Protein AF-0000000083361014 (afdb_homodimer)

Radius of gyration: 35.97 Å; Cα contacts (8 Å, |Δi|>4): 1809; chains: 2; bounding box: 143×82×93 Å

Organism: Setaria viridis (NCBI:txid4556)

pLDDT: mean 79.98, std 31.82, range [13.91, 99.0]

Secondary structure (DSSP, 8-state):
---------------------------------------------------------------------------------------B--TTT-EEEEEEE----B-SGGGSBPSS--HHHHTT-BHHHHHHHHHHHHHHH--SEEEEES--B-GGG-SSHHHHHHHHHHHHHHTT--EEEE--TTTTSSSS-HHHHHHHHHHSTTB---S--TTS--SSS--EEEEEE--TTSTTTTSEEEEEEE----SB--STTS-SB----HHHHHHHHHHHHHHHHHHHHSSSP-SSPPPEEEE-SSPPGGGGG--GGGEES-B-S-----SS---HHHHHHHH--EEEEEE-S-TTB--EEEETTEEEEE-----TTS---TTS--EEEEEEEEEEE-TTS-EEEEEEEEEEEEESSTT--EEEEEEEEETT-S------------/---------------------------------------------------------------------------------------B--TTT-EEEEEEE----B-SGGGSBPSS--HHHHTT-BHHHHHHHHHHHHHHH--SEEEEES--B-GGG-SSHHHHHHHHHHHHHHTT--EEEE--TTTTSSSS-HHHHHHHHHHSTTB---S--TTS--SSS--EEEEEE--TTSTTTTSEEEEEEE----SB--STTS-SB----HHHHHHHHHHHHHHHHHHHHSSSP-SSPPPEEEE-SSPPGGGGG--GGGEES-B-S-----SS---HHHHHHHH--EEEEEE-S-TTB--EEEETTEEEEE-----TTS---TTS--EEEEEEEEEEE-TTS-EEEEEEEEEEEEESSTT--EEEEEEEEETT-S------------

Structure (mmCIF, N/CA/C/O backbone):
data_AF-0000000083361014-model_v1
#
loop_
_entity.id
_entity.type
_entity.pdbx_description
1 polymer 'Calcineurin-like phosphoesterase domain-containing protein'
#
loop_
_atom_site.group_PDB
_atom_site.id
_atom_site.type_symbol
_atom_site.label_atom_id
_atom_site.label_alt_id
_atom_site.label_comp_id
_atom_site.label_asym_id
_atom_site.label_entity_id
_atom_site.label_seq_id
_atom_site.pdbx_PDB_ins_code
_atom_site.Cartn_x
_atom_site.Cartn_y
_atom_site.Cartn_z
_atom_site.occupancy
_atom_site.B_iso_or_equiv
_atom_site.auth_seq_id
_atom_site.auth_comp_id
_atom_site.auth_asym_id
_atom_site.auth_atom_id
_atom_site.pdbx_PDB_model_num
ATOM 1 N N . MET A 1 1 ? -19.797 5.812 40.844 1 18.17 1 MET A N 1
ATOM 2 C CA . MET A 1 1 ? -19.062 4.828 41.656 1 18.17 1 MET A CA 1
ATOM 3 C C . MET A 1 1 ? -18.641 3.65 40.781 1 18.17 1 MET A C 1
ATOM 5 O O . MET A 1 1 ? -19.469 3.023 40.125 1 18.17 1 MET A O 1
ATOM 9 N N . ARG A 1 2 ? -17.328 3.814 40.5 1 17.89 2 ARG A N 1
ATOM 10 C CA . ARG A 1 2 ? -16.125 3.303 39.844 1 17.89 2 ARG A CA 1
ATOM 11 C C . ARG A 1 2 ? -15.734 1.942 40.406 1 17.89 2 ARG A C 1
ATOM 13 O O . ARG A 1 2 ? -15.203 1.855 41.531 1 17.89 2 ARG A O 1
ATOM 20 N N . LYS A 1 3 ? -16.844 1.031 40.188 1 16.53 3 LYS A N 1
ATOM 21 C CA . LYS A 1 3 ? -16.703 -0.354 40.625 1 16.53 3 LYS A CA 1
ATOM 22 C C . LYS A 1 3 ? -15.328 -0.915 40.25 1 16.53 3 LYS A C 1
ATOM 24 O O . LYS A 1 3 ? -14.766 -0.57 39.219 1 16.53 3 LYS A O 1
ATOM 29 N N . SER A 1 4 ? -14.578 -1.578 41.219 1 16.78 4 SER A N 1
ATOM 30 C CA . SER A 1 4 ? -13.406 -2.18 41.844 1 16.78 4 SER A CA 1
ATOM 31 C C . SER A 1 4 ? -13.039 -3.502 41.156 1 16.78 4 SER A C 1
ATOM 33 O O . SER A 1 4 ? -12.219 -4.258 41.688 1 16.78 4 SER A O 1
ATOM 35 N N . GLU A 1 5 ? -13.422 -3.537 39.844 1 15.98 5 GLU A N 1
ATOM 36 C CA . GLU A 1 5 ? -13.438 -4.91 39.344 1 15.98 5 GLU A CA 1
ATOM 37 C C . GLU A 1 5 ? -12.148 -5.641 39.688 1 15.98 5 GLU A C 1
ATOM 39 O O . GLU A 1 5 ? -11.125 -5.012 39.969 1 15.98 5 GLU A O 1
ATOM 44 N N . ALA A 1 6 ? -12.094 -6.91 39.438 1 17.19 6 ALA A N 1
ATOM 45 C CA . ALA A 1 6 ? -11.766 -8.25 39.906 1 17.19 6 ALA A CA 1
ATOM 46 C C . ALA A 1 6 ? -10.258 -8.492 39.875 1 17.19 6 ALA A C 1
ATOM 48 O O . ALA A 1 6 ? -9.531 -7.816 39.156 1 17.19 6 ALA A O 1
ATOM 49 N N . SER A 1 7 ? -9.75 -9.453 40.594 1 15.71 7 SER A N 1
ATOM 50 C CA . SER A 1 7 ? -8.883 -10.305 41.406 1 15.71 7 SER A CA 1
ATOM 51 C C . SER A 1 7 ? -7.91 -11.094 40.531 1 15.71 7 SER A C 1
ATOM 53 O O . SER A 1 7 ? -8.312 -12.039 39.844 1 15.71 7 SER A O 1
ATOM 55 N N . LYS A 1 8 ? -7.191 -10.25 39.594 1 17.41 8 LYS A N 1
ATOM 56 C CA . LYS A 1 8 ? -6.297 -10.961 38.688 1 17.41 8 LYS A CA 1
ATOM 57 C C . LYS A 1 8 ? -5.477 -12.008 39.438 1 17.41 8 LYS A C 1
ATOM 59 O O . LYS A 1 8 ? -4.996 -11.766 40.531 1 17.41 8 LYS A O 1
ATOM 64 N N . SER A 1 9 ? -5.652 -13.25 39 1 16.38 9 SER A N 1
ATOM 65 C CA . SER A 1 9 ? -5.352 -14.633 39.344 1 16.38 9 SER A CA 1
ATOM 66 C C . SER A 1 9 ? -3.855 -14.836 39.562 1 16.38 9 SER A C 1
ATOM 68 O O . SER A 1 9 ? -3.041 -14.055 39.062 1 16.38 9 SER A O 1
ATOM 70 N N . PRO A 1 10 ? -3.516 -15.883 40.156 1 17.61 10 PRO A N 1
ATOM 71 C CA . PRO A 1 10 ? -2.484 -16.5 41 1 17.61 10 PRO A CA 1
ATOM 72 C C . PRO A 1 10 ? -1.226 -16.859 40.219 1 17.61 10 PRO A C 1
ATOM 74 O O . PRO A 1 10 ? -1.316 -17.453 39.156 1 17.61 10 PRO A O 1
ATOM 77 N N . PRO A 1 11 ? -0.355 -15.867 39.969 1 17.36 11 PRO A N 1
ATOM 78 C CA . PRO A 1 11 ? 0.743 -16.234 39.094 1 17.36 11 PRO A CA 1
ATOM 79 C C . PRO A 1 11 ? 1.423 -17.531 39.469 1 17.36 11 PRO A C 1
ATOM 81 O O . PRO A 1 11 ? 1.467 -17.875 40.656 1 17.36 11 PRO A O 1
ATOM 84 N N . ILE A 1 12 ? 1.297 -18.516 38.688 1 16.77 12 ILE A N 1
ATOM 85 C CA . ILE A 1 12 ? 1.683 -19.922 38.719 1 16.77 12 ILE A CA 1
ATOM 86 C C . ILE A 1 12 ? 3.197 -20.047 38.875 1 16.77 12 ILE A C 1
ATOM 88 O O . ILE A 1 12 ? 3.955 -19.672 38 1 16.77 12 ILE A O 1
ATOM 92 N N . ASN A 1 13 ? 3.676 -19.688 40.062 1 18.12 13 ASN A N 1
ATOM 93 C CA . ASN A 1 13 ? 5.125 -19.656 40.219 1 18.12 13 ASN A CA 1
ATOM 94 C C . ASN A 1 13 ? 5.734 -21.047 40.094 1 18.12 13 ASN A C 1
ATOM 96 O O . ASN A 1 13 ? 6.844 -21.297 40.562 1 18.12 13 ASN A O 1
ATOM 100 N N . LYS A 1 14 ? 4.961 -21.922 39.281 1 16.08 14 LYS A N 1
ATOM 101 C CA . LYS A 1 14 ? 5.449 -23.203 39.781 1 16.08 14 LYS A CA 1
ATOM 102 C C . LYS A 1 14 ? 6.977 -23.25 39.781 1 16.08 14 LYS A C 1
ATOM 104 O O . LYS A 1 14 ? 7.621 -22.547 39 1 16.08 14 LYS A O 1
ATOM 109 N N . PRO A 1 15 ? 7.457 -24.344 40.469 1 17.28 15 PRO A N 1
ATOM 110 C CA . PRO A 1 15 ? 8.68 -24.703 41.156 1 17.28 15 PRO A CA 1
ATOM 111 C C . PRO A 1 15 ? 9.789 -25.188 40.25 1 17.28 15 PRO A C 1
ATOM 113 O O . PRO A 1 15 ? 10.945 -25.281 40.656 1 17.28 15 PRO A O 1
ATOM 116 N N . THR A 1 16 ? 9.562 -25.141 38.906 1 15.89 16 THR A N 1
ATOM 117 C CA . THR A 1 16 ? 10.055 -26.438 38.438 1 15.89 16 THR A CA 1
ATOM 118 C C . THR A 1 16 ? 11.539 -26.609 38.781 1 15.89 16 THR A C 1
ATOM 120 O O . THR A 1 16 ? 12.305 -25.641 38.719 1 15.89 16 THR A O 1
ATOM 123 N N . THR A 1 17 ? 11.781 -27.844 39.188 1 15.93 17 THR A N 1
ATOM 124 C CA . THR A 1 17 ? 12.781 -28.672 39.844 1 15.93 17 THR A CA 1
ATOM 125 C C . THR A 1 17 ? 14.094 -28.656 39.062 1 15.93 17 THR A C 1
ATOM 127 O O . THR A 1 17 ? 15.156 -28.391 39.625 1 15.93 17 THR A O 1
ATOM 130 N N . THR A 1 18 ? 14.289 -29.703 38.312 1 15.61 18 THR A N 1
ATOM 131 C CA . THR A 1 18 ? 15.234 -30.766 38.625 1 15.61 18 THR A CA 1
ATOM 132 C C . THR A 1 18 ? 16.578 -30.531 37.938 1 15.61 18 THR A C 1
ATOM 134 O O . THR A 1 18 ? 16.656 -29.734 37 1 15.61 18 THR A O 1
ATOM 137 N N . ALA A 1 19 ? 17.109 -31.688 37.5 1 15.53 19 ALA A N 1
ATOM 138 C CA . ALA A 1 19 ? 18.328 -32.406 37.875 1 15.53 19 ALA A CA 1
ATOM 139 C C . ALA A 1 19 ? 19.484 -32.031 36.969 1 15.53 19 ALA A C 1
ATOM 141 O O . ALA A 1 19 ? 20.562 -31.625 37.438 1 15.53 19 ALA A O 1
ATOM 142 N N . PRO A 1 20 ? 19.609 -32.75 35.75 1 15.74 20 PRO A N 1
ATOM 143 C CA . PRO A 1 20 ? 20.672 -33.781 35.844 1 15.74 20 PRO A CA 1
ATOM 144 C C . PRO A 1 20 ? 22.016 -33.25 35.312 1 15.74 20 PRO A C 1
ATOM 146 O O . PRO A 1 20 ? 22.078 -32.219 34.688 1 15.74 20 PRO A O 1
ATOM 149 N N . PRO A 1 21 ? 22.766 -34.219 34.781 1 15.45 21 PRO A N 1
ATOM 150 C CA . PRO A 1 21 ? 24.125 -34.719 34.938 1 15.45 21 PRO A CA 1
ATOM 151 C C . PRO A 1 21 ? 25.031 -34.25 33.781 1 15.45 21 PRO A C 1
ATOM 153 O O . PRO A 1 21 ? 26.266 -34.281 33.938 1 15.45 21 PRO A O 1
ATOM 156 N N . ARG A 1 22 ? 24.5 -33.688 32.656 1 14.53 22 ARG A N 1
ATOM 157 C CA . ARG A 1 22 ? 25.125 -34.5 31.625 1 14.53 22 ARG A CA 1
ATOM 158 C C . ARG A 1 22 ? 26.641 -34.312 31.625 1 14.53 22 ARG A C 1
ATOM 160 O O . ARG A 1 22 ? 27.141 -33.25 31.922 1 14.53 22 ARG A O 1
ATOM 167 N N . PRO A 1 23 ? 27.25 -35.469 31.125 1 15.18 23 PRO A N 1
ATOM 168 C CA . PRO A 1 23 ? 28.547 -36.094 31.25 1 15.18 23 PRO A CA 1
ATOM 169 C C . PRO A 1 23 ? 29.656 -35.375 30.5 1 15.18 23 PRO A C 1
ATOM 171 O O . PRO A 1 23 ? 30.719 -35.094 31.062 1 15.18 23 PRO A O 1
ATOM 174 N N . LEU A 1 24 ? 29.547 -35.531 29.172 1 14.49 24 LEU A N 1
ATOM 175 C CA . LEU A 1 24 ? 30.547 -36.406 28.562 1 14.49 24 LEU A CA 1
ATOM 176 C C . LEU A 1 24 ? 31.812 -35.656 28.203 1 14.49 24 LEU A C 1
ATOM 178 O O . LEU A 1 24 ? 31.797 -34.406 28.141 1 14.49 24 LEU A O 1
ATOM 182 N N . SER A 1 25 ? 32.562 -36.312 27.281 1 14.17 25 SER A N 1
ATOM 183 C CA . SER A 1 25 ? 33.906 -36.844 27.141 1 14.17 25 SER A CA 1
ATOM 184 C C . SER A 1 25 ? 34.812 -35.844 26.422 1 14.17 25 SER A C 1
ATOM 186 O O . SER A 1 25 ? 35.875 -35.5 26.938 1 14.17 25 SER A O 1
ATOM 188 N N . GLN A 1 26 ? 34.75 -35.875 25.031 1 14.2 26 GLN A N 1
ATOM 189 C CA . GLN A 1 26 ? 35.875 -36.531 24.391 1 14.2 26 GLN A CA 1
ATOM 190 C C . GLN A 1 26 ? 37 -35.562 24.062 1 14.2 26 GLN A C 1
ATOM 192 O O . GLN A 1 26 ? 36.781 -34.344 24.062 1 14.2 26 GLN A O 1
ATOM 197 N N . SER A 1 27 ? 37.719 -35.938 22.969 1 13.91 27 SER A N 1
ATOM 198 C CA . SER A 1 27 ? 39.125 -36.312 22.688 1 13.91 27 SER A CA 1
ATOM 199 C C . SER A 1 27 ? 39.844 -35.188 21.969 1 13.91 27 SER A C 1
ATOM 201 O O . SER A 1 27 ? 41.031 -34.906 22.25 1 13.91 27 SER A O 1
ATOM 203 N N . CYS A 1 28 ? 39.188 -34.344 21.094 1 14.67 28 CYS A N 1
ATOM 204 C CA . CYS A 1 28 ? 39.938 -34.656 19.875 1 14.67 28 CYS A CA 1
ATOM 205 C C . CYS A 1 28 ? 41.375 -34.156 19.969 1 14.67 28 CYS A C 1
ATOM 207 O O . CYS A 1 28 ? 41.656 -33.188 20.703 1 14.67 28 CYS A O 1
ATOM 209 N N . PRO A 1 29 ? 42.156 -34.594 18.875 1 14.97 29 PRO A N 1
ATOM 210 C CA . PRO A 1 29 ? 43.531 -35.031 18.594 1 14.97 29 PRO A CA 1
ATOM 211 C C . PRO A 1 29 ? 44.469 -33.906 18.219 1 14.97 29 PRO A C 1
ATOM 213 O O . PRO A 1 29 ? 45.656 -33.938 18.562 1 14.97 29 PRO A O 1
ATOM 216 N N . GLY A 1 30 ? 43.938 -32.844 17.625 1 14.58 30 GLY A N 1
ATOM 217 C CA . GLY A 1 30 ? 44.688 -32.781 16.375 1 14.58 30 GLY A CA 1
ATOM 218 C C . GLY A 1 30 ? 46.156 -32.5 16.562 1 14.58 30 GLY A C 1
ATOM 219 O O . GLY A 1 30 ? 46.531 -31.766 17.484 1 14.58 30 GLY A O 1
ATOM 220 N N . PHE A 1 31 ? 46.906 -33.25 15.734 1 14.85 31 PHE A N 1
ATOM 221 C CA . PHE A 1 31 ? 48.25 -33.75 15.492 1 14.85 31 PHE A CA 1
ATOM 222 C C . PHE A 1 31 ? 49.188 -32.594 15.148 1 14.85 31 PHE A C 1
ATOM 224 O O . PHE A 1 31 ? 48.719 -31.484 14.82 1 14.85 31 PHE A O 1
ATOM 231 N N . PRO A 1 32 ? 50.188 -33.031 14.227 1 15.24 32 PRO A N 1
ATOM 232 C CA . PRO A 1 32 ? 51.656 -33.062 14.32 1 15.24 32 PRO A CA 1
ATOM 233 C C . PRO A 1 32 ? 52.312 -31.844 13.633 1 15.24 32 PRO A C 1
ATOM 235 O O . PRO A 1 32 ? 53.125 -31.172 14.242 1 15.24 32 PRO A O 1
ATOM 238 N N . LEU A 1 33 ? 52.375 -31.891 12.156 1 14.48 33 LEU A N 1
ATOM 239 C CA . LEU A 1 33 ? 53.625 -32.344 11.5 1 14.48 33 LEU A CA 1
ATOM 240 C C . LEU A 1 33 ? 54.531 -31.156 11.211 1 14.48 33 LEU A C 1
ATOM 242 O O . LEU A 1 33 ? 54.094 -30 11.211 1 14.48 33 LEU A O 1
ATOM 246 N N . PRO A 1 34 ? 55.375 -31.328 9.938 1 15.11 34 PRO A N 1
ATOM 247 C CA . PRO A 1 34 ? 56.781 -31.453 9.672 1 15.11 34 PRO A CA 1
ATOM 248 C C . PRO A 1 34 ? 57.438 -30.141 9.234 1 15.11 34 PRO A C 1
ATOM 250 O O . PRO A 1 34 ? 56.75 -29.141 9.039 1 15.11 34 PRO A O 1
ATOM 253 N N . ILE A 1 35 ? 58.094 -30.156 7.84 1 14.65 35 ILE A N 1
ATOM 254 C CA . ILE A 1 35 ? 59.469 -30.375 7.387 1 14.65 35 ILE A CA 1
ATOM 255 C C . ILE A 1 35 ? 60.062 -29.078 6.84 1 14.65 35 ILE A C 1
ATOM 257 O O . ILE A 1 35 ? 61.125 -28.625 7.277 1 14.65 35 ILE A O 1
ATOM 261 N N . ASN A 1 36 ? 60.281 -29 5.367 1 14.34 36 ASN A N 1
ATOM 262 C CA . ASN A 1 36 ? 61.531 -29.172 4.656 1 14.34 36 ASN A CA 1
ATOM 263 C C . ASN A 1 36 ? 62.125 -27.828 4.258 1 14.34 36 ASN A C 1
ATOM 265 O O . ASN A 1 36 ? 61.438 -26.812 4.254 1 14.34 36 ASN A O 1
ATOM 269 N N . LEU A 1 37 ? 63 -27.828 3.012 1 14.76 37 LEU A N 1
ATOM 270 C CA . LEU A 1 37 ? 64.375 -27.734 2.543 1 14.76 37 LEU A CA 1
ATOM 271 C C . LEU A 1 37 ? 64.625 -26.406 1.844 1 14.76 37 LEU A C 1
ATOM 273 O O . LEU A 1 37 ? 65.562 -25.672 2.215 1 14.76 37 LEU A O 1
ATOM 277 N N . THR A 1 38 ? 64.812 -26.391 0.339 1 14.45 38 THR A N 1
ATOM 278 C CA . THR A 1 38 ? 66.062 -26.312 -0.429 1 14.45 38 THR A CA 1
ATOM 279 C C . THR A 1 38 ? 66.25 -24.906 -0.972 1 14.45 38 THR A C 1
ATOM 281 O O . THR A 1 38 ? 65.312 -24.094 -0.983 1 14.45 38 THR A O 1
ATOM 284 N N . PRO A 1 39 ? 66.812 -24.75 -2.434 1 15.84 39 PRO A N 1
ATOM 285 C CA . PRO A 1 39 ? 68.125 -24.406 -2.984 1 15.84 39 PRO A CA 1
ATOM 286 C C . PRO A 1 39 ? 68.188 -22.969 -3.49 1 15.84 39 PRO A C 1
ATOM 288 O O . PRO A 1 39 ? 67.188 -22.281 -3.568 1 15.84 39 PRO A O 1
ATOM 291 N N . SER A 1 40 ? 69.062 -22.766 -4.613 1 14.58 40 SER A N 1
ATOM 292 C CA . SER A 1 40 ? 70.25 -22.141 -5.172 1 14.58 40 SER A CA 1
ATOM 293 C C . SER A 1 40 ? 69.875 -21.109 -6.238 1 14.58 40 SER A C 1
ATOM 295 O O . SER A 1 40 ? 70.562 -20.094 -6.371 1 14.58 40 SER A O 1
ATOM 297 N N . LEU A 1 41 ? 69 -21.312 -7.242 1 14.59 41 LEU A N 1
ATOM 298 C CA . LEU A 1 41 ? 69.625 -21.25 -8.555 1 14.59 41 LEU A CA 1
ATOM 299 C C . LEU A 1 41 ? 69.938 -19.812 -8.93 1 14.59 41 LEU A C 1
ATOM 301 O O . LEU A 1 41 ? 69.25 -18.875 -8.453 1 14.59 41 LEU A O 1
ATOM 305 N N . ARG A 1 42 ? 70.438 -19.672 -10.336 1 14.63 42 ARG A N 1
ATOM 306 C CA . ARG A 1 42 ? 71.5 -19.266 -11.234 1 14.63 42 ARG A CA 1
ATOM 307 C C . ARG A 1 42 ? 71.125 -17.938 -11.906 1 14.63 42 ARG A C 1
ATOM 309 O O . ARG A 1 42 ? 72 -17.016 -11.906 1 14.63 42 ARG A O 1
ATOM 316 N N . ILE A 1 43 ? 70.25 -17.969 -13.039 1 14.89 43 ILE A N 1
ATOM 317 C CA . ILE A 1 43 ? 70.938 -17.766 -14.328 1 14.89 43 ILE A CA 1
ATOM 318 C C . ILE A 1 43 ? 71.062 -16.266 -14.602 1 14.89 43 ILE A C 1
ATOM 320 O O . ILE A 1 43 ? 70.312 -15.461 -14.039 1 14.89 43 ILE A O 1
ATOM 324 N N . MET A 1 44 ? 71.25 -15.953 -16.031 1 15.4 44 MET A N 1
ATOM 325 C CA . MET A 1 44 ? 72.25 -15.383 -16.953 1 15.4 44 MET A CA 1
ATOM 326 C C . MET A 1 44 ? 71.812 -13.992 -17.406 1 15.4 44 MET A C 1
ATOM 328 O O . MET A 1 44 ? 72.062 -13.008 -16.719 1 15.4 44 MET A O 1
ATOM 332 N N . GLY A 1 45 ? 71.438 -13.953 -18.797 1 14.71 45 GLY A N 1
ATOM 333 C CA . GLY A 1 45 ? 72.188 -13.344 -19.875 1 14.71 45 GLY A CA 1
ATOM 334 C C . GLY A 1 45 ? 71.75 -11.938 -20.219 1 14.71 45 GLY A C 1
ATOM 335 O O . GLY A 1 45 ? 70.812 -11.422 -19.609 1 14.71 45 GLY A O 1
ATOM 336 N N . GLY A 1 46 ? 71.312 -11.805 -21.516 1 15.07 46 GLY A N 1
ATOM 337 C CA . GLY A 1 46 ? 71.938 -11.125 -22.625 1 15.07 46 GLY A CA 1
ATOM 338 C C . GLY A 1 46 ? 71.375 -9.727 -22.859 1 15.07 46 GLY A C 1
ATOM 339 O O . GLY A 1 46 ? 70.562 -9.219 -22.062 1 15.07 46 GLY A O 1
ATOM 340 N N . GLY A 1 47 ? 70.75 -9.594 -24.062 1 15.81 47 GLY A N 1
ATOM 341 C CA . GLY A 1 47 ? 71.188 -8.875 -25.234 1 15.81 47 GLY A CA 1
ATOM 342 C C . GLY A 1 47 ? 70.625 -7.469 -25.344 1 15.81 47 GLY A C 1
ATOM 343 O O . GLY A 1 47 ? 69.812 -7.074 -24.547 1 15.81 47 GLY A O 1
ATOM 344 N N . GLY A 1 48 ? 70.25 -7.121 -26.594 1 15.67 48 GLY A N 1
ATOM 345 C CA . GLY A 1 48 ? 70.75 -6.195 -27.594 1 15.67 48 GLY A CA 1
ATOM 346 C C . GLY A 1 48 ? 69.938 -4.926 -27.688 1 15.67 48 GLY A C 1
ATOM 347 O O . GLY A 1 48 ? 70.312 -3.879 -27.172 1 15.67 48 GLY A O 1
ATOM 348 N N . LEU A 1 49 ? 68.938 -4.918 -28.688 1 16.7 49 LEU A N 1
ATOM 349 C CA . LEU A 1 49 ? 69.062 -4.082 -29.875 1 16.7 49 LEU A CA 1
ATOM 350 C C . LEU A 1 49 ? 68.312 -2.764 -29.672 1 16.7 49 LEU A C 1
ATOM 352 O O . LEU A 1 49 ? 67.375 -2.678 -28.844 1 16.7 49 LEU A O 1
ATOM 356 N N . ARG A 1 50 ? 68.625 -1.728 -30.484 1 17 50 ARG A N 1
ATOM 357 C CA . ARG A 1 50 ? 68.875 -0.302 -30.719 1 17 50 ARG A CA 1
ATOM 358 C C . ARG A 1 50 ? 67.562 0.356 -31.234 1 17 50 ARG A C 1
ATOM 360 O O . ARG A 1 50 ? 67.562 1.564 -31.469 1 17 50 ARG A O 1
ATOM 367 N N . ARG A 1 51 ? 66.25 -0.507 -31.328 1 15.42 51 ARG A N 1
ATOM 368 C CA . ARG A 1 51 ? 65.562 -0.088 -32.531 1 15.42 51 ARG A CA 1
ATOM 369 C C . ARG A 1 51 ? 65.125 1.369 -32.438 1 15.42 51 ARG A C 1
ATOM 371 O O . ARG A 1 51 ? 64.75 1.832 -31.359 1 15.42 51 ARG A O 1
ATOM 378 N N . ARG A 1 52 ? 65.312 2.104 -33.594 1 17.75 52 ARG A N 1
ATOM 379 C CA . ARG A 1 52 ? 65.312 3.41 -34.25 1 17.75 52 ARG A CA 1
ATOM 380 C C . ARG A 1 52 ? 63.906 3.949 -34.469 1 17.75 52 ARG A C 1
ATOM 382 O O . ARG A 1 52 ? 63.219 3.523 -35.375 1 17.75 52 ARG A O 1
ATOM 389 N N . GLY A 1 53 ? 62.906 3.836 -33.531 1 16.22 53 GLY A N 1
ATOM 390 C CA . GLY A 1 53 ? 61.531 3.984 -33.875 1 16.22 53 GLY A CA 1
ATOM 391 C C . GLY A 1 53 ? 61.219 5.297 -34.562 1 16.22 53 GLY A C 1
ATOM 392 O O . GLY A 1 53 ? 61.688 6.355 -34.156 1 16.22 53 GLY A O 1
ATOM 393 N N . ALA A 1 54 ? 60.812 5.039 -35.875 1 17.53 54 ALA A N 1
ATOM 394 C CA . ALA A 1 54 ? 60.406 5.742 -37.094 1 17.53 54 ALA A CA 1
ATOM 395 C C . ALA A 1 54 ? 59.219 6.664 -36.812 1 17.53 54 ALA A C 1
ATOM 397 O O . ALA A 1 54 ? 58.25 6.277 -36.125 1 17.53 54 ALA A O 1
ATOM 398 N N . ASP A 1 55 ? 59.344 7.926 -37.188 1 18.25 55 ASP A N 1
ATOM 399 C CA . ASP A 1 55 ? 58.75 9.25 -37.031 1 18.25 55 ASP A CA 1
ATOM 400 C C . ASP A 1 55 ? 57.438 9.352 -37.812 1 18.25 55 ASP A C 1
ATOM 402 O O . ASP A 1 55 ? 56.844 10.43 -37.906 1 18.25 55 ASP A O 1
ATOM 406 N N . ARG A 1 56 ? 56.781 8.047 -38.281 1 18.23 56 ARG A N 1
ATOM 407 C CA . ARG A 1 56 ? 56.094 8.422 -39.5 1 18.23 56 ARG A CA 1
ATOM 408 C C . ARG A 1 56 ? 55 9.445 -39.219 1 18.23 56 ARG A C 1
ATOM 410 O O . ARG A 1 56 ? 54.469 9.523 -38.094 1 18.23 56 ARG A O 1
ATOM 417 N N . PRO A 1 57 ? 54.406 9.898 -40.469 1 19.81 57 PRO A N 1
ATOM 418 C CA . PRO A 1 57 ? 53.781 11.148 -40.875 1 19.81 57 PRO A CA 1
ATOM 419 C C . PRO A 1 57 ? 52.312 11.211 -40.469 1 19.81 57 PRO A C 1
ATOM 421 O O . PRO A 1 57 ? 51.688 10.172 -40.188 1 19.81 57 PRO A O 1
ATOM 424 N N . VAL A 1 58 ? 51.625 12.359 -40.531 1 20.06 58 VAL A N 1
ATOM 425 C CA . VAL A 1 58 ? 50.531 13.211 -40.094 1 20.06 58 VAL A CA 1
ATOM 426 C C . VAL A 1 58 ? 49.219 12.828 -40.812 1 20.06 58 VAL A C 1
ATOM 428 O O . VAL A 1 58 ? 48.156 13.32 -40.469 1 20.06 58 VAL A O 1
ATOM 431 N N . PRO A 1 59 ? 49.062 11.492 -41.594 1 20.27 59 PRO A N 1
ATOM 432 C CA . PRO A 1 59 ? 48.062 11.922 -42.562 1 20.27 59 PRO A CA 1
ATOM 433 C C . PRO A 1 59 ? 46.719 12.219 -41.969 1 20.27 59 PRO A C 1
ATOM 435 O O . PRO A 1 59 ? 46.344 11.633 -40.938 1 20.27 59 PRO A O 1
ATOM 438 N N . LEU A 1 60 ? 45.969 13.305 -42.406 1 21.72 60 LEU A N 1
ATOM 439 C CA . LEU A 1 60 ? 44.844 14.164 -42.062 1 21.72 60 LEU A CA 1
ATOM 440 C C . LEU A 1 60 ? 43.531 13.492 -42.406 1 21.72 60 LEU A C 1
ATOM 442 O O . LEU A 1 60 ? 42.969 13.727 -43.5 1 21.72 60 LEU A O 1
ATOM 446 N N . ALA A 1 61 ? 43.375 12.07 -42.406 1 21.25 61 ALA A N 1
ATOM 447 C CA . ALA A 1 61 ? 42.25 11.617 -43.188 1 21.25 61 ALA A CA 1
ATOM 448 C C . ALA A 1 61 ? 40.938 12.18 -42.656 1 21.25 61 ALA A C 1
ATOM 450 O O . ALA A 1 61 ? 40.75 12.273 -41.438 1 21.25 61 ALA A O 1
ATOM 451 N N . LEU A 1 62 ? 40.031 12.516 -43.688 1 21.78 62 LEU A N 1
ATOM 452 C CA . LEU A 1 62 ? 38.781 13.211 -44.031 1 21.78 62 LEU A CA 1
ATOM 453 C C . LEU A 1 62 ? 37.562 12.477 -43.5 1 21.78 62 LEU A C 1
ATOM 455 O O . LEU A 1 62 ? 37.312 11.336 -43.906 1 21.78 62 LEU A O 1
ATOM 459 N N . LEU A 1 63 ? 37.062 12.789 -42.281 1 21.39 63 LEU A N 1
ATOM 460 C CA . LEU A 1 63 ? 36.062 12.203 -41.406 1 21.39 63 LEU A CA 1
ATOM 461 C C . LEU A 1 63 ? 34.656 12.312 -42 1 21.39 63 LEU A C 1
ATOM 463 O O . LEU A 1 63 ? 33.688 11.875 -41.375 1 21.39 63 LEU A O 1
ATOM 467 N N . LEU A 1 64 ? 34.469 12.703 -43.344 1 21.69 64 LEU A N 1
ATOM 468 C CA . LEU A 1 64 ? 33.156 13.336 -43.375 1 21.69 64 LEU A CA 1
ATOM 469 C C . LEU A 1 64 ? 32.062 12.344 -43 1 21.69 64 LEU A C 1
ATOM 471 O O . LEU A 1 64 ? 32.25 11.133 -43.094 1 21.69 64 LEU A O 1
ATOM 475 N N . ILE A 1 65 ? 30.719 12.922 -42.938 1 23.64 65 ILE A N 1
ATOM 476 C CA . ILE A 1 65 ? 29.422 13.055 -42.281 1 23.64 65 ILE A CA 1
ATOM 477 C C . ILE A 1 65 ? 28.422 12.102 -42.938 1 23.64 65 ILE A C 1
ATOM 479 O O . ILE A 1 65 ? 27.75 12.461 -43.906 1 23.64 65 ILE A O 1
ATOM 483 N N . LEU A 1 66 ? 28.797 10.898 -43.438 1 22.28 66 LEU A N 1
ATOM 484 C CA . LEU A 1 66 ? 27.75 10.289 -44.25 1 22.28 66 LEU A CA 1
ATOM 485 C C . LEU A 1 66 ? 26.5 10.023 -43.406 1 22.28 66 LEU A C 1
ATOM 487 O O . LEU A 1 66 ? 26.578 9.352 -42.375 1 22.28 66 LEU A O 1
ATOM 491 N N . VAL A 1 67 ? 25.469 10.938 -43.594 1 26.16 67 VAL A N 1
ATOM 492 C CA . VAL A 1 67 ? 24.109 11 -43.062 1 26.16 67 VAL A CA 1
ATOM 493 C C . VAL A 1 67 ? 23.344 9.734 -43.469 1 26.16 67 VAL A C 1
ATOM 495 O O . VAL A 1 67 ? 22.969 9.562 -44.625 1 26.16 67 VAL A O 1
ATOM 498 N N . ALA A 1 68 ? 23.906 8.547 -43.312 1 24.06 68 ALA A N 1
ATOM 499 C CA . ALA A 1 68 ? 23.125 7.402 -43.781 1 24.06 68 ALA A CA 1
ATOM 500 C C . ALA A 1 68 ? 21.75 7.375 -43.125 1 24.06 68 ALA A C 1
ATOM 502 O O . ALA A 1 68 ? 21.641 7.434 -41.906 1 24.06 68 ALA A O 1
ATOM 503 N N . ALA A 1 69 ? 20.719 7.848 -43.906 1 26.22 69 ALA A N 1
ATOM 504 C CA . ALA A 1 69 ? 19.266 7.816 -43.812 1 26.22 69 ALA A CA 1
ATOM 505 C C . ALA A 1 69 ? 18.766 6.426 -43.406 1 26.22 69 ALA A C 1
ATOM 507 O O . ALA A 1 69 ? 18.766 5.508 -44.25 1 26.22 69 ALA A O 1
ATOM 508 N N . ALA A 1 70 ? 19.234 5.867 -42.344 1 26.52 70 ALA A N 1
ATOM 509 C CA . ALA A 1 70 ? 18.766 4.543 -41.938 1 26.52 70 ALA A CA 1
ATOM 510 C C . ALA A 1 70 ? 17.25 4.504 -41.844 1 26.52 70 ALA A C 1
ATOM 512 O O . ALA A 1 70 ? 16.641 5.383 -41.25 1 26.52 70 ALA A O 1
ATOM 513 N N . GLY A 1 71 ? 16.688 3.959 -42.906 1 24.17 71 GLY A N 1
ATOM 514 C CA . GLY A 1 71 ? 15.289 3.584 -43.094 1 24.17 71 GLY A CA 1
ATOM 515 C C . GLY A 1 71 ? 14.703 2.902 -41.875 1 24.17 71 GLY A C 1
ATOM 516 O O . GLY A 1 71 ? 15.289 1.968 -41.312 1 24.17 71 GLY A O 1
ATOM 517 N N . LYS A 1 72 ? 13.961 3.736 -41.062 1 25.28 72 LYS A N 1
ATOM 518 C CA . LYS A 1 72 ? 13.125 3.322 -39.938 1 25.28 72 LYS A CA 1
ATOM 519 C C . LYS A 1 72 ? 12.266 2.117 -40.312 1 25.28 72 LYS A C 1
ATOM 521 O O . LYS A 1 72 ? 11.258 2.256 -41.031 1 25.28 72 LYS A O 1
ATOM 526 N N . GLY A 1 73 ? 12.938 1.032 -40.781 1 20.98 73 GLY A N 1
ATOM 527 C CA . GLY A 1 73 ? 12.008 -0.076 -40.938 1 20.98 73 GLY A CA 1
ATOM 528 C C . GLY A 1 73 ? 11.125 -0.296 -39.719 1 20.98 73 GLY A C 1
ATOM 529 O O . GLY A 1 73 ? 11.625 -0.385 -38.594 1 20.98 73 GLY A O 1
ATOM 530 N N . LYS A 1 74 ? 9.93 0.27 -39.812 1 25.02 74 LYS A N 1
ATOM 531 C CA . LYS A 1 74 ? 8.844 -0.128 -38.906 1 25.02 74 LYS A CA 1
ATOM 532 C C . LYS A 1 74 ? 8.828 -1.641 -38.719 1 25.02 74 LYS A C 1
ATOM 534 O O . LYS A 1 74 ? 8.5 -2.393 -39.625 1 25.02 74 LYS A O 1
ATOM 539 N N . GLN A 1 75 ? 9.914 -2.15 -38.094 1 21.94 75 GLN A N 1
ATOM 540 C CA . GLN A 1 75 ? 9.688 -3.545 -37.75 1 21.94 75 GLN A CA 1
ATOM 541 C C . GLN A 1 75 ? 8.328 -3.73 -37.094 1 21.94 75 GLN A C 1
ATOM 543 O O . GLN A 1 75 ? 8.031 -3.102 -36.062 1 21.94 75 GLN A O 1
ATOM 548 N N . GLY A 1 76 ? 7.398 -3.982 -37.938 1 25.83 76 GLY A N 1
ATOM 549 C CA . GLY A 1 76 ? 6.094 -4.453 -37.5 1 25.83 76 GLY A CA 1
ATOM 550 C C . GLY A 1 76 ? 6.164 -5.453 -36.375 1 25.83 76 GLY A C 1
ATOM 551 O O . GLY A 1 76 ? 6.961 -6.391 -36.406 1 25.83 76 GLY A O 1
ATOM 552 N N . ALA A 1 77 ? 6.047 -4.941 -35.156 1 27.75 77 ALA A N 1
ATOM 553 C CA . ALA A 1 77 ? 5.738 -5.844 -34.062 1 27.75 77 ALA A CA 1
ATOM 554 C C . ALA A 1 77 ? 4.789 -6.953 -34.5 1 27.75 77 ALA A C 1
ATOM 556 O O . ALA A 1 77 ? 3.646 -6.688 -34.875 1 27.75 77 ALA A O 1
ATOM 557 N N . HIS A 1 78 ? 5.359 -7.844 -35.25 1 24.66 78 HIS A N 1
ATOM 558 C CA . HIS A 1 78 ? 4.52 -9.031 -35.375 1 24.66 78 HIS A CA 1
ATOM 559 C C . HIS A 1 78 ? 3.918 -9.438 -34.062 1 24.66 78 HIS A C 1
ATOM 561 O O . HIS A 1 78 ? 4.641 -9.875 -33.156 1 24.66 78 HIS A O 1
ATOM 567 N N . ALA A 1 79 ? 3.014 -8.734 -33.562 1 31.3 79 ALA A N 1
ATOM 568 C CA . ALA A 1 79 ? 2.127 -9.438 -32.625 1 31.3 79 ALA A CA 1
ATOM 569 C C . ALA A 1 79 ? 1.79 -10.836 -33.156 1 31.3 79 ALA A C 1
ATOM 571 O O . ALA A 1 79 ? 1.066 -10.977 -34.156 1 31.3 79 ALA A O 1
ATOM 572 N N . GLY A 1 80 ? 2.795 -11.656 -33.312 1 27.42 80 GLY A N 1
ATOM 573 C CA . GLY A 1 80 ? 2.414 -13.039 -33.531 1 27.42 80 GLY A CA 1
ATOM 574 C C . GLY A 1 80 ? 1.125 -13.43 -32.844 1 27.42 80 GLY A C 1
ATOM 575 O O . GLY A 1 80 ? 1.043 -13.406 -31.609 1 27.42 80 GLY A O 1
ATOM 576 N N . SER A 1 81 ? 0.061 -13.211 -33.469 1 32.38 81 SER A N 1
ATOM 577 C CA . SER A 1 81 ? -1.225 -13.844 -33.188 1 32.38 81 SER A CA 1
ATOM 578 C C . SER A 1 81 ? -1.085 -15.359 -33.062 1 32.38 81 SER A C 1
ATOM 580 O O . SER A 1 81 ? -1.084 -16.062 -34.094 1 32.38 81 SER A O 1
ATOM 582 N N . SER A 1 82 ? -0.075 -15.922 -32.5 1 33.47 82 SER A N 1
ATOM 583 C CA . SER A 1 82 ? -0.278 -17.359 -32.312 1 33.47 82 SER A CA 1
ATOM 584 C C . SER A 1 82 ? -1.729 -17.656 -31.953 1 33.47 82 SER A C 1
ATOM 586 O O . SER A 1 82 ? -2.4 -16.844 -31.297 1 33.47 82 SER A O 1
ATOM 588 N N . SER A 1 83 ? -2.416 -18.406 -32.719 1 37.28 83 SER A N 1
ATOM 589 C CA . SER A 1 83 ? -3.73 -19 -32.531 1 37.28 83 SER A CA 1
ATOM 590 C C . SER A 1 83 ? -3.928 -19.422 -31.078 1 37.28 83 SER A C 1
ATOM 592 O O . SER A 1 83 ? -4.105 -20.609 -30.781 1 37.28 83 SER A O 1
ATOM 594 N N . SER A 1 84 ? -3.051 -19.156 -30.234 1 47.38 84 SER A N 1
ATOM 595 C CA . SER A 1 84 ? -3.342 -19.562 -28.859 1 47.38 84 SER A CA 1
ATOM 596 C C . SER A 1 84 ? -4.758 -19.172 -28.453 1 47.38 84 SER A C 1
ATOM 598 O O . SER A 1 84 ? -5.113 -17.984 -28.484 1 47.38 84 SER A O 1
ATOM 600 N N . GLY A 1 85 ? -5.688 -20.141 -28.734 1 63.19 85 GLY A N 1
ATOM 601 C CA . GLY A 1 85 ? -7.117 -20.094 -28.469 1 63.19 85 GLY A CA 1
ATOM 602 C C . GLY A 1 85 ? -7.461 -19.312 -27.203 1 63.19 85 GLY A C 1
ATOM 603 O O . GLY A 1 85 ? -6.621 -19.172 -26.312 1 63.19 85 GLY A O 1
ATOM 604 N N . ARG A 1 86 ? -8.406 -18.484 -27.25 1 86 86 ARG A N 1
ATOM 605 C CA . ARG A 1 86 ? -9.086 -17.766 -26.188 1 86 86 ARG A CA 1
ATOM 606 C C . ARG A 1 86 ? -9.438 -18.703 -25.031 1 86 86 ARG A C 1
ATOM 608 O O . ARG A 1 86 ? -9.945 -19.812 -25.266 1 86 86 ARG A O 1
ATOM 615 N N . LEU A 1 87 ? -8.836 -18.484 -23.781 1 97.88 87 LEU A N 1
ATOM 616 C CA . LEU A 1 87 ? -9.258 -19.25 -22.609 1 97.88 87 LEU A CA 1
ATOM 617 C C . LEU A 1 87 ? -10.773 -19.203 -22.469 1 97.88 87 LEU A C 1
ATOM 619 O O . LEU A 1 87 ? -11.383 -18.125 -22.531 1 97.88 87 LEU A O 1
ATOM 623 N N . ARG A 1 88 ? -11.32 -20.422 -22.391 1 97.88 88 ARG A N 1
ATOM 624 C CA . ARG A 1 88 ? -12.773 -20.5 -22.281 1 97.88 88 ARG A CA 1
ATOM 625 C C . ARG A 1 88 ? -13.188 -21.641 -21.359 1 97.88 88 ARG A C 1
ATOM 627 O O . ARG A 1 88 ? -12.484 -22.656 -21.25 1 97.88 88 ARG A O 1
ATOM 634 N N . PHE A 1 89 ? -14.383 -21.469 -20.812 1 98.44 89 PHE A N 1
ATOM 635 C CA . PHE A 1 89 ? -14.977 -22.547 -20.031 1 98.44 89 PHE A CA 1
ATOM 636 C C . PHE A 1 89 ? -15.398 -23.703 -20.938 1 98.44 89 PHE A C 1
ATOM 638 O O . PHE A 1 89 ? -15.82 -23.484 -22.078 1 98.44 89 PHE A O 1
ATOM 645 N N . ARG A 1 90 ? -15.328 -24.906 -20.375 1 97.75 90 ARG A N 1
ATOM 646 C CA . ARG A 1 90 ? -15.703 -26.125 -21.109 1 97.75 90 ARG A CA 1
ATOM 647 C C . ARG A 1 90 ? -17.203 -26.172 -21.344 1 97.75 90 ARG A C 1
ATOM 649 O O . ARG A 1 90 ? -17.984 -25.922 -20.422 1 97.75 90 ARG A O 1
ATOM 656 N N . ARG A 1 91 ? -17.562 -26.578 -22.5 1 95.88 91 ARG A N 1
ATOM 657 C CA . ARG A 1 91 ? -18.953 -26.594 -22.906 1 95.88 91 ARG A CA 1
ATOM 658 C C . ARG A 1 91 ? -19.75 -27.641 -22.125 1 95.88 91 ARG A C 1
ATOM 660 O O . ARG A 1 91 ? -20.875 -27.375 -21.688 1 95.88 91 ARG A O 1
ATOM 667 N N . ASP A 1 92 ? -19.172 -28.75 -21.938 1 95.69 92 ASP A N 1
ATOM 668 C CA . ASP A 1 92 ? -19.906 -29.891 -21.359 1 95.69 92 ASP A CA 1
ATOM 669 C C . ASP A 1 92 ? -20.062 -29.734 -19.844 1 95.69 92 ASP A C 1
ATOM 671 O O . ASP A 1 92 ? -21.156 -29.875 -19.312 1 95.69 92 ASP A O 1
ATOM 675 N N . SER A 1 93 ? -18.969 -29.328 -19.156 1 96.81 93 SER A N 1
ATOM 676 C CA . SER A 1 93 ? -18.984 -29.344 -17.688 1 96.81 93 SER A CA 1
ATOM 677 C C . SER A 1 93 ? -19.219 -27.938 -17.125 1 96.81 93 SER A C 1
ATOM 679 O O . SER A 1 93 ? -19.531 -27.797 -15.945 1 96.81 93 SER A O 1
ATOM 681 N N . GLY A 1 94 ? -19 -26.906 -17.906 1 97.88 94 GLY A N 1
ATOM 682 C CA . GLY A 1 94 ? -19.062 -25.547 -17.391 1 97.88 94 GLY A CA 1
ATOM 683 C C . GLY A 1 94 ? -17.938 -25.219 -16.438 1 97.88 94 GLY A C 1
ATOM 684 O O . GLY A 1 94 ? -18.109 -24.406 -15.523 1 97.88 94 GLY A O 1
ATOM 685 N N . THR A 1 95 ? -16.828 -25.953 -16.609 1 98.56 95 THR A N 1
ATOM 686 C CA . THR A 1 95 ? -15.727 -25.797 -15.672 1 98.56 95 THR A CA 1
ATOM 687 C C . THR A 1 95 ? -14.508 -25.188 -16.359 1 98.56 95 THR A C 1
ATOM 689 O O . THR A 1 95 ? -14.398 -25.234 -17.594 1 98.56 95 THR A O 1
ATOM 692 N N . PHE A 1 96 ? -13.742 -24.5 -15.656 1 98.81 96 PHE A N 1
ATOM 693 C CA . PHE A 1 96 ? -12.398 -24.078 -16 1 98.81 96 PHE A CA 1
ATOM 694 C C . PHE A 1 96 ? -11.406 -24.469 -14.922 1 98.81 96 PHE A C 1
ATOM 696 O O . PHE A 1 96 ? -11.531 -24.047 -13.766 1 98.81 96 PHE A O 1
ATOM 703 N N . LYS A 1 97 ? -10.461 -25.281 -15.289 1 98.88 97 LYS A N 1
ATOM 704 C CA . LYS A 1 97 ? -9.562 -25.875 -14.297 1 98.88 97 LYS A CA 1
ATOM 705 C C . LYS A 1 97 ? -8.133 -25.359 -14.484 1 98.88 97 LYS A C 1
ATOM 707 O O . LYS A 1 97 ? -7.598 -25.391 -15.594 1 98.88 97 LYS A O 1
ATOM 712 N N . VAL A 1 98 ? -7.559 -24.922 -13.336 1 98.94 98 VAL A N 1
ATOM 713 C CA . VAL A 1 98 ? -6.176 -24.438 -13.297 1 98.94 98 VAL A CA 1
ATOM 714 C C . VAL A 1 98 ? -5.332 -25.391 -12.43 1 98.94 98 VAL A C 1
ATOM 716 O O . VAL A 1 98 ? -5.754 -25.781 -11.344 1 98.94 98 VAL A O 1
ATOM 719 N N . VAL A 1 99 ? -4.188 -25.766 -12.93 1 98.94 99 VAL A N 1
ATOM 720 C CA . VAL A 1 99 ? -3.17 -26.391 -12.086 1 98.94 99 VAL A CA 1
ATOM 721 C C . VAL A 1 99 ? -2.066 -25.375 -11.781 1 98.94 99 VAL A C 1
ATOM 723 O O . VAL A 1 99 ? -1.464 -24.812 -12.695 1 98.94 99 VAL A O 1
ATOM 726 N N . GLN A 1 100 ? -1.9 -25.109 -10.508 1 98.94 100 GLN A N 1
ATOM 727 C CA . GLN A 1 100 ? -0.83 -24.234 -10.062 1 98.94 100 GLN A CA 1
ATOM 728 C C . GLN A 1 100 ? 0.417 -25.031 -9.68 1 98.94 100 GLN A C 1
ATOM 730 O O . GLN A 1 100 ? 0.343 -25.953 -8.875 1 98.94 100 GLN A O 1
ATOM 735 N N . VAL A 1 101 ? 1.524 -24.641 -10.281 1 98.81 101 VAL A N 1
ATOM 736 C CA . VAL A 1 101 ? 2.838 -25.203 -9.984 1 98.81 101 VAL A CA 1
ATOM 737 C C . VAL A 1 101 ? 3.758 -24.109 -9.445 1 98.81 101 VAL A C 1
ATOM 739 O O . VAL A 1 101 ? 3.943 -23.078 -10.094 1 98.81 101 VAL A O 1
ATOM 742 N N . ALA A 1 102 ? 4.277 -24.312 -8.25 1 98.56 102 ALA A N 1
ATOM 743 C CA . ALA A 1 102 ? 5.164 -23.312 -7.676 1 98.56 102 ALA A CA 1
ATOM 744 C C . ALA A 1 102 ? 6.461 -23.938 -7.176 1 98.56 102 ALA A C 1
ATOM 746 O O . ALA A 1 102 ? 6.449 -25.062 -6.645 1 98.56 102 ALA A O 1
ATOM 747 N N . ASP A 1 103 ? 7.574 -23.281 -7.344 1 98.75 103 ASP A N 1
ATOM 748 C CA . ASP A 1 103 ? 8.852 -23.578 -6.699 1 98.75 103 ASP A CA 1
ATOM 749 C C . ASP A 1 103 ? 9.414 -24.922 -7.172 1 98.75 103 ASP A C 1
ATOM 751 O O . ASP A 1 103 ? 9.75 -25.781 -6.355 1 98.75 103 ASP A O 1
ATOM 755 N N . MET A 1 104 ? 9.484 -25 -8.461 1 98.75 104 MET A N 1
ATOM 756 C CA . MET A 1 104 ? 10.117 -26.188 -9.023 1 98.75 104 MET A CA 1
ATOM 757 C C . MET A 1 104 ? 11.625 -26.172 -8.773 1 98.75 104 MET A C 1
ATOM 759 O O . MET A 1 104 ? 12.25 -27.219 -8.648 1 98.75 104 MET A O 1
ATOM 763 N N . HIS A 1 105 ? 12.172 -25 -8.773 1 98.62 105 HIS A N 1
ATOM 764 C CA . HIS A 1 105 ? 13.602 -24.828 -8.562 1 98.62 105 HIS A CA 1
ATOM 765 C C . HIS A 1 105 ? 14.406 -25.656 -9.562 1 98.62 105 HIS A C 1
ATOM 767 O O . HIS A 1 105 ? 15.43 -26.234 -9.211 1 98.62 105 HIS A O 1
ATOM 773 N N . TYR A 1 106 ? 13.898 -25.781 -10.805 1 98.75 106 TYR A N 1
ATOM 774 C CA . TYR A 1 106 ? 14.547 -26.609 -11.812 1 98.75 106 TYR A CA 1
ATOM 775 C C . TYR A 1 106 ? 15.922 -26.062 -12.172 1 98.75 106 TYR A C 1
ATOM 777 O O . TYR A 1 106 ? 16.094 -24.844 -12.312 1 98.75 106 TYR A O 1
ATOM 785 N N . ALA A 1 107 ? 16.875 -26.922 -12.383 1 98.44 107 ALA A N 1
ATOM 786 C CA . ALA A 1 107 ? 18.203 -26.469 -12.797 1 98.44 107 ALA A CA 1
ATOM 787 C C . ALA A 1 107 ? 18.719 -27.266 -13.992 1 98.44 107 ALA A C 1
ATOM 789 O O . ALA A 1 107 ? 18.375 -26.969 -15.141 1 98.44 107 ALA A O 1
ATOM 790 N N . ASP A 1 108 ? 19.438 -28.438 -13.711 1 97.75 108 ASP A N 1
ATOM 791 C CA . ASP A 1 108 ? 20.125 -29.094 -14.82 1 97.75 108 ASP A CA 1
ATOM 792 C C . ASP A 1 108 ? 19.641 -30.531 -14.992 1 97.75 108 ASP A C 1
ATOM 794 O O . ASP A 1 108 ? 20.422 -31.422 -15.281 1 97.75 108 ASP A O 1
ATOM 798 N N . GLY A 1 109 ? 18.406 -30.734 -14.766 1 97.12 109 GLY A N 1
ATOM 799 C CA . GLY A 1 109 ? 17.797 -32.031 -15.047 1 97.12 109 GLY A CA 1
ATOM 800 C C . GLY A 1 109 ? 18.422 -33.156 -14.25 1 97.12 109 GLY A C 1
ATOM 801 O O . GLY A 1 109 ? 18.469 -33.125 -13.023 1 97.12 109 GLY A O 1
ATOM 802 N N . ARG A 1 110 ? 19.047 -34.062 -14.938 1 96.19 110 ARG A N 1
ATOM 803 C CA . ARG A 1 110 ? 19.547 -35.312 -14.359 1 96.19 110 ARG A CA 1
ATOM 804 C C . ARG A 1 110 ? 20.703 -35.031 -13.398 1 96.19 110 ARG A C 1
ATOM 806 O O . ARG A 1 110 ? 20.906 -35.75 -12.43 1 96.19 110 ARG A O 1
ATOM 813 N N . THR A 1 111 ? 21.422 -34 -13.547 1 95.69 111 THR A N 1
ATOM 814 C CA . THR A 1 111 ? 22.656 -33.781 -12.789 1 95.69 111 THR A CA 1
ATOM 815 C C . THR A 1 111 ? 22.359 -33.031 -11.492 1 95.69 111 THR A C 1
ATOM 817 O O . THR A 1 111 ? 23.234 -32.875 -10.641 1 95.69 111 THR A O 1
ATOM 820 N N . THR A 1 112 ? 21.156 -32.562 -11.367 1 96.31 112 THR A N 1
ATOM 821 C CA . THR A 1 112 ? 20.781 -31.828 -10.164 1 96.31 112 THR A CA 1
ATOM 822 C C . THR A 1 112 ? 20.031 -32.719 -9.188 1 96.31 112 THR A C 1
ATOM 824 O O . THR A 1 112 ? 18.953 -33.219 -9.508 1 96.31 112 THR A O 1
ATOM 827 N N . GLY A 1 113 ? 20.562 -32.875 -7.988 1 95.38 113 GLY A N 1
ATOM 828 C CA . GLY A 1 113 ? 20 -33.75 -6.988 1 95.38 113 GLY A CA 1
ATOM 829 C C . GLY A 1 113 ? 18.812 -33.156 -6.262 1 95.38 113 GLY A C 1
ATOM 830 O O . GLY A 1 113 ? 18.594 -31.938 -6.309 1 95.38 113 GLY A O 1
ATOM 831 N N . CYS A 1 114 ? 18.078 -34.062 -5.594 1 97.06 114 CYS A N 1
ATOM 832 C CA . CYS A 1 114 ? 16.906 -33.656 -4.824 1 97.06 114 CYS A CA 1
ATOM 833 C C . CYS A 1 114 ? 17.312 -33.156 -3.434 1 97.06 114 CYS A C 1
ATOM 835 O O . CYS A 1 114 ? 18.391 -33.5 -2.943 1 97.06 114 CYS A O 1
ATOM 837 N N . GLU A 1 115 ? 16.406 -32.312 -2.877 1 96.06 115 GLU A N 1
ATOM 838 C CA . GLU A 1 115 ? 16.578 -31.844 -1.501 1 96.06 115 GLU A CA 1
ATOM 839 C C . GLU A 1 115 ? 15.461 -32.375 -0.602 1 96.06 115 GLU A C 1
ATOM 841 O O . GLU A 1 115 ? 14.297 -32.406 -1.008 1 96.06 115 GLU A O 1
ATOM 846 N N . ASP A 1 116 ? 15.828 -32.781 0.649 1 96.19 116 ASP A N 1
ATOM 847 C CA . ASP A 1 116 ? 14.906 -33.125 1.731 1 96.19 116 ASP A CA 1
ATOM 848 C C . ASP A 1 116 ? 13.961 -34.219 1.317 1 96.19 116 ASP A C 1
ATOM 850 O O . ASP A 1 116 ? 12.742 -34.094 1.453 1 96.19 116 ASP A O 1
ATOM 854 N N . VAL A 1 117 ? 14.492 -35.281 0.707 1 95.69 117 VAL A N 1
ATOM 855 C CA . VAL A 1 117 ? 13.781 -36.531 0.396 1 95.69 117 VAL A CA 1
ATOM 856 C C . VAL A 1 117 ? 14.242 -37.625 1.34 1 95.69 117 VAL A C 1
ATOM 858 O O . VAL A 1 117 ? 15.211 -37.469 2.078 1 95.69 117 VAL A O 1
ATOM 861 N N . LEU A 1 118 ? 13.477 -38.719 1.343 1 93.62 118 LEU A N 1
ATOM 862 C CA . LEU A 1 118 ? 13.852 -39.844 2.201 1 93.62 118 LEU A CA 1
ATOM 863 C C . LEU A 1 118 ? 15.195 -40.406 1.781 1 93.62 118 LEU A C 1
ATOM 865 O O . LEU A 1 118 ? 15.523 -40.438 0.591 1 93.62 118 LEU A O 1
ATOM 869 N N . PRO A 1 119 ? 15.906 -40.875 2.764 1 91.44 119 PRO A N 1
ATOM 870 C CA . PRO A 1 119 ? 17.234 -41.406 2.461 1 91.44 119 PRO A CA 1
ATOM 871 C C . PRO A 1 119 ? 17.203 -42.438 1.321 1 91.44 119 PRO A C 1
ATOM 873 O O . PRO A 1 119 ? 18.094 -42.438 0.47 1 91.44 119 PRO A O 1
ATOM 876 N N . SER A 1 120 ? 16.172 -43.156 1.244 1 90.69 120 SER A N 1
ATOM 877 C CA . SER A 1 120 ? 16.078 -44.219 0.236 1 90.69 120 SER A CA 1
ATOM 878 C C . SER A 1 120 ? 15.852 -43.625 -1.153 1 90.69 120 SER A C 1
ATOM 880 O O . SER A 1 120 ? 16.016 -44.312 -2.16 1 90.69 120 SER A O 1
ATOM 882 N N . GLN A 1 121 ? 15.477 -42.406 -1.261 1 88.44 121 GLN A N 1
ATOM 883 C CA . GLN A 1 121 ? 15.125 -41.781 -2.531 1 88.44 121 GLN A CA 1
ATOM 884 C C . GLN A 1 121 ? 16.281 -40.938 -3.062 1 88.44 121 GLN A C 1
ATOM 886 O O . GLN A 1 121 ? 16.266 -40.5 -4.219 1 88.44 121 GLN A O 1
ATOM 891 N N . VAL A 1 122 ? 17.266 -40.781 -2.238 1 86.81 122 VAL A N 1
ATOM 892 C CA . VAL A 1 122 ? 18.312 -39.812 -2.531 1 86.81 122 VAL A CA 1
ATOM 893 C C . VAL A 1 122 ? 19.062 -40.219 -3.805 1 86.81 122 VAL A C 1
ATOM 895 O O . VAL A 1 122 ? 19.234 -39.406 -4.715 1 86.81 122 VAL A O 1
ATOM 898 N N . ALA A 1 123 ? 19.312 -41.531 -3.723 1 85.56 123 ALA A N 1
ATOM 899 C CA . ALA A 1 123 ? 20.031 -42 -4.902 1 85.56 123 ALA A CA 1
ATOM 900 C C . ALA A 1 123 ? 19.109 -42.062 -6.117 1 85.56 123 ALA A C 1
ATOM 902 O O . ALA A 1 123 ? 18.031 -42.656 -6.062 1 85.56 123 ALA A O 1
ATOM 903 N N . GLY A 1 124 ? 19.359 -41.25 -7.145 1 90.94 124 GLY A N 1
ATOM 904 C CA . GLY A 1 124 ? 18.594 -41.344 -8.383 1 90.94 124 GLY A CA 1
ATOM 905 C C . GLY A 1 124 ? 17.562 -40.25 -8.531 1 90.94 124 GLY A C 1
ATOM 906 O O . GLY A 1 124 ? 16.906 -40.125 -9.57 1 90.94 124 GLY A O 1
ATOM 907 N N . CYS A 1 125 ? 17.344 -39.625 -7.395 1 95.88 125 CYS A N 1
ATOM 908 C CA . CYS A 1 125 ? 16.391 -38.531 -7.465 1 95.88 125 CYS A CA 1
ATOM 909 C C . CYS A 1 125 ? 17.031 -37.25 -8.039 1 95.88 125 CYS A C 1
ATOM 911 O O . CYS A 1 125 ? 18.172 -36.938 -7.684 1 95.88 125 CYS A O 1
ATOM 913 N N . SER A 1 126 ? 16.359 -36.625 -8.969 1 97.75 126 SER A N 1
ATOM 914 C CA . SER A 1 126 ? 16.859 -35.406 -9.648 1 97.75 126 SER A CA 1
ATOM 915 C C . SER A 1 126 ? 15.703 -34.531 -10.117 1 97.75 126 SER A C 1
ATOM 917 O O . SER A 1 126 ? 14.547 -34.781 -9.766 1 97.75 126 SER A O 1
ATOM 919 N N . ASP A 1 127 ? 16.047 -33.5 -10.844 1 98.38 127 ASP A N 1
ATOM 920 C CA . ASP A 1 127 ? 15.023 -32.625 -11.438 1 98.38 127 ASP A CA 1
ATOM 921 C C . ASP A 1 127 ? 14.07 -33.438 -12.328 1 98.38 127 ASP A C 1
ATOM 923 O O . ASP A 1 127 ? 12.945 -33 -12.578 1 98.38 127 ASP A O 1
ATOM 927 N N . LEU A 1 128 ? 14.492 -34.531 -12.758 1 98.38 128 LEU A N 1
ATOM 928 C CA . LEU A 1 128 ? 13.648 -35.344 -13.625 1 98.38 128 LEU A CA 1
ATOM 929 C C . LEU A 1 128 ? 12.445 -35.875 -12.852 1 98.38 128 LEU A C 1
ATOM 931 O O . LEU A 1 128 ? 11.414 -36.188 -13.453 1 98.38 128 LEU A O 1
ATOM 935 N N . ASN A 1 129 ? 12.57 -36.031 -11.523 1 98.25 129 ASN A N 1
ATOM 936 C CA . ASN A 1 129 ? 11.406 -36.375 -10.711 1 98.25 129 ASN A CA 1
ATOM 937 C C . ASN A 1 129 ? 10.359 -35.25 -10.75 1 98.25 129 ASN A C 1
ATOM 939 O O . ASN A 1 129 ? 9.156 -35.531 -10.75 1 98.25 129 ASN A O 1
ATOM 943 N N . THR A 1 130 ? 10.859 -34.031 -10.742 1 98.62 130 THR A N 1
ATOM 944 C CA . THR A 1 130 ? 9.961 -32.906 -10.93 1 98.62 130 THR A CA 1
ATOM 945 C C . THR A 1 130 ? 9.258 -32.969 -12.281 1 98.62 130 THR A C 1
ATOM 947 O O . THR A 1 130 ? 8.039 -32.812 -12.367 1 98.62 130 THR A O 1
ATOM 950 N N . THR A 1 131 ? 9.977 -33.312 -13.305 1 98.81 131 THR A N 1
ATOM 951 C CA . THR A 1 131 ? 9.43 -33.469 -14.648 1 98.81 131 THR A CA 1
ATOM 952 C C . THR A 1 131 ? 8.367 -34.562 -14.68 1 98.81 131 THR A C 1
ATOM 954 O O . THR A 1 131 ? 7.289 -34.344 -15.242 1 98.81 131 THR A O 1
ATOM 957 N N . ALA A 1 132 ? 8.672 -35.594 -14.078 1 98.5 132 ALA A N 1
ATOM 958 C CA . ALA A 1 132 ? 7.738 -36.719 -14.039 1 98.5 132 ALA A CA 1
ATOM 959 C C . ALA A 1 132 ? 6.453 -36.344 -13.312 1 98.5 132 ALA A C 1
ATOM 961 O O . ALA A 1 132 ? 5.355 -36.719 -13.734 1 98.5 132 ALA A O 1
ATOM 962 N N . PHE A 1 133 ? 6.59 -35.688 -12.203 1 98.62 133 PHE A N 1
ATOM 963 C CA . PHE A 1 133 ? 5.43 -35.281 -11.422 1 98.62 133 PHE A CA 1
ATOM 964 C C . PHE A 1 133 ? 4.539 -34.344 -12.234 1 98.62 133 PHE A C 1
ATOM 966 O O . PHE A 1 133 ? 3.314 -34.438 -12.18 1 98.62 133 PHE A O 1
ATOM 973 N N . LEU A 1 134 ? 5.113 -33.438 -13.039 1 98.88 134 LEU A N 1
ATOM 974 C CA . LEU A 1 134 ? 4.34 -32.562 -13.906 1 98.88 134 LEU A CA 1
ATOM 975 C C . LEU A 1 134 ? 3.469 -33.375 -14.859 1 98.88 134 LEU A C 1
ATOM 977 O O . LEU A 1 134 ? 2.264 -33.125 -14.961 1 98.88 134 LEU A O 1
ATOM 981 N N . TYR A 1 135 ? 4.078 -34.312 -15.523 1 98.81 135 TYR A N 1
ATOM 982 C CA . TYR A 1 135 ? 3.328 -35.125 -16.469 1 98.81 135 TYR A CA 1
ATOM 983 C C . TYR A 1 135 ? 2.195 -35.875 -15.758 1 98.81 135 TYR A C 1
ATOM 985 O O . TYR A 1 135 ? 1.079 -35.938 -16.281 1 98.81 135 TYR A O 1
ATOM 993 N N . ARG A 1 136 ? 2.479 -36.406 -14.586 1 98.69 136 ARG A N 1
ATOM 994 C CA . ARG A 1 136 ? 1.468 -37.156 -13.844 1 98.69 136 ARG A CA 1
ATOM 995 C C . ARG A 1 136 ? 0.272 -36.281 -13.5 1 98.69 136 ARG A C 1
ATOM 997 O O . ARG A 1 136 ? -0.877 -36.656 -13.727 1 98.69 136 ARG A O 1
ATOM 1004 N N . VAL A 1 137 ? 0.57 -35.125 -13 1 98.81 137 VAL A N 1
ATOM 1005 C CA . VAL A 1 137 ? -0.502 -34.25 -12.539 1 98.81 137 VAL A CA 1
ATOM 1006 C C . VAL A 1 137 ? -1.277 -33.719 -13.734 1 98.81 137 VAL A C 1
ATOM 1008 O O . VAL A 1 137 ? -2.508 -33.625 -13.703 1 98.81 137 VAL A O 1
ATOM 1011 N N . PHE A 1 138 ? -0.579 -33.312 -14.805 1 98.88 138 PHE A N 1
ATOM 1012 C CA . PHE A 1 138 ? -1.244 -32.75 -15.984 1 98.88 138 PHE A CA 1
ATOM 1013 C C . PHE A 1 138 ? -2.158 -33.812 -16.625 1 98.88 138 PHE A C 1
ATOM 1015 O O . PHE A 1 138 ? -3.273 -33.5 -17.031 1 98.88 138 PHE A O 1
ATOM 1022 N N . ARG A 1 139 ? -1.711 -35.062 -16.688 1 98.69 139 ARG A N 1
ATOM 1023 C CA . ARG A 1 139 ? -2.531 -36.125 -17.25 1 98.69 139 ARG A CA 1
ATOM 1024 C C . ARG A 1 139 ? -3.758 -36.375 -16.375 1 98.69 139 ARG A C 1
ATOM 1026 O O . ARG A 1 139 ? -4.859 -36.594 -16.906 1 98.69 139 ARG A O 1
ATOM 1033 N N . ALA A 1 140 ? -3.514 -36.375 -15.125 1 98.69 140 ALA A N 1
ATOM 1034 C CA . ALA A 1 140 ? -4.594 -36.719 -14.203 1 98.69 140 ALA A CA 1
ATOM 1035 C C . ALA A 1 140 ? -5.648 -35.594 -14.164 1 98.69 140 ALA A C 1
ATOM 1037 O O . ALA A 1 140 ? -6.848 -35.875 -14.078 1 98.69 140 ALA A O 1
ATOM 1038 N N . GLU A 1 141 ? -5.238 -34.375 -14.234 1 98.75 141 GLU A N 1
ATOM 1039 C CA . GLU A 1 141 ? -6.152 -33.25 -13.977 1 98.75 141 GLU A CA 1
ATOM 1040 C C . GLU A 1 141 ? -6.672 -32.656 -15.281 1 98.75 141 GLU A C 1
ATOM 1042 O O . GLU A 1 141 ? -7.684 -31.953 -15.289 1 98.75 141 GLU A O 1
ATOM 1047 N N . ASP A 1 142 ? -5.977 -32.906 -16.359 1 98.5 142 ASP A N 1
ATOM 1048 C CA . ASP A 1 142 ? -6.383 -32.344 -17.641 1 98.5 142 ASP A CA 1
ATOM 1049 C C . ASP A 1 142 ? -6.773 -30.875 -17.516 1 98.5 142 ASP A C 1
ATOM 1051 O O . ASP A 1 142 ? -7.902 -30.5 -17.844 1 98.5 142 ASP A O 1
ATOM 1055 N N . PRO A 1 143 ? -5.867 -30.047 -17.125 1 98.69 143 PRO A N 1
ATOM 1056 C CA . PRO A 1 143 ? -6.211 -28.656 -16.859 1 98.69 143 PRO A CA 1
ATOM 1057 C C . PRO A 1 143 ? -6.465 -27.859 -18.141 1 98.69 143 PRO A C 1
ATOM 1059 O O . PRO A 1 143 ? -5.961 -28.219 -19.203 1 98.69 143 PRO A O 1
ATOM 1062 N N . ASP A 1 144 ? -7.254 -26.734 -18.016 1 98.62 144 ASP A N 1
ATOM 1063 C CA . ASP A 1 144 ? -7.461 -25.781 -19.094 1 98.62 144 ASP A CA 1
ATOM 1064 C C . ASP A 1 144 ? -6.312 -24.781 -19.156 1 98.62 144 ASP A C 1
ATOM 1066 O O . ASP A 1 144 ? -6.086 -24.141 -20.203 1 98.62 144 ASP A O 1
ATOM 1070 N N . LEU A 1 145 ? -5.648 -24.609 -18.062 1 98.88 145 LEU A N 1
ATOM 1071 C CA . LEU A 1 145 ? -4.52 -23.703 -17.938 1 98.88 145 LEU A CA 1
ATOM 1072 C C . LEU A 1 145 ? -3.564 -24.156 -16.828 1 98.88 145 LEU A C 1
ATOM 1074 O O . LEU A 1 145 ? -4.004 -24.562 -15.758 1 98.88 145 LEU A O 1
ATOM 1078 N N . VAL A 1 146 ? -2.295 -24.141 -17.125 1 98.94 146 VAL A N 1
ATOM 1079 C CA . VAL A 1 146 ? -1.272 -24.328 -16.094 1 98.94 146 VAL A CA 1
ATOM 1080 C C . VAL A 1 146 ? -0.668 -22.984 -15.711 1 98.94 146 VAL A C 1
ATOM 1082 O O . VAL A 1 146 ? -0.343 -22.172 -16.578 1 98.94 146 VAL A O 1
ATOM 1085 N N . ILE A 1 147 ? -0.588 -22.703 -14.414 1 98.94 147 ILE A N 1
ATOM 1086 C CA . ILE A 1 147 ? 0.019 -21.453 -13.961 1 98.94 147 ILE A CA 1
ATOM 1087 C C . ILE A 1 147 ? 1.248 -21.75 -13.109 1 98.94 147 ILE A C 1
ATOM 1089 O O . ILE A 1 147 ? 1.141 -22.391 -12.062 1 98.94 147 ILE A O 1
ATOM 1093 N N . PHE A 1 148 ? 2.404 -21.297 -13.562 1 98.94 148 PHE A N 1
ATOM 1094 C CA . PHE A 1 148 ? 3.658 -21.375 -12.82 1 98.94 148 PHE A CA 1
ATOM 1095 C C . PHE A 1 148 ? 3.875 -20.125 -11.992 1 98.94 148 PHE A C 1
ATOM 1097 O O . PHE A 1 148 ? 4.066 -19.031 -12.539 1 98.94 148 PHE A O 1
ATOM 1104 N N . THR A 1 149 ? 3.949 -20.297 -10.617 1 98.81 149 THR A N 1
ATOM 1105 C CA . THR A 1 149 ? 3.859 -19.094 -9.781 1 98.81 149 THR A CA 1
ATOM 1106 C C . THR A 1 149 ? 5.211 -18.766 -9.156 1 98.81 149 THR A C 1
ATOM 1108 O O . THR A 1 149 ? 5.281 -18.344 -8 1 98.81 149 THR A O 1
ATOM 1111 N N . GLY A 1 150 ? 6.262 -18.984 -9.906 1 98.62 150 GLY A N 1
ATOM 1112 C CA . GLY A 1 150 ? 7.551 -18.438 -9.523 1 98.62 150 GLY A CA 1
ATOM 1113 C C . GLY A 1 150 ? 8.508 -19.484 -8.977 1 98.62 150 GLY A C 1
ATOM 1114 O O . GLY A 1 150 ? 8.086 -20.562 -8.555 1 98.62 150 GLY A O 1
ATOM 1115 N N . ASP A 1 151 ? 9.812 -19.062 -8.945 1 98.75 151 ASP A N 1
ATOM 1116 C CA . ASP A 1 151 ? 10.906 -20 -8.664 1 98.75 151 ASP A CA 1
ATOM 1117 C C . ASP A 1 151 ? 10.805 -21.25 -9.539 1 98.75 151 ASP A C 1
ATOM 1119 O O . ASP A 1 151 ? 10.852 -22.375 -9.031 1 98.75 151 ASP A O 1
ATOM 1123 N N . ASN A 1 152 ? 10.555 -20.922 -10.766 1 98.81 152 ASN A N 1
ATOM 1124 C CA . ASN A 1 152 ? 10.461 -21.969 -11.781 1 98.81 152 ASN A CA 1
ATOM 1125 C C . ASN A 1 152 ? 11.797 -22.672 -11.977 1 98.81 152 ASN A C 1
ATOM 1127 O O . ASN A 1 152 ? 11.828 -23.891 -12.211 1 98.81 152 ASN A O 1
ATOM 1131 N N . ILE A 1 153 ? 12.789 -21.875 -11.898 1 98.75 153 ILE A N 1
ATOM 1132 C CA . ILE A 1 153 ? 14.141 -22.422 -11.875 1 98.75 153 ILE A CA 1
ATOM 1133 C C . ILE A 1 153 ? 14.883 -21.922 -10.641 1 98.75 153 ILE A C 1
ATOM 1135 O O . ILE A 1 153 ? 14.43 -20.969 -9.984 1 98.75 153 ILE A O 1
ATOM 1139 N N . TYR A 1 154 ? 15.938 -22.641 -10.297 1 98.31 154 TYR A N 1
ATOM 1140 C CA . TYR A 1 154 ? 16.938 -22.125 -9.375 1 98.31 154 TYR A CA 1
ATOM 1141 C C . TYR A 1 154 ? 18.156 -21.594 -10.125 1 98.31 154 TYR A C 1
ATOM 1143 O O . TYR A 1 154 ? 19.094 -22.328 -10.398 1 98.31 154 TYR A O 1
ATOM 1151 N N . GLY A 1 155 ? 18.125 -20.328 -10.344 1 95.75 155 GLY A N 1
ATOM 1152 C CA . GLY A 1 155 ? 19.109 -19.719 -11.219 1 95.75 155 GLY A CA 1
ATOM 1153 C C . GLY A 1 155 ? 20.547 -19.969 -10.781 1 95.75 155 GLY A C 1
ATOM 1154 O O . GLY A 1 155 ? 21.422 -20.219 -11.609 1 95.75 155 GLY A O 1
ATOM 1155 N N . ALA A 1 156 ? 20.75 -20 -9.531 1 96.19 156 ALA A N 1
ATOM 1156 C CA . ALA A 1 156 ? 22.109 -20.109 -9 1 96.19 156 ALA A CA 1
ATOM 1157 C C . ALA A 1 156 ? 22.719 -21.469 -9.305 1 96.19 156 ALA A C 1
ATOM 1159 O O . ALA A 1 156 ? 23.938 -21.594 -9.453 1 96.19 156 ALA A O 1
ATOM 1160 N N . ASP A 1 157 ? 21.875 -22.469 -9.516 1 97.06 157 ASP A N 1
ATOM 1161 C CA . ASP A 1 157 ? 22.359 -23.828 -9.789 1 97.06 157 ASP A CA 1
ATOM 1162 C C . ASP A 1 157 ? 22.25 -24.156 -11.273 1 97.06 157 ASP A C 1
ATOM 1164 O O . ASP A 1 157 ? 22.688 -25.219 -11.711 1 97.06 157 ASP A O 1
ATOM 1168 N N . SER A 1 158 ? 21.672 -23.297 -12.031 1 97.75 158 SER A N 1
ATOM 1169 C CA . SER A 1 158 ? 21.484 -23.516 -13.461 1 97.75 158 SER A CA 1
ATOM 1170 C C . SER A 1 158 ? 22.75 -23.172 -14.234 1 97.75 158 SER A C 1
ATOM 1172 O O . SER A 1 158 ? 23.312 -22.078 -14.078 1 97.75 158 SER A O 1
ATOM 1174 N N . THR A 1 159 ? 23.203 -24.109 -15.078 1 98.12 159 THR A N 1
ATOM 1175 C CA . THR A 1 159 ? 24.312 -23.797 -15.969 1 98.12 159 THR A CA 1
ATOM 1176 C C . THR A 1 159 ? 23.906 -22.766 -17.016 1 98.12 159 THR A C 1
ATOM 1178 O O . THR A 1 159 ? 24.703 -21.906 -17.391 1 98.12 159 THR A O 1
ATOM 1181 N N . ASP A 1 160 ? 22.766 -22.922 -17.531 1 98.38 160 ASP A N 1
ATOM 1182 C CA . ASP A 1 160 ? 22.125 -22.031 -18.5 1 98.38 160 ASP A CA 1
ATOM 1183 C C . ASP A 1 160 ? 20.656 -21.812 -18.156 1 98.38 160 ASP A C 1
ATOM 1185 O O . ASP A 1 160 ? 19.828 -22.688 -18.359 1 98.38 160 ASP A O 1
ATOM 1189 N N . ALA A 1 161 ? 20.344 -20.609 -17.719 1 98.62 161 ALA A N 1
ATOM 1190 C CA . ALA A 1 161 ? 19.016 -20.297 -17.203 1 98.62 161 ALA A CA 1
ATOM 1191 C C . ALA A 1 161 ? 17.938 -20.531 -18.25 1 98.62 161 ALA A C 1
ATOM 1193 O O . ALA A 1 161 ? 16.859 -21.047 -17.938 1 98.62 161 ALA A O 1
ATOM 1194 N N . ALA A 1 162 ? 18.172 -20.125 -19.453 1 98.69 162 ALA A N 1
ATOM 1195 C CA . ALA A 1 162 ? 17.203 -20.312 -20.531 1 98.69 162 ALA A CA 1
ATOM 1196 C C . ALA A 1 162 ? 16.906 -21.797 -20.75 1 98.69 162 ALA A C 1
ATOM 1198 O O . ALA A 1 162 ? 15.75 -22.203 -20.891 1 98.69 162 ALA A O 1
ATOM 1199 N N . LYS A 1 163 ? 17.938 -22.625 -20.797 1 98.56 163 LYS A N 1
ATOM 1200 C CA . LYS A 1 163 ? 17.781 -24.062 -21.016 1 98.56 163 LYS A CA 1
ATOM 1201 C C . LYS A 1 163 ? 17.047 -24.703 -19.844 1 98.56 163 LYS A C 1
ATOM 1203 O O . LYS A 1 163 ? 16.234 -25.609 -20.031 1 98.56 163 LYS A O 1
ATOM 1208 N N . SER A 1 164 ? 17.438 -24.281 -18.656 1 98.75 164 SER A N 1
ATOM 1209 C CA . SER A 1 164 ? 16.75 -24.797 -17.469 1 98.75 164 SER A CA 1
ATOM 1210 C C . SER A 1 164 ? 15.258 -24.453 -17.516 1 98.75 164 SER A C 1
ATOM 1212 O O . SER A 1 164 ? 14.414 -25.281 -17.172 1 98.75 164 SER A O 1
ATOM 1214 N N . MET A 1 165 ? 14.969 -23.219 -17.906 1 98.81 165 MET A N 1
ATOM 1215 C CA . MET A 1 165 ? 13.578 -22.797 -18.016 1 98.81 165 MET A CA 1
ATOM 1216 C C . MET A 1 165 ? 12.836 -23.594 -19.078 1 98.81 165 MET A C 1
ATOM 1218 O O . MET A 1 165 ? 11.695 -24.016 -18.859 1 98.81 165 MET A O 1
ATOM 1222 N N . ASP A 1 166 ? 13.5 -23.828 -20.203 1 98.81 166 ASP A N 1
ATOM 1223 C CA . ASP A 1 166 ? 12.914 -24.672 -21.25 1 98.81 166 ASP A CA 1
ATOM 1224 C C . ASP A 1 166 ? 12.555 -26.047 -20.703 1 98.81 166 ASP A C 1
ATOM 1226 O O . ASP A 1 166 ? 11.469 -26.562 -20.969 1 98.81 166 ASP A O 1
ATOM 1230 N N . ALA A 1 167 ? 13.461 -26.578 -19.984 1 98.75 167 ALA A N 1
ATOM 1231 C CA . ALA A 1 167 ? 13.258 -27.906 -19.453 1 98.75 167 ALA A CA 1
ATOM 1232 C C . ALA A 1 167 ? 12.125 -27.922 -18.422 1 98.75 167 ALA A C 1
ATOM 1234 O O . ALA A 1 167 ? 11.32 -28.859 -18.391 1 98.75 167 ALA A O 1
ATOM 1235 N N . ALA A 1 168 ? 12.102 -26.938 -17.609 1 98.81 168 ALA A N 1
ATOM 1236 C CA . ALA A 1 168 ? 11.086 -26.844 -16.562 1 98.81 168 ALA A CA 1
ATOM 1237 C C . ALA A 1 168 ? 9.688 -26.781 -17.156 1 98.81 168 ALA A C 1
ATOM 1239 O O . ALA A 1 168 ? 8.758 -27.422 -16.625 1 98.81 168 ALA A O 1
ATOM 1240 N N . ILE A 1 169 ? 9.516 -26.047 -18.25 1 98.81 169 ILE A N 1
ATOM 1241 C CA . ILE A 1 169 ? 8.203 -25.766 -18.812 1 98.81 169 ILE A CA 1
ATOM 1242 C C . ILE A 1 169 ? 7.859 -26.828 -19.859 1 98.81 169 ILE A C 1
ATOM 1244 O O . ILE A 1 169 ? 6.699 -26.953 -20.266 1 98.81 169 ILE A O 1
ATOM 1248 N N . ALA A 1 170 ? 8.742 -27.641 -20.281 1 98.81 170 ALA A N 1
ATOM 1249 C CA . ALA A 1 170 ? 8.641 -28.578 -21.406 1 98.81 170 ALA A CA 1
ATOM 1250 C C . ALA A 1 170 ? 7.406 -29.453 -21.297 1 98.81 170 ALA A C 1
ATOM 1252 O O . ALA A 1 170 ? 6.711 -29.703 -22.281 1 98.81 170 ALA A O 1
ATOM 1253 N N . PRO A 1 171 ? 7.09 -29.969 -20.094 1 98.88 171 PRO A N 1
ATOM 1254 C CA . PRO A 1 171 ? 5.918 -30.844 -20 1 98.88 171 PRO A CA 1
ATOM 1255 C C . PRO A 1 171 ? 4.629 -30.156 -20.438 1 98.88 171 PRO A C 1
ATOM 1257 O O . PRO A 1 171 ? 3.785 -30.766 -21.094 1 98.88 171 PRO A O 1
ATOM 1260 N N . ALA A 1 172 ? 4.449 -28.891 -20.078 1 98.81 172 ALA A N 1
ATOM 1261 C CA . ALA A 1 172 ? 3.256 -28.172 -20.5 1 98.81 172 ALA A CA 1
ATOM 1262 C C . ALA A 1 172 ? 3.219 -28 -22.016 1 98.81 172 ALA A C 1
ATOM 1264 O O . ALA A 1 172 ? 2.166 -28.156 -22.625 1 98.81 172 ALA A O 1
ATOM 1265 N N . ILE A 1 173 ? 4.344 -27.719 -22.578 1 98.69 173 ILE A N 1
ATOM 1266 C CA . ILE A 1 173 ? 4.449 -27.531 -24.016 1 98.69 173 ILE A CA 1
ATOM 1267 C C . ILE A 1 173 ? 4.215 -28.859 -24.734 1 98.69 173 ILE A C 1
ATOM 1269 O O . ILE A 1 173 ? 3.455 -28.922 -25.703 1 98.69 173 ILE A O 1
ATOM 1273 N N . ASP A 1 174 ? 4.824 -29.875 -24.25 1 98.56 174 ASP A N 1
ATOM 1274 C CA . ASP A 1 174 ? 4.703 -31.203 -24.844 1 98.56 174 ASP A CA 1
ATOM 1275 C C . ASP A 1 174 ? 3.246 -31.672 -24.859 1 98.56 174 ASP A C 1
ATOM 1277 O O . ASP A 1 174 ? 2.807 -32.312 -25.828 1 98.56 174 ASP A O 1
ATOM 1281 N N . MET A 1 175 ? 2.58 -31.359 -23.875 1 98.5 175 MET A N 1
ATOM 1282 C CA . MET A 1 175 ? 1.197 -31.812 -23.75 1 98.5 175 MET A CA 1
ATOM 1283 C C . MET A 1 175 ? 0.238 -30.797 -24.375 1 98.5 175 MET A C 1
ATOM 1285 O O . MET A 1 175 ? -0.981 -30.938 -24.25 1 98.5 175 MET A O 1
ATOM 1289 N N . LYS A 1 176 ? 0.765 -29.766 -24.969 1 97.75 176 LYS A N 1
ATOM 1290 C CA . LYS A 1 176 ? 0.02 -28.734 -25.688 1 97.75 176 LYS A CA 1
ATOM 1291 C C . LYS A 1 176 ? -0.98 -28.031 -24.781 1 97.75 176 LYS A C 1
ATOM 1293 O O . LYS A 1 176 ? -2.113 -27.766 -25.172 1 97.75 176 LYS A O 1
ATOM 1298 N N . LEU A 1 177 ? -0.542 -27.812 -23.547 1 98.06 177 LEU A N 1
ATOM 1299 C CA . LEU A 1 177 ? -1.368 -27.109 -22.578 1 98.06 177 LEU A CA 1
ATOM 1300 C C . LEU A 1 177 ? -1.079 -25.609 -22.625 1 98.06 177 LEU A C 1
ATOM 1302 O O . LEU A 1 177 ? 0.082 -25.203 -22.672 1 98.06 177 LEU A O 1
ATOM 1306 N N . PRO A 1 178 ? -2.188 -24.781 -22.656 1 97.81 178 PRO A N 1
ATOM 1307 C CA . PRO A 1 178 ? -1.937 -23.375 -22.359 1 97.81 178 PRO A CA 1
ATOM 1308 C C . PRO A 1 178 ? -1.312 -23.156 -20.984 1 97.81 178 PRO A C 1
ATOM 1310 O O . PRO A 1 178 ? -1.664 -23.844 -20.031 1 97.81 178 PRO A O 1
ATOM 1313 N N . TRP A 1 179 ? -0.385 -22.234 -20.922 1 98.81 179 TRP A N 1
ATOM 1314 C CA . TRP A 1 179 ? 0.25 -22 -19.641 1 98.81 179 TRP A CA 1
ATOM 1315 C C . TRP A 1 179 ? 0.667 -20.531 -19.5 1 98.81 179 TRP A C 1
ATOM 1317 O O . TRP A 1 179 ? 0.769 -19.812 -20.5 1 98.81 179 TRP A O 1
ATOM 1327 N N . ALA A 1 180 ? 0.766 -20.031 -18.281 1 98.94 180 ALA A N 1
ATOM 1328 C CA . ALA A 1 180 ? 1.235 -18.703 -17.891 1 98.94 180 ALA A CA 1
ATOM 1329 C C . ALA A 1 180 ? 2.137 -18.781 -16.672 1 98.94 180 ALA A C 1
ATOM 1331 O O . ALA A 1 180 ? 2.131 -19.781 -15.945 1 98.94 180 ALA A O 1
ATOM 1332 N N . ALA A 1 181 ? 2.947 -17.672 -16.484 1 98.94 181 ALA A N 1
ATOM 1333 C CA . ALA A 1 181 ? 3.895 -17.75 -15.383 1 98.94 181 ALA A CA 1
ATOM 1334 C C . ALA A 1 181 ? 4.168 -16.375 -14.797 1 98.94 181 ALA A C 1
ATOM 1336 O O . ALA A 1 181 ? 4.02 -15.359 -15.484 1 98.94 181 ALA A O 1
ATOM 1337 N N . VAL A 1 182 ? 4.445 -16.375 -13.539 1 98.81 182 VAL A N 1
ATOM 1338 C CA . VAL A 1 182 ? 5.156 -15.273 -12.891 1 98.81 182 VAL A CA 1
ATOM 1339 C C . VAL A 1 182 ? 6.527 -15.75 -12.414 1 98.81 182 VAL A C 1
ATOM 1341 O O . VAL A 1 182 ? 6.832 -16.938 -12.484 1 98.81 182 VAL A O 1
ATOM 1344 N N . ILE A 1 183 ? 7.391 -14.797 -11.984 1 98.75 183 ILE A N 1
ATOM 1345 C CA . ILE A 1 183 ? 8.75 -15.172 -11.609 1 98.75 183 ILE A CA 1
ATOM 1346 C C . ILE A 1 183 ? 8.953 -14.945 -10.109 1 98.75 183 ILE A C 1
ATOM 1348 O O . ILE A 1 183 ? 8.266 -14.117 -9.508 1 98.75 183 ILE A O 1
ATOM 1352 N N . GLY A 1 184 ? 9.812 -15.773 -9.523 1 98.56 184 GLY A N 1
ATOM 1353 C CA . GLY A 1 184 ? 10.18 -15.672 -8.117 1 98.56 184 GLY A CA 1
ATOM 1354 C C . GLY A 1 184 ? 11.594 -15.172 -7.902 1 98.56 184 GLY A C 1
ATOM 1355 O O . GLY A 1 184 ? 12.266 -14.773 -8.852 1 98.56 184 GLY A O 1
ATOM 1356 N N . ASN A 1 185 ? 12.016 -15.148 -6.625 1 98.44 185 ASN A N 1
ATOM 1357 C CA . ASN A 1 185 ? 13.273 -14.523 -6.25 1 98.44 185 ASN A CA 1
ATOM 1358 C C . ASN A 1 185 ? 14.477 -15.336 -6.73 1 98.44 185 ASN A C 1
ATOM 1360 O O . ASN A 1 185 ? 15.578 -14.805 -6.879 1 98.44 185 ASN A O 1
ATOM 1364 N N . HIS A 1 186 ? 14.328 -16.578 -7.086 1 98.56 186 HIS A N 1
ATOM 1365 C CA . HIS A 1 186 ? 15.469 -17.391 -7.473 1 98.56 186 HIS A CA 1
ATOM 1366 C C . HIS A 1 186 ? 15.609 -17.469 -8.992 1 98.56 186 HIS A C 1
ATOM 1368 O O . HIS A 1 186 ? 16.641 -17.891 -9.5 1 98.56 186 HIS A O 1
ATOM 1374 N N . ASP A 1 187 ? 14.664 -17.094 -9.68 1 98.69 187 ASP A N 1
ATOM 1375 C CA . ASP A 1 187 ? 14.633 -17.312 -11.125 1 98.69 187 ASP A CA 1
ATOM 1376 C C . ASP A 1 187 ? 15.789 -16.609 -11.82 1 98.69 187 ASP A C 1
ATOM 1378 O O . ASP A 1 187 ? 16.328 -17.109 -12.805 1 98.69 187 ASP A O 1
ATOM 1382 N N . GLN A 1 188 ? 16.172 -15.406 -11.297 1 98.19 188 GLN A N 1
ATOM 1383 C CA . GLN A 1 188 ? 17.125 -14.555 -12.008 1 98.19 188 GLN A CA 1
ATOM 1384 C C . GLN A 1 188 ? 18.531 -14.742 -11.453 1 98.19 188 GLN A C 1
ATOM 1386 O O . GLN A 1 188 ? 19.438 -13.961 -11.766 1 98.19 188 GLN A O 1
ATOM 1391 N N . GLU A 1 189 ? 18.75 -15.727 -10.711 1 97.94 189 GLU A N 1
ATOM 1392 C CA . GLU A 1 189 ? 20.031 -15.867 -10.023 1 97.94 189 GLU A CA 1
ATOM 1393 C C . GLU A 1 189 ? 21.062 -16.562 -10.914 1 97.94 189 GLU A C 1
ATOM 1395 O O . GLU A 1 189 ? 22.172 -16.891 -10.461 1 97.94 189 GLU A O 1
ATOM 1400 N N . GLY A 1 190 ? 20.781 -16.797 -12.172 1 97.75 190 GLY A N 1
ATOM 1401 C CA . GLY A 1 190 ? 21.672 -17.422 -13.133 1 97.75 190 GLY A CA 1
ATOM 1402 C C . GLY A 1 190 ? 22.094 -16.469 -14.242 1 97.75 190 GLY A C 1
ATOM 1403 O O . GLY A 1 190 ? 22.5 -15.336 -13.977 1 97.75 190 GLY A O 1
ATOM 1404 N N . THR A 1 191 ? 22.062 -16.938 -15.43 1 98.25 191 THR A N 1
ATOM 1405 C CA . THR A 1 191 ? 22.703 -16.25 -16.547 1 98.25 191 THR A CA 1
ATOM 1406 C C . THR A 1 191 ? 21.766 -15.195 -17.141 1 98.25 191 THR A C 1
ATOM 1408 O O . THR A 1 191 ? 22.172 -14.414 -18 1 98.25 191 THR A O 1
ATOM 1411 N N . LEU A 1 192 ? 20.5 -15.156 -16.734 1 98.38 192 LEU A N 1
ATOM 1412 C CA . LEU A 1 192 ? 19.562 -14.164 -17.234 1 98.38 192 LEU A CA 1
ATOM 1413 C C . LEU A 1 192 ? 19.203 -13.156 -16.156 1 98.38 192 LEU A C 1
ATOM 1415 O O . LEU A 1 192 ? 19.047 -13.523 -14.984 1 98.38 192 LEU A O 1
ATOM 1419 N N . SER A 1 193 ? 19.047 -11.883 -16.609 1 98.06 193 SER A N 1
ATOM 1420 C CA . SER A 1 193 ? 18.469 -10.883 -15.727 1 98.06 193 SER A CA 1
ATOM 1421 C C . SER A 1 193 ? 17 -11.203 -15.43 1 98.06 193 SER A C 1
ATOM 1423 O O . SER A 1 193 ? 16.406 -12.062 -16.078 1 98.06 193 SER A O 1
ATOM 1425 N N . ARG A 1 194 ? 16.484 -10.578 -14.414 1 98 194 ARG A N 1
ATOM 1426 C CA . ARG A 1 194 ? 15.078 -10.781 -14.078 1 98 194 ARG A CA 1
ATOM 1427 C C . ARG A 1 194 ? 14.188 -10.5 -15.281 1 98 194 ARG A C 1
ATOM 1429 O O . ARG A 1 194 ? 13.281 -11.281 -15.586 1 98 194 ARG A O 1
ATOM 1436 N N . GLU A 1 195 ? 14.391 -9.312 -15.922 1 98.25 195 GLU A N 1
ATOM 1437 C CA . GLU A 1 195 ? 13.664 -9.008 -17.156 1 98.25 195 GLU A CA 1
ATOM 1438 C C . GLU A 1 195 ? 13.891 -10.078 -18.219 1 98.25 195 GLU A C 1
ATOM 1440 O O . GLU A 1 195 ? 12.969 -10.461 -18.938 1 98.25 195 GLU A O 1
ATOM 1445 N N . GLY A 1 196 ? 15.117 -10.516 -18.312 1 98.62 196 GLY A N 1
ATOM 1446 C CA . GLY A 1 196 ? 15.461 -11.547 -19.281 1 98.62 196 GLY A CA 1
ATOM 1447 C C . GLY A 1 196 ? 14.711 -12.852 -19.062 1 98.62 196 GLY A C 1
ATOM 1448 O O . GLY A 1 196 ? 14.266 -13.492 -20.016 1 98.62 196 GLY A O 1
ATOM 1449 N N . VAL A 1 197 ? 14.57 -13.219 -17.828 1 98.75 197 VAL A N 1
ATOM 1450 C CA . VAL A 1 197 ? 13.828 -14.43 -17.484 1 98.75 197 VAL A CA 1
ATOM 1451 C C . VAL A 1 197 ? 12.383 -14.305 -17.953 1 98.75 197 VAL A C 1
ATOM 1453 O O . VAL A 1 197 ? 11.852 -15.211 -18.609 1 98.75 197 VAL A O 1
ATOM 1456 N N . MET A 1 198 ? 11.789 -13.164 -17.625 1 98.81 198 MET A N 1
ATOM 1457 C CA . MET A 1 198 ? 10.383 -12.984 -18 1 98.81 198 MET A CA 1
ATOM 1458 C C . MET A 1 198 ? 10.219 -12.922 -19.516 1 98.81 198 MET A C 1
ATOM 1460 O O . MET A 1 198 ? 9.273 -13.484 -20.062 1 98.81 198 MET A O 1
ATOM 1464 N N . ARG A 1 199 ? 11.117 -12.266 -20.203 1 98.81 199 ARG A N 1
ATOM 1465 C CA . ARG A 1 199 ? 11.062 -12.211 -21.656 1 98.81 199 ARG A CA 1
ATOM 1466 C C . ARG A 1 199 ? 11.188 -13.609 -22.266 1 98.81 199 ARG A C 1
ATOM 1468 O O . ARG A 1 199 ? 10.523 -13.914 -23.25 1 98.81 199 ARG A O 1
ATOM 1475 N N . HIS A 1 200 ? 12.055 -14.383 -21.688 1 98.81 200 HIS A N 1
ATOM 1476 C CA . HIS A 1 200 ? 12.195 -15.758 -22.172 1 98.81 200 HIS A CA 1
ATOM 1477 C C . HIS A 1 200 ? 10.891 -16.531 -22.016 1 98.81 200 HIS A C 1
ATOM 1479 O O . HIS A 1 200 ? 10.445 -17.203 -22.953 1 98.81 200 HIS A O 1
ATOM 1485 N N . LEU A 1 201 ? 10.281 -16.406 -20.859 1 98.88 201 LEU A N 1
ATOM 1486 C CA . LEU A 1 201 ? 9.008 -17.062 -20.594 1 98.88 201 LEU A CA 1
ATOM 1487 C C . LEU A 1 201 ? 7.949 -16.625 -21.609 1 98.88 201 LEU A C 1
ATOM 1489 O O . LEU A 1 201 ? 7.219 -17.469 -22.141 1 98.88 201 LEU A O 1
ATOM 1493 N N . VAL A 1 202 ? 7.871 -15.359 -21.844 1 98.75 202 VAL A N 1
ATOM 1494 C CA . VAL A 1 202 ? 6.879 -14.781 -22.75 1 98.75 202 VAL A CA 1
ATOM 1495 C C . VAL A 1 202 ? 7.09 -15.312 -24.156 1 98.75 202 VAL A C 1
ATOM 1497 O O . VAL A 1 202 ? 6.125 -15.539 -24.891 1 98.75 202 VAL A O 1
ATOM 1500 N N . GLY A 1 203 ? 8.281 -15.594 -24.531 1 98.5 203 GLY A N 1
ATOM 1501 C CA . GLY A 1 203 ? 8.617 -15.984 -25.891 1 98.5 203 GLY A CA 1
ATOM 1502 C C . GLY A 1 203 ? 8.492 -17.484 -26.141 1 98.5 203 GLY A C 1
ATOM 1503 O O . GLY A 1 203 ? 8.594 -17.938 -27.281 1 98.5 203 GLY A O 1
ATOM 1504 N N . MET A 1 204 ? 8.266 -18.219 -25.141 1 98.44 204 MET A N 1
ATOM 1505 C CA . MET A 1 204 ? 8.203 -19.672 -25.266 1 98.44 204 MET A CA 1
ATOM 1506 C C . MET A 1 204 ? 6.895 -20.109 -25.922 1 98.44 204 MET A C 1
ATOM 1508 O O . MET A 1 204 ? 5.895 -19.391 -25.859 1 98.44 204 MET A O 1
ATOM 1512 N N . LYS A 1 205 ? 6.961 -21.312 -26.453 1 97.56 205 LYS A N 1
ATOM 1513 C CA . LYS A 1 205 ? 5.805 -21.844 -27.172 1 97.56 205 LYS A CA 1
ATOM 1514 C C . LYS A 1 205 ? 4.605 -22 -26.234 1 97.56 205 LYS A C 1
ATOM 1516 O O . LYS A 1 205 ? 4.754 -22.438 -25.094 1 97.56 205 LYS A O 1
ATOM 1521 N N . ASN A 1 206 ? 3.398 -21.594 -26.672 1 96 206 ASN A N 1
ATOM 1522 C CA . ASN A 1 206 ? 2.1 -21.75 -26.031 1 96 206 ASN A CA 1
ATOM 1523 C C . ASN A 1 206 ? 1.996 -20.891 -24.766 1 96 206 ASN A C 1
ATOM 1525 O O . ASN A 1 206 ? 1.081 -21.062 -23.969 1 96 206 ASN A O 1
ATOM 1529 N N . SER A 1 207 ? 2.936 -19.969 -24.578 1 98.56 207 SER A N 1
ATOM 1530 C CA . SER A 1 207 ? 2.889 -19.094 -23.422 1 98.56 207 SER A CA 1
ATOM 1531 C C . SER A 1 207 ? 1.77 -18.062 -23.547 1 98.56 207 SER A C 1
ATOM 1533 O O . SER A 1 207 ? 1.55 -17.5 -24.625 1 98.56 207 SER A O 1
ATOM 1535 N N . LEU A 1 208 ? 1.099 -17.859 -22.438 1 98.69 208 LEU A N 1
ATOM 1536 C CA . LEU A 1 208 ? 0.112 -16.797 -22.359 1 98.69 208 LEU A CA 1
ATOM 1537 C C . LEU A 1 208 ? 0.597 -15.664 -21.453 1 98.69 208 LEU A C 1
ATOM 1539 O O . LEU A 1 208 ? -0.178 -14.773 -21.094 1 98.69 208 LEU A O 1
ATOM 1543 N N . SER A 1 209 ? 1.862 -15.719 -21.109 1 98.69 209 SER A N 1
ATOM 1544 C CA . SER A 1 209 ? 2.447 -14.742 -20.203 1 98.69 209 SER A CA 1
ATOM 1545 C C . SER A 1 209 ? 2.668 -13.406 -20.891 1 98.69 209 SER A C 1
ATOM 1547 O O . SER A 1 209 ? 2.781 -13.344 -22.125 1 98.69 209 SER A O 1
ATOM 1549 N N . GLY A 1 210 ? 2.654 -12.383 -20.109 1 98.38 210 GLY A N 1
ATOM 1550 C CA . GLY A 1 210 ? 2.986 -11.039 -20.562 1 98.38 210 GLY A CA 1
ATOM 1551 C C . GLY A 1 210 ? 4.121 -10.406 -19.781 1 98.38 210 GLY A C 1
ATOM 1552 O O . GLY A 1 210 ? 4.305 -10.695 -18.609 1 98.38 210 GLY A O 1
ATOM 1553 N N . LEU A 1 211 ? 4.84 -9.562 -20.516 1 98.38 211 LEU A N 1
ATOM 1554 C CA . LEU A 1 211 ? 5.918 -8.852 -19.844 1 98.38 211 LEU A CA 1
ATOM 1555 C C . LEU A 1 211 ? 5.367 -7.785 -18.906 1 98.38 211 LEU A C 1
ATOM 1557 O O . LEU A 1 211 ? 5.594 -7.836 -17.688 1 98.38 211 LEU A O 1
ATOM 1561 N N . ASN A 1 212 ? 4.703 -6.816 -19.359 1 98.44 212 ASN A N 1
ATOM 1562 C CA . ASN A 1 212 ? 4.039 -5.699 -18.703 1 98.44 212 ASN A CA 1
ATOM 1563 C C . ASN A 1 212 ? 3.027 -5.023 -19.625 1 98.44 212 ASN A C 1
ATOM 1565 O O . ASN A 1 212 ? 3.09 -5.184 -20.844 1 98.44 212 ASN A O 1
ATOM 1569 N N . PRO A 1 213 ? 2.076 -4.328 -19 1 96.94 213 PRO A N 1
ATOM 1570 C CA . PRO A 1 213 ? 1.183 -3.566 -19.875 1 96.94 213 PRO A CA 1
ATOM 1571 C C . PRO A 1 213 ? 1.917 -2.498 -20.688 1 96.94 213 PRO A C 1
ATOM 1573 O O . PRO A 1 213 ? 2.9 -1.926 -20.203 1 96.94 213 PRO A O 1
ATOM 1576 N N . GLU A 1 214 ? 1.376 -2.24 -21.828 1 92.94 214 GLU A N 1
ATOM 1577 C CA . GLU A 1 214 ? 1.988 -1.234 -22.688 1 92.94 214 GLU A CA 1
ATOM 1578 C C . GLU A 1 214 ? 1.569 0.175 -22.281 1 92.94 214 GLU A C 1
ATOM 1580 O O . GLU A 1 214 ? 0.447 0.384 -21.812 1 92.94 214 GLU A O 1
ATOM 1585 N N . GLY A 1 215 ? 2.447 1.106 -22.438 1 90.88 215 GLY A N 1
ATOM 1586 C CA . GLY A 1 215 ? 2.123 2.518 -22.297 1 90.88 215 GLY A CA 1
ATOM 1587 C C . GLY A 1 215 ? 2.098 2.982 -20.859 1 90.88 215 GLY A C 1
ATOM 1588 O O . GLY A 1 215 ? 1.688 4.109 -20.578 1 90.88 215 GLY A O 1
ATOM 1589 N N . VAL A 1 216 ? 2.414 2.098 -20 1 88.44 216 VAL A N 1
ATOM 1590 C CA . VAL A 1 216 ? 2.395 2.508 -18.594 1 88.44 216 VAL A CA 1
ATOM 1591 C C . VAL A 1 216 ? 3.756 2.232 -17.953 1 88.44 216 VAL A C 1
ATOM 1593 O O . VAL A 1 216 ? 4.379 1.205 -18.234 1 88.44 216 VAL A O 1
ATOM 1596 N N . GLU A 1 217 ? 4.176 3.164 -17.141 1 90.62 217 GLU A N 1
ATOM 1597 C CA . GLU A 1 217 ? 5.352 2.904 -16.328 1 90.62 217 GLU A CA 1
ATOM 1598 C C . GLU A 1 217 ? 4.988 2.068 -15.094 1 90.62 217 GLU A C 1
ATOM 1600 O O . GLU A 1 217 ? 4.18 2.49 -14.266 1 90.62 217 GLU A O 1
ATOM 1605 N N . ILE A 1 218 ? 5.523 0.854 -15.039 1 96.56 218 ILE A N 1
ATOM 1606 C CA . ILE A 1 218 ? 5.152 -0.086 -13.984 1 96.56 218 ILE A CA 1
ATOM 1607 C C . ILE A 1 218 ? 6.395 -0.828 -13.492 1 96.56 218 ILE A C 1
ATOM 1609 O O . ILE A 1 218 ? 7.258 -1.197 -14.289 1 96.56 218 ILE A O 1
ATOM 1613 N N . ASP A 1 219 ? 6.477 -1.034 -12.195 1 97 219 ASP A N 1
ATOM 1614 C CA . ASP A 1 219 ? 7.602 -1.74 -11.594 1 97 219 ASP A CA 1
ATOM 1615 C C . ASP A 1 219 ? 7.539 -3.234 -11.891 1 97 219 ASP A C 1
ATOM 1617 O O . ASP A 1 219 ? 6.453 -3.803 -12.023 1 97 219 ASP A O 1
ATOM 1621 N N . GLY A 1 220 ? 8.734 -3.834 -11.992 1 97.69 220 GLY A N 1
ATOM 1622 C CA . GLY A 1 220 ? 8.828 -5.277 -12.133 1 97.69 220 GLY A CA 1
ATOM 1623 C C . GLY A 1 220 ? 8.531 -5.762 -13.539 1 97.69 220 GLY A C 1
ATOM 1624 O O . GLY A 1 220 ? 8.406 -4.961 -14.469 1 97.69 220 GLY A O 1
ATOM 1625 N N . TYR A 1 221 ? 8.516 -7.059 -13.68 1 98.56 221 TYR A N 1
ATOM 1626 C CA . TYR A 1 221 ? 8.281 -7.738 -14.953 1 98.56 221 TYR A CA 1
ATOM 1627 C C . TYR A 1 221 ? 7.305 -8.898 -14.773 1 98.56 221 TYR A C 1
ATOM 1629 O O . TYR A 1 221 ? 7.457 -9.711 -13.867 1 98.56 221 TYR A O 1
ATOM 1637 N N . GLY A 1 222 ? 6.379 -8.977 -15.648 1 98.56 222 GLY A N 1
ATOM 1638 C CA . GLY A 1 222 ? 5.387 -10.039 -15.547 1 98.56 222 GLY A CA 1
ATOM 1639 C C . GLY A 1 222 ? 4.109 -9.602 -14.859 1 98.56 222 GLY A C 1
ATOM 1640 O O . GLY A 1 222 ? 3.543 -10.344 -14.055 1 98.56 222 GLY A O 1
ATOM 1641 N N . ASN A 1 223 ? 3.752 -8.297 -15.055 1 98.88 223 ASN A N 1
ATOM 1642 C CA . ASN A 1 223 ? 2.443 -7.785 -14.664 1 98.88 223 ASN A CA 1
ATOM 1643 C C . ASN A 1 223 ? 1.458 -7.805 -15.828 1 98.88 223 ASN A C 1
ATOM 1645 O O . ASN A 1 223 ? 1.618 -7.055 -16.797 1 98.88 223 ASN A O 1
ATOM 1649 N N . TYR A 1 224 ? 0.477 -8.688 -15.75 1 98.75 224 TYR A N 1
ATOM 1650 C CA . TYR A 1 224 ? -0.457 -8.836 -16.859 1 98.75 224 TYR A CA 1
ATOM 1651 C C . TYR A 1 224 ? -1.735 -9.531 -16.406 1 98.75 224 TYR A C 1
ATOM 1653 O O . TYR A 1 224 ? -1.879 -9.883 -15.227 1 98.75 224 TYR A O 1
ATOM 1661 N N . ASN A 1 225 ? -2.73 -9.562 -17.281 1 98.75 225 ASN A N 1
ATOM 1662 C CA . ASN A 1 225 ? -3.969 -10.258 -16.953 1 98.75 225 ASN A CA 1
ATOM 1663 C C . ASN A 1 225 ? -4.434 -11.141 -18.109 1 98.75 225 ASN A C 1
ATOM 1665 O O . ASN A 1 225 ? -4.02 -10.945 -19.266 1 98.75 225 ASN A O 1
ATOM 1669 N N . LEU A 1 226 ? -5.148 -12.156 -17.781 1 98.81 226 LEU A N 1
ATOM 1670 C CA . LEU A 1 226 ? -5.832 -13.023 -18.75 1 98.81 226 LEU A CA 1
ATOM 1671 C C . LEU A 1 226 ? -7.336 -13.031 -18.484 1 98.81 226 LEU A C 1
ATOM 1673 O O . LEU A 1 226 ? -7.773 -13.008 -17.344 1 98.81 226 LEU A O 1
ATOM 1677 N N . GLU A 1 227 ? -8.055 -13.055 -19.547 1 98.75 227 GLU A N 1
ATOM 1678 C CA . GLU A 1 227 ? -9.516 -13.141 -19.5 1 98.75 227 GLU A CA 1
ATOM 1679 C C . GLU A 1 227 ? -10 -14.531 -19.906 1 98.75 227 GLU A C 1
ATOM 1681 O O . GLU A 1 227 ? -9.523 -15.086 -20.906 1 98.75 227 GLU A O 1
ATOM 1686 N N . VAL A 1 228 ? -10.875 -15.109 -19.125 1 98.81 228 VAL A N 1
ATOM 1687 C CA . VAL A 1 228 ? -11.492 -16.391 -19.469 1 98.81 228 VAL A CA 1
ATOM 1688 C C . VAL A 1 228 ? -12.93 -16.156 -19.922 1 98.81 228 VAL A C 1
ATOM 1690 O O . VAL A 1 228 ? -13.766 -15.68 -19.156 1 98.81 228 VAL A O 1
ATOM 1693 N N . SER A 1 229 ? -13.211 -16.578 -21.141 1 98.25 229 SER A N 1
ATOM 1694 C CA . SER A 1 229 ? -14.516 -16.328 -21.75 1 98.25 229 SER A CA 1
ATOM 1695 C C . SER A 1 229 ? -15.523 -17.406 -21.344 1 98.25 229 SER A C 1
ATOM 1697 O O . SER A 1 229 ? -15.133 -18.5 -20.922 1 98.25 229 SER A O 1
ATOM 1699 N N . GLY A 1 230 ? -16.766 -17.047 -21.469 1 97.38 230 GLY A N 1
ATOM 1700 C CA . GLY A 1 230 ? -17.828 -18.031 -21.25 1 97.38 230 GLY A CA 1
ATOM 1701 C C . GLY A 1 230 ? -17.828 -19.141 -22.266 1 97.38 230 GLY A C 1
ATOM 1702 O O . GLY A 1 230 ? -16.953 -19.203 -23.125 1 97.38 230 GLY A O 1
ATOM 1703 N N . VAL A 1 231 ? -18.844 -19.984 -22.078 1 97.06 231 VAL A N 1
ATOM 1704 C CA . VAL A 1 231 ? -18.984 -21.141 -22.969 1 97.06 231 VAL A CA 1
ATOM 1705 C C . VAL A 1 231 ? -19.375 -20.688 -24.359 1 97.06 231 VAL A C 1
ATOM 1707 O O . VAL A 1 231 ? -20.266 -19.844 -24.516 1 97.06 231 VAL A O 1
ATOM 1710 N N . GLU A 1 232 ? -18.703 -21.25 -25.344 1 94.81 232 GLU A N 1
ATOM 1711 C CA . GLU A 1 232 ? -19 -20.922 -26.734 1 94.81 232 GLU A CA 1
ATOM 1712 C C . GLU A 1 232 ? -20.469 -21.156 -27.062 1 94.81 232 GLU A C 1
ATOM 1714 O O . GLU A 1 232 ? -21.047 -22.172 -26.656 1 94.81 232 GLU A O 1
ATOM 1719 N N . GLY A 1 233 ? -21.078 -20.203 -27.688 1 92.12 233 GLY A N 1
ATOM 1720 C CA . GLY A 1 233 ? -22.453 -20.344 -28.141 1 92.12 233 GLY A CA 1
ATOM 1721 C C . GLY A 1 233 ? -23.469 -19.859 -27.109 1 92.12 233 GLY A C 1
ATOM 1722 O O . GLY A 1 233 ? -24.672 -19.922 -27.344 1 92.12 233 GLY A O 1
ATOM 1723 N N . THR A 1 234 ? -23 -19.406 -26.016 1 93.25 234 THR A N 1
ATOM 1724 C CA . THR A 1 234 ? -23.906 -18.875 -25.016 1 93.25 234 THR A CA 1
ATOM 1725 C C . THR A 1 234 ? -23.891 -17.344 -25.031 1 93.25 234 THR A C 1
ATOM 1727 O O . THR A 1 234 ? -23.094 -16.734 -25.75 1 93.25 234 THR A O 1
ATOM 1730 N N . SER A 1 235 ? -24.75 -16.75 -24.203 1 92.81 235 SER A N 1
ATOM 1731 C CA . SER A 1 235 ? -24.875 -15.289 -24.141 1 92.81 235 SER A CA 1
ATOM 1732 C C . SER A 1 235 ? -23.625 -14.648 -23.562 1 92.81 235 SER A C 1
ATOM 1734 O O . SER A 1 235 ? -23.328 -13.492 -23.844 1 92.81 235 SER A O 1
ATOM 1736 N N . LEU A 1 236 ? -22.922 -15.414 -22.812 1 95.44 236 LEU A N 1
ATOM 1737 C CA . LEU A 1 236 ? -21.75 -14.844 -22.156 1 95.44 236 LEU A CA 1
ATOM 1738 C C . LEU A 1 236 ? -20.469 -15.281 -22.859 1 95.44 236 LEU A C 1
ATOM 1740 O O . LEU A 1 236 ? -19.375 -15.086 -22.344 1 95.44 236 LEU A O 1
ATOM 1744 N N . ALA A 1 237 ? -20.547 -15.797 -24.047 1 95.06 237 ALA A N 1
ATOM 1745 C CA . ALA A 1 237 ? -19.438 -16.391 -24.781 1 95.06 237 ALA A CA 1
ATOM 1746 C C . ALA A 1 237 ? -18.328 -15.367 -25.016 1 95.06 237 ALA A C 1
ATOM 1748 O O . ALA A 1 237 ? -17.141 -15.719 -25.047 1 95.06 237 ALA A O 1
ATOM 1749 N N . GLU A 1 238 ? -18.672 -14.133 -25.188 1 94.69 238 GLU A N 1
ATOM 1750 C CA . GLU A 1 238 ? -17.688 -13.125 -25.562 1 94.69 238 GLU A CA 1
ATOM 1751 C C . GLU A 1 238 ? -17.312 -12.242 -24.375 1 94.69 238 GLU A C 1
ATOM 1753 O O . GLU A 1 238 ? -16.578 -11.266 -24.531 1 94.69 238 GLU A O 1
ATOM 1758 N N . LYS A 1 239 ? -17.75 -12.617 -23.188 1 96.75 239 LYS A N 1
ATOM 1759 C CA . LYS A 1 239 ? -17.453 -11.836 -21.984 1 96.75 239 LYS A CA 1
ATOM 1760 C C . LYS A 1 239 ? -16.359 -12.492 -21.156 1 96.75 239 LYS A C 1
ATOM 1762 O O . LYS A 1 239 ? -16.188 -13.711 -21.203 1 96.75 239 LYS A O 1
ATOM 1767 N N . SER A 1 240 ? -15.641 -11.68 -20.484 1 98.12 240 SER A N 1
ATOM 1768 C CA . SER A 1 240 ? -14.703 -12.188 -19.484 1 98.12 240 SER A CA 1
ATOM 1769 C C . SER A 1 240 ? -15.43 -12.633 -18.219 1 98.12 240 SER A C 1
ATOM 1771 O O . SER A 1 240 ? -15.719 -11.812 -17.344 1 98.12 240 SER A O 1
ATOM 1773 N N . VAL A 1 241 ? -15.633 -13.914 -18.141 1 98.25 241 VAL A N 1
ATOM 1774 C CA . VAL A 1 241 ? -16.469 -14.43 -17.062 1 98.25 241 VAL A CA 1
ATOM 1775 C C . VAL A 1 241 ? -15.594 -14.766 -15.852 1 98.25 241 VAL A C 1
ATOM 1777 O O . VAL A 1 241 ? -16.094 -14.93 -14.734 1 98.25 241 VAL A O 1
ATOM 1780 N N . LEU A 1 242 ? -14.312 -14.852 -16.031 1 98.81 242 LEU A N 1
ATOM 1781 C CA . LEU A 1 242 ? -13.281 -15.023 -15.016 1 98.81 242 LEU A CA 1
ATOM 1782 C C . LEU A 1 242 ? -12.031 -14.227 -15.383 1 98.81 242 LEU A C 1
ATOM 1784 O O . LEU A 1 242 ? -11.57 -14.273 -16.531 1 98.81 242 LEU A O 1
ATOM 1788 N N . ASN A 1 243 ? -11.539 -13.477 -14.398 1 98.88 243 ASN A N 1
ATOM 1789 C CA . ASN A 1 243 ? -10.352 -12.664 -14.641 1 98.88 243 ASN A CA 1
ATOM 1790 C C . ASN A 1 243 ? -9.164 -13.156 -13.82 1 98.88 243 ASN A C 1
ATOM 1792 O O . ASN A 1 243 ? -9.281 -13.352 -12.609 1 98.88 243 ASN A O 1
ATOM 1796 N N . LEU A 1 244 ? -8.039 -13.398 -14.492 1 98.94 244 LEU A N 1
ATOM 1797 C CA . LEU A 1 244 ? -6.793 -13.805 -13.852 1 98.94 244 LEU A CA 1
ATOM 1798 C C . LEU A 1 244 ? -5.777 -12.664 -13.867 1 98.94 244 LEU A C 1
ATOM 1800 O O . LEU A 1 244 ? -5.492 -12.102 -14.922 1 98.94 244 LEU A O 1
ATOM 1804 N N . TYR A 1 245 ? -5.289 -12.32 -12.672 1 98.94 245 TYR A N 1
ATOM 1805 C CA . TYR A 1 245 ? -4.285 -11.266 -12.555 1 98.94 245 TYR A CA 1
ATOM 1806 C C . TYR A 1 245 ? -2.941 -11.836 -12.117 1 98.94 245 TYR A C 1
ATOM 1808 O O . TYR A 1 245 ? -2.879 -12.656 -11.195 1 98.94 245 TYR A O 1
ATOM 1816 N N . PHE A 1 246 ? -1.89 -11.398 -12.797 1 98.94 246 PHE A N 1
ATOM 1817 C CA . PHE A 1 246 ? -0.521 -11.805 -12.5 1 98.94 246 PHE A CA 1
ATOM 1818 C C . PHE A 1 246 ? 0.333 -10.602 -12.125 1 98.94 246 PHE A C 1
ATOM 1820 O O . PHE A 1 246 ? 0.315 -9.578 -12.82 1 98.94 246 PHE A O 1
ATOM 1827 N N . LEU A 1 247 ? 1.02 -10.742 -11.008 1 98.94 247 LEU A N 1
ATOM 1828 C CA . LEU A 1 247 ? 1.856 -9.625 -10.578 1 98.94 247 LEU A CA 1
ATOM 1829 C C . LEU A 1 247 ? 3.246 -10.109 -10.18 1 98.94 247 LEU A C 1
ATOM 1831 O O . LEU A 1 247 ? 3.393 -11.211 -9.633 1 98.94 247 LEU A O 1
ATOM 1835 N N . ASP A 1 248 ? 4.227 -9.234 -10.391 1 98.81 248 ASP A N 1
ATOM 1836 C CA . ASP A 1 248 ? 5.594 -9.453 -9.93 1 98.81 248 ASP A CA 1
ATOM 1837 C C . ASP A 1 248 ? 5.762 -9.016 -8.477 1 98.81 248 ASP A C 1
ATOM 1839 O O . ASP A 1 248 ? 5.797 -7.82 -8.188 1 98.81 248 ASP A O 1
ATOM 1843 N N . SER A 1 249 ? 5.918 -10.008 -7.633 1 98.62 249 SER A N 1
ATOM 1844 C CA . SER A 1 249 ? 6.055 -9.672 -6.223 1 98.62 249 SER A CA 1
ATOM 1845 C C . SER A 1 249 ? 7.5 -9.344 -5.867 1 98.62 249 SER A C 1
ATOM 1847 O O . SER A 1 249 ? 7.832 -9.164 -4.695 1 98.62 249 SER A O 1
ATOM 1849 N N . GLY A 1 250 ? 8.344 -9.312 -6.816 1 96.31 250 GLY A N 1
ATOM 1850 C CA . GLY A 1 250 ? 9.727 -8.906 -6.605 1 96.31 250 GLY A CA 1
ATOM 1851 C C . GLY A 1 250 ? 10.625 -10.055 -6.18 1 96.31 250 GLY A C 1
ATOM 1852 O O . GLY A 1 250 ? 10.297 -11.219 -6.387 1 96.31 250 GLY A O 1
ATOM 1853 N N . ASP A 1 251 ? 11.844 -9.672 -5.699 1 96.5 251 ASP A N 1
ATOM 1854 C CA . ASP A 1 251 ? 12.836 -10.594 -5.156 1 96.5 251 ASP A CA 1
ATOM 1855 C C . ASP A 1 251 ? 13.297 -10.156 -3.77 1 96.5 251 ASP A C 1
ATOM 1857 O O . ASP A 1 251 ? 12.648 -10.469 -2.766 1 96.5 251 ASP A O 1
ATOM 1861 N N . TYR A 1 252 ? 14.281 -9.344 -3.695 1 96.06 252 TYR A N 1
ATOM 1862 C CA . TYR A 1 252 ? 14.727 -8.797 -2.42 1 96.06 252 TYR A CA 1
ATOM 1863 C C . TYR A 1 252 ? 14.492 -7.289 -2.363 1 96.06 252 TYR A C 1
ATOM 1865 O O . TYR A 1 252 ? 14.414 -6.629 -3.402 1 96.06 252 TYR A O 1
ATOM 1873 N N . SER A 1 253 ? 14.344 -6.809 -1.107 1 96 253 SER A N 1
ATOM 1874 C CA . SER A 1 253 ? 14.18 -5.375 -0.883 1 96 253 SER A CA 1
ATOM 1875 C C . SER A 1 253 ? 15.336 -4.582 -1.479 1 96 253 SER A C 1
ATOM 1877 O O . SER A 1 253 ? 16.5 -4.984 -1.364 1 96 253 SER A O 1
ATOM 1879 N N . THR A 1 254 ? 14.977 -3.441 -2.1 1 91.69 254 THR A N 1
ATOM 1880 C CA . THR A 1 254 ? 15.992 -2.553 -2.643 1 91.69 254 THR A CA 1
ATOM 1881 C C . THR A 1 254 ? 16.172 -1.33 -1.749 1 91.69 254 THR A C 1
ATOM 1883 O O . THR A 1 254 ? 16.938 -0.42 -2.082 1 91.69 254 THR A O 1
ATOM 1886 N N . VAL A 1 255 ? 15.414 -1.273 -0.703 1 91.88 255 VAL A N 1
ATOM 1887 C CA . VAL A 1 255 ? 15.516 -0.196 0.276 1 91.88 255 VAL A CA 1
ATOM 1888 C C . VAL A 1 255 ? 16.531 -0.568 1.35 1 91.88 255 VAL A C 1
ATOM 1890 O O . VAL A 1 255 ? 16.344 -1.541 2.082 1 91.88 255 VAL A O 1
ATOM 1893 N N . PRO A 1 256 ? 17.562 0.177 1.529 1 89.12 256 PRO A N 1
ATOM 1894 C CA . PRO A 1 256 ? 18.656 -0.195 2.434 1 89.12 256 PRO A CA 1
ATOM 1895 C C . PRO A 1 256 ? 18.188 -0.434 3.865 1 89.12 256 PRO A C 1
ATOM 1897 O O . PRO A 1 256 ? 18.688 -1.328 4.547 1 89.12 256 PRO A O 1
ATOM 1900 N N . SER A 1 257 ? 17.188 0.271 4.301 1 88.88 257 SER A N 1
ATOM 1901 C CA . SER A 1 257 ? 16.766 0.184 5.691 1 88.88 257 SER A CA 1
ATOM 1902 C C . SER A 1 257 ? 15.797 -0.981 5.898 1 88.88 257 SER A C 1
ATOM 1904 O O . SER A 1 257 ? 15.414 -1.28 7.031 1 88.88 257 SER A O 1
ATOM 1906 N N . ILE A 1 258 ? 15.445 -1.574 4.855 1 92.94 258 ILE A N 1
ATOM 1907 C CA . ILE A 1 258 ? 14.523 -2.703 4.938 1 92.94 258 ILE A CA 1
ATOM 1908 C C . ILE A 1 258 ? 15.203 -3.959 4.391 1 92.94 258 ILE A C 1
ATOM 1910 O O . ILE A 1 258 ? 15.469 -4.059 3.191 1 92.94 258 ILE A O 1
ATOM 1914 N N . LYS A 1 259 ? 15.398 -4.914 5.266 1 94.06 259 LYS A N 1
ATOM 1915 C CA . LYS A 1 259 ? 16.047 -6.16 4.852 1 94.06 259 LYS A CA 1
ATOM 1916 C C . LYS A 1 259 ? 15 -7.199 4.434 1 94.06 259 LYS A C 1
ATOM 1918 O O . LYS A 1 259 ? 13.812 -7.035 4.699 1 94.06 259 LYS A O 1
ATOM 1923 N N . GLY A 1 260 ? 15.508 -8.219 3.666 1 96.94 260 GLY A N 1
ATOM 1924 C CA . GLY A 1 260 ? 14.648 -9.336 3.307 1 96.94 260 GLY A CA 1
ATOM 1925 C C . GLY A 1 260 ? 14.023 -9.188 1.932 1 96.94 260 GLY A C 1
ATOM 1926 O O . GLY A 1 260 ? 14.664 -8.688 1.003 1 96.94 260 GLY A O 1
ATOM 1927 N N . TYR A 1 261 ? 12.797 -9.633 1.839 1 97.88 261 TYR A N 1
ATOM 1928 C CA . TYR A 1 261 ? 12.172 -9.766 0.528 1 97.88 261 TYR A CA 1
ATOM 1929 C C . TYR A 1 261 ? 11.5 -8.469 0.105 1 97.88 261 TYR A C 1
ATOM 1931 O O . TYR A 1 261 ? 11.18 -7.625 0.947 1 97.88 261 TYR A O 1
ATOM 1939 N N . GLY A 1 262 ? 11.375 -8.359 -1.205 1 97.25 262 GLY A N 1
ATOM 1940 C CA . GLY A 1 262 ? 10.68 -7.219 -1.775 1 97.25 262 GLY A CA 1
ATOM 1941 C C . GLY A 1 262 ? 9.164 -7.367 -1.743 1 97.25 262 GLY A C 1
ATOM 1942 O O . GLY A 1 262 ? 8.641 -8.242 -1.056 1 97.25 262 GLY A O 1
ATOM 1943 N N . TRP A 1 263 ? 8.469 -6.418 -2.412 1 97.88 263 TRP A N 1
ATOM 1944 C CA . TRP A 1 263 ? 7.012 -6.359 -2.344 1 97.88 263 TRP A CA 1
ATOM 1945 C C . TRP A 1 263 ? 6.43 -5.77 -3.625 1 97.88 263 TRP A C 1
ATOM 1947 O O . TRP A 1 263 ? 7.168 -5.277 -4.48 1 97.88 263 TRP A O 1
ATOM 1957 N N . ILE A 1 264 ? 5.117 -5.957 -3.803 1 98.62 264 ILE A N 1
ATOM 1958 C CA . ILE A 1 264 ? 4.387 -5.395 -4.934 1 98.62 264 ILE A CA 1
ATOM 1959 C C . ILE A 1 264 ? 4.266 -3.881 -4.762 1 98.62 264 ILE A C 1
ATOM 1961 O O . ILE A 1 264 ? 3.777 -3.404 -3.734 1 98.62 264 ILE A O 1
ATOM 1965 N N . LYS A 1 265 ? 4.609 -3.119 -5.812 1 97.94 265 LYS A N 1
ATOM 1966 C CA . LYS A 1 265 ? 4.758 -1.67 -5.711 1 97.94 265 LYS A CA 1
ATOM 1967 C C . LYS A 1 265 ? 3.445 -0.958 -6.035 1 97.94 265 LYS A C 1
ATOM 1969 O O . LYS A 1 265 ? 2.523 -1.564 -6.586 1 97.94 265 LYS A O 1
ATOM 1974 N N . ALA A 1 266 ? 3.395 0.322 -5.703 1 97.25 266 ALA A N 1
ATOM 1975 C CA . ALA A 1 266 ? 2.199 1.138 -5.895 1 97.25 266 ALA A CA 1
ATOM 1976 C C . ALA A 1 266 ? 1.812 1.203 -7.371 1 97.25 266 ALA A C 1
ATOM 1978 O O . ALA A 1 266 ? 0.626 1.173 -7.711 1 97.25 266 ALA A O 1
ATOM 1979 N N . SER A 1 267 ? 2.799 1.312 -8.227 1 97.25 267 SER A N 1
ATOM 1980 C CA . SER A 1 267 ? 2.502 1.389 -9.656 1 97.25 267 SER A CA 1
ATOM 1981 C C . SER A 1 267 ? 1.787 0.132 -10.141 1 97.25 267 SER A C 1
ATOM 1983 O O . SER A 1 267 ? 0.89 0.206 -10.977 1 97.25 267 SER A O 1
ATOM 1985 N N . GLN A 1 268 ? 2.172 -1.034 -9.625 1 98.56 268 GLN A N 1
ATOM 1986 C CA . GLN A 1 268 ? 1.512 -2.291 -9.961 1 98.56 268 GLN A CA 1
ATOM 1987 C C . GLN A 1 268 ? 0.077 -2.314 -9.445 1 98.56 268 GLN A C 1
ATOM 1989 O O . GLN A 1 268 ? -0.827 -2.805 -10.125 1 98.56 268 GLN A O 1
ATOM 1994 N N . GLN A 1 269 ? -0.043 -1.732 -8.289 1 98.44 269 GLN A N 1
ATOM 1995 C CA . GLN A 1 269 ? -1.354 -1.725 -7.652 1 98.44 269 GLN A CA 1
ATOM 1996 C C . GLN A 1 269 ? -2.336 -0.846 -8.422 1 98.44 269 GLN A C 1
ATOM 1998 O O . GLN A 1 269 ? -3.504 -1.206 -8.586 1 98.44 269 GLN A O 1
ATOM 2003 N N . VAL A 1 270 ? -1.879 0.313 -8.906 1 97.62 270 VAL A N 1
ATOM 2004 C CA . VAL A 1 270 ? -2.736 1.199 -9.68 1 97.62 270 VAL A CA 1
ATOM 2005 C C . VAL A 1 270 ? -3.141 0.512 -10.984 1 97.62 270 VAL A C 1
ATOM 2007 O O . VAL A 1 270 ? -4.309 0.55 -11.375 1 97.62 270 VAL A O 1
ATOM 2010 N N . TRP A 1 271 ? -2.191 -0.131 -11.641 1 98.12 271 TRP A N 1
ATOM 2011 C CA . TRP A 1 271 ? -2.51 -0.861 -12.859 1 98.12 271 TRP A CA 1
ATOM 2012 C C . TRP A 1 271 ? -3.562 -1.933 -12.594 1 98.12 271 TRP A C 1
ATOM 2014 O O . TRP A 1 271 ? -4.535 -2.055 -13.344 1 98.12 271 TRP A O 1
ATOM 2024 N N . PHE A 1 272 ? -3.314 -2.715 -11.523 1 98.69 272 PHE A N 1
ATOM 2025 C CA . PHE A 1 272 ? -4.242 -3.773 -11.148 1 98.69 272 PHE A CA 1
ATOM 2026 C C . PHE A 1 272 ? -5.648 -3.217 -10.945 1 98.69 272 PHE A C 1
ATOM 2028 O O . PHE A 1 272 ? -6.621 -3.756 -11.469 1 98.69 272 PHE A O 1
ATOM 2035 N N . GLN A 1 273 ? -5.746 -2.168 -10.156 1 97.81 273 GLN A N 1
ATOM 2036 C CA . GLN A 1 273 ? -7.043 -1.586 -9.836 1 97.81 273 GLN A CA 1
ATOM 2037 C C . GLN A 1 273 ? -7.738 -1.063 -11.086 1 97.81 273 GLN A C 1
ATOM 2039 O O . GLN A 1 273 ? -8.945 -1.25 -11.258 1 97.81 273 GLN A O 1
ATOM 2044 N N . GLN A 1 274 ? -6.992 -0.413 -11.93 1 97.12 274 GLN A N 1
ATOM 2045 C CA . GLN A 1 274 ? -7.562 0.122 -13.164 1 97.12 274 GLN A CA 1
ATOM 2046 C C . GLN A 1 274 ? -8.031 -1.001 -14.086 1 97.12 274 GLN A C 1
ATOM 2048 O O . GLN A 1 274 ? -9.102 -0.915 -14.688 1 97.12 274 GLN A O 1
ATOM 2053 N N . THR A 1 275 ? -7.223 -2.066 -14.172 1 98.31 275 THR A N 1
ATOM 2054 C CA . THR A 1 275 ? -7.578 -3.211 -15.008 1 98.31 275 THR A CA 1
ATOM 2055 C C . THR A 1 275 ? -8.828 -3.9 -14.469 1 98.31 275 THR A C 1
ATOM 2057 O O . THR A 1 275 ? -9.766 -4.176 -15.219 1 98.31 275 THR A O 1
ATOM 2060 N N . SER A 1 276 ? -8.82 -4.121 -13.195 1 98.62 276 SER A N 1
ATOM 2061 C CA . SER A 1 276 ? -9.969 -4.738 -12.547 1 98.62 276 SER A CA 1
ATOM 2062 C C . SER A 1 276 ? -11.234 -3.916 -12.766 1 98.62 276 SER A C 1
ATOM 2064 O O . SER A 1 276 ? -12.281 -4.461 -13.125 1 98.62 276 SER A O 1
ATOM 2066 N N . SER A 1 277 ? -11.125 -2.621 -12.555 1 98 277 SER A N 1
ATOM 2067 C CA . SER A 1 277 ? -12.266 -1.728 -12.719 1 98 277 SER A CA 1
ATOM 2068 C C . SER A 1 277 ? -12.805 -1.766 -14.148 1 98 277 SER A C 1
ATOM 2070 O O . SER A 1 277 ? -14.016 -1.802 -14.367 1 98 277 SER A O 1
ATOM 2072 N N . SER A 1 278 ? -11.922 -1.724 -15.086 1 98.19 278 SER A N 1
ATOM 2073 C CA . SER A 1 278 ? -12.305 -1.76 -16.5 1 98.19 278 SER A CA 1
ATOM 2074 C C . SER A 1 278 ? -13.023 -3.059 -16.828 1 98.19 278 SER A C 1
ATOM 2076 O O . SER A 1 278 ? -14.062 -3.043 -17.5 1 98.19 278 SER A O 1
ATOM 2078 N N . LEU A 1 279 ? -12.516 -4.145 -16.375 1 98.56 279 LEU A N 1
ATOM 2079 C CA . LEU A 1 279 ? -13.109 -5.449 -16.656 1 98.56 279 LEU A CA 1
ATOM 2080 C C . LEU A 1 279 ? -14.469 -5.586 -15.969 1 98.56 279 LEU A C 1
ATOM 2082 O O . LEU A 1 279 ? -15.398 -6.16 -16.547 1 98.56 279 LEU A O 1
ATOM 2086 N N . GLN A 1 280 ? -14.594 -5.078 -14.773 1 98.38 280 GLN A N 1
ATOM 2087 C CA . GLN A 1 280 ? -15.867 -5.094 -14.078 1 98.38 280 GLN A CA 1
ATOM 2088 C C . GLN A 1 280 ? -16.922 -4.289 -14.836 1 98.38 280 GLN A C 1
ATOM 2090 O O . GLN A 1 280 ? -18.047 -4.762 -15.031 1 98.38 280 GLN A O 1
ATOM 2095 N N . ARG A 1 281 ? -16.531 -3.086 -15.242 1 98.25 281 ARG A N 1
ATOM 2096 C CA . ARG A 1 281 ? -17.453 -2.23 -15.977 1 98.25 281 ARG A CA 1
ATOM 2097 C C . ARG A 1 281 ? -17.938 -2.91 -17.25 1 98.25 281 ARG A C 1
ATOM 2099 O O . ARG A 1 281 ? -19.125 -2.91 -17.562 1 98.25 281 ARG A O 1
ATOM 2106 N N . LYS A 1 282 ? -16.984 -3.471 -17.969 1 98.12 282 LYS A N 1
ATOM 2107 C CA . LYS A 1 282 ? -17.328 -4.16 -19.219 1 98.12 282 LYS A CA 1
ATOM 2108 C C . LYS A 1 282 ? -18.281 -5.324 -18.938 1 98.12 282 LYS A C 1
ATOM 2110 O O . LYS A 1 282 ? -19.281 -5.477 -19.641 1 98.12 282 LYS A O 1
ATOM 2115 N N . TYR A 1 283 ? -18.016 -6.109 -17.969 1 98.19 283 TYR A N 1
ATOM 2116 C CA . TYR A 1 283 ? -18.797 -7.293 -17.641 1 98.19 283 TYR A CA 1
ATOM 2117 C C . TYR A 1 283 ? -20.203 -6.906 -17.172 1 98.19 283 TYR A C 1
ATOM 2119 O O . TYR A 1 283 ? -21.188 -7.531 -17.562 1 98.19 283 TYR A O 1
ATOM 2127 N N . MET A 1 284 ? -20.266 -5.871 -16.359 1 98.06 284 MET A N 1
ATOM 2128 C CA . MET A 1 284 ? -21.531 -5.508 -15.734 1 98.06 284 MET A CA 1
ATOM 2129 C C . MET A 1 284 ? -22.391 -4.664 -16.672 1 98.06 284 MET A C 1
ATOM 2131 O O . MET A 1 284 ? -23.609 -4.805 -16.703 1 98.06 284 MET A O 1
ATOM 2135 N N . ASN A 1 285 ? -21.75 -3.824 -17.562 1 97.06 285 ASN A N 1
ATOM 2136 C CA . ASN A 1 285 ? -22.516 -2.809 -18.281 1 97.06 285 ASN A CA 1
ATOM 2137 C C . ASN A 1 285 ? -22.766 -3.215 -19.719 1 97.06 285 ASN A C 1
ATOM 2139 O O . ASN A 1 285 ? -23.688 -2.723 -20.359 1 97.06 285 ASN A O 1
ATOM 2143 N N . GLU A 1 286 ? -21.859 -4.008 -20.281 1 95.69 286 GLU A N 1
ATOM 2144 C CA . GLU A 1 286 ? -22.094 -4.465 -21.641 1 95.69 286 GLU A CA 1
ATOM 2145 C C . GLU A 1 286 ? -23.109 -5.598 -21.688 1 95.69 286 GLU A C 1
ATOM 2147 O O . GLU A 1 286 ? -23.203 -6.391 -20.734 1 95.69 286 GLU A O 1
ATOM 2152 N N . ASN A 1 287 ? -23.844 -5.711 -22.781 1 94.12 287 ASN A N 1
ATOM 2153 C CA . ASN A 1 287 ? -24.906 -6.715 -22.906 1 94.12 287 ASN A CA 1
ATOM 2154 C C . ASN A 1 287 ? -24.312 -8.117 -23.062 1 94.12 287 ASN A C 1
ATOM 2156 O O . ASN A 1 287 ? -23.359 -8.32 -23.812 1 94.12 287 ASN A O 1
ATOM 2160 N N . PRO A 1 288 ? -24.938 -9.094 -22.438 1 95.31 288 PRO A N 1
ATOM 2161 C CA . PRO A 1 288 ? -26 -8.945 -21.438 1 95.31 288 PRO A CA 1
ATOM 2162 C C . PRO A 1 288 ? -25.469 -8.406 -20.109 1 95.31 288 PRO A C 1
ATOM 2164 O O . PRO A 1 288 ? -24.438 -8.867 -19.609 1 95.31 288 PRO A O 1
ATOM 2167 N N . LYS A 1 289 ? -26.172 -7.477 -19.516 1 96.44 289 LYS A N 1
ATOM 2168 C CA . LYS A 1 289 ? -25.766 -6.828 -18.266 1 96.44 289 LYS A CA 1
ATOM 2169 C C . LYS A 1 289 ? -25.766 -7.816 -17.109 1 96.44 289 LYS A C 1
ATOM 2171 O O . LYS A 1 289 ? -26.609 -8.711 -17.047 1 96.44 289 LYS A O 1
ATOM 2176 N N . GLN A 1 290 ? -24.828 -7.672 -16.328 1 95.69 290 GLN A N 1
ATOM 2177 C CA . GLN A 1 290 ? -24.719 -8.492 -15.117 1 95.69 290 GLN A CA 1
ATOM 2178 C C . GLN A 1 290 ? -24.828 -7.633 -13.859 1 95.69 290 GLN A C 1
ATOM 2180 O O . GLN A 1 290 ? -24.359 -6.488 -13.844 1 95.69 290 GLN A O 1
ATOM 2185 N N . LYS A 1 291 ? -25.328 -8.148 -12.758 1 93.88 291 LYS A N 1
ATOM 2186 C CA . LYS A 1 291 ? -25.578 -7.41 -11.523 1 93.88 291 LYS A CA 1
ATOM 2187 C C . LYS A 1 291 ? -24.312 -7.312 -10.672 1 93.88 291 LYS A C 1
ATOM 2189 O O . LYS A 1 291 ? -24.156 -6.363 -9.898 1 93.88 291 LYS A O 1
ATOM 2194 N N . GLU A 1 292 ? -23.484 -8.289 -10.773 1 95.81 292 GLU A N 1
ATOM 2195 C CA . GLU A 1 292 ? -22.234 -8.367 -10.016 1 95.81 292 GLU A CA 1
ATOM 2196 C C . GLU A 1 292 ? -21.047 -8.586 -10.938 1 95.81 292 GLU A C 1
ATOM 2198 O O . GLU A 1 292 ? -21.188 -9.109 -12.039 1 95.81 292 GLU A O 1
ATOM 2203 N N . PRO A 1 293 ? -19.891 -8.164 -10.477 1 97.69 293 PRO A N 1
ATOM 2204 C CA . PRO A 1 293 ? -18.719 -8.383 -11.312 1 97.69 293 PRO A CA 1
ATOM 2205 C C . PRO A 1 293 ? -18.328 -9.852 -11.414 1 97.69 293 PRO A C 1
ATOM 2207 O O . PRO A 1 293 ? -18.656 -10.648 -10.531 1 97.69 293 PRO A O 1
ATOM 2210 N N . ALA A 1 294 ? -17.625 -10.227 -12.555 1 98.5 294 ALA A N 1
ATOM 2211 C CA . ALA A 1 294 ? -16.984 -11.531 -12.641 1 98.5 294 ALA A CA 1
ATOM 2212 C C . ALA A 1 294 ? -15.883 -11.672 -11.594 1 98.5 294 ALA A C 1
ATOM 2214 O O . ALA A 1 294 ? -15.195 -10.695 -11.273 1 98.5 294 ALA A O 1
ATOM 2215 N N . PRO A 1 295 ? -15.695 -12.867 -11.031 1 98.69 295 PRO A N 1
ATOM 2216 C CA . PRO A 1 295 ? -14.648 -13.039 -10.023 1 98.69 295 PRO A CA 1
ATOM 2217 C C . PRO A 1 295 ? -13.242 -12.953 -10.617 1 98.69 295 PRO A C 1
ATOM 2219 O O . PRO A 1 295 ? -13.047 -13.227 -11.805 1 98.69 295 PRO A O 1
ATOM 2222 N N . GLY A 1 296 ? -12.32 -12.484 -9.758 1 98.81 296 GLY A N 1
ATOM 2223 C CA . GLY A 1 296 ? -10.906 -12.43 -10.086 1 98.81 296 GLY A CA 1
ATOM 2224 C C . GLY A 1 296 ? -10.062 -13.359 -9.234 1 98.81 296 GLY A C 1
ATOM 2225 O O . GLY A 1 296 ? -10.352 -13.562 -8.055 1 98.81 296 GLY A O 1
ATOM 2226 N N . LEU A 1 297 ? -9.055 -13.938 -9.805 1 98.94 297 LEU A N 1
ATOM 2227 C CA . LEU A 1 297 ? -7.996 -14.68 -9.133 1 98.94 297 LEU A CA 1
ATOM 2228 C C . LEU A 1 297 ? -6.641 -14.023 -9.359 1 98.94 297 LEU A C 1
ATOM 2230 O O . LEU A 1 297 ? -6.348 -13.562 -10.469 1 98.94 297 LEU A O 1
ATOM 2234 N N . VAL A 1 298 ? -5.887 -13.953 -8.289 1 99 298 VAL A N 1
ATOM 2235 C CA . VAL A 1 298 ? -4.605 -13.258 -8.375 1 99 298 VAL A CA 1
ATOM 2236 C C . VAL A 1 298 ? -3.467 -14.242 -8.133 1 99 298 VAL A C 1
ATOM 2238 O O . VAL A 1 298 ? -3.553 -15.094 -7.242 1 99 298 VAL A O 1
ATOM 2241 N N . PHE A 1 299 ? -2.379 -14.133 -8.938 1 98.94 299 PHE A N 1
ATOM 2242 C CA . PHE A 1 299 ? -1.219 -15.008 -8.844 1 98.94 299 PHE A CA 1
ATOM 2243 C C . PHE A 1 299 ? 0.066 -14.195 -8.727 1 98.94 299 PHE A C 1
ATOM 2245 O O . PHE A 1 299 ? 0.329 -13.32 -9.547 1 98.94 299 PHE A O 1
ATOM 2252 N N . PHE A 1 300 ? 0.827 -14.422 -7.73 1 98.94 300 PHE A N 1
ATOM 2253 C CA . PHE A 1 300 ? 2.164 -13.883 -7.516 1 98.94 300 PHE A CA 1
ATOM 2254 C C . PHE A 1 300 ? 2.998 -14.828 -6.664 1 98.94 300 PHE A C 1
ATOM 2256 O O . PHE A 1 300 ? 2.549 -15.93 -6.324 1 98.94 300 PHE A O 1
ATOM 2263 N N . HIS A 1 301 ? 4.301 -14.477 -6.355 1 98.88 301 HIS A N 1
ATOM 2264 C CA . HIS A 1 301 ? 5.188 -15.484 -5.793 1 98.88 301 HIS A CA 1
ATOM 2265 C C . HIS A 1 301 ? 5.371 -15.281 -4.293 1 98.88 301 HIS A C 1
ATOM 2267 O O . HIS A 1 301 ? 5.117 -16.188 -3.502 1 98.88 301 HIS A O 1
ATOM 2273 N N . ILE A 1 302 ? 5.777 -14.125 -3.814 1 98.88 302 ILE A N 1
ATOM 2274 C CA . ILE A 1 302 ? 6.137 -13.844 -2.43 1 98.88 302 ILE A CA 1
ATOM 2275 C C . ILE A 1 302 ? 4.883 -13.5 -1.629 1 98.88 302 ILE A C 1
ATOM 2277 O O . ILE A 1 302 ? 4.074 -12.672 -2.053 1 98.88 302 ILE A O 1
ATOM 2281 N N . PRO A 1 303 ? 4.707 -14.141 -0.505 1 98.75 303 PRO A N 1
ATOM 2282 C CA . PRO A 1 303 ? 3.488 -13.891 0.27 1 98.75 303 PRO A CA 1
ATOM 2283 C C . PRO A 1 303 ? 3.395 -12.453 0.769 1 98.75 303 PRO A C 1
ATOM 2285 O O . PRO A 1 303 ? 4.418 -11.805 0.999 1 98.75 303 PRO A O 1
ATOM 2288 N N . LEU A 1 304 ? 2.164 -12.008 0.903 1 98.5 304 LEU A N 1
ATOM 2289 C CA . LEU A 1 304 ? 1.885 -10.742 1.574 1 98.5 304 LEU A CA 1
ATOM 2290 C C . LEU A 1 304 ? 1.992 -10.891 3.088 1 98.5 304 LEU A C 1
ATOM 2292 O O . LEU A 1 304 ? 1.822 -11.992 3.619 1 98.5 304 LEU A O 1
ATOM 2296 N N . PRO A 1 305 ? 2.238 -9.766 3.785 1 97.81 305 PRO A N 1
ATOM 2297 C CA . PRO A 1 305 ? 2.299 -9.844 5.246 1 97.81 305 PRO A CA 1
ATOM 2298 C C . PRO A 1 305 ? 1.021 -10.406 5.859 1 97.81 305 PRO A C 1
ATOM 2300 O O . PRO A 1 305 ? 1.068 -11.047 6.918 1 97.81 305 PRO A O 1
ATOM 2303 N N . GLU A 1 306 ? -0.103 -10.312 5.203 1 97.62 306 GLU A N 1
ATOM 2304 C CA . GLU A 1 306 ? -1.4 -10.75 5.711 1 97.62 306 GLU A CA 1
ATOM 2305 C C . GLU A 1 306 ? -1.448 -12.266 5.875 1 97.62 306 GLU A C 1
ATOM 2307 O O . GLU A 1 306 ? -2.258 -12.789 6.645 1 97.62 306 GLU A O 1
ATOM 2312 N N . PHE A 1 307 ? -0.577 -13.008 5.211 1 97.75 307 PHE A N 1
ATOM 2313 C CA . PHE A 1 307 ? -0.527 -14.461 5.363 1 97.75 307 PHE A CA 1
ATOM 2314 C C . PHE A 1 307 ? -0.18 -14.844 6.797 1 97.75 307 PHE A C 1
ATOM 2316 O O . PHE A 1 307 ? -0.444 -15.969 7.223 1 97.75 307 PHE A O 1
ATOM 2323 N N . SER A 1 308 ? 0.437 -13.961 7.559 1 95.88 308 SER A N 1
ATOM 2324 C CA . SER A 1 308 ? 0.847 -14.242 8.93 1 95.88 308 SER A CA 1
ATOM 2325 C C . SER A 1 308 ? -0.336 -14.156 9.891 1 95.88 308 SER A C 1
ATOM 2327 O O . SER A 1 308 ? -0.232 -14.57 11.047 1 95.88 308 SER A O 1
ATOM 2329 N N . SER A 1 309 ? -1.464 -13.711 9.422 1 92.06 309 SER A N 1
ATOM 2330 C CA . SER A 1 309 ? -2.594 -13.438 10.305 1 92.06 309 SER A CA 1
ATOM 2331 C C . SER A 1 309 ? -3.357 -14.719 10.633 1 92.06 309 SER A C 1
ATOM 2333 O O . SER A 1 309 ? -4.211 -14.727 11.523 1 92.06 309 SER A O 1
ATOM 2335 N N . PHE A 1 310 ? -3.016 -15.766 9.922 1 92.56 310 PHE A N 1
ATOM 2336 C CA . PHE A 1 310 ? -3.822 -16.969 10.047 1 92.56 310 PHE A CA 1
ATOM 2337 C C . PHE A 1 310 ? -3.285 -17.875 11.156 1 92.56 310 PHE A C 1
ATOM 2339 O O . PHE A 1 310 ? -2.07 -18.031 11.297 1 92.56 310 PHE A O 1
ATOM 2346 N N . THR A 1 311 ? -4.273 -18.281 11.914 1 85.75 311 THR A N 1
ATOM 2347 C CA . THR A 1 311 ? -4.02 -19.297 12.922 1 85.75 311 THR A CA 1
ATOM 2348 C C . THR A 1 311 ? -4.699 -20.625 12.547 1 85.75 311 THR A C 1
ATOM 2350 O O . THR A 1 311 ? -5.535 -20.656 11.641 1 85.75 311 THR A O 1
ATOM 2353 N N . ALA A 1 312 ? -4.301 -21.672 13.219 1 75.75 312 ALA A N 1
ATOM 2354 C CA . ALA A 1 312 ? -4.738 -23.016 12.852 1 75.75 312 ALA A CA 1
ATOM 2355 C C . ALA A 1 312 ? -6.258 -23.094 12.789 1 75.75 312 ALA A C 1
ATOM 2357 O O . ALA A 1 312 ? -6.812 -23.906 12.047 1 75.75 312 ALA A O 1
ATOM 2358 N N . VAL A 1 313 ? -6.875 -22.234 13.344 1 76.31 313 VAL A N 1
ATOM 2359 C CA . VAL A 1 313 ? -8.328 -22.344 13.438 1 76.31 313 VAL A CA 1
ATOM 2360 C C . VAL A 1 313 ? -8.969 -21.641 12.242 1 76.31 313 VAL A C 1
ATOM 2362 O O . VAL A 1 313 ? -10.148 -21.844 11.953 1 76.31 313 VAL A O 1
ATOM 2365 N N . ASN A 1 314 ? -8.172 -20.984 11.438 1 83.81 314 ASN A N 1
ATOM 2366 C CA . ASN A 1 314 ? -8.836 -20.156 10.43 1 83.81 314 ASN A CA 1
ATOM 2367 C C . ASN A 1 314 ? -8.266 -20.406 9.039 1 83.81 314 ASN A C 1
ATOM 2369 O O . ASN A 1 314 ? -8.266 -19.5 8.195 1 83.81 314 ASN A O 1
ATOM 2373 N N . PHE A 1 315 ? -7.637 -21.672 8.867 1 90.75 315 PHE A N 1
ATOM 2374 C CA . PHE A 1 315 ? -7.203 -22 7.516 1 90.75 315 PHE A CA 1
ATOM 2375 C C . PHE A 1 315 ? -7.316 -23.5 7.258 1 90.75 315 PHE A C 1
ATOM 2377 O O . PHE A 1 315 ? -7.492 -24.281 8.188 1 90.75 315 PHE A O 1
ATOM 2384 N N . THR A 1 316 ? -7.391 -23.922 6.02 1 95.12 316 THR A N 1
ATOM 2385 C CA . THR A 1 316 ? -7.352 -25.312 5.574 1 95.12 316 THR A CA 1
ATOM 2386 C C . THR A 1 316 ? -5.996 -25.641 4.953 1 95.12 316 THR A C 1
ATOM 2388 O O . THR A 1 316 ? -5.535 -24.938 4.047 1 95.12 316 THR A O 1
ATOM 2391 N N . GLY A 1 317 ? -5.395 -26.719 5.402 1 96.44 317 GLY A N 1
ATOM 2392 C CA . GLY A 1 317 ? -4.062 -27.109 4.969 1 96.44 317 GLY A CA 1
ATOM 2393 C C . GLY A 1 317 ? -3.039 -27.094 6.09 1 96.44 317 GLY A C 1
ATOM 2394 O O . GLY A 1 317 ? -3.389 -27.266 7.258 1 96.44 317 GLY A O 1
ATOM 2395 N N . VAL A 1 318 ? -1.749 -26.938 5.703 1 95.38 318 VAL A N 1
ATOM 2396 C CA . VAL A 1 318 ? -0.678 -27.094 6.68 1 95.38 318 VAL A CA 1
ATOM 2397 C C . VAL A 1 318 ? 0.228 -25.875 6.66 1 95.38 318 VAL A C 1
ATOM 2399 O O . VAL A 1 318 ? 0.543 -25.344 5.59 1 95.38 318 VAL A O 1
ATOM 2402 N N . LYS A 1 319 ? 0.502 -25.406 7.828 1 95.69 319 LYS A N 1
ATOM 2403 C CA . LYS A 1 319 ? 1.503 -24.375 8.07 1 95.69 319 LYS A CA 1
ATOM 2404 C C . LYS A 1 319 ? 2.674 -24.922 8.883 1 95.69 319 LYS A C 1
ATOM 2406 O O . LYS A 1 319 ? 2.578 -25.062 10.102 1 95.69 319 LYS A O 1
ATOM 2411 N N . GLN A 1 320 ? 3.859 -25.141 8.172 1 95.88 320 GLN A N 1
ATOM 2412 C CA . GLN A 1 320 ? 4.957 -25.828 8.844 1 95.88 320 GLN A CA 1
ATOM 2413 C C . GLN A 1 320 ? 6.172 -24.922 8.984 1 95.88 320 GLN A C 1
ATOM 2415 O O . GLN A 1 320 ? 7.191 -25.312 9.555 1 95.88 320 GLN A O 1
ATOM 2420 N N . GLU A 1 321 ? 6.086 -23.75 8.422 1 96.62 321 GLU A N 1
ATOM 2421 C CA . GLU A 1 321 ? 7.168 -22.781 8.562 1 96.62 321 GLU A CA 1
ATOM 2422 C C . GLU A 1 321 ? 6.629 -21.359 8.641 1 96.62 321 GLU A C 1
ATOM 2424 O O . GLU A 1 321 ? 5.441 -21.125 8.398 1 96.62 321 GLU A O 1
ATOM 2429 N N . GLY A 1 322 ? 7.48 -20.469 9.055 1 96.56 322 GLY A N 1
ATOM 2430 C CA . GLY A 1 322 ? 7.094 -19.062 9.125 1 96.56 322 GLY A CA 1
ATOM 2431 C C . GLY A 1 322 ? 6.773 -18.469 7.766 1 96.56 322 GLY A C 1
ATOM 2432 O O . GLY A 1 322 ? 7.094 -19.047 6.73 1 96.56 322 GLY A O 1
ATOM 2433 N N . ILE A 1 323 ? 6.109 -17.344 7.77 1 97.94 323 ILE A N 1
ATOM 2434 C CA . ILE A 1 323 ? 5.758 -16.625 6.547 1 97.94 323 ILE A CA 1
ATOM 2435 C C . ILE A 1 323 ? 6.918 -15.742 6.109 1 97.94 323 ILE A C 1
ATOM 2437 O O . ILE A 1 323 ? 7.328 -14.844 6.844 1 97.94 323 ILE A O 1
ATOM 2441 N N . SER A 1 324 ? 7.457 -15.977 4.949 1 98 324 SER A N 1
ATOM 2442 C CA . SER A 1 324 ? 8.578 -15.195 4.434 1 98 324 SER A CA 1
ATOM 2443 C C . SER A 1 324 ? 8.102 -14.07 3.523 1 98 324 SER A C 1
ATOM 2445 O O . SER A 1 324 ? 8.5 -14 2.357 1 98 324 SER A O 1
ATOM 2447 N N . SER A 1 325 ? 7.301 -13.195 4.074 1 98.25 325 SER A N 1
ATOM 2448 C CA . SER A 1 325 ? 6.859 -11.984 3.393 1 98.25 325 SER A CA 1
ATOM 2449 C C . SER A 1 325 ? 7.863 -10.852 3.568 1 98.25 325 SER A C 1
ATOM 2451 O O . SER A 1 325 ? 8.844 -10.984 4.309 1 98.25 325 SER A O 1
ATOM 2453 N N . ALA A 1 326 ? 7.664 -9.789 2.805 1 97.5 326 ALA A N 1
ATOM 2454 C CA . ALA A 1 326 ? 8.375 -8.555 3.121 1 97.5 326 ALA A CA 1
ATOM 2455 C C . ALA A 1 326 ? 8.094 -8.117 4.559 1 97.5 326 ALA A C 1
ATOM 2457 O O . ALA A 1 326 ? 7.012 -8.367 5.094 1 97.5 326 ALA A O 1
ATOM 2458 N N . SER A 1 327 ? 9.102 -7.438 5.148 1 95.69 327 SER A N 1
ATOM 2459 C CA . SER A 1 327 ? 8.945 -6.973 6.523 1 95.69 327 SER A CA 1
ATOM 2460 C C . SER A 1 327 ? 8.125 -5.688 6.578 1 95.69 327 SER A C 1
ATOM 2462 O O . SER A 1 327 ? 7.691 -5.27 7.656 1 95.69 327 SER A O 1
ATOM 2464 N N . ILE A 1 328 ? 7.891 -5.074 5.477 1 95.69 328 ILE A N 1
ATOM 2465 C CA . ILE A 1 328 ? 7.051 -3.887 5.363 1 95.69 328 ILE A CA 1
ATOM 2466 C C . ILE A 1 328 ? 5.805 -4.215 4.543 1 95.69 328 ILE A C 1
ATOM 2468 O O . ILE A 1 328 ? 5.848 -5.078 3.66 1 95.69 328 ILE A O 1
ATOM 2472 N N . ASN A 1 329 ? 4.648 -3.576 4.852 1 97.38 329 ASN A N 1
ATOM 2473 C CA . ASN A 1 329 ? 3.398 -3.811 4.141 1 97.38 329 ASN A CA 1
ATOM 2474 C C . ASN A 1 329 ? 3.174 -2.771 3.045 1 97.38 329 ASN A C 1
ATOM 2476 O O . ASN A 1 329 ? 2.992 -1.587 3.336 1 97.38 329 ASN A O 1
ATOM 2480 N N . SER A 1 330 ? 3.076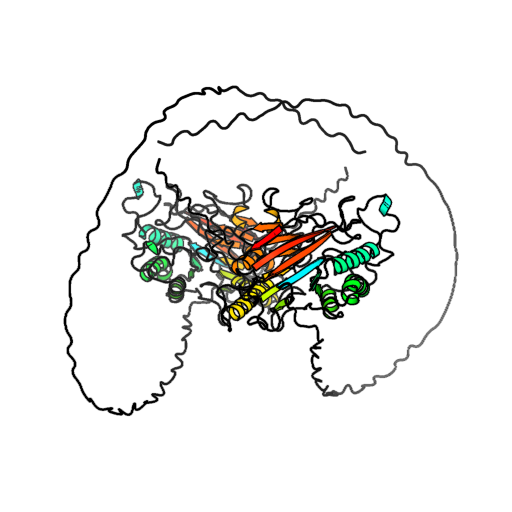 -3.24 1.816 1 97.19 330 SER A N 1
ATOM 2481 C CA . SER A 1 330 ? 2.967 -2.332 0.681 1 97.19 330 SER A CA 1
ATOM 2482 C C . SER A 1 330 ? 1.509 -2.07 0.319 1 97.19 330 SER A C 1
ATOM 2484 O O . SER A 1 330 ? 1.214 -1.209 -0.512 1 97.19 330 SER A O 1
ATOM 2486 N N . GLY A 1 331 ? 0.606 -2.867 0.884 1 98.38 331 GLY A N 1
ATOM 2487 C CA . GLY A 1 331 ? -0.802 -2.521 0.771 1 98.38 331 GLY A CA 1
ATOM 2488 C C . GLY A 1 331 ? -1.502 -3.234 -0.37 1 98.38 331 GLY A C 1
ATOM 2489 O O . GLY A 1 331 ? -2.625 -2.881 -0.734 1 98.38 331 GLY A O 1
ATOM 2490 N N . PHE A 1 332 ? -0.878 -4.262 -1.001 1 98.81 332 PHE A N 1
ATOM 2491 C CA . PHE A 1 332 ? -1.531 -4.898 -2.139 1 98.81 332 PHE A CA 1
ATOM 2492 C C . PHE A 1 332 ? -2.797 -5.625 -1.699 1 98.81 332 PHE A C 1
ATOM 2494 O O . PHE A 1 332 ? -3.775 -5.688 -2.447 1 98.81 332 PHE A O 1
ATOM 2501 N N . PHE A 1 333 ? -2.797 -6.152 -0.478 1 98.62 333 PHE A N 1
ATOM 2502 C CA . PHE A 1 333 ? -4.023 -6.77 0.016 1 98.62 333 PHE A CA 1
ATOM 2503 C C . PHE A 1 333 ? -5.164 -5.758 0.045 1 98.62 333 PHE A C 1
ATOM 2505 O O . PHE A 1 333 ? -6.281 -6.062 -0.376 1 98.62 333 PHE A O 1
ATOM 2512 N N . ALA A 1 334 ? -4.891 -4.582 0.583 1 97.94 334 ALA A N 1
ATOM 2513 C CA . ALA A 1 334 ? -5.898 -3.523 0.59 1 97.94 334 ALA A CA 1
ATOM 2514 C C . ALA A 1 334 ? -6.398 -3.234 -0.821 1 97.94 334 ALA A C 1
ATOM 2516 O O . ALA A 1 334 ? -7.598 -3.033 -1.031 1 97.94 334 ALA A O 1
ATOM 2517 N N . SER A 1 335 ? -5.48 -3.225 -1.782 1 98.19 335 SER A N 1
ATOM 2518 C CA . SER A 1 335 ? -5.852 -2.977 -3.172 1 98.19 335 SER A CA 1
ATOM 2519 C C . SER A 1 335 ? -6.805 -4.047 -3.691 1 98.19 335 SER A C 1
ATOM 2521 O O . SER A 1 335 ? -7.754 -3.74 -4.418 1 98.19 335 SER A O 1
ATOM 2523 N N . MET A 1 336 ? -6.531 -5.277 -3.326 1 98.62 336 MET A N 1
ATOM 2524 C CA . MET A 1 336 ? -7.406 -6.363 -3.758 1 98.62 336 MET A CA 1
ATOM 2525 C C . MET A 1 336 ? -8.789 -6.227 -3.131 1 98.62 336 MET A C 1
ATOM 2527 O O . MET A 1 336 ? -9.805 -6.406 -3.809 1 98.62 336 MET A O 1
ATOM 2531 N N . VAL A 1 337 ? -8.836 -5.965 -1.862 1 97.81 337 VAL A N 1
ATOM 2532 C CA . VAL A 1 337 ? -10.102 -5.824 -1.15 1 97.81 337 VAL A CA 1
ATOM 2533 C C . VAL A 1 337 ? -10.906 -4.672 -1.748 1 97.81 337 VAL A C 1
ATOM 2535 O O . VAL A 1 337 ? -12.117 -4.797 -1.956 1 97.81 337 VAL A O 1
ATOM 2538 N N . GLU A 1 338 ? -10.25 -3.562 -2.043 1 96.94 338 GLU A N 1
ATOM 2539 C CA . GLU A 1 338 ? -10.891 -2.383 -2.617 1 96.94 338 GLU A CA 1
ATOM 2540 C C . GLU A 1 338 ? -11.477 -2.688 -3.994 1 96.94 338 GLU A C 1
ATOM 2542 O O . GLU A 1 338 ? -12.523 -2.154 -4.363 1 96.94 338 GLU A O 1
ATOM 2547 N N . ALA A 1 339 ? -10.75 -3.508 -4.746 1 97.5 339 ALA A N 1
ATOM 2548 C CA . ALA A 1 339 ? -11.234 -3.854 -6.082 1 97.5 339 ALA A CA 1
ATOM 2549 C C . ALA A 1 339 ? -12.578 -4.566 -6.012 1 97.5 339 ALA A C 1
ATOM 2551 O O . ALA A 1 339 ? -13.438 -4.383 -6.883 1 97.5 339 ALA A O 1
ATOM 2552 N N . GLY A 1 340 ? -12.695 -5.449 -5.074 1 96.62 340 GLY A N 1
ATOM 2553 C CA . GLY A 1 340 ? -14 -6 -4.742 1 96.62 340 GLY A CA 1
ATOM 2554 C C . GLY A 1 340 ? -14.32 -7.273 -5.504 1 96.62 340 GLY A C 1
ATOM 2555 O O . GLY A 1 340 ? -15.273 -7.977 -5.172 1 96.62 340 GLY A O 1
ATOM 2556 N N . ASP A 1 341 ? -13.57 -7.562 -6.543 1 97.44 341 ASP A N 1
ATOM 2557 C CA . ASP A 1 341 ? -13.914 -8.719 -7.367 1 97.44 341 ASP A CA 1
ATOM 2558 C C . ASP A 1 341 ? -12.992 -9.898 -7.074 1 97.44 341 ASP A C 1
ATOM 2560 O O . ASP A 1 341 ? -13.266 -11.023 -7.488 1 97.44 341 ASP A O 1
ATOM 2564 N N . VAL A 1 342 ? -11.906 -9.75 -6.348 1 98.69 342 VAL A N 1
ATOM 2565 C CA . VAL A 1 342 ? -10.93 -10.812 -6.113 1 98.69 342 VAL A CA 1
ATOM 2566 C C . VAL A 1 342 ? -11.477 -11.805 -5.086 1 98.69 342 VAL A C 1
ATOM 2568 O O . VAL A 1 342 ? -11.922 -11.406 -4.008 1 98.69 342 VAL A O 1
ATOM 2571 N N . ARG A 1 343 ? -11.414 -13.055 -5.449 1 98.56 343 ARG A N 1
ATOM 2572 C CA . ARG A 1 343 ? -11.938 -14.078 -4.551 1 98.56 343 ARG A CA 1
ATOM 2573 C C . ARG A 1 343 ? -10.812 -14.891 -3.922 1 98.56 343 ARG A C 1
ATOM 2575 O O . ARG A 1 343 ? -10.953 -15.414 -2.816 1 98.56 343 ARG A O 1
ATOM 2582 N N . ALA A 1 344 ? -9.68 -14.914 -4.613 1 98.81 344 ALA A N 1
ATOM 2583 C CA . ALA A 1 344 ? -8.555 -15.664 -4.062 1 98.81 344 ALA A CA 1
ATOM 2584 C C . ALA A 1 344 ? -7.234 -15.188 -4.66 1 98.81 344 ALA A C 1
ATOM 2586 O O . ALA A 1 344 ? -7.199 -14.695 -5.789 1 98.81 344 ALA A O 1
ATOM 2587 N N . ALA A 1 345 ? -6.23 -15.305 -3.865 1 98.94 345 ALA A N 1
ATOM 2588 C CA . ALA A 1 345 ? -4.852 -15.109 -4.301 1 98.94 345 ALA A CA 1
ATOM 2589 C C . ALA A 1 345 ? -4.02 -16.375 -4.074 1 98.94 345 ALA A C 1
ATOM 2591 O O . ALA A 1 345 ? -4.16 -17.031 -3.047 1 98.94 345 ALA A O 1
ATOM 2592 N N . PHE A 1 346 ? -3.158 -16.688 -5.027 1 98.94 346 PHE A N 1
ATOM 2593 C CA . PHE A 1 346 ? -2.363 -17.922 -5.012 1 98.94 346 PHE A CA 1
ATOM 2594 C C . PHE A 1 346 ? -0.878 -17.594 -5.133 1 98.94 346 PHE A C 1
ATOM 2596 O O . PHE A 1 346 ? -0.462 -16.891 -6.059 1 98.94 346 PHE A O 1
ATOM 2603 N N . ILE A 1 347 ? -0.087 -18.156 -4.172 1 98.81 347 ILE A N 1
ATOM 2604 C CA . ILE A 1 347 ? 1.327 -17.797 -4.133 1 98.81 347 ILE A CA 1
ATOM 2605 C C . ILE A 1 347 ? 2.174 -19.047 -3.959 1 98.81 347 ILE A C 1
ATOM 2607 O O . ILE A 1 347 ? 1.639 -20.156 -3.797 1 98.81 347 ILE A O 1
ATOM 2611 N N . GLY A 1 348 ? 3.525 -18.938 -4.125 1 98.56 348 GLY A N 1
ATOM 2612 C CA . GLY A 1 348 ? 4.504 -19.969 -3.799 1 98.56 348 GLY A CA 1
ATOM 2613 C C . GLY A 1 348 ? 5.434 -19.562 -2.668 1 98.56 348 GLY A C 1
ATOM 2614 O O . GLY A 1 348 ? 4.98 -19.188 -1.589 1 98.56 348 GLY A O 1
ATOM 2615 N N . HIS A 1 349 ? 6.629 -19.703 -2.748 1 98.56 349 HIS A N 1
ATOM 2616 C CA . HIS A 1 349 ? 7.73 -19.094 -2.006 1 98.56 349 HIS A CA 1
ATOM 2617 C C . HIS A 1 349 ? 8.094 -19.938 -0.783 1 98.56 349 HIS A C 1
ATOM 2619 O O . HIS A 1 349 ? 9.266 -20.234 -0.557 1 98.56 349 HIS A O 1
ATOM 2625 N N . ASP A 1 350 ? 7.109 -20.266 0.104 1 98.38 350 ASP A N 1
ATOM 2626 C CA . ASP A 1 350 ? 7.32 -21.125 1.271 1 98.38 350 ASP A CA 1
ATOM 2627 C C . ASP A 1 350 ? 6.887 -22.562 0.986 1 98.38 350 ASP A C 1
ATOM 2629 O O . ASP A 1 350 ? 5.691 -22.844 0.893 1 98.38 350 ASP A O 1
ATOM 2633 N N . HIS A 1 351 ? 7.836 -23.453 1.054 1 98.12 351 HIS A N 1
ATOM 2634 C CA . HIS A 1 351 ? 7.648 -24.719 0.356 1 98.12 351 HIS A CA 1
ATOM 2635 C C . HIS A 1 351 ? 6.844 -25.703 1.2 1 98.12 351 HIS A C 1
ATOM 2637 O O . HIS A 1 351 ? 6.324 -26.688 0.681 1 98.12 351 HIS A O 1
ATOM 2643 N N . ILE A 1 352 ? 6.766 -25.484 2.496 1 97.88 352 ILE A N 1
ATOM 2644 C CA . ILE A 1 352 ? 6.086 -26.484 3.314 1 97.88 352 ILE A CA 1
ATOM 2645 C C . ILE A 1 352 ? 4.852 -25.859 3.967 1 97.88 352 ILE A C 1
ATOM 2647 O O . ILE A 1 352 ? 4.398 -26.328 5.016 1 97.88 352 ILE A O 1
ATOM 2651 N N . ASN A 1 353 ? 4.457 -24.688 3.447 1 97.81 353 ASN A N 1
ATOM 2652 C CA . ASN A 1 353 ? 3.127 -24.125 3.666 1 97.81 353 ASN A CA 1
ATOM 2653 C C . ASN A 1 353 ? 2.203 -24.406 2.482 1 97.81 353 ASN A C 1
ATOM 2655 O O . ASN A 1 353 ? 2.578 -24.188 1.331 1 97.81 353 ASN A O 1
ATOM 2659 N N . ASP A 1 354 ? 1.011 -24.953 2.771 1 97.88 354 ASP A N 1
ATOM 2660 C CA . ASP A 1 354 ? 0.092 -25.219 1.67 1 97.88 354 ASP A CA 1
ATOM 2661 C C . ASP A 1 354 ? -1.335 -24.812 2.031 1 97.88 354 ASP A C 1
ATOM 2663 O O . ASP A 1 354 ? -2.295 -25.297 1.426 1 97.88 354 ASP A O 1
ATOM 2667 N N . PHE A 1 355 ? -1.544 -23.953 2.957 1 97.81 355 PHE A N 1
ATOM 2668 C CA . PHE A 1 355 ? -2.863 -23.641 3.494 1 97.81 355 PHE A CA 1
ATOM 2669 C C . PHE A 1 355 ? -3.547 -22.562 2.666 1 97.81 355 PHE A C 1
ATOM 2671 O O . PHE A 1 355 ? -2.896 -21.875 1.879 1 97.81 355 PHE A O 1
ATOM 2678 N N . CYS A 1 356 ? -4.863 -22.5 2.787 1 98 356 CYS A N 1
ATOM 2679 C CA . CYS A 1 356 ? -5.707 -21.375 2.393 1 98 356 CYS A CA 1
ATOM 2680 C C . CYS A 1 356 ? -6.457 -20.812 3.592 1 98 356 CYS A C 1
ATOM 2682 O O . CYS A 1 356 ? -7.02 -21.562 4.391 1 98 356 CYS A O 1
ATOM 2684 N N . GLY A 1 357 ? -6.379 -19.5 3.727 1 97.38 357 GLY A N 1
ATOM 2685 C CA . GLY A 1 357 ? -7.141 -18.812 4.754 1 97.38 357 GLY A CA 1
ATOM 2686 C C . GLY A 1 357 ? -7.879 -17.594 4.23 1 97.38 357 GLY A C 1
ATOM 2687 O O . GLY A 1 357 ? -7.379 -16.891 3.357 1 97.38 357 GLY A O 1
ATOM 2688 N N . LYS A 1 358 ? -9.062 -17.406 4.82 1 95.94 358 LYS A N 1
ATOM 2689 C CA . LYS A 1 358 ? -9.898 -16.297 4.359 1 95.94 358 LYS A CA 1
ATOM 2690 C C . LYS A 1 358 ? -9.672 -15.047 5.195 1 95.94 358 LYS A C 1
ATOM 2692 O O . LYS A 1 358 ? -9.656 -15.102 6.426 1 95.94 358 LYS A O 1
ATOM 2697 N N . LEU A 1 359 ? -9.438 -14.016 4.598 1 95.06 359 LEU A N 1
ATOM 2698 C CA . LEU A 1 359 ? -9.312 -12.695 5.215 1 95.06 359 LEU A CA 1
ATOM 2699 C C . LEU A 1 359 ? -10.062 -11.641 4.41 1 95.06 359 LEU A C 1
ATOM 2701 O O . LEU A 1 359 ? -9.766 -11.43 3.234 1 95.06 359 LEU A O 1
ATOM 2705 N N . SER A 1 360 ? -11.102 -10.977 5 1 93.38 360 SER A N 1
ATOM 2706 C CA . SER A 1 360 ? -11.898 -9.922 4.383 1 93.38 360 SER A CA 1
ATOM 2707 C C . SER A 1 360 ? -12.469 -10.375 3.041 1 93.38 360 SER A C 1
ATOM 2709 O O . SER A 1 360 ? -12.375 -9.664 2.043 1 93.38 360 SER A O 1
ATOM 2711 N N . GLY A 1 361 ? -12.883 -11.609 2.99 1 93.31 361 GLY A N 1
ATOM 2712 C CA . GLY A 1 361 ? -13.594 -12.125 1.832 1 93.31 361 GLY A CA 1
ATOM 2713 C C . GLY A 1 361 ? -12.68 -12.688 0.764 1 93.31 361 GLY A C 1
ATOM 2714 O O . GLY A 1 361 ? -13.141 -13.18 -0.264 1 93.31 361 GLY A O 1
ATOM 2715 N N . ILE A 1 362 ? -11.359 -12.672 0.949 1 97.19 362 ILE A N 1
ATOM 2716 C CA . ILE A 1 362 ? -10.406 -13.164 -0.039 1 97.19 362 ILE A CA 1
ATOM 2717 C C . ILE A 1 362 ? -9.641 -14.359 0.528 1 97.19 362 ILE A C 1
ATOM 2719 O O . ILE A 1 362 ? -9.148 -14.312 1.657 1 97.19 362 ILE A O 1
ATOM 2723 N N . GLN A 1 363 ? -9.625 -15.422 -0.222 1 98.06 363 GLN A N 1
ATOM 2724 C CA . GLN A 1 363 ? -8.82 -16.578 0.152 1 98.06 363 GLN A CA 1
ATOM 2725 C C . GLN A 1 363 ? -7.352 -16.375 -0.223 1 98.06 363 GLN A C 1
ATOM 2727 O O . GLN A 1 363 ? -7.039 -16.062 -1.375 1 98.06 363 GLN A O 1
ATOM 2732 N N . LEU A 1 364 ? -6.512 -16.453 0.772 1 98.62 364 LEU A N 1
ATOM 2733 C CA . LEU A 1 364 ? -5.07 -16.438 0.55 1 98.62 364 LEU A CA 1
ATOM 2734 C C . LEU A 1 364 ? -4.5 -17.844 0.607 1 98.62 364 LEU A C 1
ATOM 2736 O O . LEU A 1 364 ? -4.535 -18.5 1.655 1 98.62 364 LEU A O 1
ATOM 2740 N N . CYS A 1 365 ? -3.877 -18.312 -0.556 1 98.81 365 CYS A N 1
ATOM 2741 C CA . CYS A 1 365 ? -3.6 -19.75 -0.671 1 98.81 365 CYS A CA 1
ATOM 2742 C C . CYS A 1 365 ? -2.166 -19.984 -1.127 1 98.81 365 CYS A C 1
ATOM 2744 O O . CYS A 1 365 ? -1.702 -19.375 -2.086 1 98.81 365 CYS A O 1
ATOM 2746 N N . TYR A 1 366 ? -1.5 -20.906 -0.504 1 98.69 366 TYR A N 1
ATOM 2747 C CA . TYR A 1 366 ? -0.214 -21.422 -0.956 1 98.69 366 TYR A CA 1
ATOM 2748 C C . TYR A 1 366 ? -0.405 -22.562 -1.953 1 98.69 366 TYR A C 1
ATOM 2750 O O . TYR A 1 366 ? -1.345 -23.344 -1.832 1 98.69 366 TYR A O 1
ATOM 2758 N N . ALA A 1 367 ? 0.479 -22.625 -2.885 1 97.31 367 ALA A N 1
ATOM 2759 C CA . ALA A 1 367 ? 0.484 -23.734 -3.836 1 97.31 367 ALA A CA 1
ATOM 2760 C C . ALA A 1 367 ? 0.934 -25.031 -3.166 1 97.31 367 ALA A C 1
ATOM 2762 O O . ALA A 1 367 ? 0.471 -26.109 -3.525 1 97.31 367 ALA A O 1
ATOM 2763 N N . GLY A 1 368 ? 1.837 -24.812 -2.369 1 88.75 368 GLY A N 1
ATOM 2764 C CA . GLY A 1 368 ? 2.521 -25.969 -1.825 1 88.75 368 GLY A CA 1
ATOM 2765 C C . GLY A 1 368 ? 3.828 -26.281 -2.531 1 88.75 368 GLY A C 1
ATOM 2766 O O . GLY A 1 368 ? 4.109 -25.719 -3.598 1 88.75 368 GLY A O 1
ATOM 2767 N N . GLY A 1 369 ? 4.926 -26.688 -2.02 1 91.69 369 GLY A N 1
ATOM 2768 C CA . GLY A 1 369 ? 6.242 -27.031 -2.531 1 91.69 369 GLY A CA 1
ATOM 2769 C C . GLY A 1 369 ? 6.219 -28.156 -3.543 1 91.69 369 GLY A C 1
ATOM 2770 O O . GLY A 1 369 ? 5.883 -29.297 -3.203 1 91.69 369 GLY A O 1
ATOM 2771 N N . PHE A 1 370 ? 6.5 -27.875 -4.891 1 97.31 370 PHE A N 1
ATOM 2772 C CA . PHE A 1 370 ? 6.348 -28.812 -6.004 1 97.31 370 PHE A CA 1
ATOM 2773 C C . PHE A 1 370 ? 7.66 -29.531 -6.297 1 97.31 370 PHE A C 1
ATOM 2775 O O . PHE A 1 370 ? 7.676 -30.75 -6.492 1 97.31 370 PHE A O 1
ATOM 2782 N N . GLY A 1 371 ? 8.711 -28.812 -6.363 1 98.06 371 GLY A N 1
ATOM 2783 C CA . GLY A 1 371 ? 9.945 -29.281 -6.977 1 98.06 371 GLY A CA 1
ATOM 2784 C C . GLY A 1 371 ? 10.805 -30.109 -6.043 1 98.06 371 GLY A C 1
ATOM 2785 O O . GLY A 1 371 ? 10.875 -29.828 -4.844 1 98.06 371 GLY A O 1
ATOM 2786 N N . TYR A 1 372 ? 11.539 -31 -6.586 1 97.88 372 TYR A N 1
ATOM 2787 C CA . TYR A 1 372 ? 12.375 -31.922 -5.809 1 97.88 372 TYR A CA 1
ATOM 2788 C C . TYR A 1 372 ? 13.742 -31.297 -5.543 1 97.88 372 TYR A C 1
ATOM 2790 O O . TYR A 1 372 ? 14.484 -31.766 -4.676 1 97.88 372 TYR A O 1
ATOM 2798 N N . HIS A 1 373 ? 14.078 -30.281 -6.332 1 96.88 373 HIS A N 1
ATOM 2799 C CA . HIS A 1 373 ? 15.32 -29.547 -6.094 1 96.88 373 HIS A CA 1
ATOM 2800 C C . HIS A 1 373 ? 15.109 -28.406 -5.113 1 96.88 373 HIS A C 1
ATOM 2802 O O . HIS A 1 373 ? 16.062 -27.703 -4.766 1 96.88 373 HIS A O 1
ATOM 2808 N N . ALA A 1 374 ? 13.945 -28.141 -4.656 1 97.06 374 ALA A N 1
ATOM 2809 C CA . ALA A 1 374 ? 13.625 -27.172 -3.609 1 97.06 374 ALA A CA 1
ATOM 2810 C C . ALA A 1 374 ? 13.625 -27.828 -2.232 1 97.06 374 ALA A C 1
ATOM 2812 O O . ALA A 1 374 ? 13.32 -29.016 -2.107 1 97.06 374 ALA A O 1
ATOM 2813 N N . TYR A 1 375 ? 13.945 -27.016 -1.173 1 96.5 375 TYR A N 1
ATOM 2814 C CA . TYR A 1 375 ? 13.859 -27.594 0.161 1 96.5 375 TYR A CA 1
ATOM 2815 C C . TYR A 1 375 ? 12.438 -28.047 0.47 1 96.5 375 TYR A C 1
ATOM 2817 O O . TYR A 1 375 ? 11.477 -27.531 -0.115 1 96.5 375 TYR A O 1
ATOM 2825 N N . GLY A 1 376 ? 12.312 -29.047 1.192 1 96.5 376 GLY A N 1
ATOM 2826 C CA . GLY A 1 376 ? 11.062 -29.609 1.679 1 96.5 376 GLY A CA 1
ATOM 2827 C C . GLY A 1 376 ? 11.203 -30.266 3.033 1 96.5 376 GLY A C 1
ATOM 2828 O O . GLY A 1 376 ? 11.906 -29.766 3.912 1 96.5 376 GLY A O 1
ATOM 2829 N N . LYS A 1 377 ? 10.367 -31.141 3.24 1 95.62 377 LYS A N 1
ATOM 2830 C CA . LYS A 1 377 ? 10.422 -32 4.426 1 95.62 377 LYS A CA 1
ATOM 2831 C C . LYS A 1 377 ? 10.312 -33.469 4.043 1 95.62 377 LYS A C 1
ATOM 2833 O O . LYS A 1 377 ? 9.32 -33.875 3.439 1 95.62 377 LYS A O 1
ATOM 2838 N N . ALA A 1 378 ? 11.398 -34.188 4.441 1 95.19 378 ALA A N 1
ATOM 2839 C CA . ALA A 1 378 ? 11.398 -35.625 4.121 1 95.19 378 ALA A CA 1
ATOM 2840 C C . ALA A 1 378 ? 10.141 -36.312 4.652 1 95.19 378 ALA A C 1
ATOM 2842 O O . ALA A 1 378 ? 9.773 -36.125 5.82 1 95.19 378 ALA A O 1
ATOM 2843 N N . GLY A 1 379 ? 9.469 -37 3.762 1 93.44 379 GLY A N 1
ATOM 2844 C CA . GLY A 1 379 ? 8.242 -37.688 4.148 1 93.44 379 GLY A CA 1
ATOM 2845 C C . GLY A 1 379 ? 7 -36.844 3.902 1 93.44 379 GLY A C 1
ATOM 2846 O O . GLY A 1 379 ? 5.879 -37.344 4.031 1 93.44 379 GLY A O 1
ATOM 2847 N N . TRP A 1 380 ? 7.195 -35.625 3.604 1 95.56 380 TRP A N 1
ATOM 2848 C CA . TRP A 1 380 ? 6.098 -34.75 3.213 1 95.56 380 TRP A CA 1
ATOM 2849 C C . TRP A 1 380 ? 6.051 -34.562 1.699 1 95.56 380 TRP A C 1
ATOM 2851 O O . TRP A 1 380 ? 6.855 -33.844 1.13 1 95.56 380 TRP A O 1
ATOM 2861 N N . SER A 1 381 ? 5.148 -35.188 1.062 1 96.75 381 SER A N 1
ATOM 2862 C CA . SER A 1 381 ? 5.109 -35.312 -0.391 1 96.75 381 SER A CA 1
ATOM 2863 C C . SER A 1 381 ? 5.039 -33.938 -1.054 1 96.75 381 SER A C 1
ATOM 2865 O O . SER A 1 381 ? 4.332 -33.031 -0.577 1 96.75 381 SER A O 1
ATOM 2867 N N . ARG A 1 382 ? 5.789 -33.875 -2.139 1 98.12 382 ARG A N 1
ATOM 2868 C CA . ARG A 1 382 ? 5.59 -32.719 -3.016 1 98.12 382 ARG A CA 1
ATOM 2869 C C . ARG A 1 382 ? 4.156 -32.656 -3.525 1 98.12 382 ARG A C 1
ATOM 2871 O O . ARG A 1 382 ? 3.453 -33.656 -3.541 1 98.12 382 ARG A O 1
ATOM 2878 N N . ARG A 1 383 ? 3.719 -31.422 -3.949 1 98.62 383 ARG A N 1
ATOM 2879 C CA . ARG A 1 383 ? 2.307 -31.312 -4.301 1 98.62 383 ARG A CA 1
ATOM 2880 C C . ARG A 1 383 ? 2.072 -30.156 -5.27 1 98.62 383 ARG A C 1
ATOM 2882 O O . ARG A 1 383 ? 2.93 -29.281 -5.422 1 98.62 383 ARG A O 1
ATOM 2889 N N . ALA A 1 384 ? 1.004 -30.203 -5.922 1 98.56 384 ALA A N 1
ATOM 2890 C CA . ALA A 1 384 ? 0.446 -29.156 -6.762 1 98.56 384 ALA A CA 1
ATOM 2891 C C . ALA A 1 384 ? -0.955 -28.766 -6.297 1 98.56 384 ALA A C 1
ATOM 2893 O O . ALA A 1 384 ? -1.681 -29.594 -5.738 1 98.56 384 ALA A O 1
ATOM 2894 N N . ARG A 1 385 ? -1.296 -27.531 -6.5 1 98.88 385 ARG A N 1
ATOM 2895 C CA . ARG A 1 385 ? -2.656 -27.094 -6.199 1 98.88 385 ARG A CA 1
ATOM 2896 C C . ARG A 1 385 ? -3.494 -27 -7.469 1 98.88 385 ARG A C 1
ATOM 2898 O O . ARG A 1 385 ? -3.008 -26.547 -8.508 1 98.88 385 ARG A O 1
ATOM 2905 N N . VAL A 1 386 ? -4.715 -27.422 -7.336 1 98.88 386 VAL A N 1
ATOM 2906 C CA . VAL A 1 386 ? -5.68 -27.359 -8.43 1 98.88 386 VAL A CA 1
ATOM 2907 C C . VAL A 1 386 ? -6.824 -26.422 -8.055 1 98.88 386 VAL A C 1
ATOM 2909 O O . VAL A 1 386 ? -7.297 -26.422 -6.914 1 98.88 386 VAL A O 1
ATOM 2912 N N . VAL A 1 387 ? -7.215 -25.562 -8.93 1 98.94 387 VAL A N 1
ATOM 2913 C CA . VAL A 1 387 ? -8.359 -24.672 -8.773 1 98.94 387 VAL A CA 1
ATOM 2914 C C . VAL A 1 387 ? -9.391 -24.953 -9.867 1 98.94 387 VAL A C 1
ATOM 2916 O O . VAL A 1 387 ? -9.062 -24.969 -11.055 1 98.94 387 VAL A O 1
ATOM 2919 N N . SER A 1 388 ? -10.57 -25.203 -9.469 1 98.88 388 SER A N 1
ATOM 2920 C CA . SER A 1 388 ? -11.664 -25.469 -10.398 1 98.88 388 SER A CA 1
ATOM 2921 C C . SER A 1 388 ? -12.781 -24.453 -10.242 1 98.88 388 SER A C 1
ATOM 2923 O O . SER A 1 388 ? -13.336 -24.297 -9.148 1 98.88 388 SER A O 1
ATOM 2925 N N . VAL A 1 389 ? -13.102 -23.766 -11.297 1 98.88 389 VAL A N 1
ATOM 2926 C CA . VAL A 1 389 ? -14.156 -22.766 -11.312 1 98.88 389 VAL A CA 1
ATOM 2927 C C . VAL A 1 389 ? -15.383 -23.312 -12.047 1 98.88 389 VAL A C 1
ATOM 2929 O O . VAL A 1 389 ? -15.258 -23.844 -13.156 1 98.88 389 VAL A O 1
ATOM 2932 N N . GLN A 1 390 ? -16.547 -23.172 -11.43 1 98.62 390 GLN A N 1
ATOM 2933 C CA . GLN A 1 390 ? -17.781 -23.75 -11.961 1 98.62 390 GLN A CA 1
ATOM 2934 C C . GLN A 1 390 ? -18.797 -22.656 -12.305 1 98.62 390 GLN A C 1
ATOM 2936 O O . GLN A 1 390 ? -19.078 -21.797 -11.477 1 98.62 390 GLN A O 1
ATOM 2941 N N . LEU A 1 391 ? -19.312 -22.75 -13.508 1 98.25 391 LEU A N 1
ATOM 2942 C CA . LEU A 1 391 ? -20.406 -21.859 -13.898 1 98.25 391 LEU A CA 1
ATOM 2943 C C . LEU A 1 391 ? -21.734 -22.328 -13.32 1 98.25 391 LEU A C 1
ATOM 2945 O O . LEU A 1 391 ? -21.859 -23.5 -12.938 1 98.25 391 LEU A O 1
ATOM 2949 N N . GLU A 1 392 ? -22.641 -21.359 -13.273 1 96 392 GLU A N 1
ATOM 2950 C CA . GLU A 1 392 ? -24.016 -21.703 -12.93 1 96 392 GLU A CA 1
ATOM 2951 C C . GLU A 1 392 ? -24.781 -22.203 -14.156 1 96 392 GLU A C 1
ATOM 2953 O O . GLU A 1 392 ? -24.625 -21.672 -15.258 1 96 392 GLU A O 1
ATOM 2958 N N . LYS A 1 393 ? -25.578 -23.203 -13.938 1 93.31 393 LYS A N 1
ATOM 2959 C CA . LYS A 1 393 ? -26.453 -23.703 -14.992 1 93.31 393 LYS A CA 1
ATOM 2960 C C . LYS A 1 393 ? -27.906 -23.375 -14.68 1 93.31 393 LYS A C 1
ATOM 2962 O O . LYS A 1 393 ? -28.406 -23.688 -13.594 1 93.31 393 LYS A O 1
ATOM 2967 N N . THR A 1 394 ? -28.516 -22.781 -15.664 1 89.81 394 THR A N 1
ATOM 2968 C CA . THR A 1 394 ? -29.938 -22.484 -15.477 1 89.81 394 THR A CA 1
ATOM 2969 C C . THR A 1 394 ? -30.766 -23.75 -15.602 1 89.81 394 THR A C 1
ATOM 2971 O O . THR A 1 394 ? -30.266 -24.797 -16 1 89.81 394 THR A O 1
ATOM 2974 N N . TYR A 1 395 ? -32.062 -23.594 -15.328 1 89 395 TYR A N 1
ATOM 2975 C CA . TYR A 1 395 ? -33.031 -24.688 -15.43 1 89 395 TYR A CA 1
ATOM 2976 C C . TYR A 1 395 ? -33.125 -25.172 -16.875 1 89 395 TYR A C 1
ATOM 2978 O O . TYR A 1 395 ? -33.344 -26.359 -17.125 1 89 395 TYR A O 1
ATOM 2986 N N . ASN A 1 396 ? -32.938 -24.25 -17.828 1 87.06 396 ASN A N 1
ATOM 2987 C CA . ASN A 1 396 ? -33.062 -24.594 -19.25 1 87.06 396 ASN A CA 1
ATOM 2988 C C . ASN A 1 396 ? -31.734 -25.125 -19.797 1 87.06 396 ASN A C 1
ATOM 2990 O O . ASN A 1 396 ? -31.609 -25.359 -21 1 87.06 396 ASN A O 1
ATOM 2994 N N . GLY A 1 397 ? -30.734 -25.141 -18.969 1 86.88 397 GLY A N 1
ATOM 2995 C CA . GLY A 1 397 ? -29.484 -25.781 -19.359 1 86.88 397 GLY A CA 1
ATOM 2996 C C . GLY A 1 397 ? -28.453 -24.797 -19.891 1 86.88 397 GLY A C 1
ATOM 2997 O O . GLY A 1 397 ? -27.453 -25.203 -20.469 1 86.88 397 GLY A O 1
ATOM 2998 N N . GLU A 1 398 ? -28.703 -23.562 -19.703 1 91.06 398 GLU A N 1
ATOM 2999 C CA . GLU A 1 398 ? -27.781 -22.547 -20.203 1 91.06 398 GLU A CA 1
ATOM 3000 C C . GLU A 1 398 ? -26.75 -22.172 -19.141 1 91.06 398 GLU A C 1
ATOM 3002 O O . GLU A 1 398 ? -27.078 -22.047 -17.969 1 91.06 398 GLU A O 1
ATOM 3007 N N . TRP A 1 399 ? -25.531 -22.062 -19.641 1 94.75 399 TRP A N 1
ATOM 3008 C CA . TRP A 1 399 ? -24.469 -21.641 -18.734 1 94.75 399 TRP A CA 1
ATOM 3009 C C . TRP A 1 399 ? -24.5 -20.125 -18.531 1 94.75 399 TRP A C 1
ATOM 3011 O O . TRP A 1 399 ? -24.609 -19.359 -19.5 1 94.75 399 TRP A O 1
ATOM 3021 N N . ARG A 1 400 ? -24.312 -19.703 -17.219 1 94.06 400 ARG A N 1
ATOM 3022 C CA . ARG A 1 400 ? -24.266 -18.312 -16.812 1 94.06 400 ARG A CA 1
ATOM 3023 C C . ARG A 1 400 ? -22.922 -17.969 -16.188 1 94.06 400 ARG A C 1
ATOM 3025 O O . ARG A 1 400 ? -21.875 -18.453 -16.641 1 94.06 400 ARG A O 1
ATOM 3032 N N . GLY A 1 401 ? -22.953 -17 -15.25 1 96.31 401 GLY A N 1
ATOM 3033 C CA . GLY A 1 401 ? -21.719 -16.609 -14.602 1 96.31 401 GLY A CA 1
ATOM 3034 C C . GLY A 1 401 ? -21.203 -17.625 -13.609 1 96.31 401 GLY A C 1
ATOM 3035 O O . GLY A 1 401 ? -21.781 -18.703 -13.461 1 96.31 401 GLY A O 1
ATOM 3036 N N . VAL A 1 402 ? -20.062 -17.312 -13.008 1 98.38 402 VAL A N 1
ATOM 3037 C CA . VAL A 1 402 ? -19.406 -18.234 -12.094 1 98.38 402 VAL A CA 1
ATOM 3038 C C . VAL A 1 402 ? -20.281 -18.469 -10.867 1 98.38 402 VAL A C 1
ATOM 3040 O O . VAL A 1 402 ? -20.812 -17.516 -10.289 1 98.38 402 VAL A O 1
ATOM 3043 N N . LYS A 1 403 ? -20.391 -19.734 -10.516 1 97.44 403 LYS A N 1
ATOM 3044 C CA . LYS A 1 403 ? -21.172 -20.141 -9.352 1 97.44 403 LYS A CA 1
ATOM 3045 C C . LYS A 1 403 ? -20.281 -20.422 -8.148 1 97.44 403 LYS A C 1
ATOM 3047 O O . LYS A 1 403 ? -20.609 -20.062 -7.02 1 97.44 403 LYS A O 1
ATOM 3052 N N . SER A 1 404 ? -19.156 -21.078 -8.422 1 98.31 404 SER A N 1
ATOM 3053 C CA . SER A 1 404 ? -18.312 -21.469 -7.297 1 98.31 404 SER A CA 1
ATOM 3054 C C . SER A 1 404 ? -16.859 -21.656 -7.738 1 98.31 404 SER A C 1
ATOM 3056 O O . SER A 1 404 ? -16.578 -21.844 -8.922 1 98.31 404 SER A O 1
ATOM 3058 N N . ILE A 1 405 ? -15.945 -21.562 -6.801 1 98.81 405 ILE A N 1
ATOM 3059 C CA . ILE A 1 405 ? -14.523 -21.828 -6.949 1 98.81 405 ILE A CA 1
ATOM 3060 C C . ILE A 1 405 ? -14.078 -22.844 -5.898 1 98.81 405 ILE A C 1
ATOM 3062 O O . ILE A 1 405 ? -14.273 -22.641 -4.699 1 98.81 405 ILE A O 1
ATOM 3066 N N . LYS A 1 406 ? -13.492 -23.922 -6.363 1 98.75 406 LYS A N 1
ATOM 3067 C CA . LYS A 1 406 ? -13 -24.984 -5.488 1 98.75 406 LYS A CA 1
ATOM 3068 C C . LYS A 1 406 ? -11.508 -25.219 -5.688 1 98.75 406 LYS A C 1
ATOM 3070 O O . LYS A 1 406 ? -10.945 -24.844 -6.723 1 98.75 406 LYS A O 1
ATOM 3075 N N . THR A 1 407 ? -10.883 -25.766 -4.648 1 98.81 407 THR A N 1
ATOM 3076 C CA . THR A 1 407 ? -9.477 -26.125 -4.773 1 98.81 407 THR A CA 1
ATOM 3077 C C . THR A 1 407 ? -9.18 -27.422 -4.043 1 98.81 407 THR A C 1
ATOM 3079 O O . THR A 1 407 ? -9.938 -27.844 -3.162 1 98.81 407 THR A O 1
ATOM 3082 N N . TRP A 1 408 ? -8.195 -28.078 -4.445 1 98.75 408 TRP A N 1
ATOM 3083 C CA . TRP A 1 408 ? -7.578 -29.219 -3.781 1 98.75 408 TRP A CA 1
ATOM 3084 C C . TRP A 1 408 ? -6.102 -29.328 -4.145 1 98.75 408 TRP A C 1
ATOM 3086 O O . TRP A 1 408 ? -5.586 -28.516 -4.914 1 98.75 408 TRP A O 1
ATOM 3096 N N . LYS A 1 409 ? -5.438 -30.312 -3.568 1 98.75 409 LYS A N 1
ATOM 3097 C CA . LYS A 1 409 ? -4.035 -30.547 -3.891 1 98.75 409 LYS A CA 1
ATOM 3098 C C . LYS A 1 409 ? -3.797 -32 -4.309 1 98.75 409 LYS A C 1
ATOM 3100 O O . LYS A 1 409 ? -4.496 -32.906 -3.848 1 98.75 409 LYS A O 1
ATOM 3105 N N . ARG A 1 410 ? -2.881 -32.156 -5.191 1 98.75 410 ARG A N 1
ATOM 3106 C CA . ARG A 1 410 ? -2.41 -33.469 -5.582 1 98.75 410 ARG A CA 1
ATOM 3107 C C . ARG A 1 410 ? -1.021 -33.75 -5.02 1 98.75 410 ARG A C 1
ATOM 3109 O O . ARG A 1 410 ? -0.103 -32.938 -5.195 1 98.75 410 ARG A O 1
ATOM 3116 N N . LEU A 1 411 ? -0.893 -34.875 -4.398 1 98.5 411 LEU A N 1
ATOM 3117 C CA . LEU A 1 411 ? 0.389 -35.281 -3.832 1 98.5 411 LEU A CA 1
ATOM 3118 C C . LEU A 1 411 ? 1.183 -36.125 -4.828 1 98.5 411 LEU A C 1
ATOM 3120 O O . LEU A 1 411 ? 0.612 -36.969 -5.539 1 98.5 411 LEU A O 1
ATOM 3124 N N . ASP A 1 412 ? 2.467 -35.906 -4.84 1 98.06 412 ASP A N 1
ATOM 3125 C CA . ASP A 1 412 ? 3.312 -36.812 -5.621 1 98.06 412 ASP A CA 1
ATOM 3126 C C . ASP A 1 412 ? 3.57 -38.125 -4.867 1 98.06 412 ASP A C 1
ATOM 3128 O O . ASP A 1 412 ? 4.719 -38.438 -4.559 1 98.06 412 ASP A O 1
ATOM 3132 N N . ASP A 1 413 ? 2.633 -38.844 -4.57 1 96.44 413 ASP A N 1
ATOM 3133 C CA . ASP A 1 413 ? 2.691 -40.219 -4.062 1 96.44 413 ASP A CA 1
ATOM 3134 C C . ASP A 1 413 ? 2.205 -41.219 -5.109 1 96.44 413 ASP A C 1
ATOM 3136 O O . ASP A 1 413 ? 1.793 -40.812 -6.203 1 96.44 413 ASP A O 1
ATOM 3140 N N . PRO A 1 414 ? 2.35 -42.438 -4.867 1 95.44 414 PRO A N 1
ATOM 3141 C CA . PRO A 1 414 ? 2.016 -43.438 -5.895 1 95.44 414 PRO A CA 1
ATOM 3142 C C . PRO A 1 414 ? 0.579 -43.312 -6.398 1 95.44 414 PRO A C 1
ATOM 3144 O O . PRO A 1 414 ? 0.298 -43.594 -7.562 1 95.44 414 PRO A O 1
ATOM 3147 N N . HIS A 1 415 ? -0.333 -42.812 -5.664 1 97.25 415 HIS A N 1
ATOM 3148 C CA . HIS A 1 415 ? -1.746 -42.75 -6.02 1 97.25 415 HIS A CA 1
ATOM 3149 C C . HIS A 1 415 ? -2.143 -41.344 -6.477 1 97.25 415 HIS A C 1
ATOM 3151 O O . HIS A 1 415 ? -3.295 -41.125 -6.852 1 97.25 415 HIS A O 1
ATOM 3157 N N . LEU A 1 416 ? -1.142 -40.469 -6.449 1 98.19 416 LEU A N 1
ATOM 3158 C CA . LEU A 1 416 ? -1.467 -39.062 -6.738 1 98.19 416 LEU A CA 1
ATOM 3159 C C . LEU A 1 416 ? -2.672 -38.625 -5.922 1 98.19 416 LEU A C 1
ATOM 3161 O O . LEU A 1 416 ? -3.656 -38.125 -6.484 1 98.19 416 LEU A O 1
ATOM 3165 N N . SER A 1 417 ? -2.615 -38.75 -4.594 1 98.5 417 SER A N 1
ATOM 3166 C CA . SER A 1 417 ? -3.727 -38.531 -3.672 1 98.5 417 SER A CA 1
ATOM 3167 C C . SER A 1 417 ? -4.23 -37.094 -3.746 1 98.5 417 SER A C 1
ATOM 3169 O O . SER A 1 417 ? -3.439 -36.156 -3.902 1 98.5 417 SER A O 1
ATOM 3171 N N . THR A 1 418 ? -5.555 -36.938 -3.629 1 98.44 418 THR A N 1
ATOM 3172 C CA . THR A 1 418 ? -6.199 -35.625 -3.492 1 98.44 418 THR A CA 1
ATOM 3173 C C . THR A 1 418 ? -6.414 -35.281 -2.02 1 98.44 418 THR A C 1
ATOM 3175 O O . THR A 1 418 ? -6.984 -36.094 -1.268 1 98.44 418 THR A O 1
ATOM 3178 N N . ILE A 1 419 ? -5.957 -34.094 -1.626 1 97.94 419 ILE A N 1
ATOM 3179 C CA . ILE A 1 419 ? -6.156 -33.719 -0.228 1 97.94 419 ILE A CA 1
ATOM 3180 C C . ILE A 1 419 ? -6.727 -32.312 -0.144 1 97.94 419 ILE A C 1
ATOM 3182 O O . ILE A 1 419 ? -6.602 -31.516 -1.088 1 97.94 419 ILE A O 1
ATOM 3186 N N . ASP A 1 420 ? -7.406 -31.984 0.95 1 97.5 420 ASP A N 1
ATOM 3187 C CA . ASP A 1 420 ? -7.844 -30.656 1.354 1 97.5 420 ASP A CA 1
ATOM 3188 C C . ASP A 1 420 ? -8.773 -30.031 0.308 1 97.5 420 ASP A C 1
ATOM 3190 O O . ASP A 1 420 ? -8.609 -28.875 -0.066 1 97.5 420 ASP A O 1
ATOM 3194 N N . SER A 1 421 ? -9.664 -30.859 -0.217 1 98.25 421 SER A N 1
ATOM 3195 C CA . SER A 1 421 ? -10.688 -30.312 -1.1 1 98.25 421 SER A CA 1
ATOM 3196 C C . SER A 1 421 ? -11.578 -29.312 -0.362 1 98.25 421 SER A C 1
ATOM 3198 O O . SER A 1 421 ? -12.117 -29.625 0.702 1 98.25 421 SER A O 1
ATOM 3200 N N . GLU A 1 422 ? -11.695 -28.062 -0.861 1 97 422 GLU A N 1
ATOM 3201 C CA . GLU A 1 422 ? -12.516 -27.062 -0.196 1 97 422 GLU A CA 1
ATOM 3202 C C . GLU A 1 422 ? -13.094 -26.062 -1.2 1 97 422 GLU A C 1
ATOM 3204 O O . GLU A 1 422 ? -12.555 -25.906 -2.301 1 97 422 GLU A O 1
ATOM 3209 N N . VAL A 1 423 ? -14.219 -25.469 -0.786 1 97.75 423 VAL A N 1
ATOM 3210 C CA . VAL A 1 423 ? -14.828 -24.391 -1.558 1 97.75 423 VA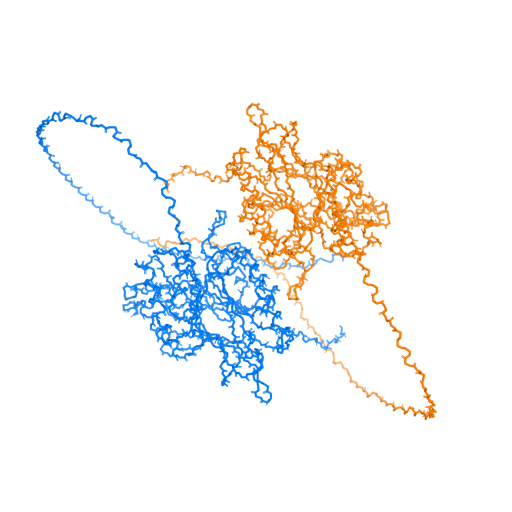L A CA 1
ATOM 3211 C C . VAL A 1 423 ? -14.266 -23.047 -1.101 1 97.75 423 VAL A C 1
ATOM 3213 O O . VAL A 1 423 ? -14.375 -22.703 0.075 1 97.75 423 VAL A O 1
ATOM 3216 N N . LEU A 1 424 ? -13.664 -22.344 -2.029 1 97.75 424 LEU A N 1
ATOM 3217 C CA . LEU A 1 424 ? -13.086 -21.047 -1.703 1 97.75 424 LEU A CA 1
ATOM 3218 C C . LEU A 1 424 ? -14.148 -19.953 -1.766 1 97.75 424 LEU A C 1
ATOM 3220 O O . LEU A 1 424 ? -14.062 -18.953 -1.042 1 97.75 424 LEU A O 1
ATOM 3224 N N . TRP A 1 425 ? -15.055 -20.125 -2.658 1 97.19 425 TRP A N 1
ATOM 3225 C CA . TRP A 1 425 ? -16.062 -19.078 -2.877 1 97.19 425 TRP A CA 1
ATOM 3226 C C . TRP A 1 425 ? -17.312 -19.672 -3.52 1 97.19 425 TRP A C 1
ATOM 3228 O O . TRP A 1 425 ? -17.234 -20.531 -4.402 1 97.19 425 TRP A O 1
ATOM 3238 N N . ASN A 1 426 ? -18.484 -19.266 -3.07 1 96 426 ASN A N 1
ATOM 3239 C CA . ASN A 1 426 ? -19.797 -19.531 -3.664 1 96 426 ASN A CA 1
ATOM 3240 C C . ASN A 1 426 ? -20.578 -18.25 -3.91 1 96 426 ASN A C 1
ATOM 3242 O O . ASN A 1 426 ? -20.594 -17.359 -3.066 1 96 426 ASN A O 1
ATOM 3246 N N . ARG A 1 427 ? -21.109 -18.328 -5.113 1 91.5 427 ARG A N 1
ATOM 3247 C CA . ARG A 1 427 ? -21.969 -17.188 -5.367 1 91.5 427 ARG A CA 1
ATOM 3248 C C . ARG A 1 427 ? -23.109 -17.109 -4.355 1 91.5 427 ARG A C 1
ATOM 3250 O O . ARG A 1 427 ? -23.75 -18.125 -4.055 1 91.5 427 ARG A O 1
ATOM 3257 N N . GLY A 1 428 ? -23.531 -16.016 -3.877 1 76.81 428 GLY A N 1
ATOM 3258 C CA . GLY A 1 428 ? -24.609 -15.828 -2.926 1 76.81 428 GLY A CA 1
ATOM 3259 C C . GLY A 1 428 ? -24.188 -16.047 -1.485 1 76.81 428 GLY A C 1
ATOM 3260 O O . GLY A 1 428 ? -24.969 -15.797 -0.56 1 76.81 428 GLY A O 1
ATOM 3261 N N . SER A 1 429 ? -23.188 -16.734 -1.238 1 59.41 429 SER A N 1
ATOM 3262 C CA . SER A 1 429 ? -22.734 -16.984 0.126 1 59.41 429 SER A CA 1
ATOM 3263 C C . SER A 1 429 ? -22.172 -15.703 0.755 1 59.41 429 SER A C 1
ATOM 3265 O O . SER A 1 429 ? -21.562 -15.75 1.821 1 59.41 429 SER A O 1
ATOM 3267 N N . ASN A 1 430 ? -22.5 -14.727 0.167 1 49.16 430 ASN A N 1
ATOM 3268 C CA . ASN A 1 430 ? -22.016 -13.625 0.992 1 49.16 430 ASN A CA 1
ATOM 3269 C C . ASN A 1 430 ? -22.656 -13.633 2.375 1 49.16 430 ASN A C 1
ATOM 3271 O O . ASN A 1 430 ? -23.812 -14.047 2.525 1 49.16 430 ASN A O 1
ATOM 3275 N N . GLY A 1 431 ? -22 -13.609 3.459 1 39.53 431 GLY A N 1
ATOM 3276 C CA . GLY A 1 431 ? -22.344 -13.711 4.871 1 39.53 431 GLY A CA 1
ATOM 3277 C C . GLY A 1 431 ? -23.594 -12.938 5.242 1 39.53 431 GLY A C 1
ATOM 3278 O O . GLY A 1 431 ? -23.516 -11.742 5.547 1 39.53 431 GLY A O 1
ATOM 3279 N N . ARG A 1 432 ? -24.75 -13.094 4.664 1 37.5 432 ARG A N 1
ATOM 3280 C CA . ARG A 1 432 ? -25.844 -12.578 5.477 1 37.5 432 ARG A CA 1
ATOM 3281 C C . ARG A 1 432 ? -25.781 -13.125 6.895 1 37.5 432 ARG A C 1
ATOM 3283 O O . ARG A 1 432 ? -25.766 -14.344 7.094 1 37.5 432 ARG A O 1
ATOM 3290 N N . ARG A 1 433 ? -25.297 -12.367 7.82 1 32.66 433 ARG A N 1
ATOM 3291 C CA . ARG A 1 433 ? -25.672 -12.609 9.211 1 32.66 433 ARG A CA 1
ATOM 3292 C C . ARG A 1 433 ? -27.172 -12.891 9.328 1 32.66 433 ARG A C 1
ATOM 3294 O O . ARG A 1 433 ? -28 -12.102 8.852 1 32.66 433 ARG A O 1
ATOM 3301 N N . LYS A 1 434 ? -27.672 -14.008 9.414 1 30.92 434 LYS A N 1
ATOM 3302 C CA . LYS A 1 434 ? -29.016 -14.25 9.93 1 30.92 434 LYS A CA 1
ATOM 3303 C C . LYS A 1 434 ? -29.281 -13.422 11.18 1 30.92 434 LYS A C 1
ATOM 3305 O O . LYS A 1 434 ? -28.547 -13.508 12.156 1 30.92 434 LYS A O 1
ATOM 3310 N N . LYS A 1 435 ? -29.953 -12.25 11.109 1 31.39 435 LYS A N 1
ATOM 3311 C CA . LYS A 1 435 ? -30.609 -11.656 12.273 1 31.39 435 LYS A CA 1
ATOM 3312 C C . LYS A 1 435 ? -31.281 -12.719 13.133 1 31.39 435 LYS A C 1
ATOM 3314 O O . LYS A 1 435 ? -32.031 -13.547 12.633 1 31.39 435 LYS A O 1
ATOM 3319 N N . ASN A 1 436 ? -30.578 -13.172 14.211 1 27.59 436 ASN A N 1
ATOM 3320 C CA . ASN A 1 436 ? -31.297 -13.914 15.242 1 27.59 436 ASN A CA 1
ATOM 3321 C C . ASN A 1 436 ? -32.656 -13.297 15.531 1 27.59 436 ASN A C 1
ATOM 3323 O O . ASN A 1 436 ? -32.75 -12.117 15.883 1 27.59 436 ASN A O 1
ATOM 3327 N N . PRO A 1 437 ? -33.688 -13.773 14.992 1 30.59 437 PRO A N 1
ATOM 3328 C CA . PRO A 1 437 ? -35.031 -13.297 15.391 1 30.59 437 PRO A CA 1
ATOM 3329 C C . PRO A 1 437 ? -35.219 -13.273 16.906 1 30.59 437 PRO A C 1
ATOM 3331 O O . PRO A 1 437 ? -36.25 -12.852 17.391 1 30.59 437 PRO A O 1
ATOM 3334 N N . ASP A 1 438 ? -34.438 -14.18 17.609 1 28.2 438 ASP A N 1
ATOM 3335 C CA . ASP A 1 438 ? -34.938 -14.336 18.969 1 28.2 438 ASP A CA 1
ATOM 3336 C C . ASP A 1 438 ? -34.562 -13.133 19.828 1 28.2 438 ASP A C 1
ATOM 3338 O O . ASP A 1 438 ? -33.406 -12.992 20.234 1 28.2 438 ASP A O 1
ATOM 3342 N N . GLY A 1 439 ? -34.844 -11.891 19.5 1 26.19 439 GLY A N 1
ATOM 3343 C CA . GLY A 1 439 ? -34.906 -10.781 20.438 1 26.19 439 GLY A CA 1
ATOM 3344 C C . GLY A 1 439 ? -35.719 -11.086 21.688 1 26.19 439 GLY A C 1
ATOM 3345 O O . GLY A 1 439 ? -36.875 -10.648 21.812 1 26.19 439 GLY A O 1
ATOM 3346 N N . SER A 1 440 ? -35.75 -12.414 22.234 1 23.64 440 SER A N 1
ATOM 3347 C CA . SER A 1 440 ? -36.344 -12.391 23.562 1 23.64 440 SER A CA 1
ATOM 3348 C C . SER A 1 440 ? -35.594 -11.445 24.5 1 23.64 440 SER A C 1
ATOM 3350 O O . SER A 1 440 ? -34.375 -11.477 24.562 1 23.64 440 SER A O 1
ATOM 3352 N N . ASN A 1 441 ? -36.094 -10.242 24.719 1 24.39 441 ASN A N 1
ATOM 3353 C CA . ASN A 1 441 ? -36 -9.305 25.828 1 24.39 441 ASN A CA 1
ATOM 3354 C C . ASN A 1 441 ? -36.094 -10.023 27.172 1 24.39 441 ASN A C 1
ATOM 3356 O O . ASN A 1 441 ? -37.125 -10.578 27.531 1 24.39 441 ASN A O 1
ATOM 3360 N N . SER A 1 442 ? -35.312 -11.102 27.531 1 20.92 442 SER A N 1
ATOM 3361 C CA . SER A 1 442 ? -35.25 -11.07 28.984 1 20.92 442 SER A CA 1
ATOM 3362 C C . SER A 1 442 ? -34.312 -9.969 29.469 1 20.92 442 SER A C 1
ATOM 3364 O O . SER A 1 442 ? -33.312 -9.648 28.812 1 20.92 442 SER A O 1
ATOM 3366 N N . MET B 1 1 ? 30 -30.766 20.094 1 18.3 1 MET B N 1
ATOM 3367 C CA . MET B 1 1 ? 30.031 -30.609 21.547 1 18.3 1 MET B CA 1
ATOM 3368 C C . MET B 1 1 ? 28.906 -29.688 22.016 1 18.3 1 MET B C 1
ATOM 3370 O O . MET B 1 1 ? 29 -28.469 21.906 1 18.3 1 MET B O 1
ATOM 3374 N N . ARG B 1 2 ? 27.703 -30.328 21.828 1 21.05 2 ARG B N 1
ATOM 3375 C CA . ARG B 1 2 ? 26.266 -30.062 21.781 1 21.05 2 ARG B CA 1
ATOM 3376 C C . ARG B 1 2 ? 25.703 -29.797 23.172 1 21.05 2 ARG B C 1
ATOM 3378 O O . ARG B 1 2 ? 25.094 -30.672 23.781 1 21.05 2 ARG B O 1
ATOM 3385 N N . LYS B 1 3 ? 26.641 -28.922 23.922 1 17.11 3 LYS B N 1
ATOM 3386 C CA . LYS B 1 3 ? 26.578 -28.859 25.375 1 17.11 3 LYS B CA 1
ATOM 3387 C C . LYS B 1 3 ? 25.172 -28.453 25.844 1 17.11 3 LYS B C 1
ATOM 3389 O O . LYS B 1 3 ? 24.391 -27.891 25.062 1 17.11 3 LYS B O 1
ATOM 3394 N N . SER B 1 4 ? 24.828 -28.281 27.281 1 15.88 4 SER B N 1
ATOM 3395 C CA . SER B 1 4 ? 24.141 -28.656 28.516 1 15.88 4 SER B CA 1
ATOM 3396 C C . SER B 1 4 ? 23.219 -27.531 28.984 1 15.88 4 SER B C 1
ATOM 3398 O O . SER B 1 4 ? 22.453 -27.719 29.938 1 15.88 4 SER B O 1
ATOM 3400 N N . GLU B 1 5 ? 23.203 -26.359 28.312 1 15.57 5 GLU B N 1
ATOM 3401 C CA . GLU B 1 5 ? 23.094 -25.359 29.375 1 15.57 5 GLU B CA 1
ATOM 3402 C C . GLU B 1 5 ? 21.781 -25.531 30.141 1 15.57 5 GLU B C 1
ATOM 3404 O O . GLU B 1 5 ? 20.828 -26.125 29.641 1 15.57 5 GLU B O 1
ATOM 3409 N N . ALA B 1 6 ? 21.578 -24.531 31.078 1 16.12 6 ALA B N 1
ATOM 3410 C CA . ALA B 1 6 ? 21.219 -24.297 32.469 1 16.12 6 ALA B CA 1
ATOM 3411 C C . ALA B 1 6 ? 19.703 -24.391 32.688 1 16.12 6 ALA B C 1
ATOM 3413 O O . ALA B 1 6 ? 18.938 -24.203 31.75 1 16.12 6 ALA B O 1
ATOM 3414 N N . SER B 1 7 ? 19.172 -24.344 34 1 15.25 7 SER B N 1
ATOM 3415 C CA . SER B 1 7 ? 18.438 -24.859 35.156 1 15.25 7 SER B CA 1
ATOM 3416 C C . SER B 1 7 ? 17.203 -24 35.469 1 15.25 7 SER B C 1
ATOM 3418 O O . SER B 1 7 ? 16.609 -24.109 36.531 1 15.25 7 SER B O 1
ATOM 3420 N N . LYS B 1 8 ? 16.797 -23.094 34.469 1 16.59 8 LYS B N 1
ATOM 3421 C CA . LYS B 1 8 ? 16.062 -22.047 35.188 1 16.59 8 LYS B CA 1
ATOM 3422 C C . LYS B 1 8 ? 14.922 -22.641 36.031 1 16.59 8 LYS B C 1
ATOM 3424 O O . LYS B 1 8 ? 14.055 -23.328 35.5 1 16.59 8 LYS B O 1
ATOM 3429 N N . SER B 1 9 ? 15.047 -22.562 37.375 1 15.62 9 SER B N 1
ATOM 3430 C CA . SER B 1 9 ? 14.453 -23.156 38.562 1 15.62 9 SER B CA 1
ATOM 3431 C C . SER B 1 9 ? 13.016 -22.672 38.75 1 15.62 9 SER B C 1
ATOM 3433 O O . SER B 1 9 ? 12.125 -23.484 39.031 1 15.62 9 SER B O 1
ATOM 3435 N N . PRO B 1 10 ? 12.789 -21.328 39.062 1 16.58 10 PRO B N 1
ATOM 3436 C CA . PRO B 1 10 ? 12.312 -21.172 40.438 1 16.58 10 PRO B CA 1
ATOM 3437 C C . PRO B 1 10 ? 10.828 -21.5 40.594 1 16.58 10 PRO B C 1
ATOM 3439 O O . PRO B 1 10 ? 10.078 -21.484 39.594 1 16.58 10 PRO B O 1
ATOM 3442 N N . PRO B 1 11 ? 10.398 -21.578 41.844 1 16.2 11 PRO B N 1
ATOM 3443 C CA . PRO B 1 11 ? 9.422 -22.375 42.594 1 16.2 11 PRO B CA 1
ATOM 3444 C C . PRO B 1 11 ? 8.031 -21.75 42.594 1 16.2 11 PRO B C 1
ATOM 3446 O O . PRO B 1 11 ? 7.031 -22.469 42.5 1 16.2 11 PRO B O 1
ATOM 3449 N N . ILE B 1 12 ? 7.953 -20.375 42.75 1 16.31 12 ILE B N 1
ATOM 3450 C CA . ILE B 1 12 ? 7.27 -20.062 44 1 16.31 12 ILE B CA 1
ATOM 3451 C C . ILE B 1 12 ? 5.77 -20.312 43.844 1 16.31 12 ILE B C 1
ATOM 3453 O O . ILE B 1 12 ? 5.234 -20.219 42.75 1 16.31 12 ILE B O 1
ATOM 3457 N N . ASN B 1 13 ? 5.047 -20.078 44.969 1 15.45 13 ASN B N 1
ATOM 3458 C CA . ASN B 1 13 ? 4.039 -20.703 45.812 1 15.45 13 ASN B CA 1
ATOM 3459 C C . ASN B 1 13 ? 2.645 -20.156 45.531 1 15.45 13 ASN B C 1
ATOM 3461 O O . ASN B 1 13 ? 1.643 -20.828 45.781 1 15.45 13 ASN B O 1
ATOM 3465 N N . LYS B 1 14 ? 2.568 -18.812 45.188 1 16.39 14 LYS B N 1
ATOM 3466 C CA . LYS B 1 14 ? 1.655 -18.25 46.156 1 16.39 14 LYS B CA 1
ATOM 3467 C C . LYS B 1 14 ? 0.265 -18.859 46.031 1 16.39 14 LYS B C 1
ATOM 3469 O O . LYS B 1 14 ? -0.116 -19.344 44.969 1 16.39 14 LYS B O 1
ATOM 3474 N N . PRO B 1 15 ? -0.758 -18.031 46.656 1 16.41 15 PRO B N 1
ATOM 3475 C CA . PRO B 1 15 ? -1.786 -18.312 47.656 1 16.41 15 PRO B CA 1
ATOM 3476 C C . PRO B 1 15 ? -3.096 -18.812 47.031 1 16.41 15 PRO B C 1
ATOM 3478 O O . PRO B 1 15 ? -3.301 -18.672 45.812 1 16.41 15 PRO B O 1
ATOM 3481 N N . THR B 1 16 ? -4.055 -18.656 47.844 1 15.76 16 THR B N 1
ATOM 3482 C CA . THR B 1 16 ? -5.137 -19.406 48.469 1 15.76 16 THR B CA 1
ATOM 3483 C C . THR B 1 16 ? -6.434 -19.266 47.688 1 15.76 16 THR B C 1
ATOM 3485 O O . THR B 1 16 ? -7.191 -20.219 47.531 1 1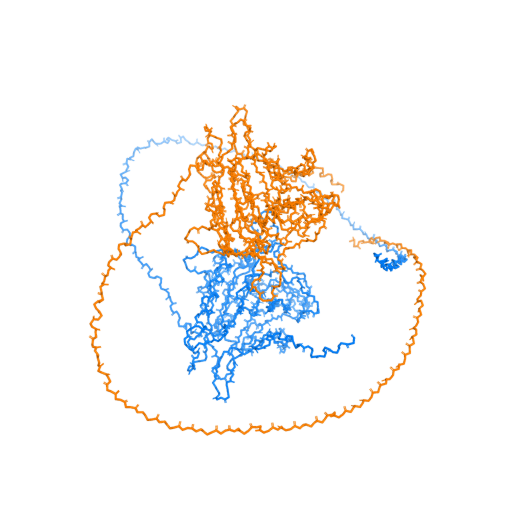5.76 16 THR B O 1
ATOM 3488 N N . THR B 1 17 ? -6.727 -17.953 47.344 1 16.7 17 THR B N 1
ATOM 3489 C CA . THR B 1 17 ? -8.023 -17.656 47.938 1 16.7 17 THR B CA 1
ATOM 3490 C C . THR B 1 17 ? -9.141 -18.391 47.188 1 16.7 17 THR B C 1
ATOM 3492 O O . THR B 1 17 ? -9.031 -18.641 46 1 16.7 17 THR B O 1
ATOM 3495 N N . THR B 1 18 ? -10.234 -18.453 47.938 1 15.96 18 THR B N 1
ATOM 3496 C CA . THR B 1 18 ? -11.398 -19.297 48.219 1 15.96 18 THR B CA 1
ATOM 3497 C C . THR B 1 18 ? -12.406 -19.203 47.062 1 15.96 18 THR B C 1
ATOM 3499 O O . THR B 1 18 ? -12.711 -18.109 46.594 1 15.96 18 THR B O 1
ATOM 3502 N N . ALA B 1 19 ? -12.789 -20.312 46.594 1 17.11 19 ALA B N 1
ATOM 3503 C CA . ALA B 1 19 ? -13.5 -20.781 45.406 1 17.11 19 ALA B CA 1
ATOM 3504 C C . ALA B 1 19 ? -14.992 -20.469 45.5 1 17.11 19 ALA B C 1
ATOM 3506 O O . ALA B 1 19 ? -15.719 -20.562 44.531 1 17.11 19 ALA B O 1
ATOM 3507 N N . PRO B 1 20 ? -15.531 -19.766 46.781 1 15.4 20 PRO B N 1
ATOM 3508 C CA . PRO B 1 20 ? -16.531 -20.828 46.969 1 15.4 20 PRO B CA 1
ATOM 3509 C C . PRO B 1 20 ? -17.531 -20.906 45.812 1 15.4 20 PRO B C 1
ATOM 3511 O O . PRO B 1 20 ? -17.719 -21.969 45.219 1 15.4 20 PRO B O 1
ATOM 3514 N N . PRO B 1 21 ? -18.734 -20.281 46.125 1 15.77 21 PRO B N 1
ATOM 3515 C CA . PRO B 1 21 ? -19.969 -21.047 46.312 1 15.77 21 PRO B CA 1
ATOM 3516 C C . PRO B 1 21 ? -20.75 -21.25 45.031 1 15.77 21 PRO B C 1
ATOM 3518 O O . PRO B 1 21 ? -20.641 -20.453 44.094 1 15.77 21 PRO B O 1
ATOM 3521 N N . ARG B 1 22 ? -21.406 -22.344 44.969 1 15.38 22 ARG B N 1
ATOM 3522 C CA . ARG B 1 22 ? -22.062 -23.188 43.969 1 15.38 22 ARG B CA 1
ATOM 3523 C C . ARG B 1 22 ? -23.328 -22.516 43.438 1 15.38 22 ARG B C 1
ATOM 3525 O O . ARG B 1 22 ? -23.562 -22.5 42.219 1 15.38 22 ARG B O 1
ATOM 3532 N N . PRO B 1 23 ? -24.406 -22.188 44.344 1 14.86 23 PRO B N 1
ATOM 3533 C CA . PRO B 1 23 ? -25.422 -23.203 44.094 1 14.86 23 PRO B CA 1
ATOM 3534 C C . PRO B 1 23 ? -26.312 -22.859 42.906 1 14.86 23 PRO B C 1
ATOM 3536 O O . PRO B 1 23 ? -26.469 -23.656 41.969 1 14.86 23 PRO B O 1
ATOM 3539 N N . LEU B 1 24 ? -27.578 -22.359 43.281 1 14.58 24 LEU B N 1
ATOM 3540 C CA . LEU B 1 24 ? -28.797 -23.156 43.281 1 14.58 24 LEU B CA 1
ATOM 3541 C C . LEU B 1 24 ? -29.625 -22.891 42.031 1 14.58 24 LEU B C 1
ATOM 3543 O O . LEU B 1 24 ? -29.328 -21.953 41.281 1 14.58 24 LEU B O 1
ATOM 3547 N N . SER B 1 25 ? -31 -22.391 42.219 1 14.41 25 SER B N 1
ATOM 3548 C CA . SER B 1 25 ? -32.25 -23.125 42.031 1 14.41 25 SER B CA 1
ATOM 3549 C C . SER B 1 25 ? -32.875 -22.781 40.656 1 14.41 25 SER B C 1
ATOM 3551 O O . SER B 1 25 ? -32.469 -21.812 40.031 1 14.41 25 SER B O 1
ATOM 3553 N N . GLN B 1 26 ? -34.281 -22.953 40.594 1 14.6 26 GLN B N 1
ATOM 3554 C CA . GLN B 1 26 ? -35.25 -23.828 39.938 1 14.6 26 GLN B CA 1
ATOM 3555 C C . GLN B 1 26 ? -36 -23.078 38.812 1 14.6 26 GLN B C 1
ATOM 3557 O O . GLN B 1 26 ? -36.156 -23.609 37.719 1 14.6 26 GLN B O 1
ATOM 3562 N N . SER B 1 27 ? -36.844 -22 39.094 1 14.64 27 SER B N 1
ATOM 3563 C CA . SER B 1 27 ? -38.281 -22.234 38.875 1 14.64 27 SER B CA 1
ATOM 3564 C C . SER B 1 27 ? -38.656 -22.016 37.406 1 14.64 27 SER B C 1
ATOM 3566 O O . SER B 1 27 ? -38.031 -21.188 36.719 1 14.64 27 SER B O 1
ATOM 3568 N N . CYS B 1 28 ? -39.781 -22.781 36.938 1 15.49 28 CYS B N 1
ATOM 3569 C CA . CYS B 1 28 ? -40.375 -23.422 35.781 1 15.49 28 CYS B CA 1
ATOM 3570 C C . CYS B 1 28 ? -41.156 -22.422 34.938 1 15.49 28 CYS B C 1
ATOM 3572 O O . CYS B 1 28 ? -41.25 -22.578 33.719 1 15.49 28 CYS B O 1
ATOM 3574 N N . PRO B 1 29 ? -41.969 -21.375 35.5 1 14.92 29 PRO B N 1
ATOM 3575 C CA . PRO B 1 29 ? -43.375 -21.672 35.188 1 14.92 29 PRO B CA 1
ATOM 3576 C C . PRO B 1 29 ? -43.719 -21.453 33.719 1 14.92 29 PRO B C 1
ATOM 3578 O O . PRO B 1 29 ? -42.906 -20.891 32.969 1 14.92 29 PRO B O 1
ATOM 3581 N N . GLY B 1 30 ? -45.062 -20.875 33.531 1 14.84 30 GLY B N 1
ATOM 3582 C CA . GLY B 1 30 ? -46.344 -21.297 32.969 1 14.84 30 GLY B CA 1
ATOM 3583 C C . GLY B 1 30 ? -46.531 -20.828 31.547 1 14.84 30 GLY B C 1
ATOM 3584 O O . GLY B 1 30 ? -45.781 -19.969 31.062 1 14.84 30 GLY B O 1
ATOM 3585 N N . PHE B 1 31 ? -47.844 -21.047 31.109 1 15.33 31 PHE B N 1
ATOM 3586 C CA . PHE B 1 31 ? -48.531 -21.672 29.984 1 15.33 31 PHE B CA 1
ATOM 3587 C C . PHE B 1 31 ? -48.844 -20.625 28.906 1 15.33 31 PHE B C 1
ATOM 3589 O O . PHE B 1 31 ? -48.438 -20.812 27.75 1 15.33 31 PHE B O 1
ATOM 3596 N N . PRO B 1 32 ? -50.219 -20.047 28.891 1 15.23 32 PRO B N 1
ATOM 3597 C CA . PRO B 1 32 ? -51.156 -20.531 27.875 1 15.23 32 PRO B CA 1
ATOM 3598 C C . PRO B 1 32 ? -51.188 -19.641 26.641 1 15.23 32 PRO B C 1
ATOM 3600 O O . PRO B 1 32 ? -50.594 -19.969 25.609 1 15.23 32 PRO B O 1
ATOM 3603 N N . LEU B 1 33 ? -52.438 -18.844 26.516 1 15.08 33 LEU B N 1
ATOM 3604 C CA . LEU B 1 33 ? -53.562 -19.109 25.656 1 15.08 33 LEU B CA 1
ATOM 3605 C C . LEU B 1 33 ? -53.531 -18.219 24.422 1 15.08 33 LEU B C 1
ATOM 3607 O O . LEU B 1 33 ? -52.844 -17.203 24.406 1 15.08 33 LEU B O 1
ATOM 3611 N N . PRO B 1 34 ? -54.875 -17.984 23.75 1 15.51 34 PRO B N 1
ATOM 3612 C CA . PRO B 1 34 ? -55.438 -18.234 22.422 1 15.51 34 PRO B CA 1
ATOM 3613 C C . PRO B 1 34 ? -55.625 -16.953 21.625 1 15.51 34 PRO B C 1
ATOM 3615 O O . PRO B 1 34 ? -55.656 -16.984 20.391 1 15.51 34 PRO B O 1
ATOM 3618 N N . ILE B 1 35 ? -55.594 -15.711 22.078 1 15.19 35 ILE B N 1
ATOM 3619 C CA . ILE B 1 35 ? -56.844 -15.016 21.797 1 15.19 35 ILE B CA 1
ATOM 3620 C C . ILE B 1 35 ? -56.969 -14.789 20.281 1 15.19 35 ILE B C 1
ATOM 3622 O O . ILE B 1 35 ? -55.969 -14.547 19.609 1 15.19 35 ILE B O 1
ATOM 3626 N N . ASN B 1 36 ? -58.219 -14.383 19.906 1 14.67 36 ASN B N 1
ATOM 3627 C CA . ASN B 1 36 ? -59.312 -14.57 18.938 1 14.67 36 ASN B CA 1
ATOM 3628 C C . ASN B 1 36 ? -59.125 -13.695 17.703 1 14.67 36 ASN B C 1
ATOM 3630 O O . ASN B 1 36 ? -58.312 -12.758 17.719 1 14.67 36 ASN B O 1
ATOM 3634 N N . LEU B 1 37 ? -60.25 -12.914 17.297 1 14.8 37 LEU B N 1
ATOM 3635 C CA . LEU B 1 37 ? -61.219 -13.125 16.25 1 14.8 37 LEU B CA 1
ATOM 3636 C C . LEU B 1 37 ? -60.969 -12.188 15.07 1 14.8 37 LEU B C 1
ATOM 3638 O O . LEU B 1 37 ? -60.844 -12.641 13.93 1 14.8 37 LEU B O 1
ATOM 3642 N N . THR B 1 38 ? -61.906 -11.07 14.805 1 15.21 38 THR B N 1
ATOM 3643 C CA . THR B 1 38 ? -62.938 -11 13.789 1 15.21 38 THR B CA 1
ATOM 3644 C C . THR B 1 38 ? -62.5 -10.156 12.602 1 15.21 38 THR B C 1
ATOM 3646 O O . THR B 1 38 ? -61.625 -9.297 12.742 1 15.21 38 THR B O 1
ATOM 3649 N N . PRO B 1 39 ? -63.375 -10.148 11.383 1 15.76 39 PRO B N 1
ATOM 3650 C CA . PRO B 1 39 ? -63.312 -10.25 9.93 1 15.76 39 PRO B CA 1
ATOM 3651 C C . PRO B 1 39 ? -63.312 -8.891 9.234 1 15.76 39 PRO B C 1
ATOM 3653 O O . PRO B 1 39 ? -62.656 -8.719 8.211 1 15.76 39 PRO B O 1
ATOM 3656 N N . SER B 1 40 ? -63.969 -7.73 9.664 1 14.82 40 SER B N 1
ATOM 3657 C CA . SER B 1 40 ? -65.125 -7.316 8.844 1 14.82 40 SER B CA 1
ATOM 3658 C C . SER B 1 40 ? -64.625 -6.566 7.598 1 14.82 40 SER B C 1
ATOM 3660 O O . SER B 1 40 ? -63.562 -5.934 7.609 1 14.82 40 SER B O 1
ATOM 3662 N N . LEU B 1 41 ? -65.625 -6.465 6.48 1 15.77 41 LEU B N 1
ATOM 3663 C CA . LEU B 1 41 ? -65.875 -6.516 5.043 1 15.77 41 LEU B CA 1
ATOM 3664 C C . LEU B 1 41 ? -65.938 -5.109 4.457 1 15.77 41 LEU B C 1
ATOM 3666 O O . LEU B 1 41 ? -66 -4.945 3.236 1 15.77 41 LEU B O 1
ATOM 3670 N N . ARG B 1 42 ? -65.625 -4.012 5.023 1 15.5 42 ARG B N 1
ATOM 3671 C CA . ARG B 1 42 ? -66.562 -3.041 4.477 1 15.5 42 ARG B CA 1
ATOM 3672 C C . ARG B 1 42 ? -66.312 -2.826 2.986 1 15.5 42 ARG B C 1
ATOM 3674 O O . ARG B 1 42 ? -65.188 -2.623 2.559 1 15.5 42 ARG B O 1
ATOM 3681 N N . ILE B 1 43 ? -67.438 -2.752 2.162 1 14.98 43 ILE B N 1
ATOM 3682 C CA . ILE B 1 43 ? -68 -2.963 0.828 1 14.98 43 ILE B CA 1
ATOM 3683 C C . ILE B 1 43 ? -67.625 -1.765 -0.061 1 14.98 43 ILE B C 1
ATOM 3685 O O . ILE B 1 43 ? -67.188 -1.933 -1.194 1 14.98 43 ILE B O 1
ATOM 3689 N N . MET B 1 44 ? -68.062 -0.475 0.173 1 14.96 44 MET B N 1
ATOM 3690 C CA . MET B 1 44 ? -69.062 -0.068 -0.778 1 14.96 44 MET B CA 1
ATOM 3691 C C . MET B 1 44 ? -68.438 0.321 -2.117 1 14.96 44 MET B C 1
ATOM 3693 O O . MET B 1 44 ? -67.25 0.603 -2.193 1 14.96 44 MET B O 1
ATOM 3697 N N . GLY B 1 45 ? -69.25 1.173 -2.908 1 14.76 45 GLY B N 1
ATOM 3698 C CA . GLY B 1 45 ? -70 1.207 -4.176 1 14.76 45 GLY B CA 1
ATOM 3699 C C . GLY B 1 45 ? -69.188 1.913 -5.273 1 14.76 45 GLY B C 1
ATOM 3700 O O . GLY B 1 45 ? -68.188 2.59 -5.004 1 14.76 45 GLY B O 1
ATOM 3701 N N . GLY B 1 46 ? -69.938 2.328 -6.391 1 14.93 46 GLY B N 1
ATOM 3702 C CA . GLY B 1 46 ? -70.125 2.082 -7.816 1 14.93 46 GLY B CA 1
ATOM 3703 C C . GLY B 1 46 ? -69.5 3.182 -8.68 1 14.93 46 GLY B C 1
ATOM 3704 O O . GLY B 1 46 ? -68.75 2.906 -9.633 1 14.93 46 GLY B O 1
ATOM 3705 N N . GLY B 1 47 ? -70 4.461 -8.602 1 14.87 47 GLY B N 1
ATOM 3706 C CA . GLY B 1 47 ? -70.688 4.816 -9.828 1 14.87 47 GLY B CA 1
ATOM 3707 C C . GLY B 1 47 ? -69.75 5.219 -10.945 1 14.87 47 GLY B C 1
ATOM 3708 O O . GLY B 1 47 ? -68.5 5.371 -10.727 1 14.87 47 GLY B O 1
ATOM 3709 N N . GLY B 1 48 ? -70.188 6.277 -11.781 1 15.4 48 GLY B N 1
ATOM 3710 C CA . GLY B 1 48 ? -70.625 6.418 -13.164 1 15.4 48 GLY B CA 1
ATOM 3711 C C . GLY B 1 48 ? -69.562 6.977 -14.062 1 15.4 48 GLY B C 1
ATOM 3712 O O . GLY B 1 48 ? -68.562 7.535 -13.578 1 15.4 48 GLY B O 1
ATOM 3713 N N . LEU B 1 49 ? -69.938 7.242 -15.383 1 15.86 49 LEU B N 1
ATOM 3714 C CA . LEU B 1 49 ? -69.625 6.938 -16.766 1 15.86 49 LEU B CA 1
ATOM 3715 C C . LEU B 1 49 ? -68.812 8.055 -17.406 1 15.86 49 LEU B C 1
ATOM 3717 O O . LEU B 1 49 ? -67.875 7.801 -18.219 1 15.86 49 LEU B O 1
ATOM 3721 N N . ARG B 1 50 ? -69.125 9.43 -17.266 1 15.09 50 ARG B N 1
ATOM 3722 C CA . ARG B 1 50 ? -69.5 10.031 -18.547 1 15.09 50 ARG B CA 1
ATOM 3723 C C . ARG B 1 50 ? -68.25 10.305 -19.391 1 15.09 50 ARG B C 1
ATOM 3725 O O . ARG B 1 50 ? -67.125 10.555 -18.859 1 15.09 50 ARG B O 1
ATOM 3732 N N . ARG B 1 51 ? -68.438 10.547 -20.766 1 15.46 51 ARG B N 1
ATOM 3733 C CA . ARG B 1 51 ? -68 10.258 -22.125 1 15.46 51 ARG B CA 1
ATOM 3734 C C . ARG B 1 51 ? -66.938 11.273 -22.578 1 15.46 51 ARG B C 1
ATOM 3736 O O . ARG B 1 51 ? -65.938 10.914 -23.219 1 15.46 51 ARG B O 1
ATOM 3743 N N . ARG B 1 52 ? -67.188 12.711 -22.547 1 15.78 52 ARG B N 1
ATOM 3744 C CA . ARG B 1 52 ? -67.312 13.32 -23.859 1 15.78 52 ARG B CA 1
ATOM 3745 C C . ARG B 1 52 ? -65.938 13.547 -24.5 1 15.78 52 ARG B C 1
ATOM 3747 O O . ARG B 1 52 ? -64.938 13.609 -23.797 1 15.78 52 ARG B O 1
ATOM 3754 N N . GLY B 1 53 ? -65.875 14.359 -25.734 1 15.97 53 GLY B N 1
ATOM 3755 C CA . GLY B 1 53 ? -65.438 14.258 -27.125 1 15.97 53 GLY B CA 1
ATOM 3756 C C . GLY B 1 53 ? -64.062 14.844 -27.359 1 15.97 53 GLY B C 1
ATOM 3757 O O . GLY B 1 53 ? -63.062 14.164 -27.172 1 15.97 53 GLY B O 1
ATOM 3758 N N . ALA B 1 54 ? -64 16.031 -28.203 1 17.36 54 ALA B N 1
ATOM 3759 C CA . ALA B 1 54 ? -63.531 16.141 -29.562 1 17.36 54 ALA B CA 1
ATOM 3760 C C . ALA B 1 54 ? -62.062 16.578 -29.594 1 17.36 54 ALA B C 1
ATOM 3762 O O . ALA B 1 54 ? -61.5 16.953 -28.562 1 17.36 54 ALA B O 1
ATOM 3763 N N . ASP B 1 55 ? -61.75 17.641 -30.547 1 18.16 55 ASP B N 1
ATOM 3764 C CA . ASP B 1 55 ? -61 17.719 -31.797 1 18.16 55 ASP B CA 1
ATOM 3765 C C . ASP B 1 55 ? -59.719 18.516 -31.625 1 18.16 55 ASP B C 1
ATOM 3767 O O . ASP B 1 55 ? -59 18.75 -32.594 1 18.16 55 ASP B O 1
ATOM 3771 N N . ARG B 1 56 ? -59.312 18.984 -30.5 1 18.7 56 ARG B N 1
ATOM 3772 C CA . ARG B 1 56 ? -58.625 20.234 -30.703 1 18.7 56 ARG B CA 1
ATOM 3773 C C . ARG B 1 56 ? -57.344 20.031 -31.469 1 18.7 56 ARG B C 1
ATOM 3775 O O . ARG B 1 56 ? -56.562 19.094 -31.188 1 18.7 56 ARG B O 1
ATOM 3782 N N . PRO B 1 57 ? -57.125 20.906 -32.531 1 20.95 57 PRO B N 1
ATOM 3783 C CA . PRO B 1 57 ? -56.219 20.906 -33.688 1 20.95 57 PRO B CA 1
ATOM 3784 C C . PRO B 1 57 ? -54.75 21.031 -33.281 1 20.95 57 PRO B C 1
ATOM 3786 O O . PRO B 1 57 ? -54.469 21.453 -32.156 1 20.95 57 PRO B O 1
ATOM 3789 N N . VAL B 1 58 ? -53.812 20.609 -34.188 1 21.48 58 VAL B N 1
ATOM 3790 C CA . VAL B 1 58 ? -52.438 20.141 -34.375 1 21.48 58 VAL B CA 1
ATOM 3791 C C . VAL B 1 58 ? -51.469 21.328 -34.406 1 21.48 58 VAL B C 1
ATOM 3793 O O . VAL B 1 58 ? -50.375 21.234 -34.969 1 21.48 58 VAL B O 1
ATOM 3796 N N . PRO B 1 59 ? -51.75 22.547 -33.656 1 20.78 59 PRO B N 1
ATOM 3797 C CA . PRO B 1 59 ? -50.938 23.594 -34.25 1 20.78 59 PRO B CA 1
ATOM 3798 C C . PRO B 1 59 ? -49.438 23.281 -34.219 1 20.78 59 PRO B C 1
ATOM 3800 O O . PRO B 1 59 ? -48.938 22.656 -33.281 1 20.78 59 PRO B O 1
ATOM 3803 N N . LEU B 1 60 ? -48.781 23.219 -35.438 1 22.38 60 LEU B N 1
ATOM 3804 C CA . LEU B 1 60 ? -47.469 22.891 -35.938 1 22.38 60 LEU B CA 1
ATOM 3805 C C . LEU B 1 60 ? -46.406 23.859 -35.406 1 22.38 60 LEU B C 1
ATOM 3807 O O . LEU B 1 60 ? -46.219 24.953 -35.969 1 22.38 60 LEU B O 1
ATOM 3811 N N . ALA B 1 61 ? -46.531 24.438 -34.156 1 20.98 61 ALA B N 1
ATOM 3812 C CA . ALA B 1 61 ? -45.625 25.578 -33.938 1 20.98 61 ALA B CA 1
ATOM 3813 C C . ALA B 1 61 ? -44.188 25.188 -34.156 1 20.98 61 ALA B C 1
ATOM 3815 O O . ALA B 1 61 ? -43.719 24.188 -33.594 1 20.98 61 ALA B O 1
ATOM 3816 N N . LEU B 1 62 ? -43.562 25.812 -35.219 1 22.61 62 LEU B N 1
ATOM 3817 C CA . LEU B 1 62 ? -42.25 25.875 -35.875 1 22.61 62 LEU B CA 1
ATOM 3818 C C . LEU B 1 62 ? -41.188 26.297 -34.875 1 22.61 62 LEU B C 1
ATOM 3820 O O . LEU B 1 62 ? -41.219 27.391 -34.344 1 22.61 62 LEU B O 1
ATOM 3824 N N . LEU B 1 63 ? -40.688 25.328 -34.031 1 21.31 63 LEU B N 1
ATOM 3825 C CA . LEU B 1 63 ? -39.656 25.531 -33.031 1 21.31 63 LEU B CA 1
ATOM 3826 C C . LEU B 1 63 ? -38.375 26.078 -33.625 1 21.31 63 LEU B C 1
ATOM 3828 O O . LEU B 1 63 ? -37.75 25.406 -34.438 1 21.31 63 LEU B O 1
ATOM 3832 N N . LEU B 1 64 ? -38.438 27.406 -33.906 1 22.12 64 LEU B N 1
ATOM 3833 C CA . LEU B 1 64 ? -37.25 28.156 -34.406 1 22.12 64 LEU B CA 1
ATOM 3834 C C . LEU B 1 64 ? -36.062 27.953 -33.469 1 22.12 64 LEU B C 1
ATOM 3836 O O . LEU B 1 64 ? -36.156 28.281 -32.281 1 22.12 64 LEU B O 1
ATOM 3840 N N . ILE B 1 65 ? -35.375 26.844 -33.719 1 23.67 65 ILE B N 1
ATOM 3841 C CA . ILE B 1 65 ? -34.188 26.406 -32.969 1 23.67 65 ILE B CA 1
ATOM 3842 C C . ILE B 1 65 ? -33.094 27.484 -33.031 1 23.67 65 ILE B C 1
ATOM 3844 O O . ILE B 1 65 ? -32.562 27.766 -34.125 1 23.67 65 ILE B O 1
ATOM 3848 N N . LEU B 1 66 ? -33.375 28.719 -32.469 1 22.78 66 LEU B N 1
ATOM 3849 C CA . LEU B 1 66 ? -32.344 29.734 -32.469 1 22.78 66 LEU B CA 1
ATOM 3850 C C . LEU B 1 66 ? -31.047 29.172 -31.844 1 22.78 66 LEU B C 1
ATOM 3852 O O . LEU B 1 66 ? -31.062 28.672 -30.719 1 22.78 66 LEU B O 1
ATOM 3856 N N . VAL B 1 67 ? -30.125 28.734 -32.75 1 25.56 67 VAL B N 1
ATOM 3857 C CA . VAL B 1 67 ? -28.75 28.266 -32.562 1 25.56 67 VAL B CA 1
ATOM 3858 C C . VAL B 1 67 ? -27.938 29.328 -31.812 1 25.56 67 VAL B C 1
ATOM 3860 O O . VAL B 1 67 ? -27.594 30.359 -32.375 1 25.56 67 VAL B O 1
ATOM 3863 N N . ALA B 1 68 ? -28.438 29.922 -30.703 1 24.55 68 ALA B N 1
ATOM 3864 C CA . ALA B 1 68 ? -27.594 30.938 -30.062 1 24.55 68 ALA B CA 1
ATOM 3865 C C . ALA B 1 68 ? -26.203 30.375 -29.75 1 24.55 68 ALA B C 1
ATOM 3867 O O . ALA B 1 68 ? -26.078 29.344 -29.094 1 24.55 68 ALA B O 1
ATOM 3868 N N . ALA B 1 69 ? -25.234 30.672 -30.641 1 26.05 69 ALA B N 1
ATOM 3869 C CA . ALA B 1 69 ? -23.766 30.531 -30.641 1 26.05 69 ALA B CA 1
ATOM 3870 C C . ALA B 1 69 ? -23.172 31.062 -29.344 1 26.05 69 ALA B C 1
ATOM 3872 O O . ALA B 1 69 ? -23.109 32.281 -29.141 1 26.05 69 ALA B O 1
ATOM 3873 N N . ALA B 1 70 ? -23.703 30.656 -28.203 1 26.67 70 ALA B N 1
ATOM 3874 C CA . ALA B 1 70 ? -23.094 31.219 -27 1 26.67 70 ALA B CA 1
ATOM 3875 C C . ALA B 1 70 ? -21.578 31.016 -27 1 26.67 70 ALA B C 1
ATOM 3877 O O . ALA B 1 70 ? -21.094 29.922 -27.328 1 26.67 70 ALA B O 1
ATOM 3878 N N . GLY B 1 71 ? -20.906 32.125 -27.297 1 24.69 71 GLY B N 1
ATOM 3879 C CA . GLY B 1 71 ? -19.484 32.375 -27.203 1 24.69 71 GLY B CA 1
ATOM 3880 C C . GLY B 1 71 ? -18.844 31.828 -25.953 1 24.69 71 GLY B C 1
ATOM 3881 O O . GLY B 1 71 ? -19.328 32.062 -24.844 1 24.69 71 GLY B O 1
ATOM 3882 N N . LYS B 1 72 ? -18.312 30.562 -26.109 1 25.56 72 LYS B N 1
ATOM 3883 C CA . LYS B 1 72 ? -17.5 29.891 -25.109 1 25.56 72 LYS B CA 1
ATOM 3884 C C . LYS B 1 72 ? -16.453 30.844 -24.531 1 25.56 72 LYS B C 1
ATOM 3886 O O . LYS B 1 72 ? -15.477 31.172 -25.203 1 25.56 72 LYS B O 1
ATOM 3891 N N . GLY B 1 73 ? -16.969 31.891 -23.859 1 21.14 73 GLY B N 1
ATOM 3892 C CA . GLY B 1 73 ? -15.945 32.656 -23.172 1 21.14 73 GLY B CA 1
ATOM 3893 C C . GLY B 1 73 ? -15 31.781 -22.375 1 21.14 73 GLY B C 1
ATOM 3894 O O . GLY B 1 73 ? -15.438 30.922 -21.594 1 21.14 73 GLY B O 1
ATOM 3895 N N . LYS B 1 74 ? -13.883 31.438 -23.031 1 25.83 74 LYS B N 1
ATOM 3896 C CA . LYS B 1 74 ? -12.719 30.922 -22.312 1 25.83 74 LYS B CA 1
ATOM 3897 C C . LYS B 1 74 ? -12.531 31.672 -20.984 1 25.83 74 LYS B C 1
ATOM 3899 O O . LYS B 1 74 ? -12.156 32.844 -20.969 1 25.83 74 LYS B O 1
ATOM 3904 N N . GLN B 1 75 ? -13.555 31.484 -20.109 1 22.08 75 GLN B N 1
ATOM 3905 C CA . GLN B 1 75 ? -13.172 32.031 -18.812 1 22.08 75 GLN B CA 1
ATOM 3906 C C . GLN B 1 75 ? -11.773 31.609 -18.406 1 22.08 75 GLN B C 1
ATOM 3908 O O . GLN B 1 75 ? -11.492 30.406 -18.312 1 22.08 75 GLN B O 1
ATOM 3913 N N . GLY B 1 76 ? -10.852 32.375 -18.844 1 25.89 76 GLY B N 1
ATOM 3914 C CA . GLY B 1 76 ? -9.492 32.312 -18.344 1 25.89 76 GLY B CA 1
ATOM 3915 C C . GLY B 1 76 ? -9.422 32.062 -16.844 1 25.89 76 GLY B C 1
ATOM 3916 O O . GLY B 1 76 ? -10.094 32.719 -16.062 1 25.89 76 GLY B O 1
ATOM 3917 N N . ALA B 1 77 ? -9.398 30.781 -16.5 1 27.61 77 ALA B N 1
ATOM 3918 C CA . ALA B 1 77 ? -8.984 30.5 -15.117 1 27.61 77 ALA B CA 1
ATOM 3919 C C . ALA B 1 77 ? -7.898 31.469 -14.664 1 27.61 77 ALA B C 1
ATOM 3921 O O . ALA B 1 77 ? -6.816 31.516 -15.258 1 27.61 77 ALA B O 1
ATOM 3922 N N . HIS B 1 78 ? -8.367 32.656 -14.391 1 24.67 78 HIS B N 1
ATOM 3923 C CA . HIS B 1 78 ? -7.402 33.469 -13.664 1 24.67 78 HIS B CA 1
ATOM 3924 C C . HIS B 1 78 ? -6.695 32.656 -12.586 1 24.67 78 HIS B C 1
ATOM 3926 O O . HIS B 1 78 ? -7.324 32.219 -11.617 1 24.67 78 HIS B O 1
ATOM 3932 N N . ALA B 1 79 ? -5.832 31.812 -12.93 1 31.36 79 ALA B N 1
ATOM 3933 C CA . ALA B 1 79 ? -4.84 31.516 -11.898 1 31.36 79 ALA B CA 1
ATOM 3934 C C . ALA B 1 79 ? -4.426 32.781 -11.156 1 31.36 79 ALA B C 1
ATOM 3936 O O . ALA B 1 79 ? -3.748 33.625 -11.711 1 31.36 79 ALA B O 1
ATOM 3937 N N . GLY B 1 80 ? -5.383 33.375 -10.516 1 27.48 80 GLY B N 1
ATOM 3938 C CA . GLY B 1 80 ? -4.922 34.406 -9.602 1 27.48 80 GLY B CA 1
ATOM 3939 C C . GLY B 1 80 ? -3.58 34.094 -8.969 1 27.48 80 GLY B C 1
ATOM 3940 O O . GLY B 1 80 ? -3.455 33.125 -8.211 1 27.48 80 GLY B O 1
ATOM 3941 N N . SER B 1 81 ? -2.557 34.406 -9.633 1 32.19 81 SER B N 1
ATOM 3942 C CA . SER B 1 81 ? -1.221 34.562 -9.07 1 32.19 81 SER B CA 1
ATOM 3943 C C . SER B 1 81 ? -1.247 35.406 -7.816 1 32.19 81 SER B C 1
ATOM 3945 O O . SER B 1 81 ? -1.249 36.656 -7.906 1 32.19 81 SER B O 1
ATOM 3947 N N . SER B 1 82 ? -2.18 35.312 -6.949 1 33.28 82 SER B N 1
ATOM 3948 C CA . SER B 1 82 ? -1.874 36.062 -5.727 1 33.28 82 SER B CA 1
ATOM 3949 C C . SER B 1 82 ? -0.384 36 -5.41 1 33.28 82 SER B C 1
ATOM 3951 O O . SER B 1 82 ? 0.29 35.031 -5.723 1 33.28 82 SER B O 1
ATOM 3953 N N . SER B 1 83 ? 0.283 37.094 -5.355 1 37.19 83 SER B N 1
ATOM 3954 C CA . SER B 1 83 ? 1.648 37.344 -4.902 1 37.19 83 SER B CA 1
ATOM 3955 C C . SER B 1 83 ? 2.006 36.438 -3.723 1 37.19 83 SER B C 1
ATOM 3957 O O . SER B 1 83 ? 2.27 36.938 -2.623 1 37.19 83 SER B O 1
ATOM 3959 N N . SER B 1 84 ? 1.207 35.562 -3.35 1 47.44 84 SER B N 1
ATOM 3960 C CA . SER B 1 84 ? 1.643 34.719 -2.238 1 47.44 84 SER B CA 1
ATOM 3961 C C . SER B 1 84 ? 3.068 34.219 -2.449 1 47.44 84 SER B C 1
ATOM 3963 O O . SER B 1 84 ? 3.359 33.562 -3.447 1 47.44 84 SER B O 1
ATOM 3965 N N . GLY B 1 85 ? 4.027 35.062 -1.941 1 63.28 85 GLY B N 1
ATOM 3966 C CA . GLY B 1 85 ? 5.469 34.875 -1.969 1 63.28 85 GLY B CA 1
ATOM 3967 C C . GLY B 1 85 ? 5.891 33.406 -1.858 1 63.28 85 GLY B C 1
ATOM 3968 O O . GLY B 1 85 ? 5.141 32.594 -1.352 1 63.28 85 GLY B O 1
ATOM 3969 N N . ARG B 1 86 ? 6.773 33 -2.641 1 86.12 86 ARG B N 1
ATOM 3970 C CA . ARG B 1 86 ? 7.52 31.734 -2.621 1 86.12 86 ARG B CA 1
ATOM 3971 C C . ARG B 1 86 ? 8.016 31.422 -1.216 1 86.12 86 ARG B C 1
ATOM 3973 O O . ARG B 1 86 ? 8.547 32.281 -0.524 1 86.12 86 ARG B O 1
ATOM 3980 N N . LEU B 1 87 ? 7.527 30.266 -0.596 1 97.88 87 LEU B N 1
ATOM 3981 C CA . LEU B 1 87 ? 8.094 29.812 0.673 1 97.88 87 LEU B CA 1
ATOM 3982 C C . LEU B 1 87 ? 9.617 29.734 0.591 1 97.88 87 LEU B C 1
ATOM 3984 O O . LEU B 1 87 ? 10.156 29.172 -0.356 1 97.88 87 LEU B O 1
ATOM 3988 N N . ARG B 1 88 ? 10.227 30.453 1.541 1 97.94 88 ARG B N 1
ATOM 3989 C CA . ARG B 1 88 ? 11.688 30.469 1.536 1 97.94 88 ARG B CA 1
ATOM 3990 C C . ARG B 1 88 ? 12.234 30.469 2.957 1 97.94 88 ARG B C 1
ATOM 3992 O O . ARG B 1 88 ? 11.594 30.953 3.883 1 97.94 88 ARG B O 1
ATOM 3999 N N . PHE B 1 89 ? 13.453 29.984 3.055 1 98.44 89 PHE B N 1
ATOM 4000 C CA . PHE B 1 89 ? 14.172 30.047 4.32 1 98.44 89 PHE B CA 1
ATOM 4001 C C . PHE B 1 89 ? 14.555 31.484 4.648 1 98.44 89 PHE B C 1
ATOM 4003 O O . PHE B 1 89 ? 14.859 32.281 3.752 1 98.44 89 PHE B O 1
ATOM 4010 N N . ARG B 1 90 ? 14.602 31.766 5.953 1 97.75 90 ARG B N 1
ATOM 4011 C CA . ARG B 1 90 ? 14.961 33.094 6.434 1 97.75 90 ARG B CA 1
ATOM 4012 C C . ARG B 1 90 ? 16.438 33.375 6.191 1 97.75 90 ARG B C 1
ATOM 4014 O O . ARG B 1 90 ? 17.297 32.531 6.457 1 97.75 90 ARG B O 1
ATOM 4021 N N . ARG B 1 91 ? 16.688 34.562 5.77 1 95.88 91 ARG B N 1
ATOM 4022 C CA . ARG B 1 91 ? 18.047 34.969 5.406 1 95.88 91 ARG B CA 1
ATOM 4023 C C . ARG B 1 91 ? 18.953 35.031 6.633 1 95.88 91 ARG B C 1
ATOM 4025 O O . ARG B 1 91 ? 20.094 34.594 6.59 1 95.88 91 ARG B O 1
ATOM 4032 N N . ASP B 1 92 ? 18.469 35.5 7.703 1 95.69 92 ASP B N 1
ATOM 4033 C CA . ASP B 1 92 ? 19.297 35.781 8.875 1 95.69 92 ASP B CA 1
ATOM 4034 C C . ASP B 1 92 ? 19.578 34.5 9.648 1 95.69 92 ASP B C 1
ATOM 4036 O O . ASP B 1 92 ? 20.734 34.219 9.984 1 95.69 92 ASP B O 1
ATOM 4040 N N . SER B 1 93 ? 18.547 33.656 9.852 1 96.81 93 SER B N 1
ATOM 4041 C CA . SER B 1 93 ? 18.688 32.5 10.742 1 96.81 93 SER B CA 1
ATOM 4042 C C . SER B 1 93 ? 18.922 31.219 9.945 1 96.81 93 SER B C 1
ATOM 4044 O O . SER B 1 93 ? 19.328 30.188 10.508 1 96.81 93 SER B O 1
ATOM 4046 N N . GLY B 1 94 ? 18.578 31.203 8.672 1 97.88 94 GLY B N 1
ATOM 4047 C CA . GLY B 1 94 ? 18.625 29.969 7.895 1 97.88 94 GLY B CA 1
ATOM 4048 C C . GLY B 1 94 ? 17.578 28.953 8.328 1 97.88 94 GLY B C 1
ATOM 4049 O O . GLY B 1 94 ? 17.797 27.75 8.203 1 97.88 94 GLY B O 1
ATOM 4050 N N . THR B 1 95 ? 16.5 29.484 8.906 1 98.56 95 THR B N 1
ATOM 4051 C CA . THR B 1 95 ? 15.484 28.578 9.445 1 98.56 95 THR B CA 1
ATOM 4052 C C . THR B 1 95 ? 14.188 28.703 8.656 1 98.56 95 THR B C 1
ATOM 4054 O O . THR B 1 95 ? 13.961 29.703 7.969 1 98.56 95 THR B O 1
ATOM 4057 N N . PHE B 1 96 ? 13.461 27.703 8.609 1 98.88 96 PHE B N 1
ATOM 4058 C CA . PHE B 1 96 ? 12.062 27.656 8.188 1 98.88 96 PHE B CA 1
ATOM 4059 C C . PHE B 1 96 ? 11.195 26.984 9.25 1 98.88 96 PHE B C 1
ATOM 4061 O O . PHE B 1 96 ? 11.406 25.828 9.586 1 98.88 96 PHE B O 1
ATOM 4068 N N . LYS B 1 97 ? 10.25 27.734 9.766 1 98.88 97 LYS B N 1
ATOM 4069 C CA . LYS B 1 97 ? 9.484 27.25 10.906 1 98.88 97 LYS B CA 1
ATOM 4070 C C . LYS B 1 97 ? 8.023 27.031 10.531 1 98.88 97 LYS B C 1
ATOM 4072 O O . LYS B 1 97 ? 7.387 27.906 9.938 1 98.88 97 LYS B O 1
ATOM 4077 N N . VAL B 1 98 ? 7.539 25.828 10.914 1 98.94 98 VAL B N 1
ATOM 4078 C CA . VAL B 1 98 ? 6.148 25.438 10.695 1 98.94 98 VAL B CA 1
ATOM 4079 C C . VAL B 1 98 ? 5.438 25.281 12.039 1 98.94 98 VAL B C 1
ATOM 4081 O O . VAL B 1 98 ? 5.98 24.688 12.969 1 98.94 98 VAL B O 1
ATOM 4084 N N . VAL B 1 99 ? 4.262 25.859 12.148 1 98.94 99 VAL B N 1
ATOM 4085 C CA . VAL B 1 99 ? 3.357 25.516 13.242 1 98.94 99 VAL B CA 1
ATOM 4086 C C . VAL B 1 99 ? 2.24 24.625 12.727 1 98.94 99 VAL B C 1
ATOM 4088 O O . VAL B 1 99 ? 1.531 24.969 11.789 1 98.94 99 VAL B O 1
ATOM 4091 N N . GLN B 1 100 ? 2.176 23.438 13.305 1 98.94 100 GLN B N 1
ATOM 4092 C CA . GLN B 1 100 ? 1.109 22.5 12.969 1 98.94 100 GLN B CA 1
ATOM 4093 C C . GLN B 1 100 ? -0.057 22.625 13.945 1 98.94 100 GLN B C 1
ATOM 4095 O O . GLN B 1 100 ? 0.134 22.562 15.164 1 98.94 100 GLN B O 1
ATOM 4100 N N . VAL B 1 101 ? -1.23 22.812 13.383 1 98.81 101 VAL B N 1
ATOM 4101 C CA . VAL B 1 101 ? -2.482 22.844 14.125 1 98.81 101 VAL B CA 1
ATOM 4102 C C . VAL B 1 101 ? -3.395 21.719 13.672 1 98.81 101 VAL B C 1
ATOM 4104 O O . VAL B 1 101 ? -3.682 21.578 12.477 1 98.81 101 VAL B O 1
ATOM 4107 N N . ALA B 1 102 ? -3.793 20.875 14.602 1 98.56 102 ALA B N 1
ATOM 4108 C CA . ALA B 1 102 ? -4.668 19.766 14.234 1 98.56 102 ALA B CA 1
ATOM 4109 C C . ALA B 1 102 ? -5.879 19.688 15.164 1 98.56 102 ALA B C 1
ATOM 4111 O O . ALA B 1 102 ? -5.77 19.953 16.359 1 98.56 102 ALA B O 1
ATOM 4112 N N . ASP B 1 103 ? -7.027 19.359 14.641 1 98.69 103 ASP B N 1
ATOM 4113 C CA . ASP B 1 103 ? -8.227 18.969 15.375 1 98.69 103 ASP B CA 1
ATOM 4114 C C . ASP B 1 103 ? -8.766 20.141 16.203 1 98.69 103 ASP B C 1
ATOM 4116 O O . ASP B 1 103 ? -8.992 20 17.406 1 98.69 103 ASP B O 1
ATOM 4120 N N . MET B 1 104 ? -8.961 21.203 15.508 1 98.75 104 MET B N 1
ATOM 4121 C CA . MET B 1 104 ? -9.594 22.344 16.172 1 98.75 104 MET B CA 1
ATOM 4122 C C . MET B 1 104 ? -11.07 22.062 16.438 1 98.75 104 MET B C 1
ATOM 4124 O O . MET B 1 104 ? -11.633 22.578 17.406 1 98.75 104 MET B O 1
ATOM 4128 N N . HIS B 1 105 ? -11.664 21.328 15.57 1 98.62 105 HIS B N 1
ATOM 4129 C CA . HIS B 1 105 ? -13.078 20.984 15.695 1 98.62 105 HIS B CA 1
ATOM 4130 C C . HIS B 1 105 ? -13.938 22.25 15.812 1 98.62 105 HIS B C 1
ATOM 4132 O O . HIS B 1 105 ? -14.898 22.281 16.594 1 98.62 105 HIS B O 1
ATOM 4138 N N . TYR B 1 106 ? -13.531 23.328 15.133 1 98.69 106 TYR B N 1
ATOM 4139 C CA . TYR B 1 106 ? -14.234 24.609 15.242 1 98.69 106 TYR B CA 1
ATOM 4140 C C . TYR B 1 106 ? -15.656 24.484 14.711 1 98.69 106 TYR B C 1
ATOM 4142 O O . TYR B 1 106 ? -15.891 23.844 13.68 1 98.69 106 TYR B O 1
ATOM 4150 N N . ALA B 1 107 ? -16.609 25.141 15.359 1 98.38 107 ALA B N 1
ATOM 4151 C CA . ALA B 1 107 ? -17.984 25.125 14.867 1 98.38 107 ALA B CA 1
ATOM 4152 C C . ALA B 1 107 ? -18.562 26.531 14.828 1 98.38 107 ALA B C 1
ATOM 4154 O O . ALA B 1 107 ? -18.328 27.281 13.875 1 98.38 107 ALA B O 1
ATOM 4155 N N . ASP B 1 108 ? -19.203 26.984 16 1 97.75 108 ASP B N 1
ATOM 4156 C CA . ASP B 1 108 ? -19.969 28.234 15.914 1 97.75 108 ASP B CA 1
ATOM 4157 C C . ASP B 1 108 ? -19.422 29.266 16.906 1 97.75 108 ASP B C 1
ATOM 4159 O O . ASP B 1 108 ? -20.203 30 17.516 1 97.75 108 ASP B O 1
ATOM 4163 N N . GLY B 1 109 ? -18.156 29.266 17.094 1 97.12 109 GLY B N 1
ATOM 4164 C CA . GLY B 1 109 ? -17.531 30.312 17.891 1 97.12 109 GLY B CA 1
ATOM 4165 C C . GLY B 1 109 ? -18.031 30.328 19.328 1 97.12 109 GLY B C 1
ATOM 4166 O O . GLY B 1 109 ? -17.984 29.312 20.031 1 97.12 109 GLY B O 1
ATOM 4167 N N . ARG B 1 110 ? -18.672 31.391 19.672 1 96.25 110 ARG B N 1
ATOM 4168 C CA . ARG B 1 110 ? -19.062 31.656 21.062 1 96.25 110 ARG B CA 1
ATOM 4169 C C . ARG B 1 110 ? -20.125 30.672 21.531 1 96.25 110 ARG B C 1
ATOM 4171 O O . ARG B 1 110 ? -20.203 30.344 22.703 1 96.25 110 ARG B O 1
ATOM 4178 N N . THR B 1 111 ? -20.922 30.141 20.703 1 95.75 111 THR B N 1
ATOM 4179 C CA . THR B 1 111 ? -22.078 29.344 21.078 1 95.75 111 THR B CA 1
ATOM 4180 C C . THR B 1 111 ? -21.703 27.875 21.234 1 95.75 111 THR B C 1
ATOM 4182 O O . THR B 1 111 ? -22.5 27.062 21.719 1 95.75 111 THR B O 1
ATOM 4185 N N . THR B 1 112 ? -20.5 27.547 20.844 1 96.31 112 THR B N 1
ATOM 4186 C CA . THR B 1 112 ? -20.047 26.172 20.938 1 96.31 112 THR B CA 1
ATOM 4187 C C . THR B 1 112 ? -19.172 25.984 22.188 1 96.31 112 THR B C 1
ATOM 4189 O O . THR B 1 112 ? -18.109 26.594 22.297 1 96.31 112 THR B O 1
ATOM 4192 N N . GLY B 1 113 ? -19.594 25.078 23.062 1 95.38 113 GLY B N 1
ATOM 4193 C CA . GLY B 1 113 ? -18.891 24.844 24.312 1 95.38 113 GLY B CA 1
ATOM 4194 C C . GLY B 1 113 ? -17.672 23.969 24.156 1 95.38 113 GLY B C 1
ATOM 4195 O O . GLY B 1 113 ? -17.531 23.266 23.156 1 95.38 113 GLY B O 1
ATOM 4196 N N . CYS B 1 114 ? -16.844 24.031 25.219 1 97.06 114 CYS B N 1
ATOM 4197 C CA . CYS B 1 114 ? -15.625 23.219 25.234 1 97.06 114 CYS B CA 1
ATOM 4198 C C . CYS B 1 114 ? -15.914 21.812 25.734 1 97.06 114 CYS B C 1
ATOM 4200 O O . CYS B 1 114 ? -16.938 21.578 26.391 1 97.06 114 CYS B O 1
ATOM 4202 N N . GLU B 1 115 ? -14.992 20.891 25.297 1 96.06 115 GLU B N 1
ATOM 4203 C CA . GLU B 1 115 ? -15.055 19.516 25.781 1 96.06 115 GLU B CA 1
ATOM 4204 C C . GLU B 1 115 ? -13.836 19.172 26.625 1 96.06 115 GLU B C 1
ATOM 4206 O O . GLU B 1 115 ? -12.719 19.578 26.312 1 96.06 115 GLU B O 1
ATOM 4211 N N . ASP B 1 116 ? -14.062 18.406 27.7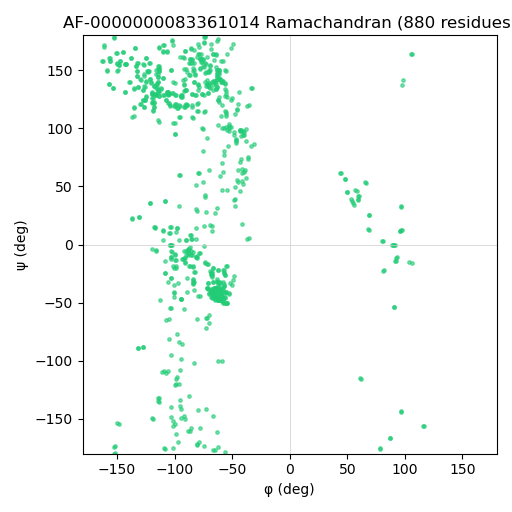5 1 96.25 116 ASP B N 1
ATOM 4212 C CA . ASP B 1 116 ? -13.031 17.797 28.578 1 96.25 116 ASP B CA 1
ATOM 4213 C C . ASP B 1 116 ? -12.078 18.859 29.125 1 96.25 116 ASP B C 1
ATOM 4215 O O . ASP B 1 116 ? -10.859 18.734 29 1 96.25 116 ASP B O 1
ATOM 4219 N N . VAL B 1 117 ? -12.625 19.969 29.656 1 95.75 117 VAL B N 1
ATOM 4220 C CA . VAL B 1 117 ? -11.891 21 30.375 1 95.75 117 VAL B CA 1
ATOM 4221 C C . VAL B 1 117 ? -12.203 20.906 31.859 1 95.75 117 VAL B C 1
ATOM 4223 O O . VAL B 1 117 ? -13.109 20.172 32.281 1 95.75 117 VAL B O 1
ATOM 4226 N N . LEU B 1 118 ? -11.383 21.594 32.656 1 93.69 118 LEU B N 1
ATOM 4227 C CA . LEU B 1 118 ? -11.625 21.562 34.094 1 93.69 118 LEU B CA 1
ATOM 4228 C C . LEU B 1 118 ? -12.977 22.188 34.406 1 93.69 118 LEU B C 1
ATOM 4230 O O . LEU B 1 118 ? -13.414 23.125 33.75 1 93.69 118 LEU B O 1
ATOM 4234 N N . PRO B 1 119 ? -13.562 21.641 35.438 1 91.44 119 PRO B N 1
ATOM 4235 C CA . PRO B 1 119 ? -14.891 22.141 35.812 1 91.44 119 PRO B CA 1
ATOM 4236 C C . PRO B 1 119 ? -14.938 23.672 35.938 1 91.44 119 PRO B C 1
ATOM 4238 O O . PRO B 1 119 ? -15.914 24.297 35.531 1 91.44 119 PRO B O 1
ATOM 4241 N N . SER B 1 120 ? -13.898 24.234 36.375 1 90.75 120 SER B N 1
ATOM 4242 C CA . SER B 1 120 ? -13.859 25.672 36.594 1 90.75 120 SER B CA 1
ATOM 4243 C C . SER B 1 120 ? -13.789 26.422 35.281 1 90.75 120 SER B C 1
ATOM 4245 O O . SER B 1 120 ? -14.023 27.641 35.219 1 90.75 120 SER B O 1
ATOM 4247 N N . GLN B 1 121 ? -13.477 25.797 34.188 1 88.5 121 GLN B N 1
ATOM 4248 C CA . GLN B 1 121 ? -13.289 26.438 32.906 1 88.5 121 GLN B CA 1
ATOM 4249 C C . GLN B 1 121 ? -14.531 26.281 32.031 1 88.5 121 GLN B C 1
ATOM 4251 O O . GLN B 1 121 ? -14.656 26.938 31 1 88.5 121 GLN B O 1
ATOM 4256 N N . VAL B 1 122 ? -15.43 25.484 32.5 1 86.81 122 VAL B N 1
ATOM 4257 C CA . VAL B 1 122 ? -16.547 25.062 31.672 1 86.81 122 VAL B CA 1
ATOM 4258 C C . VAL B 1 122 ? -17.391 26.281 31.297 1 86.81 122 VAL B C 1
ATOM 4260 O O . VAL B 1 122 ? -17.703 26.5 30.109 1 86.81 122 VAL B O 1
ATOM 4263 N N . ALA B 1 123 ? -17.562 26.984 32.406 1 85.12 123 ALA B N 1
ATOM 4264 C CA . ALA B 1 123 ? -18.375 28.172 32.125 1 85.12 123 ALA B CA 1
ATOM 4265 C C . ALA B 1 123 ? -17.578 29.219 31.375 1 85.12 123 ALA B C 1
ATOM 4267 O O . ALA B 1 123 ? -16.469 29.609 31.781 1 85.12 123 ALA B O 1
ATOM 4268 N N . GLY B 1 124 ? -17.922 29.531 30.125 1 91 124 GLY B N 1
ATOM 4269 C CA . GLY B 1 124 ? -17.281 30.609 29.391 1 91 124 GLY B CA 1
ATOM 4270 C C . GLY B 1 124 ? -16.328 30.109 28.312 1 91 124 GLY B C 1
ATOM 4271 O O . GLY B 1 124 ? -15.789 30.906 27.531 1 91 124 GLY B O 1
ATOM 4272 N N . CYS B 1 125 ? -16.016 28.844 28.484 1 95.88 125 CYS B N 1
ATOM 4273 C CA . CYS B 1 125 ? -15.125 28.297 27.469 1 95.88 125 CYS B CA 1
ATOM 4274 C C . CYS B 1 125 ? -15.883 27.953 26.203 1 95.88 125 CYS B C 1
ATOM 4276 O O . CYS B 1 125 ? -16.984 27.422 26.25 1 95.88 125 CYS B O 1
ATOM 4278 N N . SER B 1 126 ? -15.32 28.328 25.062 1 97.75 126 SER B N 1
ATOM 4279 C CA . SER B 1 126 ? -15.93 28.125 23.75 1 97.75 126 SER B CA 1
ATOM 4280 C C . SER B 1 126 ? -14.867 28.016 22.656 1 97.75 126 SER B C 1
ATOM 4282 O O . SER B 1 126 ? -13.672 27.938 22.953 1 97.75 126 SER B O 1
ATOM 4284 N N . ASP B 1 127 ? -15.32 27.953 21.438 1 98.38 127 ASP B N 1
ATOM 4285 C CA . ASP B 1 127 ? -14.406 27.938 20.297 1 98.38 127 ASP B CA 1
ATOM 4286 C C . ASP B 1 127 ? -13.508 29.172 20.297 1 98.38 127 ASP B C 1
ATOM 4288 O O . ASP B 1 127 ? -12.422 29.172 19.719 1 98.38 127 ASP B O 1
ATOM 4292 N N . LEU B 1 128 ? -13.914 30.156 20.938 1 98.38 128 LEU B N 1
ATOM 4293 C CA . LEU B 1 128 ? -13.117 31.375 20.984 1 98.38 128 LEU B CA 1
ATOM 4294 C C . LEU B 1 128 ? -11.82 31.156 21.766 1 98.38 128 LEU B C 1
ATOM 4296 O O . LEU B 1 128 ? -10.844 31.875 21.562 1 98.38 128 LEU B O 1
ATOM 4300 N N . ASN B 1 129 ? -11.812 30.188 22.688 1 98.25 129 ASN B N 1
ATOM 4301 C CA . ASN B 1 129 ? -10.562 29.797 23.344 1 98.25 129 ASN B CA 1
ATOM 4302 C C . ASN B 1 129 ? -9.57 29.203 22.344 1 98.25 129 ASN B C 1
ATOM 4304 O O . ASN B 1 129 ? -8.367 29.438 22.453 1 98.25 129 ASN B O 1
ATOM 4308 N N . THR B 1 130 ? -10.133 28.438 21.422 1 98.62 130 THR B N 1
ATOM 4309 C CA . THR B 1 130 ? -9.312 27.938 20.328 1 98.62 130 THR B CA 1
ATOM 4310 C C . THR B 1 130 ? -8.734 29.094 19.516 1 98.62 130 THR B C 1
ATOM 4312 O O . THR B 1 130 ? -7.539 29.109 19.203 1 98.62 130 THR B O 1
ATOM 4315 N N . THR B 1 131 ? -9.531 30.062 19.219 1 98.81 131 THR B N 1
ATOM 4316 C CA . THR B 1 131 ? -9.109 31.25 18.484 1 98.81 131 THR B CA 1
ATOM 4317 C C . THR B 1 131 ? -8 31.984 19.234 1 98.81 131 THR B C 1
ATOM 4319 O O . THR B 1 131 ? -6.992 32.375 18.641 1 98.81 131 THR B O 1
ATOM 4322 N N . ALA B 1 132 ? -8.188 32.125 20.469 1 98.5 132 ALA B N 1
ATOM 4323 C CA . ALA B 1 132 ? -7.207 32.844 21.297 1 98.5 132 ALA B CA 1
ATOM 4324 C C . ALA B 1 132 ? -5.879 32.094 21.312 1 98.5 132 ALA B C 1
ATOM 4326 O O . ALA B 1 132 ? -4.812 32.688 21.25 1 98.5 132 ALA B O 1
ATOM 4327 N N . PHE B 1 133 ? -5.941 30.797 21.469 1 98.62 133 PHE B N 1
ATOM 4328 C CA . PHE B 1 133 ? -4.734 29.969 21.5 1 98.62 133 PHE B CA 1
ATOM 4329 C C . PHE B 1 133 ? -3.969 30.094 20.188 1 98.62 133 PHE B C 1
ATOM 4331 O O . PHE B 1 133 ? -2.738 30.172 20.188 1 98.62 133 PHE B O 1
ATOM 4338 N N . LEU B 1 134 ? -4.66 30.156 19.047 1 98.88 134 LEU B N 1
ATOM 4339 C CA . LEU B 1 134 ? -4.012 30.359 17.75 1 98.88 134 LEU B CA 1
ATOM 4340 C C . LEU B 1 134 ? -3.197 31.641 17.734 1 98.88 134 LEU B C 1
ATOM 4342 O O . LEU B 1 134 ? -2.02 31.641 17.375 1 98.88 134 LEU B O 1
ATOM 4346 N N . TYR B 1 135 ? -3.818 32.719 18.141 1 98.81 135 TYR B N 1
ATOM 4347 C CA . TYR B 1 135 ? -3.123 34 18.156 1 98.81 135 TYR B CA 1
ATOM 4348 C C . TYR B 1 135 ? -1.896 33.938 19.062 1 98.81 135 TYR B C 1
ATOM 4350 O O . TYR B 1 135 ? -0.833 34.438 18.703 1 98.81 135 TYR B O 1
ATOM 4358 N N . ARG B 1 136 ? -2.043 33.312 20.219 1 98.69 136 ARG B N 1
ATOM 4359 C CA . ARG B 1 136 ? -0.936 33.25 21.172 1 98.69 136 ARG B CA 1
ATOM 4360 C C . ARG B 1 136 ? 0.245 32.5 20.562 1 98.69 136 ARG B C 1
ATOM 4362 O O . ARG B 1 136 ? 1.385 32.969 20.641 1 98.69 136 ARG B O 1
ATOM 4369 N N . VAL B 1 137 ? -0.056 31.375 19.984 1 98.81 137 VAL B N 1
ATOM 4370 C CA . VAL B 1 137 ? 1.015 30.531 19.469 1 98.81 137 VAL B CA 1
ATOM 4371 C C . VAL B 1 137 ? 1.649 31.172 18.25 1 98.81 137 VAL B C 1
ATOM 4373 O O . VAL B 1 137 ? 2.871 31.156 18.078 1 98.81 137 VAL B O 1
ATOM 4376 N N . PHE B 1 138 ? 0.839 31.75 17.344 1 98.88 138 PHE B N 1
ATOM 4377 C CA . PHE B 1 138 ? 1.366 32.375 16.141 1 98.88 138 PHE B CA 1
ATOM 4378 C C . PHE B 1 138 ? 2.262 33.562 16.5 1 98.88 138 PHE B C 1
ATOM 4380 O O . PHE B 1 138 ? 3.32 33.75 15.898 1 98.88 138 PHE B O 1
ATOM 4387 N N . ARG B 1 139 ? 1.869 34.344 17.5 1 98.69 139 ARG B N 1
ATOM 4388 C CA . ARG B 1 139 ? 2.68 35.5 17.922 1 98.69 139 ARG B CA 1
ATOM 4389 C C . ARG B 1 139 ? 3.994 35.031 18.547 1 98.69 139 ARG B C 1
ATOM 4391 O O . ARG B 1 139 ? 5.047 35.625 18.297 1 98.69 139 ARG B O 1
ATOM 4398 N N . ALA B 1 140 ? 3.869 34 19.312 1 98.69 140 ALA B N 1
ATOM 4399 C CA . ALA B 1 140 ? 5.047 33.531 20.031 1 98.69 140 ALA B CA 1
ATOM 4400 C C . ALA B 1 140 ? 6.047 32.875 19.078 1 98.69 140 ALA B C 1
ATOM 4402 O O . ALA B 1 140 ? 7.262 33.031 19.25 1 98.69 140 ALA B O 1
ATOM 4403 N N . GLU B 1 141 ? 5.578 32.156 18.094 1 98.75 141 GLU B N 1
ATOM 4404 C CA . GLU B 1 141 ? 6.461 31.312 17.281 1 98.75 141 GLU B CA 1
ATOM 4405 C C . GLU B 1 141 ? 6.828 32 15.969 1 98.75 141 GLU B C 1
ATOM 4407 O O . GLU B 1 141 ? 7.797 31.625 15.312 1 98.75 141 GLU B O 1
ATOM 4412 N N . ASP B 1 142 ? 6.051 33 15.578 1 98.5 142 ASP B N 1
ATOM 4413 C CA . ASP B 1 142 ? 6.305 33.688 14.336 1 98.5 142 ASP B CA 1
ATOM 4414 C C . ASP B 1 142 ? 6.637 32.719 13.203 1 98.5 142 ASP B C 1
ATOM 4416 O O . ASP B 1 142 ? 7.715 32.812 12.609 1 98.5 142 ASP B O 1
ATOM 4420 N N . PRO B 1 143 ? 5.734 31.859 12.867 1 98.69 143 PRO B N 1
ATOM 4421 C CA . PRO B 1 143 ? 6.035 30.828 11.883 1 98.69 143 PRO B CA 1
ATOM 4422 C C . PRO B 1 143 ? 6.129 31.359 10.453 1 98.69 143 PRO B C 1
ATOM 4424 O O . PRO B 1 143 ? 5.543 32.406 10.148 1 98.69 143 PRO B O 1
ATOM 4427 N N . ASP B 1 144 ? 6.879 30.625 9.578 1 98.62 144 ASP B N 1
ATOM 4428 C CA . ASP B 1 144 ? 6.938 30.906 8.141 1 98.62 144 ASP B CA 1
ATOM 4429 C C . ASP B 1 144 ? 5.742 30.297 7.414 1 98.62 144 ASP B C 1
ATOM 4431 O O . ASP B 1 144 ? 5.391 30.734 6.316 1 98.62 144 ASP B O 1
ATOM 4435 N N . LEU B 1 145 ? 5.172 29.297 8.008 1 98.88 145 LEU B N 1
ATOM 4436 C CA . LEU B 1 145 ? 4.02 28.594 7.461 1 98.88 145 LEU B CA 1
ATOM 4437 C C . LEU B 1 145 ? 3.197 27.953 8.578 1 98.88 145 LEU B C 1
ATOM 4439 O O . LEU B 1 145 ? 3.754 27.359 9.508 1 98.88 145 LEU B O 1
ATOM 4443 N N . VAL B 1 146 ? 1.897 28.109 8.508 1 98.94 146 VAL B N 1
ATOM 4444 C CA . VAL B 1 146 ? 0.987 27.359 9.375 1 98.94 146 VAL B CA 1
ATOM 4445 C C . VAL B 1 146 ? 0.36 26.203 8.594 1 98.94 146 VAL B C 1
ATOM 4447 O O . VAL B 1 146 ? -0.081 26.391 7.453 1 98.94 146 VAL B O 1
ATOM 4450 N N . ILE B 1 147 ? 0.396 25 9.164 1 98.94 147 ILE B N 1
ATOM 4451 C CA . ILE B 1 147 ? -0.222 23.859 8.5 1 98.94 147 ILE B CA 1
ATOM 4452 C C . ILE B 1 147 ? -1.351 23.312 9.367 1 98.94 147 ILE B C 1
ATOM 4454 O O . ILE B 1 147 ? -1.117 22.875 10.5 1 98.94 147 ILE B O 1
ATOM 4458 N N . PHE B 1 148 ? -2.568 23.344 8.852 1 98.94 148 PHE B N 1
ATOM 4459 C CA . PHE B 1 148 ? -3.74 22.734 9.477 1 98.94 148 PHE B CA 1
ATOM 4460 C C . PHE B 1 148 ? -3.934 21.312 8.992 1 98.94 148 PHE B C 1
ATOM 4462 O O . PHE B 1 148 ? -4.227 21.078 7.816 1 98.94 148 PHE B O 1
ATOM 4469 N N . THR B 1 149 ? -3.873 20.312 9.953 1 98.81 149 THR B N 1
ATOM 4470 C CA . THR B 1 149 ? -3.762 18.938 9.5 1 98.81 149 THR B CA 1
ATOM 4471 C C . THR B 1 149 ? -5.062 18.172 9.742 1 98.81 149 THR B C 1
ATOM 4473 O O . THR B 1 149 ? -5.047 17 10.117 1 98.81 149 THR B O 1
ATOM 4476 N N . GLY B 1 150 ? -6.16 18.844 9.562 1 98.62 150 GLY B N 1
ATOM 4477 C CA . GLY B 1 150 ? -7.434 18.156 9.477 1 98.62 150 GLY B CA 1
ATOM 4478 C C . GLY B 1 150 ? -8.281 18.312 10.719 1 98.62 150 GLY B C 1
ATOM 4479 O O . GLY B 1 150 ? -7.777 18.656 11.789 1 98.62 150 GLY B O 1
ATOM 4480 N N . ASP B 1 151 ? -9.602 17.969 10.539 1 98.75 151 ASP B N 1
ATOM 4481 C CA . ASP B 1 151 ? -10.617 18.266 11.547 1 98.75 151 ASP B CA 1
ATOM 4482 C C . ASP B 1 151 ? -10.547 19.719 12 1 98.75 151 ASP B C 1
ATOM 4484 O O . ASP B 1 151 ? -10.492 20 13.195 1 98.75 151 ASP B O 1
ATOM 4488 N N . ASN B 1 152 ? -10.43 20.5 10.977 1 98.81 152 ASN B N 1
ATOM 4489 C CA . ASN B 1 152 ? -10.383 21.938 11.188 1 98.81 152 ASN B CA 1
ATOM 4490 C C . ASN B 1 152 ? -11.695 22.469 11.758 1 98.81 152 ASN B C 1
ATOM 4492 O O . ASN B 1 152 ? -11.703 23.391 12.57 1 98.81 152 ASN B O 1
ATOM 4496 N N . ILE B 1 153 ? -12.711 21.875 11.266 1 98.75 153 ILE B N 1
ATOM 4497 C CA . ILE B 1 153 ? -14.031 22.125 11.836 1 98.75 153 ILE B CA 1
ATOM 4498 C C . ILE B 1 153 ? -14.68 20.797 12.242 1 98.75 153 ILE B C 1
ATOM 4500 O O . ILE B 1 153 ? -14.211 19.734 11.852 1 98.75 153 ILE B O 1
ATOM 4504 N N . TYR B 1 154 ? -15.664 20.922 13.109 1 98.31 154 TYR B N 1
ATOM 4505 C CA . TYR B 1 154 ? -16.609 19.828 13.352 1 98.31 154 TYR B CA 1
ATOM 4506 C C . TYR B 1 154 ? -17.906 20.047 12.586 1 98.31 154 TYR B C 1
ATOM 4508 O O . TYR B 1 154 ? -18.828 20.656 13.102 1 98.31 154 TYR B O 1
ATOM 4516 N N . GLY B 1 155 ? -17.938 19.438 11.453 1 95.88 155 GLY B N 1
ATOM 4517 C CA . GLY B 1 155 ? -19.031 19.719 10.531 1 95.88 155 GLY B CA 1
ATOM 4518 C C . GLY B 1 155 ? -20.406 19.453 11.141 1 95.88 155 GLY B C 1
ATOM 4519 O O . GLY B 1 155 ? -21.344 20.234 10.922 1 95.88 155 GLY B O 1
ATOM 4520 N N . ALA B 1 156 ? -20.5 18.484 11.93 1 96.19 156 ALA B N 1
ATOM 4521 C CA . ALA B 1 156 ? -21.797 18.062 12.461 1 96.19 156 ALA B CA 1
ATOM 4522 C C . ALA B 1 156 ? -22.375 19.094 13.414 1 96.19 156 ALA B C 1
ATOM 4524 O O . ALA B 1 156 ? -23.594 19.234 13.539 1 96.19 156 ALA B O 1
ATOM 4525 N N . ASP B 1 157 ? -21.5 19.906 14.008 1 97.06 157 ASP B N 1
ATOM 4526 C CA . ASP B 1 157 ? -21.938 20.922 14.969 1 97.06 157 ASP B CA 1
ATOM 4527 C C . ASP B 1 157 ? -21.969 22.312 14.328 1 97.06 157 ASP B C 1
ATOM 4529 O O . ASP B 1 157 ? -22.406 23.281 14.953 1 97.06 157 ASP B O 1
ATOM 4533 N N . SER B 1 158 ? -21.5 22.406 13.133 1 97.75 158 SER B N 1
ATOM 4534 C CA . SER B 1 158 ? -21.438 23.688 12.438 1 97.75 158 SER B CA 1
ATOM 4535 C C . SER B 1 158 ? -22.781 24.031 11.805 1 97.75 158 SER B C 1
ATOM 4537 O O . SER B 1 158 ? -23.359 23.219 11.094 1 97.75 158 SER B O 1
ATOM 4539 N N . THR B 1 159 ? -23.266 25.234 12.078 1 98.12 159 THR B N 1
ATOM 4540 C CA . THR B 1 159 ? -24.469 25.719 11.406 1 98.12 159 THR B CA 1
ATOM 4541 C C . THR B 1 159 ? -24.203 25.938 9.922 1 98.12 159 THR B C 1
ATOM 4543 O O . THR B 1 159 ? -25.078 25.672 9.086 1 98.12 159 THR B O 1
ATOM 4546 N N . ASP B 1 160 ? -23.125 26.516 9.625 1 98.38 160 ASP B N 1
ATOM 4547 C CA . ASP B 1 160 ? -22.609 26.766 8.281 1 98.38 160 ASP B CA 1
ATOM 4548 C C . ASP B 1 160 ? -21.125 26.422 8.188 1 98.38 160 ASP B C 1
ATOM 4550 O O . ASP B 1 160 ? -20.281 27.156 8.688 1 98.38 160 ASP B O 1
ATOM 4554 N N . ALA B 1 161 ? -20.844 25.359 7.445 1 98.62 161 ALA B N 1
ATOM 4555 C CA . ALA B 1 161 ? -19.484 24.828 7.395 1 98.62 161 ALA B CA 1
ATOM 4556 C C . ALA B 1 161 ? -18.5 25.859 6.852 1 98.62 161 ALA B C 1
ATOM 4558 O O . ALA B 1 161 ? -17.375 25.969 7.336 1 98.62 161 ALA B O 1
ATOM 4559 N N . ALA B 1 162 ? -18.859 26.547 5.836 1 98.69 162 ALA B N 1
ATOM 4560 C CA . ALA B 1 162 ? -17.984 27.562 5.246 1 98.69 162 ALA B CA 1
ATOM 4561 C C . ALA B 1 162 ? -17.656 28.656 6.254 1 98.69 162 ALA B C 1
ATOM 4563 O O . ALA B 1 162 ? -16.5 29.062 6.383 1 98.69 162 ALA B O 1
ATOM 4564 N N . LYS B 1 163 ? -18.641 29.141 6.98 1 98.56 163 LYS B N 1
ATOM 4565 C CA . LYS B 1 163 ? -18.438 30.188 7.98 1 98.56 163 LYS B CA 1
ATOM 4566 C C . LYS B 1 163 ? -17.562 29.688 9.133 1 98.56 163 LYS B C 1
ATOM 4568 O O . LYS B 1 163 ? -16.734 30.422 9.656 1 98.56 163 LYS B O 1
ATOM 4573 N N . SER B 1 164 ? -17.859 28.469 9.539 1 98.75 164 SER B N 1
ATOM 4574 C CA . SER B 1 164 ? -17.047 27.875 10.594 1 98.75 164 SER B CA 1
ATOM 4575 C C . SER B 1 164 ? -15.578 27.781 10.156 1 98.75 164 SER B C 1
ATOM 4577 O O . SER B 1 164 ? -14.672 28.047 10.953 1 98.75 164 SER B O 1
ATOM 4579 N N . MET B 1 165 ? -15.391 27.359 8.922 1 98.81 165 MET B N 1
ATOM 4580 C CA . MET B 1 165 ? -14.031 27.25 8.391 1 98.81 165 MET B CA 1
ATOM 4581 C C . MET B 1 165 ? -13.352 28.609 8.32 1 98.81 165 MET B C 1
ATOM 4583 O O . MET B 1 165 ? -12.18 28.75 8.672 1 98.81 165 MET B O 1
ATOM 4587 N N . ASP B 1 166 ? -14.109 29.625 7.883 1 98.81 166 ASP B N 1
ATOM 4588 C CA . ASP B 1 166 ? -13.586 30.984 7.863 1 98.81 166 ASP B CA 1
ATOM 4589 C C . ASP B 1 166 ? -13.117 31.406 9.25 1 98.81 166 ASP B C 1
ATOM 4591 O O . ASP B 1 166 ? -12.039 31.984 9.398 1 98.81 166 ASP B O 1
ATOM 4595 N N . ALA B 1 167 ? -13.93 31.109 10.188 1 98.75 167 ALA B N 1
ATOM 4596 C CA . ALA B 1 167 ? -13.617 31.5 11.555 1 98.75 167 ALA B CA 1
ATOM 4597 C C . ALA B 1 167 ? -12.398 30.75 12.078 1 98.75 167 ALA B C 1
ATOM 4599 O O . ALA B 1 167 ? -11.555 31.328 12.766 1 98.75 167 ALA B O 1
ATOM 4600 N N . ALA B 1 168 ? -12.336 29.5 11.773 1 98.81 168 ALA B N 1
ATOM 4601 C CA . ALA B 1 168 ? -11.234 28.656 12.242 1 98.81 168 ALA B CA 1
ATOM 4602 C C . ALA B 1 168 ? -9.898 29.172 11.711 1 98.81 168 ALA B C 1
ATOM 4604 O O . ALA B 1 168 ? -8.898 29.172 12.43 1 98.81 168 ALA B O 1
ATOM 4605 N N . ILE B 1 169 ? -9.867 29.594 10.445 1 98.81 169 ILE B N 1
ATOM 4606 C CA . ILE B 1 169 ? -8.625 29.938 9.766 1 98.81 169 ILE B CA 1
ATOM 4607 C C . ILE B 1 169 ? -8.328 31.422 9.945 1 98.81 169 ILE B C 1
ATOM 4609 O O . ILE B 1 169 ? -7.211 31.875 9.688 1 98.81 169 ILE B O 1
ATOM 4613 N N . ALA B 1 170 ? -9.219 32.219 10.414 1 98.81 170 ALA B N 1
ATOM 4614 C CA . ALA B 1 170 ? -9.18 33.688 10.461 1 98.81 170 ALA B CA 1
ATOM 4615 C C . ALA B 1 170 ? -7.898 34.188 11.125 1 98.81 170 ALA B C 1
ATOM 4617 O O . ALA B 1 170 ? -7.293 35.156 10.664 1 98.81 170 ALA B O 1
ATOM 4618 N N . PRO B 1 171 ? -7.445 33.562 12.227 1 98.88 171 PRO B N 1
ATOM 4619 C CA . PRO B 1 171 ? -6.234 34.094 12.867 1 98.88 171 PRO B CA 1
ATOM 4620 C C . PRO B 1 171 ? -5.023 34.062 11.93 1 98.88 171 PRO B C 1
ATOM 4622 O O . PRO B 1 171 ? -4.219 35 11.953 1 98.88 171 PRO B O 1
ATOM 4625 N N . ALA B 1 172 ? -4.863 33 11.141 1 98.81 172 ALA B N 1
ATOM 4626 C CA . ALA B 1 172 ? -3.75 32.969 10.203 1 98.81 172 ALA B CA 1
ATOM 4627 C C . ALA B 1 172 ? -3.861 34.062 9.156 1 98.81 172 ALA B C 1
ATOM 4629 O O . ALA B 1 172 ? -2.865 34.688 8.805 1 98.81 172 ALA B O 1
ATOM 4630 N N . ILE B 1 173 ? -5.035 34.281 8.695 1 98.69 173 ILE B N 1
ATOM 4631 C CA . ILE B 1 173 ? -5.285 35.312 7.684 1 98.69 173 ILE B CA 1
ATOM 4632 C C . ILE B 1 173 ? -5.062 36.688 8.281 1 98.69 173 ILE B C 1
ATOM 4634 O O . ILE B 1 173 ? -4.391 37.531 7.684 1 98.69 173 ILE B O 1
ATOM 4638 N N . ASP B 1 174 ? -5.582 36.906 9.445 1 98.56 174 ASP B N 1
ATOM 4639 C CA . ASP B 1 174 ? -5.457 38.188 10.133 1 98.56 174 ASP B CA 1
ATOM 4640 C C . ASP B 1 174 ? -3.99 38.562 10.344 1 98.56 174 ASP B C 1
ATOM 4642 O O . ASP B 1 174 ? -3.617 39.719 10.234 1 98.56 174 ASP B O 1
ATOM 4646 N N . MET B 1 175 ? -3.246 37.594 10.633 1 98.5 175 MET B N 1
ATOM 4647 C CA . MET B 1 175 ? -1.839 37.844 10.938 1 98.5 175 MET B CA 1
ATOM 4648 C C . MET B 1 175 ? -0.988 37.781 9.672 1 98.5 175 MET B C 1
ATOM 4650 O O . MET B 1 175 ? 0.241 37.812 9.742 1 98.5 175 MET B O 1
ATOM 4654 N N . LYS B 1 176 ? -1.612 37.594 8.531 1 97.75 176 LYS B N 1
ATOM 4655 C CA . LYS B 1 176 ? -0.985 37.562 7.215 1 97.75 176 LYS B CA 1
ATOM 4656 C C . LYS B 1 176 ? 0.065 36.469 7.121 1 97.75 176 LYS B C 1
ATOM 4658 O O . LYS B 1 176 ? 1.142 36.688 6.559 1 97.75 176 LYS B O 1
ATOM 4663 N N . LEU B 1 177 ? -0.264 35.344 7.727 1 98.06 177 LEU B N 1
ATOM 4664 C CA . LEU B 1 177 ? 0.615 34.188 7.668 1 98.06 177 LEU B CA 1
ATOM 4665 C C . LEU B 1 177 ? 0.256 33.281 6.488 1 98.06 177 LEU B C 1
ATOM 4667 O O . LEU B 1 177 ? -0.922 33.031 6.238 1 98.06 177 LEU B O 1
ATOM 4671 N N . PRO B 1 178 ? 1.316 32.875 5.707 1 97.81 178 PRO B N 1
ATOM 4672 C CA . PRO B 1 178 ? 1.028 31.781 4.785 1 97.81 178 PRO B CA 1
ATOM 4673 C C . PRO B 1 178 ? 0.526 30.531 5.496 1 97.81 178 PRO B C 1
ATOM 4675 O O . PRO B 1 178 ? 1.002 30.203 6.586 1 97.81 178 PRO B O 1
ATOM 4678 N N . TRP B 1 179 ? -0.435 29.875 4.891 1 98.81 179 TRP B N 1
ATOM 4679 C CA . TRP B 1 179 ? -0.957 28.672 5.535 1 98.81 179 TRP B CA 1
ATOM 4680 C C . TRP B 1 179 ? -1.426 27.656 4.5 1 98.81 179 TRP B C 1
ATOM 4682 O O . TRP B 1 179 ? -1.658 28 3.34 1 98.81 179 TRP B O 1
ATOM 4692 N N . ALA B 1 180 ? -1.43 26.391 4.84 1 98.94 180 ALA B N 1
ATOM 4693 C CA . ALA B 1 180 ? -1.919 25.25 4.066 1 98.94 180 ALA B CA 1
ATOM 4694 C C . ALA B 1 180 ? -2.697 24.281 4.953 1 98.94 180 ALA B C 1
ATOM 4696 O O . ALA B 1 180 ? -2.58 24.328 6.18 1 98.94 180 ALA B O 1
ATOM 4697 N N . ALA B 1 181 ? -3.537 23.438 4.258 1 98.94 181 ALA B N 1
ATOM 4698 C CA . ALA B 1 181 ? -4.371 22.562 5.074 1 98.94 181 ALA B CA 1
ATOM 4699 C C . ALA B 1 181 ? -4.652 21.25 4.355 1 98.94 181 ALA B C 1
ATOM 4701 O O . ALA B 1 181 ? -4.613 21.188 3.123 1 98.94 181 ALA B O 1
ATOM 4702 N N . VAL B 1 182 ? -4.82 20.234 5.137 1 98.81 182 VAL B N 1
ATOM 4703 C CA . VAL B 1 182 ? -5.516 19.016 4.719 1 98.81 182 VAL B CA 1
ATOM 4704 C C . VAL B 1 182 ? -6.809 18.859 5.512 1 98.81 182 VAL B C 1
ATOM 4706 O O . VAL B 1 182 ? -7.066 19.625 6.449 1 98.81 182 VAL B O 1
ATOM 4709 N N . ILE B 1 183 ? -7.672 17.906 5.09 1 98.75 183 ILE B N 1
ATOM 4710 C CA . ILE B 1 183 ? -8.969 17.766 5.742 1 98.75 183 ILE B CA 1
ATOM 4711 C C . ILE B 1 183 ? -9.039 16.438 6.48 1 98.75 183 ILE B C 1
ATOM 4713 O O . ILE B 1 183 ? -8.328 15.484 6.125 1 98.75 183 ILE B O 1
ATOM 4717 N N . GLY B 1 184 ? -9.805 16.422 7.566 1 98.56 184 GLY B N 1
ATOM 4718 C CA . GLY B 1 184 ? -10.031 15.234 8.359 1 98.56 184 GLY B CA 1
ATOM 4719 C C . GLY B 1 184 ? -11.445 14.688 8.227 1 98.56 184 GLY B C 1
ATOM 4720 O O . GLY B 1 184 ? -12.227 15.172 7.406 1 98.56 184 GLY B O 1
ATOM 4721 N N . ASN B 1 185 ? -11.742 13.648 9.023 1 98.44 185 ASN B N 1
ATOM 4722 C CA . ASN B 1 185 ? -12.992 12.906 8.875 1 98.44 185 ASN B CA 1
ATOM 4723 C C . ASN B 1 185 ? -14.188 13.719 9.344 1 98.44 185 ASN B C 1
ATOM 4725 O O . ASN B 1 185 ? -15.32 13.453 8.938 1 98.44 185 ASN B O 1
ATOM 4729 N N . HIS B 1 186 ? -14.023 14.758 10.086 1 98.56 186 HIS B N 1
ATOM 4730 C CA . HIS B 1 186 ? -15.164 15.508 10.609 1 98.56 186 HIS B CA 1
ATOM 4731 C C . HIS B 1 186 ? -15.445 16.75 9.773 1 98.56 186 HIS B C 1
ATOM 4733 O O . HIS B 1 186 ? -16.5 17.359 9.898 1 98.56 186 HIS B O 1
ATOM 4739 N N . ASP B 1 187 ? -14.586 17.109 8.969 1 98.75 187 ASP B N 1
ATOM 4740 C CA . ASP B 1 187 ? -14.68 18.406 8.281 1 98.75 187 ASP B CA 1
ATOM 4741 C C . ASP B 1 187 ? -15.93 18.469 7.402 1 98.75 187 ASP B C 1
ATOM 4743 O O . ASP B 1 187 ? -16.547 19.531 7.273 1 98.75 187 ASP B O 1
ATOM 4747 N N . GLN B 1 188 ? -16.297 17.312 6.801 1 98.19 188 GLN B N 1
ATOM 4748 C CA . GLN B 1 188 ? -17.359 17.312 5.793 1 98.19 188 GLN B CA 1
ATOM 4749 C C . GLN B 1 188 ? -18.703 16.906 6.402 1 98.19 188 GLN B C 1
ATOM 4751 O O . GLN B 1 188 ? -19.672 16.656 5.68 1 98.19 188 GLN B O 1
ATOM 4756 N N . GLU B 1 189 ? -18.812 16.906 7.656 1 97.94 189 GLU B N 1
ATOM 4757 C CA . GLU B 1 189 ? -20.016 16.391 8.297 1 97.94 189 GLU B CA 1
ATOM 4758 C C . GLU B 1 189 ? -21.094 17.469 8.406 1 97.94 189 GLU B C 1
ATOM 4760 O O . GLU B 1 189 ? -22.125 17.266 9.055 1 97.94 189 GLU B O 1
ATOM 4765 N N . GLY B 1 190 ? -20.906 18.609 7.801 1 97.75 190 GLY B N 1
ATOM 4766 C CA . GLY B 1 190 ? -21.859 19.703 7.805 1 97.75 190 GLY B CA 1
ATOM 4767 C C . GLY B 1 190 ? -22.438 20 6.43 1 97.75 190 GLY B C 1
ATOM 4768 O O . GLY B 1 190 ? -22.859 19.078 5.723 1 97.75 190 GLY B O 1
ATOM 4769 N N . THR B 1 191 ? -22.5 21.234 6.082 1 98.25 191 THR B N 1
ATOM 4770 C CA . THR B 1 191 ? -23.266 21.672 4.922 1 98.25 191 THR B CA 1
ATOM 4771 C C . THR B 1 191 ? -22.438 21.547 3.645 1 98.25 191 THR B C 1
ATOM 4773 O O . THR B 1 191 ? -22.953 21.734 2.541 1 98.25 191 THR B O 1
ATOM 4776 N N . LEU B 1 192 ? -21.141 21.25 3.736 1 98.38 192 LEU B N 1
ATOM 4777 C CA . LEU B 1 192 ? -20.297 21.094 2.561 1 98.38 192 LEU B CA 1
ATOM 4778 C C . LEU B 1 192 ? -19.891 19.641 2.381 1 98.38 192 LEU B C 1
ATOM 4780 O O . LEU B 1 192 ? -19.609 18.938 3.359 1 98.38 192 LEU B O 1
ATOM 4784 N N . SER B 1 193 ? -19.828 19.25 1.079 1 98.06 193 SER B N 1
ATOM 4785 C CA . SER B 1 193 ? -19.203 17.969 0.765 1 98.06 193 SER B CA 1
ATOM 4786 C C . SER B 1 193 ? -17.719 17.984 1.063 1 98.06 193 SER B C 1
ATOM 4788 O O . SER B 1 193 ? -17.141 19.062 1.292 1 98.06 193 SER B O 1
ATOM 4790 N N . ARG B 1 194 ? -17.141 16.828 1.123 1 98 194 ARG B N 1
ATOM 4791 C CA . ARG B 1 194 ? -15.695 16.75 1.357 1 98 194 ARG B CA 1
ATOM 4792 C C . ARG B 1 194 ? -14.93 17.578 0.328 1 98 194 ARG B C 1
ATOM 4794 O O . ARG B 1 194 ? -14.023 18.328 0.682 1 98 194 ARG B O 1
ATOM 4801 N N . GLU B 1 195 ? -15.25 17.359 -0.978 1 98.31 195 GLU B N 1
ATOM 4802 C CA . GLU B 1 195 ? -14.648 18.188 -2.025 1 98.31 195 GLU B CA 1
ATOM 4803 C C . GLU B 1 195 ? -14.938 19.672 -1.795 1 98.31 195 GLU B C 1
ATOM 4805 O O . GLU B 1 195 ? -14.062 20.516 -2.014 1 98.31 195 GLU B O 1
ATOM 4810 N N . GLY B 1 196 ? -16.141 19.969 -1.396 1 98.62 196 GLY B N 1
ATOM 4811 C CA . GLY B 1 196 ? -16.516 21.344 -1.126 1 98.62 196 GLY B CA 1
ATOM 4812 C C . GLY B 1 196 ? -15.695 21.984 -0.029 1 98.62 196 GLY B C 1
ATOM 4813 O O . GLY B 1 196 ? -15.32 23.156 -0.135 1 98.62 196 GLY B O 1
ATOM 4814 N N . VAL B 1 197 ? -15.422 21.234 0.987 1 98.75 197 VAL B N 1
ATOM 4815 C CA . VAL B 1 197 ? -14.602 21.734 2.088 1 98.75 197 VAL B CA 1
ATOM 4816 C C . VAL B 1 197 ? -13.211 22.094 1.572 1 98.75 197 VAL B C 1
ATOM 4818 O O . VAL B 1 197 ? -12.703 23.188 1.857 1 98.75 197 VAL B O 1
ATOM 4821 N N . MET B 1 198 ? -12.648 21.172 0.81 1 98.81 198 MET B N 1
ATOM 4822 C CA . MET B 1 198 ? -11.297 21.422 0.319 1 98.81 198 MET B CA 1
ATOM 4823 C C . MET B 1 198 ? -11.281 22.594 -0.658 1 98.81 198 MET B C 1
ATOM 4825 O O . MET B 1 198 ? -10.359 23.406 -0.632 1 98.81 198 MET B O 1
ATOM 4829 N N . ARG B 1 199 ? -12.258 22.703 -1.498 1 98.81 199 ARG B N 1
ATOM 4830 C CA . ARG B 1 199 ? -12.344 23.812 -2.426 1 98.81 199 ARG B CA 1
ATOM 4831 C C . ARG B 1 199 ? -12.461 25.141 -1.678 1 98.81 199 ARG B C 1
ATOM 4833 O O . ARG B 1 199 ? -11.883 26.156 -2.094 1 98.81 199 ARG B O 1
ATOM 4840 N N . HIS B 1 200 ? -13.227 25.141 -0.64 1 98.81 200 HIS B N 1
ATOM 4841 C CA . HIS B 1 200 ? -13.352 26.344 0.172 1 98.81 200 HIS B CA 1
ATOM 4842 C C . HIS B 1 200 ? -12.008 26.75 0.758 1 98.81 200 HIS B C 1
ATOM 4844 O O . HIS B 1 200 ? -11.617 27.922 0.682 1 98.81 200 HIS B O 1
ATOM 4850 N N . LEU B 1 201 ? -11.297 25.797 1.309 1 98.88 201 LEU B N 1
ATOM 4851 C CA . LEU B 1 201 ? -9.977 26.047 1.871 1 98.88 201 LEU B CA 1
ATOM 4852 C C . LEU B 1 201 ? -9.039 26.625 0.818 1 98.88 201 LEU B C 1
ATOM 4854 O O . LEU B 1 201 ? -8.328 27.594 1.085 1 98.88 201 LEU B O 1
ATOM 4858 N N . VAL B 1 202 ? -9.047 26.047 -0.346 1 98.75 202 VAL B N 1
ATOM 4859 C CA . VAL B 1 202 ? -8.172 26.453 -1.438 1 98.75 202 VAL B CA 1
ATOM 4860 C C . VAL B 1 202 ? -8.492 27.891 -1.848 1 98.75 202 VAL B C 1
ATOM 4862 O O . VAL B 1 202 ? -7.59 28.656 -2.201 1 98.75 202 VAL B O 1
ATOM 4865 N N . GLY B 1 203 ? -9.688 28.312 -1.739 1 98.5 203 GLY B N 1
ATOM 4866 C CA . GLY B 1 203 ? -10.133 29.609 -2.213 1 98.5 203 GLY B CA 1
ATOM 4867 C C . GLY B 1 203 ? -9.969 30.703 -1.183 1 98.5 203 GLY B C 1
ATOM 4868 O O . GLY B 1 203 ? -10.156 31.891 -1.491 1 98.5 203 GLY B O 1
ATOM 4869 N N . MET B 1 204 ? -9.617 30.391 -0.015 1 98.44 204 MET B N 1
ATOM 4870 C CA . MET B 1 204 ? -9.5 31.375 1.054 1 98.44 204 MET B CA 1
ATOM 4871 C C . MET B 1 204 ? -8.242 32.219 0.886 1 98.44 204 MET B C 1
ATOM 4873 O O . MET B 1 204 ? -7.273 31.766 0.264 1 98.44 204 MET B O 1
ATOM 4877 N N . LYS B 1 205 ? -8.297 33.344 1.523 1 97.56 205 LYS B N 1
ATOM 4878 C CA . LYS B 1 205 ? -7.195 34.312 1.411 1 97.56 205 LYS B CA 1
ATOM 4879 C C . LYS B 1 205 ? -5.906 33.719 1.982 1 97.56 205 LYS B C 1
ATOM 4881 O O . LYS B 1 205 ? -5.926 33.062 3.029 1 97.56 205 LYS B O 1
ATOM 4886 N N . ASN B 1 206 ? -4.77 33.875 1.289 1 96.06 206 ASN B N 1
ATOM 4887 C CA . ASN B 1 206 ? -3.41 33.5 1.674 1 96.06 206 ASN B CA 1
ATOM 4888 C C . ASN B 1 206 ? -3.23 32 1.743 1 96.06 206 ASN B C 1
ATOM 4890 O O . ASN B 1 206 ? -2.238 31.5 2.287 1 96.06 206 ASN B O 1
ATOM 4894 N N . SER B 1 207 ? -4.184 31.234 1.208 1 98.62 207 SER B N 1
ATOM 4895 C CA . SER B 1 207 ? -4.07 29.781 1.205 1 98.62 207 SER B CA 1
ATOM 4896 C C . SER B 1 207 ? -3.014 29.312 0.212 1 98.62 207 SER B C 1
ATOM 4898 O O . SER B 1 207 ? -2.92 29.844 -0.898 1 98.62 207 SER B O 1
ATOM 4900 N N . LEU B 1 208 ? -2.25 28.344 0.659 1 98.69 208 LEU B N 1
ATOM 4901 C CA . LEU B 1 208 ? -1.311 27.688 -0.241 1 98.69 208 LEU B CA 1
ATOM 4902 C C . LEU B 1 208 ? -1.758 26.25 -0.542 1 98.69 208 LEU B C 1
ATOM 4904 O O . LEU B 1 208 ? -0.994 25.469 -1.101 1 98.69 208 LEU B O 1
ATOM 4908 N N . SER B 1 209 ? -2.979 25.969 -0.181 1 98.69 209 SER B N 1
ATOM 4909 C CA . SER B 1 209 ? -3.52 24.625 -0.355 1 98.69 209 SER B CA 1
ATOM 4910 C C . SER B 1 209 ? -3.863 24.344 -1.815 1 98.69 209 SER B C 1
ATOM 4912 O O . SER B 1 209 ? -4.082 25.281 -2.592 1 98.69 209 SER B O 1
ATOM 4914 N N . GLY B 1 210 ? -3.832 23.109 -2.139 1 98.31 210 GLY B N 1
ATOM 4915 C CA . GLY B 1 210 ? -4.266 22.641 -3.447 1 98.31 210 GLY B CA 1
ATOM 4916 C C . GLY B 1 210 ? -5.348 21.578 -3.373 1 98.31 210 GLY B C 1
ATOM 4917 O O . GLY B 1 210 ? -5.402 20.812 -2.416 1 98.31 210 GLY B O 1
ATOM 4918 N N . LEU B 1 211 ? -6.168 21.609 -4.422 1 98.38 211 LEU B N 1
ATOM 4919 C CA . LEU B 1 211 ? -7.207 20.594 -4.477 1 98.38 211 LEU B CA 1
ATOM 4920 C C . LEU B 1 211 ? -6.613 19.219 -4.816 1 98.38 211 LEU B C 1
ATOM 4922 O O . LEU B 1 211 ? -6.719 18.281 -4.027 1 98.38 211 LEU B O 1
ATOM 4926 N N . ASN B 1 212 ? -6.047 19.031 -5.926 1 98.44 212 ASN B N 1
ATOM 4927 C CA . ASN B 1 212 ? -5.379 17.859 -6.48 1 98.44 212 ASN B CA 1
ATOM 4928 C C . ASN B 1 212 ? -4.488 18.234 -7.668 1 98.44 212 ASN B C 1
ATOM 4930 O O . ASN B 1 212 ? -4.66 19.297 -8.266 1 98.44 212 ASN B O 1
ATOM 4934 N N . PRO B 1 213 ? -3.518 17.359 -7.926 1 96.94 213 PRO B N 1
ATOM 4935 C CA . PRO B 1 213 ? -2.744 17.625 -9.141 1 96.94 213 PRO B CA 1
ATOM 4936 C C . PRO B 1 213 ? -3.598 17.594 -10.406 1 96.94 213 PRO B C 1
ATOM 4938 O O . PRO B 1 213 ? -4.562 16.828 -10.477 1 96.94 213 PRO B O 1
ATOM 4941 N N . GLU B 1 214 ? -3.172 18.375 -11.352 1 92.94 214 GLU B N 1
ATOM 4942 C CA . GLU B 1 214 ? -3.906 18.422 -12.609 1 92.94 214 GLU B CA 1
ATOM 4943 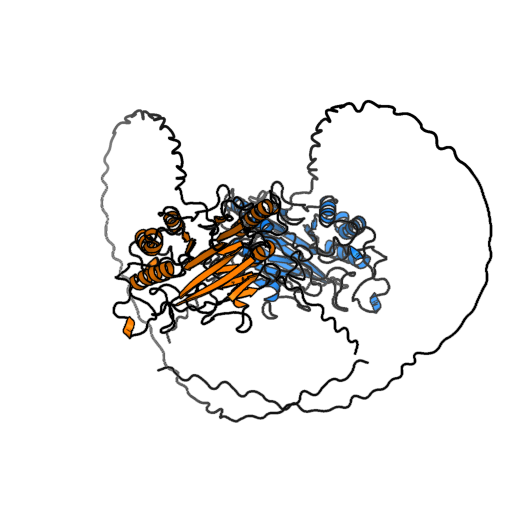C C . GLU B 1 214 ? -3.518 17.266 -13.523 1 92.94 214 GLU B C 1
ATOM 4945 O O . GLU B 1 214 ? -2.367 16.812 -13.508 1 92.94 214 GLU B O 1
ATOM 4950 N N . GLY B 1 215 ? -4.461 16.797 -14.281 1 90.88 215 GLY B N 1
ATOM 4951 C CA . GLY B 1 215 ? -4.195 15.844 -15.344 1 90.88 215 GLY B CA 1
ATOM 4952 C C . GLY B 1 215 ? -4.051 14.414 -14.852 1 90.88 215 GLY B C 1
ATOM 4953 O O . GLY B 1 215 ? -3.672 13.523 -15.617 1 90.88 215 GLY B O 1
ATOM 4954 N N . VAL B 1 216 ? -4.242 14.234 -13.602 1 88.5 216 VAL B N 1
ATOM 4955 C CA . VAL B 1 216 ? -4.109 12.875 -13.094 1 88.5 216 VAL B CA 1
ATOM 4956 C C . VAL B 1 216 ? -5.391 12.469 -12.367 1 88.5 216 VAL B C 1
ATOM 4958 O O . VAL B 1 216 ? -5.992 13.281 -11.656 1 88.5 216 VAL B O 1
ATOM 4961 N N . GLU B 1 217 ? -5.766 11.242 -12.57 1 90.75 217 GLU B N 1
ATOM 4962 C CA . GLU B 1 217 ? -6.84 10.68 -11.758 1 90.75 217 GLU B CA 1
ATOM 4963 C C . GLU B 1 217 ? -6.328 10.242 -10.391 1 90.75 217 GLU B C 1
ATOM 4965 O O . GLU B 1 217 ? -5.465 9.367 -10.297 1 90.75 217 GLU B O 1
ATOM 4970 N N . ILE B 1 218 ? -6.805 10.898 -9.328 1 96.62 218 ILE B N 1
ATOM 4971 C CA . ILE B 1 218 ? -6.293 10.656 -7.984 1 96.62 218 ILE B CA 1
ATOM 4972 C C . ILE B 1 218 ? -7.449 10.656 -6.988 1 96.62 218 ILE B C 1
ATOM 4974 O O . ILE B 1 218 ? -8.367 11.477 -7.098 1 96.62 218 ILE B O 1
ATOM 4978 N N . ASP B 1 219 ? -7.395 9.758 -6.039 1 97 219 ASP B N 1
ATOM 4979 C CA . ASP B 1 219 ? -8.43 9.648 -5.012 1 97 219 ASP B CA 1
ATOM 4980 C C . ASP B 1 219 ? -8.328 10.797 -4.012 1 97 219 ASP B C 1
ATOM 4982 O O . ASP B 1 219 ? -7.23 11.297 -3.736 1 97 219 ASP B O 1
ATOM 4986 N N . GLY B 1 220 ? -9.5 11.195 -3.488 1 97.75 220 GLY B N 1
ATOM 4987 C CA . GLY B 1 220 ? -9.547 12.18 -2.42 1 97.75 220 GLY B CA 1
ATOM 4988 C C . GLY B 1 220 ? -9.359 13.602 -2.912 1 97.75 220 GLY B C 1
ATOM 4989 O O . GLY B 1 220 ? -9.352 13.852 -4.121 1 97.75 220 GLY B O 1
ATOM 4990 N N . TYR B 1 221 ? -9.305 14.5 -1.967 1 98.62 221 TYR B N 1
ATOM 4991 C CA . TYR B 1 221 ? -9.156 15.93 -2.215 1 98.62 221 TYR B CA 1
ATOM 4992 C C . TYR B 1 221 ? -8.125 16.547 -1.28 1 98.62 221 TYR B C 1
ATOM 4994 O O . TYR B 1 221 ? -8.164 16.328 -0.068 1 98.62 221 TYR B O 1
ATOM 5002 N N . GLY B 1 222 ? -7.273 17.328 -1.821 1 98.56 222 GLY B N 1
ATOM 5003 C CA . GLY B 1 222 ? -6.23 17.938 -1.011 1 98.56 222 GLY B CA 1
ATOM 5004 C C . GLY B 1 222 ? -4.914 17.172 -1.062 1 98.56 222 GLY B C 1
ATOM 5005 O O . GLY B 1 222 ? -4.25 17.016 -0.038 1 98.56 222 GLY B O 1
ATOM 5006 N N . ASN B 1 223 ? -4.637 16.562 -2.258 1 98.88 223 ASN B N 1
ATOM 5007 C CA . ASN B 1 223 ? -3.322 15.992 -2.545 1 98.88 223 ASN B CA 1
ATOM 5008 C C . ASN B 1 223 ? -2.451 16.969 -3.324 1 98.88 223 ASN B C 1
ATOM 5010 O O . ASN B 1 223 ? -2.732 17.281 -4.488 1 98.88 223 ASN B O 1
ATOM 5014 N N . TYR B 1 224 ? -1.427 17.5 -2.662 1 98.75 224 TYR B N 1
ATOM 5015 C CA . TYR B 1 224 ? -0.596 18.531 -3.301 1 98.75 224 TYR B CA 1
ATOM 5016 C C . TYR B 1 224 ? 0.749 18.656 -2.594 1 98.75 224 TYR B C 1
ATOM 5018 O O . TYR B 1 224 ? 1.016 17.938 -1.621 1 98.75 224 TYR B O 1
ATOM 5026 N N . ASN B 1 225 ? 1.658 19.406 -3.199 1 98.75 225 ASN B N 1
ATOM 5027 C CA . ASN B 1 225 ? 2.951 19.625 -2.562 1 98.75 225 ASN B CA 1
ATOM 5028 C C . ASN B 1 225 ? 3.346 21.109 -2.602 1 98.75 225 ASN B C 1
ATOM 5030 O O . ASN B 1 225 ? 2.818 21.875 -3.408 1 98.75 225 ASN B O 1
ATOM 5034 N N . LEU B 1 226 ? 4.137 21.5 -1.668 1 98.81 226 LEU B N 1
ATOM 5035 C CA . LEU B 1 226 ? 4.766 22.812 -1.624 1 98.81 226 LEU B CA 1
ATOM 5036 C C . LEU B 1 226 ? 6.289 22.688 -1.601 1 98.81 226 LEU B C 1
ATOM 5038 O O . LEU B 1 226 ? 6.828 21.781 -0.969 1 98.81 226 LEU B O 1
ATOM 5042 N N . GLU B 1 227 ? 6.914 23.578 -2.283 1 98.75 227 GLU B N 1
ATOM 5043 C CA . GLU B 1 227 ? 8.367 23.656 -2.318 1 98.75 227 GLU B CA 1
ATOM 5044 C C . GLU B 1 227 ? 8.875 24.844 -1.513 1 98.75 227 GLU B C 1
ATOM 5046 O O . GLU B 1 227 ? 8.336 25.953 -1.617 1 98.75 227 GLU B O 1
ATOM 5051 N N . VAL B 1 228 ? 9.844 24.625 -0.664 1 98.81 228 VAL B N 1
ATOM 5052 C CA . VAL B 1 228 ? 10.477 25.703 0.082 1 98.81 228 VAL B CA 1
ATOM 5053 C C . VAL B 1 228 ? 11.859 25.984 -0.503 1 98.81 228 VAL B C 1
ATOM 5055 O O . VAL B 1 228 ? 12.734 25.125 -0.493 1 98.81 228 VAL B O 1
ATOM 5058 N N . SER B 1 229 ? 12.039 27.219 -0.924 1 98.25 229 SER B N 1
ATOM 5059 C CA . SER B 1 229 ? 13.273 27.609 -1.602 1 98.25 229 SER B CA 1
ATOM 5060 C C . SER B 1 229 ? 14.359 27.969 -0.599 1 98.25 229 SER B C 1
ATOM 5062 O O . SER B 1 229 ? 14.07 28.281 0.557 1 98.25 229 SER B O 1
ATOM 5064 N N . GLY B 1 230 ? 15.57 27.922 -1.077 1 97.31 230 GLY B N 1
ATOM 5065 C CA . GLY B 1 230 ? 16.688 28.391 -0.264 1 97.31 230 GLY B CA 1
ATOM 5066 C C . GLY B 1 230 ? 16.641 29.891 0.002 1 97.31 230 GLY B C 1
ATOM 5067 O O . GLY B 1 230 ? 15.688 30.562 -0.375 1 97.31 230 GLY B O 1
ATOM 5068 N N . VAL B 1 231 ? 17.703 30.312 0.681 1 97.06 231 VAL B N 1
ATOM 5069 C CA . VAL B 1 231 ? 17.797 31.719 1.055 1 97.06 231 VAL B CA 1
ATOM 5070 C C . VAL B 1 231 ? 18.047 32.562 -0.189 1 97.06 231 VAL B C 1
ATOM 5072 O O . VAL B 1 231 ? 18.891 32.219 -1.028 1 97.06 231 VAL B O 1
ATOM 5075 N N . GLU B 1 232 ? 17.312 33.656 -0.249 1 94.81 232 GLU B N 1
ATOM 5076 C CA . GLU B 1 232 ? 17.453 34.562 -1.379 1 94.81 232 GLU B CA 1
ATOM 5077 C C . GLU B 1 232 ? 18.906 35.031 -1.527 1 94.81 232 GLU B C 1
ATOM 5079 O O . GLU B 1 232 ? 19.562 35.344 -0.537 1 94.81 232 GLU B O 1
ATOM 5084 N N . GLY B 1 233 ? 19.406 35 -2.721 1 92.06 233 GLY B N 1
ATOM 5085 C CA . GLY B 1 233 ? 20.734 35.5 -3.002 1 92.06 233 GLY B CA 1
ATOM 5086 C C . GLY B 1 233 ? 21.812 34.438 -2.873 1 92.06 233 GLY B C 1
ATOM 5087 O O . GLY B 1 233 ? 23 34.719 -3.066 1 92.06 233 GLY B O 1
ATOM 5088 N N . THR B 1 234 ? 21.438 33.281 -2.537 1 93.19 234 THR B N 1
ATOM 5089 C CA . THR B 1 234 ? 22.406 32.188 -2.439 1 93.19 234 THR B CA 1
ATOM 5090 C C . THR B 1 234 ? 22.328 31.266 -3.658 1 93.19 234 THR B C 1
ATOM 5092 O O . THR B 1 234 ? 21.438 31.438 -4.504 1 93.19 234 THR B O 1
ATOM 5095 N N . SER B 1 235 ? 23.234 30.281 -3.723 1 92.75 235 SER B N 1
ATOM 5096 C CA . SER B 1 235 ? 23.297 29.375 -4.859 1 92.75 235 SER B CA 1
ATOM 5097 C C . SER B 1 235 ? 22.078 28.453 -4.895 1 92.75 235 SER B C 1
ATOM 5099 O O . SER B 1 235 ? 21.703 27.969 -5.957 1 92.75 235 SER B O 1
ATOM 5101 N N . LEU B 1 236 ? 21.5 28.297 -3.768 1 95.44 236 LEU B N 1
ATOM 5102 C CA . LEU B 1 236 ? 20.359 27.375 -3.713 1 95.44 236 LEU B CA 1
ATOM 5103 C C . LEU B 1 236 ? 19.047 28.141 -3.676 1 95.44 236 LEU B C 1
ATOM 5105 O O . LEU B 1 236 ? 17.984 27.562 -3.408 1 95.44 236 LEU B O 1
ATOM 5109 N N . ALA B 1 237 ? 19.031 29.391 -3.98 1 95 237 ALA B N 1
ATOM 5110 C CA . ALA B 1 237 ? 17.875 30.281 -3.848 1 95 237 ALA B CA 1
ATOM 5111 C C . ALA B 1 237 ? 16.703 29.797 -4.703 1 95 237 ALA B C 1
ATOM 5113 O O . ALA B 1 237 ? 15.547 29.984 -4.332 1 95 237 ALA B O 1
ATOM 5114 N N . GLU B 1 238 ? 16.984 29.188 -5.82 1 94.62 238 GLU B N 1
ATOM 5115 C CA . GLU B 1 238 ? 15.914 28.828 -6.746 1 94.62 238 GLU B CA 1
ATOM 5116 C C . GLU B 1 238 ? 15.617 27.344 -6.699 1 94.62 238 GLU B C 1
ATOM 5118 O O . GLU B 1 238 ? 14.828 26.828 -7.5 1 94.62 238 GLU B O 1
ATOM 5123 N N . LYS B 1 239 ? 16.188 26.641 -5.738 1 96.75 239 LYS B N 1
ATOM 5124 C CA . LYS B 1 239 ? 15.977 25.203 -5.605 1 96.75 239 LYS B CA 1
ATOM 5125 C C . LYS B 1 239 ? 14.992 24.906 -4.48 1 96.75 239 LYS B C 1
ATOM 5127 O O . LYS B 1 239 ? 14.867 25.672 -3.527 1 96.75 239 LYS B O 1
ATOM 5132 N N . SER B 1 240 ? 14.297 23.828 -4.645 1 98.12 240 SER B N 1
ATOM 5133 C CA . SER B 1 240 ? 13.484 23.312 -3.551 1 98.12 240 SER B CA 1
ATOM 5134 C C . SER B 1 240 ? 14.344 22.609 -2.506 1 98.12 240 SER B C 1
ATOM 5136 O O . SER B 1 240 ? 14.664 21.422 -2.652 1 98.12 240 SER B O 1
ATOM 5138 N N . VAL B 1 241 ? 14.609 23.328 -1.46 1 98.25 241 VAL B N 1
ATOM 5139 C CA . VAL B 1 241 ? 15.57 22.828 -0.475 1 98.25 241 VAL B CA 1
ATOM 5140 C C . VAL B 1 241 ? 14.836 22.031 0.597 1 98.25 241 VAL B C 1
ATOM 5142 O O . VAL B 1 241 ? 15.453 21.281 1.346 1 98.25 241 VAL B O 1
ATOM 5145 N N . LEU B 1 242 ? 13.547 22.172 0.67 1 98.81 242 LEU B N 1
ATOM 5146 C CA . LEU B 1 242 ? 12.617 21.422 1.509 1 98.81 242 LEU B CA 1
ATOM 5147 C C . LEU B 1 242 ? 11.305 21.172 0.777 1 98.81 242 LEU B C 1
ATOM 5149 O O . LEU B 1 242 ? 10.75 22.078 0.163 1 98.81 242 LEU B O 1
ATOM 5153 N N . ASN B 1 243 ? 10.883 19.906 0.821 1 98.88 243 ASN B N 1
ATOM 5154 C CA . ASN B 1 243 ? 9.633 19.562 0.143 1 98.88 243 ASN B CA 1
ATOM 5155 C C . ASN B 1 243 ? 8.555 19.141 1.137 1 98.88 243 ASN B C 1
ATOM 5157 O O . ASN B 1 243 ? 8.789 18.312 2.014 1 98.88 243 ASN B O 1
ATOM 5161 N N . LEU B 1 244 ? 7.371 19.781 1.029 1 98.94 244 LEU B N 1
ATOM 5162 C CA . LEU B 1 244 ? 6.215 19.453 1.855 1 98.94 244 LEU B CA 1
ATOM 5163 C C . LEU B 1 244 ? 5.148 18.719 1.039 1 98.94 244 LEU B C 1
ATOM 5165 O O . LEU B 1 244 ? 4.738 19.203 -0.018 1 98.94 244 LEU B O 1
ATOM 5169 N N . TYR B 1 245 ? 4.766 17.531 1.53 1 98.94 245 TYR B N 1
ATOM 5170 C CA . TYR B 1 245 ? 3.732 16.766 0.859 1 98.94 245 TYR B CA 1
ATOM 5171 C C . TYR B 1 245 ? 2.463 16.703 1.7 1 98.94 245 TYR B C 1
ATOM 5173 O O . TYR B 1 245 ? 2.521 16.453 2.908 1 98.94 245 TYR B O 1
ATOM 5181 N N . PHE B 1 246 ? 1.332 16.922 1.045 1 98.94 246 PHE B N 1
ATOM 5182 C CA . PHE B 1 246 ? 0.017 16.875 1.674 1 98.94 246 PHE B CA 1
ATOM 5183 C C . PHE B 1 246 ? -0.851 15.805 1.024 1 98.94 246 PHE B C 1
ATOM 5185 O O . PHE B 1 246 ? -0.945 15.734 -0.203 1 98.94 246 PHE B O 1
ATOM 5192 N N . LEU B 1 247 ? -1.42 14.977 1.866 1 98.94 247 LEU B N 1
ATOM 5193 C CA . LEU B 1 247 ? -2.26 13.914 1.323 1 98.94 247 LEU B CA 1
ATOM 5194 C C . LEU B 1 247 ? -3.584 13.828 2.076 1 98.94 247 LEU B C 1
ATOM 5196 O O . LEU B 1 247 ? -3.631 14.062 3.287 1 98.94 247 LEU B O 1
ATOM 5200 N N . ASP B 1 248 ? -4.621 13.414 1.346 1 98.81 248 ASP B N 1
ATOM 5201 C CA . ASP B 1 248 ? -5.93 13.117 1.923 1 98.81 248 ASP B CA 1
ATOM 5202 C C . ASP B 1 248 ? -5.98 11.695 2.463 1 98.81 248 ASP B C 1
ATOM 5204 O O . ASP B 1 248 ? -6.035 10.734 1.692 1 98.81 248 ASP B O 1
ATOM 5208 N N . SER B 1 249 ? -6.023 11.617 3.777 1 98.62 249 SER B N 1
ATOM 5209 C CA . SER B 1 249 ? -6.043 10.289 4.371 1 98.62 249 SER B CA 1
ATOM 5210 C C . SER B 1 249 ? -7.461 9.742 4.465 1 98.62 249 SER B C 1
ATOM 5212 O O . SER B 1 249 ? -7.691 8.68 5.055 1 98.62 249 SER B O 1
ATOM 5214 N N . GLY B 1 250 ? -8.391 10.438 3.947 1 96.44 250 GLY B N 1
ATOM 5215 C CA . GLY B 1 250 ? -9.758 9.961 3.879 1 96.44 250 GLY B CA 1
ATOM 5216 C C . GLY B 1 250 ? -10.562 10.273 5.129 1 96.44 250 GLY B C 1
ATOM 5217 O O . GLY B 1 250 ? -10.203 11.164 5.898 1 96.44 250 GLY B O 1
ATOM 5218 N N . ASP B 1 251 ? -11.75 9.594 5.223 1 96.56 251 ASP B N 1
ATOM 5219 C CA . ASP B 1 251 ? -12.633 9.68 6.379 1 96.56 251 ASP B CA 1
ATOM 5220 C C . ASP B 1 251 ? -12.984 8.289 6.906 1 96.56 251 ASP B C 1
ATOM 5222 O O . ASP B 1 251 ? -12.234 7.707 7.688 1 96.56 251 ASP B O 1
ATOM 5226 N N . TYR B 1 252 ? -14 7.699 6.398 1 96.06 252 TYR B N 1
ATOM 5227 C CA . TYR B 1 252 ? -14.352 6.332 6.773 1 96.06 252 TYR B CA 1
ATOM 5228 C C . TYR B 1 252 ? -14.172 5.383 5.594 1 96.06 252 TYR B C 1
ATOM 5230 O O . TYR B 1 252 ? -14.227 5.805 4.438 1 96.06 252 TYR B O 1
ATOM 5238 N N . SER B 1 253 ? -13.93 4.098 5.945 1 96.06 253 SER B N 1
ATOM 5239 C CA . SER B 1 253 ? -13.812 3.059 4.93 1 96.06 253 SER B CA 1
ATOM 5240 C C . SER B 1 253 ? -15.055 2.998 4.051 1 96.06 253 SER B C 1
ATOM 5242 O O . SER B 1 253 ? -16.172 3.096 4.543 1 96.06 253 SER B O 1
ATOM 5244 N N . THR B 1 254 ? -14.797 2.826 2.738 1 91.81 254 THR B N 1
ATOM 5245 C CA . THR B 1 254 ? -15.906 2.672 1.803 1 91.81 254 THR B CA 1
ATOM 5246 C C . THR B 1 254 ? -16.062 1.211 1.388 1 91.81 254 THR B C 1
ATOM 5248 O O . THR B 1 254 ? -16.891 0.889 0.534 1 91.81 254 THR B O 1
ATOM 5251 N N . VAL B 1 255 ? -15.211 0.373 1.902 1 91.94 255 VAL B N 1
ATOM 5252 C CA . VAL B 1 255 ? -15.273 -1.062 1.646 1 91.94 255 VAL B CA 1
ATOM 5253 C C . VAL B 1 255 ? -16.172 -1.734 2.686 1 91.94 255 VAL B C 1
ATOM 5255 O O . VAL B 1 255 ? -15.867 -1.718 3.881 1 91.94 255 VAL B O 1
ATOM 5258 N N . PRO B 1 256 ? -17.219 -2.375 2.309 1 89.19 256 PRO B N 1
ATOM 5259 C CA . PRO B 1 256 ? -18.203 -2.914 3.252 1 89.19 256 PRO B CA 1
ATOM 5260 C C . PRO B 1 256 ? -17.578 -3.879 4.262 1 89.19 256 PRO B C 1
ATOM 5262 O O . PRO B 1 256 ? -17.984 -3.895 5.43 1 89.19 256 PRO B O 1
ATOM 5265 N N . SER B 1 257 ? -16.594 -4.609 3.867 1 89 257 SER B N 1
ATOM 5266 C CA . SER B 1 257 ? -16.031 -5.637 4.738 1 89 257 SER B CA 1
ATOM 5267 C C . SER B 1 257 ? -15 -5.047 5.695 1 89 257 SER B C 1
ATOM 5269 O O . SER B 1 257 ? -14.492 -5.738 6.582 1 89 257 SER B O 1
ATOM 5271 N N . ILE B 1 258 ? -14.719 -3.842 5.496 1 93.06 258 ILE B N 1
ATOM 5272 C CA . ILE B 1 258 ? -13.742 -3.176 6.352 1 93.06 258 ILE B CA 1
ATOM 5273 C C . ILE B 1 258 ? -14.406 -2.01 7.082 1 93.06 258 ILE B C 1
ATOM 5275 O O . ILE B 1 258 ? -14.773 -1.008 6.465 1 93.06 258 ILE B O 1
ATOM 5279 N N . LYS B 1 259 ? -14.484 -2.133 8.383 1 94.19 259 LYS B N 1
ATOM 5280 C CA . LYS B 1 259 ? -15.102 -1.081 9.188 1 94.19 259 LYS B CA 1
ATOM 5281 C C . LYS B 1 259 ? -14.062 -0.071 9.664 1 94.19 259 LYS B C 1
ATOM 5283 O O . LYS B 1 259 ? -12.859 -0.328 9.586 1 94.19 259 LYS B O 1
ATOM 5288 N N . GLY B 1 260 ? -14.586 1.127 10.055 1 96.94 260 GLY B N 1
ATOM 5289 C CA . GLY B 1 260 ? -13.711 2.129 10.641 1 96.94 260 GLY B CA 1
ATOM 5290 C C . GLY B 1 260 ? -13.219 3.158 9.633 1 96.94 260 GLY B C 1
ATOM 5291 O O . GLY B 1 260 ? -13.969 3.564 8.742 1 96.94 260 GLY B O 1
ATOM 5292 N N . TYR B 1 261 ? -11.984 3.561 9.828 1 97.88 261 TYR B N 1
ATOM 5293 C CA . TYR B 1 261 ? -11.477 4.711 9.078 1 97.88 261 TYR B CA 1
ATOM 5294 C C . TYR B 1 261 ? -10.914 4.281 7.734 1 97.88 261 TYR B C 1
ATOM 5296 O O . TYR B 1 261 ? -10.547 3.119 7.547 1 97.88 261 TYR B O 1
ATOM 5304 N N . GLY B 1 262 ? -10.914 5.266 6.844 1 97.31 262 GLY B N 1
ATOM 5305 C CA . GLY B 1 262 ? -10.328 5.055 5.531 1 97.31 262 GLY B CA 1
ATOM 5306 C C . GLY B 1 262 ? -8.812 5.188 5.523 1 97.31 262 GLY B C 1
ATOM 5307 O O . GLY B 1 262 ? -8.18 5.199 6.582 1 97.31 262 GLY B O 1
ATOM 5308 N N . TRP B 1 263 ? -8.227 5.164 4.305 1 97.88 263 TRP B N 1
ATOM 5309 C CA . TRP B 1 263 ? -6.773 5.141 4.16 1 97.88 263 TRP B CA 1
ATOM 5310 C C . TRP B 1 263 ? -6.344 5.824 2.865 1 97.88 263 TRP B C 1
ATOM 5312 O O . TRP B 1 263 ? -7.184 6.164 2.027 1 97.88 263 TRP B O 1
ATOM 5322 N N . ILE B 1 264 ? -5.043 6.148 2.787 1 98.62 264 ILE B N 1
ATOM 5323 C CA . ILE B 1 264 ? -4.449 6.738 1.591 1 98.62 264 ILE B CA 1
ATOM 5324 C C . ILE B 1 264 ? -4.375 5.691 0.483 1 98.62 264 ILE B C 1
ATOM 5326 O O . ILE B 1 264 ? -3.824 4.605 0.681 1 98.62 264 ILE B O 1
ATOM 5330 N N . LYS B 1 265 ? -4.852 6.047 -0.72 1 97.88 265 LYS B N 1
ATOM 5331 C CA . LYS B 1 265 ? -5.059 5.082 -1.795 1 97.88 265 LYS B CA 1
ATOM 5332 C C . LYS B 1 265 ? -3.818 4.969 -2.678 1 97.88 265 LYS B C 1
ATOM 5334 O O . LYS B 1 265 ? -2.924 5.816 -2.611 1 97.88 265 LYS B O 1
ATOM 5339 N N . ALA B 1 266 ? -3.793 3.924 -3.508 1 97.19 266 ALA B N 1
ATOM 5340 C CA . ALA B 1 266 ? -2.66 3.637 -4.383 1 97.19 266 ALA B CA 1
ATOM 5341 C C . ALA B 1 266 ? -2.414 4.785 -5.359 1 97.19 266 ALA B C 1
ATOM 5343 O O . ALA B 1 266 ? -1.265 5.129 -5.648 1 97.19 266 ALA B O 1
ATOM 5344 N N . SER B 1 267 ? -3.477 5.359 -5.863 1 97.25 267 SER B N 1
ATOM 5345 C CA . SER B 1 267 ? -3.318 6.461 -6.809 1 97.25 267 SER B CA 1
ATOM 5346 C C . SER B 1 267 ? -2.598 7.641 -6.168 1 97.25 267 SER B C 1
ATOM 5348 O O . SER B 1 267 ? -1.784 8.305 -6.816 1 97.25 267 SER B O 1
ATOM 5350 N N . GLN B 1 268 ? -2.889 7.922 -4.902 1 98.62 268 GLN B N 1
ATOM 5351 C CA . GLN B 1 268 ? -2.207 8.977 -4.164 1 98.62 268 GLN B CA 1
ATOM 5352 C C . GLN B 1 268 ? -0.73 8.648 -3.967 1 98.62 268 GLN B C 1
ATOM 5354 O O . GLN B 1 268 ? 0.127 9.531 -4.07 1 98.62 268 GLN B O 1
ATOM 5359 N N . GLN B 1 269 ? -0.534 7.387 -3.744 1 98.5 269 GLN B N 1
ATOM 5360 C CA . GLN B 1 269 ? 0.829 6.934 -3.486 1 98.5 269 GLN B CA 1
ATOM 5361 C C . GLN B 1 269 ? 1.695 7.059 -4.738 1 98.5 269 GLN B C 1
ATOM 5363 O O . GLN B 1 269 ? 2.857 7.461 -4.656 1 98.5 269 GLN B O 1
ATOM 5368 N N . VAL B 1 270 ? 1.151 6.715 -5.906 1 97.62 270 VAL B N 1
ATOM 5369 C CA . VAL B 1 270 ? 1.891 6.84 -7.16 1 97.62 270 VAL B CA 1
ATOM 5370 C C . VAL B 1 270 ? 2.201 8.305 -7.438 1 97.62 270 VAL B C 1
ATOM 5372 O O . VAL B 1 270 ? 3.324 8.648 -7.812 1 97.62 270 VAL B O 1
ATOM 5375 N N . TRP B 1 271 ? 1.221 9.172 -7.23 1 98.12 271 TRP B N 1
ATOM 5376 C CA . TRP B 1 271 ? 1.456 10.602 -7.414 1 98.12 271 TRP B CA 1
ATOM 5377 C C . TRP B 1 271 ? 2.576 11.094 -6.504 1 98.12 271 TRP B C 1
ATOM 5379 O O . TRP B 1 271 ? 3.479 11.805 -6.945 1 98.12 271 TRP B O 1
ATOM 5389 N N . PHE B 1 272 ? 2.469 10.711 -5.215 1 98.75 272 PHE B N 1
ATOM 5390 C CA . PHE B 1 272 ? 3.477 11.094 -4.234 1 98.75 272 PHE B CA 1
ATOM 5391 C C . PHE B 1 272 ? 4.867 10.656 -4.684 1 98.75 272 PHE B C 1
ATOM 5393 O O . PHE B 1 272 ? 5.809 11.453 -4.664 1 98.75 272 PHE B O 1
ATOM 5400 N N . GLN B 1 273 ? 4.992 9.406 -5.055 1 97.81 273 GLN B N 1
ATOM 5401 C CA . GLN B 1 273 ? 6.289 8.852 -5.445 1 97.81 273 GLN B CA 1
ATOM 5402 C C . GLN B 1 273 ? 6.84 9.562 -6.676 1 97.81 273 GLN B C 1
ATOM 5404 O O . GLN B 1 273 ? 8.031 9.867 -6.742 1 97.81 273 GLN B O 1
ATOM 5409 N N . GLN B 1 274 ? 5.988 9.805 -7.629 1 97.06 274 GLN B N 1
ATOM 5410 C CA . GLN B 1 274 ? 6.414 10.484 -8.844 1 97.06 274 GLN B CA 1
ATOM 5411 C C . GLN B 1 274 ? 6.844 11.922 -8.555 1 97.06 274 GLN B C 1
ATOM 5413 O O . GLN B 1 274 ? 7.852 12.391 -9.086 1 97.06 274 GLN B O 1
ATOM 5418 N N . THR B 1 275 ? 6.078 12.594 -7.688 1 98.31 275 THR B N 1
ATOM 5419 C CA . THR B 1 275 ? 6.406 13.969 -7.312 1 98.31 275 THR B CA 1
ATOM 5420 C C . THR B 1 275 ? 7.734 14.016 -6.559 1 98.31 275 THR B C 1
ATOM 5422 O O . THR B 1 275 ? 8.602 14.828 -6.883 1 98.31 275 THR B O 1
ATOM 5425 N N . SER B 1 276 ? 7.855 13.148 -5.625 1 98.62 276 SER B N 1
ATOM 5426 C CA . SER B 1 276 ? 9.086 13.062 -4.848 1 98.62 276 SER B CA 1
ATOM 5427 C C . SER B 1 276 ? 10.289 12.797 -5.746 1 98.62 276 SER B C 1
ATOM 5429 O O . SER B 1 276 ? 11.32 13.461 -5.633 1 98.62 276 SER B O 1
ATOM 5431 N N . SER B 1 277 ? 10.141 11.836 -6.637 1 98 277 SER B N 1
ATOM 5432 C CA . SER B 1 277 ? 11.219 11.477 -7.551 1 98 277 SER B CA 1
ATOM 5433 C C . SER B 1 277 ? 11.617 12.656 -8.43 1 98 277 SER B C 1
ATOM 5435 O O . SER B 1 277 ? 12.805 12.906 -8.648 1 98 277 SER B O 1
ATOM 5437 N N . SER B 1 278 ? 10.648 13.336 -8.945 1 98.19 278 SER B N 1
ATOM 5438 C CA . SER B 1 278 ? 10.898 14.492 -9.797 1 98.19 278 SER B CA 1
ATOM 5439 C C . SER B 1 278 ? 11.648 15.586 -9.047 1 98.19 278 SER B C 1
ATOM 5441 O O . SER B 1 278 ? 12.609 16.156 -9.555 1 98.19 278 SER B O 1
ATOM 5443 N N . LEU B 1 279 ? 11.234 15.859 -7.859 1 98.56 279 LEU B N 1
ATOM 5444 C CA . LEU B 1 279 ? 11.859 16.891 -7.051 1 98.56 279 LEU B CA 1
ATOM 5445 C C . LEU B 1 279 ? 13.281 16.5 -6.66 1 98.56 279 LEU B C 1
ATOM 5447 O O . LEU B 1 279 ? 14.172 17.359 -6.633 1 98.56 279 LEU B O 1
ATOM 5451 N N . GLN B 1 280 ? 13.484 15.25 -6.359 1 98.38 280 GLN B N 1
ATOM 5452 C CA . GLN B 1 280 ? 14.82 14.766 -6.043 1 98.38 280 GLN B CA 1
ATOM 5453 C C . GLN B 1 280 ? 15.758 14.93 -7.234 1 98.38 280 GLN B C 1
ATOM 5455 O O . GLN B 1 280 ? 16.875 15.422 -7.09 1 98.38 280 GLN B O 1
ATOM 5460 N N . ARG B 1 281 ? 15.281 14.5 -8.391 1 98.25 281 ARG B N 1
ATOM 5461 C CA . ARG B 1 281 ? 16.094 14.609 -9.602 1 98.25 281 ARG B CA 1
ATOM 5462 C C . ARG B 1 281 ? 16.469 16.062 -9.875 1 98.25 281 ARG B C 1
ATOM 5464 O O . ARG B 1 281 ? 17.641 16.359 -10.172 1 98.25 281 ARG B O 1
ATOM 5471 N N . LYS B 1 282 ? 15.484 16.922 -9.773 1 98.12 282 LYS B N 1
ATOM 5472 C CA . LYS B 1 282 ? 15.75 18.344 -10 1 98.12 282 LYS B CA 1
ATOM 5473 C C . LYS B 1 282 ? 16.781 18.875 -9.008 1 98.12 282 LYS B C 1
ATOM 5475 O O . LYS B 1 282 ? 17.719 19.562 -9.391 1 98.12 282 LYS B O 1
ATOM 5480 N N . TYR B 1 283 ? 16.641 18.578 -7.77 1 98.25 283 TYR B N 1
ATOM 5481 C CA . TYR B 1 283 ? 17.5 19.078 -6.707 1 98.25 283 TYR B CA 1
ATOM 5482 C C . TYR B 1 283 ? 18.922 18.531 -6.859 1 98.25 283 TYR B C 1
ATOM 5484 O O . TYR B 1 283 ? 19.891 19.266 -6.688 1 98.25 283 TYR B O 1
ATOM 5492 N N . MET B 1 284 ? 19.031 17.266 -7.207 1 98.06 284 MET B N 1
ATOM 5493 C CA . MET B 1 284 ? 20.328 16.609 -7.227 1 98.06 284 MET B CA 1
ATOM 5494 C C . MET B 1 284 ? 21.062 16.875 -8.539 1 98.06 284 MET B C 1
ATOM 5496 O O . MET B 1 284 ? 22.281 17.031 -8.555 1 98.06 284 MET B O 1
ATOM 5500 N N . ASN B 1 285 ? 20.297 17.031 -9.68 1 97 285 ASN B N 1
ATOM 5501 C CA . ASN B 1 285 ? 20.938 17.016 -10.992 1 97 285 ASN B CA 1
ATOM 5502 C C . ASN B 1 285 ? 21.062 18.438 -11.562 1 97 285 ASN B C 1
ATOM 5504 O O . ASN B 1 285 ? 21.906 18.672 -12.43 1 97 285 ASN B O 1
ATOM 5508 N N . GLU B 1 286 ? 20.156 19.297 -11.18 1 95.69 286 GLU B N 1
ATOM 5509 C CA . GLU B 1 286 ? 20.281 20.672 -11.664 1 95.69 286 GLU B CA 1
ATOM 5510 C C . GLU B 1 286 ? 21.344 21.438 -10.883 1 95.69 286 GLU B C 1
ATOM 5512 O O . GLU B 1 286 ? 21.562 21.188 -9.703 1 95.69 286 GLU B O 1
ATOM 5517 N N . ASN B 1 287 ? 21.969 22.438 -11.531 1 94.12 287 ASN B N 1
ATOM 5518 C CA . ASN B 1 287 ? 23.047 23.188 -10.906 1 94.12 287 ASN B CA 1
ATOM 5519 C C . ASN B 1 287 ? 22.516 24.141 -9.828 1 94.12 287 ASN B C 1
ATOM 5521 O O . ASN B 1 287 ? 21.516 24.812 -10.031 1 94.12 287 ASN B O 1
ATOM 5525 N N . PRO B 1 288 ? 23.234 24.234 -8.742 1 95.25 288 PRO B N 1
ATOM 5526 C CA . PRO B 1 288 ? 24.375 23.406 -8.352 1 95.25 288 PRO B CA 1
ATOM 5527 C C . PRO B 1 288 ? 23.953 22 -7.926 1 95.25 288 PRO B C 1
ATOM 5529 O O . PRO B 1 288 ? 22.984 21.844 -7.164 1 95.25 288 PRO B O 1
ATOM 5532 N N . LYS B 1 289 ? 24.672 21.016 -8.367 1 96.44 289 LYS B N 1
ATOM 5533 C CA . LYS B 1 289 ? 24.344 19.609 -8.102 1 96.44 289 LYS B CA 1
ATOM 5534 C C . LYS B 1 289 ? 24.5 19.297 -6.617 1 96.44 289 LYS B C 1
ATOM 5536 O O . LYS B 1 289 ? 25.391 19.812 -5.953 1 96.44 289 LYS B O 1
ATOM 5541 N N . GLN B 1 290 ? 23.625 18.547 -6.168 1 95.69 290 GLN B N 1
ATOM 5542 C CA . GLN B 1 290 ? 23.672 18.078 -4.785 1 95.69 290 GLN B CA 1
ATOM 5543 C C . GLN B 1 290 ? 23.875 16.578 -4.723 1 95.69 290 GLN B C 1
ATOM 5545 O O . GLN B 1 290 ? 23.359 15.836 -5.574 1 95.69 290 GLN B O 1
ATOM 5550 N N . LYS B 1 291 ? 24.5 16.031 -3.688 1 93.75 291 LYS B N 1
ATOM 5551 C CA . LYS B 1 291 ? 24.844 14.609 -3.555 1 93.75 291 LYS B CA 1
ATOM 5552 C C . LYS B 1 291 ? 23.656 13.82 -3.006 1 93.75 291 LYS B C 1
ATOM 5554 O O . LYS B 1 291 ? 23.531 12.617 -3.273 1 93.75 291 LYS B O 1
ATOM 5559 N N . GLU B 1 292 ? 22.859 14.453 -2.229 1 95.75 292 GLU B N 1
ATOM 5560 C CA . GLU B 1 292 ? 21.688 13.828 -1.599 1 95.75 292 GLU B CA 1
ATOM 5561 C C . GLU B 1 292 ? 20.422 14.633 -1.864 1 95.75 292 GLU B C 1
ATOM 5563 O O . GLU B 1 292 ? 20.484 15.836 -2.129 1 95.75 292 GLU B O 1
ATOM 5568 N N . PRO B 1 293 ? 19.312 13.961 -1.808 1 97.69 293 PRO B N 1
ATOM 5569 C CA . PRO B 1 293 ? 18.062 14.695 -2.029 1 97.69 293 PRO B CA 1
ATOM 5570 C C . PRO B 1 293 ? 17.734 15.648 -0.889 1 97.69 293 PRO B C 1
ATOM 5572 O O . PRO B 1 293 ? 18.188 15.453 0.242 1 97.69 293 PRO B O 1
ATOM 5575 N N . ALA B 1 294 ? 16.953 16.75 -1.22 1 98.5 294 ALA B N 1
ATOM 5576 C CA . ALA B 1 294 ? 16.359 17.578 -0.172 1 98.5 294 ALA B CA 1
ATOM 5577 C C . ALA B 1 294 ? 15.367 16.781 0.667 1 98.5 294 ALA B C 1
ATOM 5579 O O . ALA B 1 294 ? 14.672 15.914 0.15 1 98.5 294 ALA B O 1
ATOM 5580 N N . PRO B 1 295 ? 15.289 17.062 1.975 1 98.69 295 PRO B N 1
ATOM 5581 C CA . PRO B 1 295 ? 14.352 16.328 2.816 1 98.69 295 PRO B CA 1
ATOM 5582 C C . PRO B 1 295 ? 12.891 16.672 2.521 1 98.69 295 PRO B C 1
ATOM 5584 O O . PRO B 1 295 ? 12.602 17.766 2.045 1 98.69 295 PRO B O 1
ATOM 5587 N N . GLY B 1 296 ? 12.047 15.656 2.758 1 98.81 296 GLY B N 1
ATOM 5588 C CA . GLY B 1 296 ? 10.602 15.82 2.652 1 98.81 296 GLY B CA 1
ATOM 5589 C C . GLY B 1 296 ? 9.891 15.672 3.982 1 98.81 296 GLY B C 1
ATOM 5590 O O . GLY B 1 296 ? 10.297 14.867 4.824 1 98.81 296 GLY B O 1
ATOM 5591 N N . LEU B 1 297 ? 8.859 16.438 4.191 1 98.94 297 LEU B N 1
ATOM 5592 C CA . LEU B 1 297 ? 7.898 16.297 5.285 1 98.94 297 LEU B CA 1
ATOM 5593 C C . LEU B 1 297 ? 6.5 16.016 4.75 1 98.94 297 LEU B C 1
ATOM 5595 O O . LEU B 1 297 ? 6.082 16.609 3.75 1 98.94 297 LEU B O 1
ATOM 5599 N N . VAL B 1 298 ? 5.852 15.078 5.41 1 99 298 VAL B N 1
ATOM 5600 C CA . VAL B 1 298 ? 4.539 14.672 4.926 1 99 298 VAL B CA 1
ATOM 5601 C C . VAL B 1 298 ? 3.473 15.023 5.961 1 99 298 VAL B C 1
ATOM 5603 O O . VAL B 1 298 ? 3.682 14.844 7.164 1 99 298 VAL B O 1
ATOM 5606 N N . PHE B 1 299 ? 2.309 15.547 5.488 1 98.94 299 PHE B N 1
ATOM 5607 C CA . PHE B 1 299 ? 1.204 15.953 6.348 1 98.94 299 PHE B CA 1
ATOM 5608 C C . PHE B 1 299 ? -0.1 15.305 5.898 1 98.94 299 PHE B C 1
ATOM 5610 O O . PHE B 1 299 ? -0.481 15.406 4.73 1 98.94 299 PHE B O 1
ATOM 5617 N N . PHE B 1 300 ? -0.746 14.617 6.738 1 98.94 300 PHE B N 1
ATOM 5618 C CA . PHE B 1 300 ? -2.082 14.055 6.57 1 98.94 300 PHE B CA 1
ATOM 5619 C C . PHE B 1 300 ? -2.787 13.922 7.914 1 98.94 300 PHE B C 1
ATOM 5621 O O . PHE B 1 300 ? -2.262 14.352 8.945 1 98.94 300 PHE B O 1
ATOM 5628 N N . HIS B 1 301 ? -4.074 13.383 7.938 1 98.88 301 HIS B N 1
ATOM 5629 C CA . HIS B 1 301 ? -4.859 13.508 9.156 1 98.88 301 HIS B CA 1
ATOM 5630 C C . HIS B 1 301 ? -4.91 12.188 9.922 1 98.88 301 HIS B C 1
ATOM 5632 O O . HIS B 1 301 ? -4.539 12.125 11.094 1 98.88 301 HIS B O 1
ATOM 5638 N N . ILE B 1 302 ? -5.324 11.094 9.328 1 98.88 302 ILE B N 1
ATOM 5639 C CA . ILE B 1 302 ? -5.566 9.805 9.969 1 98.88 302 ILE B CA 1
ATOM 5640 C C . ILE B 1 302 ? -4.258 9.023 10.062 1 98.88 302 ILE B C 1
ATOM 5642 O O . ILE B 1 302 ? -3.533 8.891 9.078 1 98.88 302 ILE B O 1
ATOM 5646 N N . PRO B 1 303 ? -3.951 8.539 11.234 1 98.75 303 PRO B N 1
ATOM 5647 C CA . PRO B 1 303 ? -2.68 7.824 11.383 1 98.75 303 PRO B CA 1
ATOM 5648 C C . PRO B 1 303 ? -2.605 6.559 10.539 1 98.75 303 PRO B C 1
ATOM 5650 O O . PRO B 1 303 ? -3.633 5.934 10.266 1 98.75 303 PRO B O 1
ATOM 5653 N N . LEU B 1 304 ? -1.392 6.234 10.148 1 98.56 304 LEU B N 1
ATOM 5654 C CA . LEU B 1 304 ? -1.109 4.949 9.523 1 98.56 304 LEU B CA 1
ATOM 5655 C C . LEU B 1 304 ? -1.067 3.836 10.562 1 98.56 304 LEU B C 1
ATOM 5657 O O . LEU B 1 304 ? -0.794 4.09 11.742 1 98.56 304 LEU B O 1
ATOM 5661 N N . PRO B 1 305 ? -1.293 2.584 10.109 1 97.81 305 PRO B N 1
ATOM 5662 C CA . PRO B 1 305 ? -1.211 1.472 11.055 1 97.81 305 PRO B CA 1
ATOM 5663 C C . PRO B 1 305 ? 0.144 1.391 11.758 1 97.81 305 PRO B C 1
ATOM 5665 O O . PRO B 1 305 ? 0.226 0.937 12.898 1 97.81 305 PRO B O 1
ATOM 5668 N N . GLU B 1 306 ? 1.189 1.9 11.188 1 97.62 306 GLU B N 1
ATOM 5669 C CA . GLU B 1 306 ? 2.547 1.825 11.719 1 97.62 306 GLU B CA 1
ATOM 5670 C C . GLU B 1 306 ? 2.68 2.619 13.016 1 97.62 306 GLU B C 1
ATOM 5672 O O . GLU B 1 306 ? 3.584 2.365 13.812 1 97.62 306 GLU B O 1
ATOM 5677 N N . PHE B 1 307 ? 1.784 3.553 13.281 1 97.75 307 PHE B N 1
ATOM 5678 C CA . PHE B 1 307 ? 1.815 4.316 14.523 1 97.75 307 PHE B CA 1
ATOM 5679 C C . PHE B 1 307 ? 1.623 3.398 15.727 1 97.75 307 PHE B C 1
ATOM 5681 O O . PHE B 1 307 ? 1.977 3.758 16.844 1 97.75 307 PHE B O 1
ATOM 5688 N N . SER B 1 308 ? 1.041 2.223 15.547 1 95.88 308 SER B N 1
ATOM 5689 C CA . SER B 1 308 ? 0.776 1.288 16.641 1 95.88 308 SER B CA 1
ATOM 5690 C C . SER B 1 308 ? 2.039 0.535 17.031 1 95.88 308 SER B C 1
ATOM 5692 O O . SER B 1 308 ? 2.062 -0.145 18.062 1 95.88 308 SER B O 1
ATOM 5694 N N . SER B 1 309 ? 3.102 0.686 16.297 1 92.19 309 SER B N 1
ATOM 5695 C CA . SER B 1 309 ? 4.297 -0.125 16.5 1 92.19 309 SER B CA 1
ATOM 5696 C C . SER B 1 309 ? 5.148 0.429 17.641 1 92.19 309 SER B C 1
ATOM 5698 O O . SER B 1 309 ? 6.082 -0.228 18.109 1 92.19 309 SER B O 1
ATOM 5700 N N . PHE B 1 310 ? 4.793 1.608 18.078 1 92.5 310 PHE B N 1
ATOM 5701 C CA . PHE B 1 310 ? 5.66 2.283 19.047 1 92.5 310 PHE B CA 1
ATOM 5702 C C . PHE B 1 310 ? 5.273 1.926 20.469 1 92.5 310 PHE B C 1
ATOM 5704 O O . PHE B 1 310 ? 4.086 1.843 20.797 1 92.5 310 PHE B O 1
ATOM 5711 N N . THR B 1 311 ? 6.344 1.613 21.156 1 85.56 311 THR B N 1
ATOM 5712 C CA . THR B 1 311 ? 6.23 1.425 22.609 1 85.56 311 THR B CA 1
ATOM 5713 C C . THR B 1 311 ? 6.922 2.561 23.344 1 85.56 311 THR B C 1
ATOM 5715 O O . THR B 1 311 ? 7.664 3.344 22.75 1 85.56 311 THR B O 1
ATOM 5718 N N . ALA B 1 312 ? 6.645 2.639 24.625 1 75.56 312 ALA B N 1
ATOM 5719 C CA . ALA B 1 312 ? 7.102 3.773 25.422 1 75.56 312 ALA B CA 1
ATOM 5720 C C . ALA B 1 312 ? 8.617 3.951 25.312 1 75.56 312 ALA B C 1
ATOM 5722 O O . ALA B 1 312 ? 9.125 5.062 25.469 1 75.56 312 ALA B O 1
ATOM 5723 N N . VAL B 1 313 ? 9.234 3.002 24.922 1 75.94 313 VAL B N 1
ATOM 5724 C CA . VAL B 1 313 ? 10.695 3.068 24.922 1 75.94 313 VAL B CA 1
ATOM 5725 C C . VAL B 1 313 ? 11.188 3.613 23.594 1 75.94 313 VAL B C 1
ATOM 5727 O O . VAL B 1 313 ? 12.336 4.031 23.469 1 75.94 313 VAL B O 1
ATOM 5730 N N . ASN B 1 314 ? 10.289 3.822 22.656 1 83.75 314 ASN B N 1
ATOM 5731 C CA . ASN B 1 314 ? 10.812 4.145 21.328 1 83.75 314 ASN B CA 1
ATOM 5732 C C . ASN B 1 314 ? 10.125 5.371 20.734 1 83.75 314 ASN B C 1
ATOM 5734 O O . ASN B 1 314 ? 10 5.492 19.516 1 83.75 314 ASN B O 1
ATOM 5738 N N . PHE B 1 315 ? 9.547 6.25 21.719 1 90.62 315 PHE B N 1
ATOM 5739 C CA . PHE B 1 315 ? 9.008 7.5 21.203 1 90.62 315 PHE B CA 1
ATOM 5740 C C . PHE B 1 315 ? 9.164 8.617 22.219 1 90.62 315 PHE B C 1
ATOM 5742 O O . PHE B 1 315 ? 9.469 8.367 23.391 1 90.62 315 PHE B O 1
ATOM 5749 N N . THR B 1 316 ? 9.148 9.852 21.812 1 94.94 316 THR B N 1
ATOM 5750 C CA . THR B 1 316 ? 9.133 11.047 22.641 1 94.94 316 THR B CA 1
ATOM 5751 C C . THR B 1 316 ? 7.742 11.68 22.656 1 94.94 316 THR B C 1
ATOM 5753 O O . THR B 1 316 ? 7.168 11.953 21.594 1 94.94 316 THR B O 1
ATOM 5756 N N . GLY B 1 317 ? 7.234 11.953 23.828 1 96.38 317 GLY B N 1
ATOM 5757 C CA . GLY B 1 317 ? 5.887 12.469 24 1 96.38 317 GLY B CA 1
ATOM 5758 C C . GLY B 1 317 ? 4.973 11.531 24.766 1 96.38 317 GLY B C 1
ATOM 5759 O O . GLY B 1 317 ? 5.438 10.734 25.578 1 96.38 317 GLY B O 1
ATOM 5760 N N . VAL B 1 318 ? 3.65 11.688 24.531 1 95.25 318 VAL B N 1
ATOM 5761 C CA . VAL B 1 318 ? 2.684 10.961 25.344 1 95.25 318 VAL B CA 1
ATOM 5762 C C . VAL B 1 318 ? 1.72 10.195 24.438 1 95.25 318 VAL B C 1
ATOM 5764 O O . VAL B 1 318 ? 1.282 10.703 23.406 1 95.25 318 VAL B O 1
ATOM 5767 N N . LYS B 1 319 ? 1.532 8.961 24.797 1 95.62 319 LYS B N 1
ATOM 5768 C CA . LYS B 1 319 ? 0.507 8.102 24.219 1 95.62 319 LYS B CA 1
ATOM 5769 C C . LYS B 1 319 ? -0.556 7.738 25.266 1 95.62 319 LYS B C 1
ATOM 5771 O O . LYS B 1 319 ? -0.336 6.871 26.109 1 95.62 319 LYS B O 1
ATOM 5776 N N . GLN B 1 320 ? -1.796 8.375 25.109 1 95.81 320 GLN B N 1
ATOM 5777 C CA . GLN B 1 320 ? -2.795 8.211 26.156 1 95.81 320 GLN B CA 1
ATOM 5778 C C . GLN B 1 320 ? -4.027 7.477 25.641 1 95.81 320 GLN B C 1
ATOM 5780 O O . GLN B 1 320 ? -4.969 7.219 26.391 1 95.81 320 GLN B O 1
ATOM 5785 N N . GLU B 1 321 ? -4.039 7.219 24.359 1 96.56 321 GLU B N 1
ATOM 5786 C CA . GLU B 1 321 ? -5.148 6.469 23.781 1 96.56 321 GLU B CA 1
ATOM 5787 C C . GLU B 1 321 ? -4.672 5.566 22.641 1 96.56 321 GLU B C 1
ATOM 5789 O O . GLU B 1 321 ? -3.523 5.672 22.203 1 96.56 321 GLU B O 1
ATOM 5794 N N . GLY B 1 322 ? -5.531 4.656 22.266 1 96.5 322 GLY B N 1
ATOM 5795 C CA . GLY B 1 322 ? -5.203 3.768 21.172 1 96.5 322 GLY B CA 1
ATOM 5796 C C . GLY B 1 322 ? -5.035 4.492 19.844 1 96.5 322 GLY B C 1
ATOM 5797 O O . GLY B 1 322 ? -5.422 5.656 19.719 1 96.5 322 GLY B O 1
ATOM 5798 N N . ILE B 1 323 ? -4.43 3.842 18.891 1 97.88 323 ILE B N 1
ATOM 5799 C CA . ILE B 1 323 ? -4.223 4.398 17.562 1 97.88 323 ILE B CA 1
ATOM 5800 C C . ILE B 1 323 ? -5.461 4.148 16.703 1 97.88 323 ILE B C 1
ATOM 5802 O O . ILE B 1 323 ? -5.844 3.002 16.469 1 97.88 323 ILE B O 1
ATOM 5806 N N . SER B 1 324 ? -6.094 5.184 16.219 1 98 324 SER B N 1
ATOM 5807 C CA . SER B 1 324 ? -7.293 5.066 15.398 1 98 324 SER B CA 1
ATOM 5808 C C . SER B 1 324 ? -6.953 5.125 13.914 1 98 324 SER B C 1
ATOM 5810 O O . SER B 1 324 ? -7.457 5.988 13.195 1 98 324 SER B O 1
ATOM 5812 N N . SER B 1 325 ? -6.137 4.199 13.484 1 98.31 325 SER B N 1
ATOM 5813 C CA . SER B 1 325 ? -5.812 4.023 12.07 1 98.31 325 SER B CA 1
ATOM 5814 C C . SER B 1 325 ? -6.848 3.148 11.367 1 98.31 325 SER B C 1
ATOM 5816 O O . SER B 1 325 ? -7.742 2.596 12.016 1 98.31 325 SER B O 1
ATOM 5818 N N . ALA B 1 326 ? -6.77 3.125 10.047 1 97.5 326 ALA B N 1
ATOM 5819 C CA . ALA B 1 326 ? -7.5 2.092 9.32 1 97.5 326 ALA B CA 1
ATOM 5820 C C . ALA B 1 326 ? -7.117 0.699 9.812 1 97.5 326 ALA B C 1
ATOM 5822 O O . ALA B 1 326 ? -5.98 0.475 10.242 1 97.5 326 ALA B O 1
ATOM 5823 N N . SER B 1 327 ? -8.109 -0.233 9.719 1 95.69 327 SER B N 1
ATOM 5824 C CA . SER B 1 327 ? -7.844 -1.598 10.164 1 95.69 327 SER B CA 1
ATOM 5825 C C . SER B 1 327 ? -7.09 -2.389 9.102 1 95.69 327 SER B C 1
ATOM 5827 O O . SER B 1 327 ? -6.602 -3.488 9.375 1 95.69 327 SER B O 1
ATOM 5829 N N . ILE B 1 328 ? -6.961 -1.871 7.934 1 95.69 328 ILE B N 1
ATOM 5830 C CA . ILE B 1 328 ? -6.188 -2.465 6.848 1 95.69 328 ILE B CA 1
ATOM 5831 C C . ILE B 1 328 ? -5.016 -1.557 6.492 1 95.69 328 ILE B C 1
ATOM 5833 O O . ILE B 1 328 ? -5.098 -0.336 6.648 1 95.69 328 ILE B O 1
ATOM 5837 N N . ASN B 1 329 ? -3.865 -2.133 6.07 1 97.38 329 ASN B N 1
ATOM 5838 C CA . ASN B 1 329 ? -2.678 -1.366 5.707 1 97.38 329 ASN B CA 1
ATOM 5839 C C . ASN B 1 329 ? -2.605 -1.119 4.203 1 97.38 329 ASN B C 1
ATOM 5841 O O . ASN B 1 329 ? -2.451 -2.061 3.422 1 97.38 329 ASN B O 1
ATOM 5845 N N . SER B 1 330 ? -2.607 0.144 3.832 1 97.19 330 SER B N 1
ATOM 5846 C CA . SER B 1 330 ? -2.648 0.497 2.416 1 97.19 330 SER B CA 1
ATOM 5847 C C . SER B 1 330 ? -1.245 0.695 1.854 1 97.19 330 SER B C 1
ATOM 5849 O O . SER B 1 330 ? -1.071 0.848 0.644 1 97.19 330 SER B O 1
ATOM 5851 N N . GLY B 1 331 ? -0.255 0.775 2.742 1 98.38 331 GLY B N 1
ATOM 5852 C CA . GLY B 1 331 ? 1.119 0.724 2.268 1 98.38 331 GLY B CA 1
ATOM 5853 C C . GLY B 1 331 ? 1.737 2.096 2.082 1 98.38 331 GLY B C 1
ATOM 5854 O O . GLY B 1 331 ? 2.805 2.225 1.479 1 98.38 331 GLY B O 1
ATOM 5855 N N . PHE B 1 332 ? 1.103 3.184 2.576 1 98.81 332 PHE B N 1
ATOM 5856 C CA . PHE B 1 332 ? 1.672 4.504 2.334 1 98.81 332 PHE B CA 1
ATOM 5857 C C . PHE B 1 332 ? 3.006 4.66 3.057 1 98.81 332 PHE B C 1
ATOM 5859 O O . PHE B 1 332 ? 3.908 5.336 2.562 1 98.81 332 PHE B O 1
ATOM 5866 N N . PHE B 1 333 ? 3.146 4.012 4.207 1 98.69 333 PHE B N 1
ATOM 5867 C CA . PHE B 1 333 ? 4.441 4.055 4.879 1 98.69 333 PHE B CA 1
ATOM 5868 C C . PHE B 1 333 ? 5.531 3.473 3.986 1 98.69 333 PHE B C 1
ATOM 5870 O O . PHE B 1 333 ? 6.617 4.043 3.873 1 98.69 333 PHE B O 1
ATOM 5877 N N . ALA B 1 334 ? 5.258 2.312 3.404 1 97.94 334 ALA B N 1
ATOM 5878 C CA . ALA B 1 334 ? 6.211 1.711 2.473 1 97.94 334 ALA B CA 1
ATOM 5879 C C . ALA B 1 334 ? 6.562 2.678 1.348 1 97.94 334 ALA B C 1
ATOM 5881 O O . ALA B 1 334 ? 7.727 2.777 0.949 1 97.94 334 ALA B O 1
ATOM 5882 N N . SER B 1 335 ? 5.559 3.395 0.852 1 98.25 335 SER B N 1
ATOM 5883 C CA . SER B 1 335 ? 5.781 4.363 -0.217 1 98.25 335 SER B CA 1
ATOM 5884 C C . SER B 1 335 ? 6.734 5.469 0.229 1 98.25 335 SER B C 1
ATOM 5886 O O . SER B 1 335 ? 7.594 5.902 -0.54 1 98.25 335 SER B O 1
ATOM 5888 N N . MET B 1 336 ? 6.547 5.906 1.449 1 98.62 336 MET B N 1
ATOM 5889 C CA . MET B 1 336 ? 7.426 6.949 1.972 1 98.62 336 MET B CA 1
ATOM 5890 C C . MET B 1 336 ? 8.852 6.43 2.111 1 98.62 336 MET B C 1
ATOM 5892 O O . MET B 1 336 ? 9.805 7.121 1.749 1 98.62 336 MET B O 1
ATOM 5896 N N . VAL B 1 337 ? 9.016 5.27 2.656 1 97.81 337 VAL B N 1
ATOM 5897 C CA . VAL B 1 337 ? 10.336 4.68 2.855 1 97.81 337 VAL B CA 1
ATOM 5898 C C . VAL B 1 337 ? 11.023 4.488 1.506 1 97.81 337 VAL B C 1
ATOM 5900 O O . VAL B 1 337 ? 12.211 4.777 1.364 1 97.81 337 VAL B O 1
ATOM 5903 N N . GLU B 1 338 ? 10.289 4.023 0.51 1 97 338 GLU B N 1
ATOM 5904 C CA . GLU B 1 338 ? 10.82 3.795 -0.831 1 97 338 GLU B CA 1
ATOM 5905 C C . GLU B 1 338 ? 11.289 5.098 -1.47 1 97 338 GLU B C 1
ATOM 5907 O O . GLU B 1 338 ? 12.273 5.113 -2.211 1 97 338 GLU B O 1
ATOM 5912 N N . ALA B 1 339 ? 10.539 6.164 -1.205 1 97.5 339 ALA B N 1
ATOM 5913 C CA . ALA B 1 339 ? 10.906 7.453 -1.778 1 97.5 339 ALA B CA 1
ATOM 5914 C C . ALA B 1 339 ? 12.289 7.891 -1.294 1 97.5 339 ALA B C 1
ATOM 5916 O O . ALA B 1 339 ? 13.047 8.508 -2.041 1 97.5 339 ALA B O 1
ATOM 5917 N N . GLY B 1 340 ? 12.531 7.68 -0.033 1 96.62 340 GLY B N 1
ATOM 5918 C CA . GLY B 1 340 ? 13.883 7.812 0.488 1 96.62 340 GLY B CA 1
ATOM 5919 C C . GLY B 1 340 ? 14.188 9.203 1.005 1 96.62 340 GLY B C 1
ATOM 5920 O O . GLY B 1 340 ? 15.203 9.414 1.674 1 96.62 340 GLY B O 1
ATOM 5921 N N . ASP B 1 341 ? 13.359 10.172 0.677 1 97.44 341 ASP B N 1
ATOM 5922 C CA . ASP B 1 341 ? 13.68 11.547 1.062 1 97.44 341 ASP B CA 1
ATOM 5923 C C . ASP B 1 341 ? 12.844 11.992 2.258 1 97.44 341 ASP B C 1
ATOM 5925 O O . ASP B 1 341 ? 13.125 13.016 2.873 1 97.44 341 ASP B O 1
ATOM 5929 N N . VAL B 1 342 ? 11.82 11.258 2.684 1 98.69 342 VAL B N 1
ATOM 5930 C CA . VAL B 1 342 ? 10.922 11.672 3.754 1 98.69 342 VAL B CA 1
ATOM 5931 C C . VAL B 1 342 ? 11.609 11.492 5.105 1 98.69 342 VAL B C 1
ATOM 5933 O O . VAL B 1 342 ? 12.133 10.414 5.402 1 98.69 342 VAL B O 1
ATOM 5936 N N . ARG B 1 343 ? 11.57 12.547 5.895 1 98.56 343 ARG B N 1
ATOM 5937 C CA . ARG B 1 343 ? 12.219 12.484 7.199 1 98.56 343 ARG B CA 1
ATOM 5938 C C . ARG B 1 343 ? 11.188 12.422 8.32 1 98.56 343 ARG B C 1
ATOM 5940 O O . ARG B 1 343 ? 11.461 11.867 9.391 1 98.56 343 ARG B O 1
ATOM 5947 N N . ALA B 1 344 ? 10.008 12.93 8.031 1 98.81 344 ALA B N 1
ATOM 5948 C CA . ALA B 1 344 ? 8.969 12.891 9.062 1 98.81 344 ALA B CA 1
ATOM 5949 C C . ALA B 1 344 ? 7.582 13.016 8.445 1 98.81 344 ALA B C 1
ATOM 5951 O O . ALA B 1 344 ? 7.414 13.609 7.375 1 98.81 344 ALA B O 1
ATOM 5952 N N . ALA B 1 345 ? 6.66 12.414 9.117 1 98.94 345 ALA B N 1
ATOM 5953 C CA . ALA B 1 345 ? 5.238 12.57 8.828 1 98.94 345 ALA B CA 1
ATOM 5954 C C . ALA B 1 345 ? 4.492 13.125 10.039 1 98.94 345 ALA B C 1
ATOM 5956 O O . ALA B 1 345 ? 4.762 12.719 11.172 1 98.94 345 ALA B O 1
ATOM 5957 N N . PHE B 1 346 ? 3.564 14.039 9.797 1 98.94 346 PHE B N 1
ATOM 5958 C CA . PHE B 1 346 ? 2.83 14.734 10.852 1 98.94 346 PHE B CA 1
ATOM 5959 C C . PHE B 1 346 ? 1.328 14.57 10.664 1 98.94 346 PHE B C 1
ATOM 5961 O O . PHE B 1 346 ? 0.795 14.859 9.594 1 98.94 346 PHE B O 1
ATOM 5968 N N . ILE B 1 347 ? 0.656 14.102 11.766 1 98.81 347 ILE B N 1
ATOM 5969 C CA . ILE B 1 347 ? -0.763 13.789 11.633 1 98.81 347 ILE B CA 1
ATOM 5970 C C . ILE B 1 347 ? -1.532 14.375 12.82 1 98.81 347 ILE B C 1
ATOM 5972 O O . ILE B 1 347 ? -0.935 14.938 13.734 1 98.81 347 ILE B O 1
ATOM 5976 N N . GLY B 1 348 ? -2.904 14.383 12.758 1 98.56 348 GLY B N 1
ATOM 5977 C CA . GLY B 1 348 ? -3.799 14.703 13.859 1 98.56 348 GLY B CA 1
ATOM 5978 C C . GLY B 1 348 ? -4.633 13.516 14.312 1 98.56 348 GLY B C 1
ATOM 5979 O O . GLY B 1 348 ? -4.094 12.453 14.617 1 98.56 348 GLY B O 1
ATOM 5980 N N . HIS B 1 349 ? -5.816 13.594 14.484 1 98.56 349 HIS B N 1
ATOM 5981 C CA . HIS B 1 349 ? -6.867 12.594 14.562 1 98.56 349 HIS B CA 1
ATOM 5982 C C . HIS B 1 349 ? -7.074 12.117 15.992 1 98.56 349 HIS B C 1
ATOM 5984 O O . HIS B 1 349 ? -8.211 12.062 16.484 1 98.56 349 HIS B O 1
ATOM 5990 N N . ASP B 1 350 ? -6 11.648 16.688 1 98.38 350 ASP B N 1
ATOM 5991 C CA . ASP B 1 350 ? -6.062 11.234 18.094 1 98.38 350 ASP B CA 1
ATOM 5992 C C . ASP B 1 350 ? -5.594 12.352 19.016 1 98.38 350 ASP B C 1
ATOM 5994 O O . ASP B 1 350 ? -4.398 12.656 19.078 1 98.38 350 ASP B O 1
ATOM 5998 N N . HIS B 1 351 ? -6.488 12.805 19.859 1 98.12 351 HIS B N 1
ATOM 5999 C CA . HIS B 1 351 ? -6.312 14.133 20.422 1 98.12 351 HIS B CA 1
ATOM 6000 C C . HIS B 1 351 ? -5.391 14.102 21.641 1 98.12 351 HIS B C 1
ATOM 6002 O O . HIS B 1 351 ? -4.883 15.141 22.062 1 98.12 351 HIS B O 1
ATOM 6008 N N . ILE B 1 352 ? -5.199 12.945 22.234 1 97.81 352 ILE B N 1
ATOM 6009 C CA . ILE B 1 352 ? -4.402 12.938 23.453 1 97.81 352 ILE B CA 1
ATOM 6010 C C . ILE B 1 352 ? -3.143 12.102 23.25 1 97.81 352 ILE B C 1
ATOM 6012 O O . ILE B 1 352 ? -2.578 11.562 24.203 1 97.81 352 ILE B O 1
ATOM 6016 N N . ASN B 1 353 ? -2.84 11.812 21.969 1 97.75 353 ASN B N 1
ATOM 6017 C CA . ASN B 1 353 ? -1.521 11.367 21.547 1 97.75 353 ASN B CA 1
ATOM 6018 C C . ASN B 1 353 ? -0.701 12.508 20.953 1 97.75 353 ASN B C 1
ATOM 6020 O O . ASN B 1 353 ? -1.194 13.273 20.125 1 97.75 353 ASN B O 1
ATOM 6024 N N . ASP B 1 354 ? 0.536 12.672 21.453 1 97.81 354 ASP B N 1
ATOM 6025 C CA . ASP B 1 354 ? 1.357 13.75 20.906 1 97.81 354 ASP B CA 1
ATOM 6026 C C . ASP B 1 354 ? 2.791 13.289 20.672 1 97.81 354 ASP B C 1
ATOM 6028 O O . ASP B 1 354 ? 3.711 14.102 20.594 1 97.81 354 ASP B O 1
ATOM 6032 N N . PHE B 1 355 ? 3.055 12.039 20.531 1 97.75 355 PHE B N 1
ATOM 6033 C CA . PHE B 1 355 ? 4.402 11.484 20.484 1 97.75 355 PHE B CA 1
ATOM 6034 C C . PHE B 1 355 ? 4.953 11.516 19.062 1 97.75 355 PHE B C 1
ATOM 6036 O O . PHE B 1 355 ? 4.199 11.688 18.094 1 97.75 355 PHE B O 1
ATOM 6043 N N . CYS B 1 356 ? 6.258 11.445 18.969 1 97.94 356 CYS B N 1
ATOM 6044 C CA . CYS B 1 356 ? 7.008 11.109 17.75 1 97.94 356 CYS B CA 1
ATOM 6045 C C . CYS B 1 356 ? 7.836 9.852 17.953 1 97.94 356 CYS B C 1
ATOM 6047 O O . CYS B 1 356 ? 8.5 9.695 18.984 1 97.94 356 CYS B O 1
ATOM 6049 N N . GLY B 1 357 ? 7.719 8.953 17 1 97.38 357 GLY B N 1
ATOM 6050 C CA . GLY B 1 357 ? 8.539 7.75 17 1 97.38 357 GLY B CA 1
ATOM 6051 C C . GLY B 1 357 ? 9.172 7.461 15.656 1 97.38 357 GLY B C 1
ATOM 6052 O O . GLY B 1 357 ? 8.555 7.699 14.609 1 97.38 357 GLY B O 1
ATOM 6053 N N . LYS B 1 358 ? 10.383 6.918 15.742 1 95.94 358 LYS B N 1
ATOM 6054 C CA . LYS B 1 358 ? 11.125 6.656 14.516 1 95.94 358 LYS B CA 1
ATOM 6055 C C . LYS B 1 358 ? 10.922 5.219 14.039 1 95.94 358 LYS B C 1
ATOM 6057 O O . LYS B 1 358 ? 11.023 4.277 14.828 1 95.94 358 LYS B O 1
ATOM 6062 N N . LEU B 1 359 ? 10.586 5.059 12.883 1 95.06 359 LEU B N 1
ATOM 6063 C CA . LEU B 1 359 ? 10.461 3.764 12.227 1 95.06 359 LEU B CA 1
ATOM 6064 C C . LEU B 1 359 ? 11.086 3.799 10.836 1 95.06 359 LEU B C 1
ATOM 6066 O O . LEU B 1 359 ? 10.672 4.586 9.984 1 95.06 359 LEU B O 1
ATOM 6070 N N . SER B 1 360 ? 12.141 2.967 10.57 1 93.31 360 SER B N 1
ATOM 6071 C CA . SER B 1 360 ? 12.82 2.855 9.281 1 93.31 360 SER B CA 1
ATOM 6072 C C . SER B 1 360 ? 13.289 4.219 8.781 1 93.31 360 SER B C 1
ATOM 6074 O O . SER B 1 360 ? 13.055 4.574 7.625 1 93.31 360 SER B O 1
ATOM 6076 N N . GLY B 1 361 ? 13.742 5.035 9.695 1 93.31 361 GLY B N 1
ATOM 6077 C CA . GLY B 1 361 ? 14.375 6.297 9.328 1 93.31 361 GLY B CA 1
ATOM 6078 C C . GLY B 1 361 ? 13.391 7.445 9.219 1 93.31 361 GLY B C 1
ATOM 6079 O O . GLY B 1 361 ? 13.781 8.578 8.945 1 93.31 361 GLY B O 1
ATOM 6080 N N . ILE B 1 362 ? 12.086 7.227 9.445 1 97.19 362 ILE B N 1
ATOM 6081 C CA . ILE B 1 362 ? 11.07 8.266 9.328 1 97.19 362 ILE B CA 1
ATOM 6082 C C . ILE B 1 362 ? 10.422 8.508 10.688 1 97.19 362 ILE B C 1
ATOM 6084 O O . ILE B 1 362 ? 10.039 7.562 11.375 1 97.19 362 ILE B O 1
ATOM 6088 N N . GLN B 1 363 ? 10.391 9.758 11.078 1 98.06 363 GLN B N 1
ATOM 6089 C CA . GLN B 1 363 ? 9.68 10.125 12.297 1 98.06 363 GLN B CA 1
ATOM 6090 C C . GLN B 1 363 ? 8.18 10.234 12.047 1 98.06 363 GLN B C 1
ATOM 6092 O O . GLN B 1 363 ? 7.746 10.953 11.141 1 98.06 363 GLN B O 1
ATOM 6097 N N . LEU B 1 364 ? 7.434 9.438 12.781 1 98.62 364 LEU B N 1
ATOM 6098 C CA . LEU B 1 364 ? 5.977 9.547 12.773 1 98.62 364 LEU B CA 1
ATOM 6099 C C . LEU B 1 364 ? 5.48 10.336 13.984 1 98.62 364 LEU B C 1
ATOM 6101 O O . LEU B 1 364 ? 5.648 9.898 15.125 1 98.62 364 LEU B O 1
ATOM 6105 N N . CYS B 1 365 ? 4.773 11.516 13.711 1 98.81 365 CYS B N 1
ATOM 6106 C CA . CYS B 1 365 ? 4.551 12.461 14.805 1 98.81 365 CYS B CA 1
ATOM 6107 C C . CYS B 1 365 ? 3.09 12.891 14.859 1 98.81 365 CYS B C 1
ATOM 6109 O O . CYS B 1 365 ? 2.508 13.258 13.836 1 98.81 365 CYS B O 1
ATOM 6111 N N . TYR B 1 366 ? 2.527 12.922 16.031 1 98.62 366 TYR B N 1
ATOM 6112 C CA . TYR B 1 366 ? 1.229 13.531 16.281 1 98.62 366 TYR B CA 1
ATOM 6113 C C . TYR B 1 366 ? 1.375 15.023 16.578 1 98.62 366 TYR B C 1
ATOM 6115 O O . TYR B 1 366 ? 2.359 15.453 17.172 1 98.62 366 TYR B O 1
ATOM 6123 N N . ALA B 1 367 ? 0.409 15.766 16.156 1 97.25 367 ALA B N 1
ATOM 6124 C CA . ALA B 1 367 ? 0.361 17.188 16.453 1 97.25 367 ALA B CA 1
ATOM 6125 C C . ALA B 1 367 ? 0.03 17.422 17.922 1 97.25 367 ALA B C 1
ATOM 6127 O O . ALA B 1 367 ? 0.493 18.406 18.531 1 97.25 367 ALA B O 1
ATOM 6128 N N . GLY B 1 368 ? -0.78 16.625 18.344 1 87.94 368 GLY B N 1
ATOM 6129 C CA . GLY B 1 368 ? -1.341 16.875 19.672 1 87.94 368 GLY B CA 1
ATOM 6130 C C . GLY B 1 368 ? -2.691 17.562 19.625 1 87.94 368 GLY B C 1
ATOM 6131 O O . GLY B 1 368 ? -3.09 18.094 18.578 1 87.94 368 GLY B O 1
ATOM 6132 N N . GLY B 1 369 ? -3.73 17.328 20.297 1 91.5 369 GLY B N 1
ATOM 6133 C CA . GLY B 1 369 ? -5.074 17.875 20.391 1 91.5 369 GLY B CA 1
ATOM 6134 C C . GLY B 1 369 ? -5.098 19.359 20.672 1 91.5 369 GLY B C 1
ATOM 6135 O O . GLY B 1 369 ? -4.688 19.812 21.734 1 91.5 369 GLY B O 1
ATOM 6136 N N . PHE B 1 370 ? -5.523 20.266 19.672 1 97.25 370 PHE B N 1
ATOM 6137 C CA . PHE B 1 370 ? -5.434 21.719 19.719 1 97.25 370 PHE B CA 1
ATOM 6138 C C . PHE B 1 370 ? -6.734 22.328 20.234 1 97.25 370 PHE B C 1
ATOM 6140 O O . PHE B 1 370 ? -6.715 23.219 21.078 1 97.25 370 PHE B O 1
ATOM 6147 N N . GLY B 1 371 ? -7.816 21.891 19.719 1 98.06 371 GLY B N 1
ATOM 6148 C CA . GLY B 1 371 ? -9.078 22.594 19.828 1 98.06 371 GLY B CA 1
ATOM 6149 C C . GLY B 1 371 ? -9.812 22.312 21.125 1 98.06 371 GLY B C 1
ATOM 6150 O O . GLY B 1 371 ? -9.789 21.188 21.641 1 98.06 371 GLY B O 1
ATOM 6151 N N . TYR B 1 372 ? -10.555 23.266 21.578 1 97.81 372 TYR B N 1
ATOM 6152 C CA . TYR B 1 372 ? -11.273 23.156 22.844 1 97.81 372 TYR B CA 1
ATOM 6153 C C . TYR B 1 372 ? -12.633 22.5 22.656 1 97.81 372 TYR B C 1
ATOM 6155 O O . TYR B 1 372 ? -13.266 22.062 23.609 1 97.81 372 TYR B O 1
ATOM 6163 N N . HIS B 1 373 ? -13.086 22.5 21.391 1 96.88 373 HIS B N 1
ATOM 6164 C CA . HIS B 1 373 ? -14.336 21.812 21.078 1 96.88 373 HIS B CA 1
ATOM 6165 C C . HIS B 1 373 ? -14.086 20.344 20.75 1 96.88 373 HIS B C 1
ATOM 6167 O O . HIS B 1 373 ? -15.031 19.594 20.5 1 96.88 373 HIS B O 1
ATOM 6173 N N . ALA B 1 374 ? -12.906 19.875 20.688 1 97.06 374 ALA B N 1
ATOM 6174 C CA . ALA B 1 374 ? -12.523 18.469 20.531 1 97.06 374 ALA B CA 1
ATOM 6175 C C . ALA B 1 374 ? -12.367 17.781 21.875 1 97.06 374 ALA B C 1
ATOM 6177 O O . ALA B 1 374 ? -12 18.422 22.875 1 97.06 374 ALA B O 1
ATOM 6178 N N . TYR B 1 375 ? -12.617 16.453 21.906 1 96.44 375 TYR B N 1
ATOM 6179 C CA . TYR B 1 375 ? -12.375 15.75 23.172 1 96.44 375 TYR B CA 1
ATOM 6180 C C . TYR B 1 375 ? -10.906 15.844 23.578 1 96.44 375 TYR B C 1
ATOM 6182 O O . TYR B 1 375 ? -10.039 16.047 22.734 1 96.44 375 TYR B O 1
ATOM 6190 N N . GLY B 1 376 ? -10.672 15.867 24.781 1 96.44 376 GLY B N 1
ATOM 6191 C CA . GLY B 1 376 ? -9.359 15.875 25.406 1 96.44 376 GLY B CA 1
ATOM 6192 C C . GLY B 1 376 ? -9.336 15.211 26.766 1 96.44 376 GLY B C 1
ATOM 6193 O O . GLY B 1 376 ? -9.977 14.18 26.984 1 96.44 376 GLY B O 1
ATOM 6194 N N . LYS B 1 377 ? -8.445 15.625 27.516 1 95.62 377 LYS B N 1
ATOM 6195 C CA . LYS B 1 377 ? -8.352 15.211 28.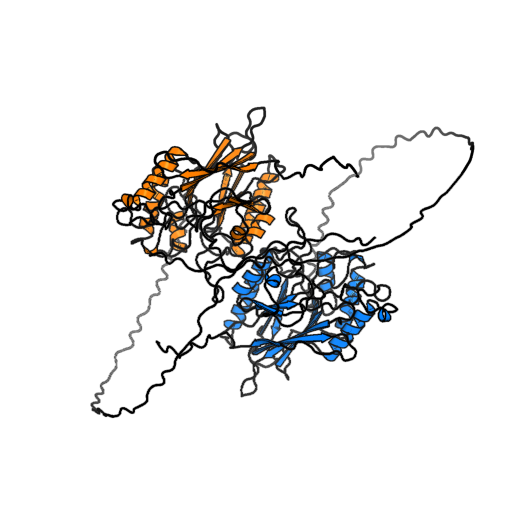906 1 95.62 377 LYS B CA 1
ATOM 6196 C C . LYS B 1 377 ? -8.211 16.422 29.828 1 95.62 377 LYS B C 1
ATOM 6198 O O . LYS B 1 377 ? -7.266 17.188 29.703 1 95.62 377 LYS B O 1
ATOM 6203 N N . ALA B 1 378 ? -9.227 16.484 30.75 1 95.19 378 ALA B N 1
ATOM 6204 C CA . ALA B 1 378 ? -9.188 17.609 31.672 1 95.19 378 ALA B CA 1
ATOM 6205 C C . ALA B 1 378 ? -7.855 17.656 32.406 1 95.19 378 ALA B C 1
ATOM 6207 O O . ALA B 1 378 ? -7.395 16.656 32.938 1 95.19 378 ALA B O 1
ATOM 6208 N N . GLY B 1 379 ? -7.254 18.828 32.375 1 93.44 379 GLY B N 1
ATOM 6209 C CA . GLY B 1 379 ? -5.969 19 33.031 1 93.44 379 GLY B CA 1
ATOM 6210 C C . GLY B 1 379 ? -4.789 18.75 32.094 1 93.44 379 GLY B C 1
ATOM 6211 O O . GLY B 1 379 ? -3.643 19.016 32.469 1 93.44 379 GLY B O 1
ATOM 6212 N N . TRP B 1 380 ? -5.059 18.219 30.984 1 95.5 380 TRP B N 1
ATOM 6213 C CA . TRP B 1 380 ? -4.039 18.047 29.953 1 95.5 380 TRP B CA 1
ATOM 6214 C C . TRP B 1 380 ? -4.141 19.141 28.891 1 95.5 380 TRP B C 1
ATOM 6216 O O . TRP B 1 380 ? -5.027 19.109 28.047 1 95.5 380 TRP B O 1
ATOM 6226 N N . SER B 1 381 ? -3.275 20.062 28.922 1 96.75 381 SER B N 1
ATOM 6227 C CA . SER B 1 381 ? -3.369 21.297 28.125 1 96.75 381 SER B CA 1
ATOM 6228 C C . SER B 1 381 ? -3.428 20.984 26.641 1 96.75 381 SER B C 1
ATOM 6230 O O . SER B 1 381 ? -2.721 20.094 26.156 1 96.75 381 SER B O 1
ATOM 6232 N N . ARG B 1 382 ? -4.281 21.75 26 1 98.12 382 ARG B N 1
ATOM 6233 C CA . ARG B 1 382 ? -4.219 21.766 24.547 1 98.12 382 ARG B CA 1
ATOM 6234 C C . ARG B 1 382 ? -2.844 22.188 24.047 1 98.12 382 ARG B C 1
ATOM 6236 O O . ARG B 1 382 ? -2.102 22.859 24.781 1 98.12 382 ARG B O 1
ATOM 6243 N N . ARG B 1 383 ? -2.506 21.812 22.781 1 98.56 383 ARG B N 1
ATOM 6244 C CA . ARG B 1 383 ? -1.14 22.078 22.359 1 98.56 383 ARG B CA 1
ATOM 6245 C C . ARG B 1 383 ? -1.049 22.156 20.828 1 98.56 383 ARG B C 1
ATOM 6247 O O . ARG B 1 383 ? -1.953 21.703 20.125 1 98.56 383 ARG B O 1
ATOM 6254 N N . ALA B 1 384 ? -0.041 22.75 20.375 1 98.56 384 ALA B N 1
ATOM 6255 C CA . ALA B 1 384 ? 0.388 22.797 18.969 1 98.56 384 ALA B CA 1
ATOM 6256 C C . ALA B 1 384 ? 1.806 22.266 18.812 1 98.56 384 ALA B C 1
ATOM 6258 O O . ALA B 1 384 ? 2.619 22.359 19.734 1 98.56 384 ALA B O 1
ATOM 6259 N N . ARG B 1 385 ? 2.061 21.672 17.672 1 98.88 385 ARG B N 1
ATOM 6260 C CA . ARG B 1 385 ? 3.422 21.234 17.375 1 98.88 385 ARG B CA 1
ATOM 6261 C C . ARG B 1 385 ? 4.133 22.234 16.469 1 98.88 385 ARG B C 1
ATOM 6263 O O . ARG B 1 385 ? 3.527 22.766 15.531 1 98.88 385 ARG B O 1
ATOM 6270 N N . VAL B 1 386 ? 5.379 22.453 16.781 1 98.88 386 VAL B N 1
ATOM 6271 C CA . VAL B 1 386 ? 6.234 23.312 15.977 1 98.88 386 VAL B CA 1
ATOM 6272 C C . VAL B 1 386 ? 7.363 22.5 15.352 1 98.88 386 VAL B C 1
ATOM 6274 O O . VAL B 1 386 ? 7.941 21.625 16 1 98.88 386 VAL B O 1
ATOM 6277 N N . VAL B 1 387 ? 7.637 22.703 14.109 1 98.94 387 VAL B N 1
ATOM 6278 C CA . VAL B 1 387 ? 8.75 22.094 13.391 1 98.94 387 VAL B CA 1
ATOM 6279 C C . VAL B 1 387 ? 9.688 23.172 12.867 1 98.94 387 VAL B C 1
ATOM 6281 O O . VAL B 1 387 ? 9.25 24.109 12.188 1 98.94 387 VAL B O 1
ATOM 6284 N N . SER B 1 388 ? 10.914 23.062 13.195 1 98.88 388 SER B N 1
ATOM 6285 C CA . SER B 1 388 ? 11.922 24.016 12.734 1 98.88 388 SER B CA 1
ATOM 6286 C C . SER B 1 388 ? 13 23.328 11.914 1 98.88 388 SER B C 1
ATOM 6288 O O . SER B 1 388 ? 13.648 22.391 12.398 1 98.88 388 SER B O 1
ATOM 6290 N N . VAL B 1 389 ? 13.188 23.766 10.703 1 98.88 389 VAL B N 1
ATOM 6291 C CA . VAL B 1 389 ? 14.188 23.219 9.805 1 98.88 389 VAL B CA 1
ATOM 6292 C C . VAL B 1 389 ? 15.359 24.188 9.68 1 98.88 389 VAL B C 1
ATOM 6294 O O . VAL B 1 389 ? 15.164 25.391 9.453 1 98.88 389 VAL B O 1
ATOM 6297 N N . GLN B 1 390 ? 16.578 23.672 9.828 1 98.62 390 GLN B N 1
ATOM 6298 C CA . GLN B 1 390 ? 17.766 24.5 9.859 1 98.62 390 GLN B CA 1
ATOM 6299 C C . GLN B 1 390 ? 18.703 24.172 8.688 1 98.62 390 GLN B C 1
ATOM 6301 O O . GLN B 1 390 ? 19.031 23 8.469 1 98.62 390 GLN B O 1
ATOM 6306 N N . LEU B 1 391 ? 19.109 25.188 7.98 1 98.19 391 LEU B N 1
ATOM 6307 C CA . LEU B 1 391 ? 20.109 25.016 6.938 1 98.19 391 LEU B CA 1
ATOM 6308 C C . LEU B 1 391 ? 21.516 24.906 7.543 1 98.19 391 LEU B C 1
ATOM 6310 O O . LEU B 1 391 ? 21.734 25.328 8.68 1 98.19 391 LEU B O 1
ATOM 6314 N N . GLU B 1 392 ? 22.391 24.328 6.727 1 95.94 392 GLU B N 1
ATOM 6315 C CA . GLU B 1 392 ? 23.812 24.328 7.07 1 95.94 392 GLU B CA 1
ATOM 6316 C C . GLU B 1 392 ? 24.469 25.641 6.66 1 95.94 392 GLU B C 1
ATOM 6318 O O . GLU B 1 392 ? 24.188 26.172 5.59 1 95.94 392 GLU B O 1
ATOM 6323 N N . LYS B 1 393 ? 25.312 26.094 7.508 1 93.31 393 LYS B N 1
ATOM 6324 C CA . LYS B 1 393 ? 26.125 27.281 7.184 1 93.31 393 LYS B CA 1
ATOM 6325 C C . LYS B 1 393 ? 27.578 26.906 6.969 1 93.31 393 LYS B C 1
ATOM 6327 O O . LYS B 1 393 ? 28.188 26.25 7.816 1 93.31 393 LYS B O 1
ATOM 6332 N N . THR B 1 394 ? 28.062 27.359 5.848 1 89.75 394 THR B N 1
ATOM 6333 C CA . THR B 1 394 ? 29.469 27.094 5.582 1 89.75 394 THR B CA 1
ATOM 6334 C C . THR B 1 394 ? 30.359 27.984 6.438 1 89.75 394 THR B C 1
ATOM 6336 O O . THR B 1 394 ? 29.875 2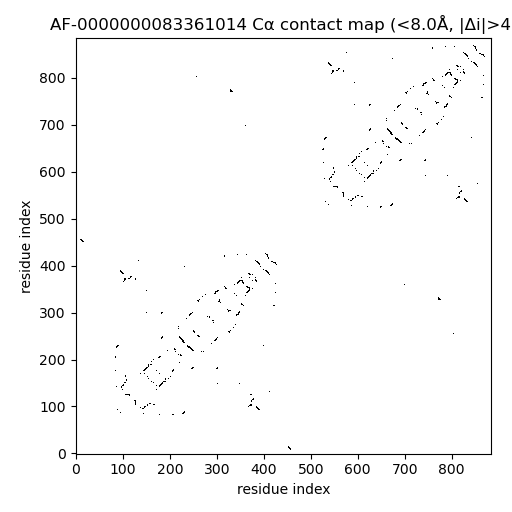8.922 7.086 1 89.75 394 THR B O 1
ATOM 6339 N N . TYR B 1 395 ? 31.656 27.719 6.355 1 88.88 395 TYR B N 1
ATOM 6340 C CA . TYR B 1 395 ? 32.656 28.516 7.078 1 88.88 395 TYR B CA 1
ATOM 6341 C C . TYR B 1 395 ? 32.656 29.953 6.59 1 88.88 395 TYR B C 1
ATOM 6343 O O . TYR B 1 395 ? 32.906 30.875 7.367 1 88.88 395 TYR B O 1
ATOM 6351 N N . ASN B 1 396 ? 32.312 30.172 5.309 1 86.94 396 ASN B N 1
ATOM 6352 C CA . ASN B 1 396 ? 32.312 31.5 4.715 1 86.94 396 ASN B CA 1
ATOM 6353 C C . ASN B 1 396 ? 30.984 32.219 4.934 1 86.94 396 ASN B C 1
ATOM 6355 O O . ASN B 1 396 ? 30.766 33.312 4.406 1 86.94 396 ASN B O 1
ATOM 6359 N N . GLY B 1 397 ? 30.062 31.516 5.531 1 86.62 397 GLY B N 1
ATOM 6360 C CA . GLY B 1 397 ? 28.812 32.156 5.918 1 86.62 397 GLY B CA 1
ATOM 6361 C C . GLY B 1 397 ? 27.703 31.938 4.914 1 86.62 397 GLY B C 1
ATOM 6362 O O . GLY B 1 397 ? 26.656 32.594 4.984 1 86.62 397 GLY B O 1
ATOM 6363 N N . GLU B 1 398 ? 27.906 31.047 4.027 1 91 398 GLU B N 1
ATOM 6364 C CA . GLU B 1 398 ? 26.891 30.781 3.01 1 91 398 GLU B CA 1
ATOM 6365 C C . GLU B 1 398 ? 25.953 29.672 3.443 1 91 398 GLU B C 1
ATOM 6367 O O . GLU B 1 398 ? 26.391 28.672 4.023 1 91 398 GLU B O 1
ATOM 6372 N N . TRP B 1 399 ? 24.688 29.938 3.156 1 94.75 399 TRP B N 1
ATOM 6373 C CA . TRP B 1 399 ? 23.703 28.906 3.465 1 94.75 399 TRP B CA 1
ATOM 6374 C C . TRP B 1 399 ? 23.688 27.828 2.389 1 94.75 399 TRP B C 1
ATOM 6376 O O . TRP B 1 399 ? 23.672 28.141 1.194 1 94.75 399 TRP B O 1
ATOM 6386 N N . ARG B 1 400 ? 23.594 26.531 2.873 1 94.06 400 ARG B N 1
ATOM 6387 C CA . ARG B 1 400 ? 23.531 25.359 2.014 1 94.06 400 ARG B CA 1
ATOM 6388 C C . ARG B 1 400 ? 22.234 24.594 2.244 1 94.06 400 ARG B C 1
ATOM 6390 O O . ARG B 1 400 ? 21.172 25.188 2.449 1 94.06 400 ARG B O 1
ATOM 6397 N N . GLY B 1 401 ? 22.312 23.25 2.041 1 96.31 401 GLY B N 1
ATOM 6398 C CA . GLY B 1 401 ? 21.125 22.438 2.229 1 96.31 401 GLY B CA 1
ATOM 6399 C C . GLY B 1 401 ? 20.75 22.25 3.688 1 96.31 401 GLY B C 1
ATOM 6400 O O . GLY B 1 401 ? 21.391 22.812 4.574 1 96.31 401 GLY B O 1
ATOM 6401 N N . VAL B 1 402 ? 19.656 21.531 3.898 1 98.31 402 VAL B N 1
ATOM 6402 C CA . VAL B 1 402 ? 19.125 21.328 5.238 1 98.31 402 VAL B CA 1
ATOM 6403 C C . VAL B 1 402 ? 20.125 20.547 6.078 1 98.31 402 VAL B C 1
ATOM 6405 O O . VAL B 1 402 ? 20.672 19.531 5.625 1 98.31 402 VAL B O 1
ATOM 6408 N N . LYS B 1 403 ? 20.328 21.031 7.289 1 97.38 403 LYS B N 1
ATOM 6409 C CA . LYS B 1 403 ? 21.234 20.391 8.234 1 97.38 403 LYS B CA 1
ATOM 6410 C C . LYS B 1 403 ? 20.469 19.562 9.258 1 97.38 403 LYS B C 1
ATOM 6412 O O . LYS B 1 403 ? 20.906 18.469 9.633 1 97.38 403 LYS B O 1
ATOM 6417 N N . SER B 1 404 ? 19.344 20.141 9.727 1 98.31 404 SER B N 1
ATOM 6418 C CA . SER B 1 404 ? 18.641 19.438 10.789 1 98.31 404 SER B CA 1
ATOM 6419 C C . SER B 1 404 ? 17.156 19.844 10.82 1 98.31 404 SER B C 1
ATOM 6421 O O . SER B 1 404 ? 16.781 20.875 10.281 1 98.31 404 SER B O 1
ATOM 6423 N N . ILE B 1 405 ? 16.344 18.984 11.398 1 98.81 405 ILE B N 1
ATOM 6424 C CA . ILE B 1 405 ? 14.922 19.203 11.656 1 98.81 405 ILE B CA 1
ATOM 6425 C C . ILE B 1 405 ? 14.617 18.969 13.133 1 98.81 405 ILE B C 1
ATOM 6427 O O . ILE B 1 405 ? 14.922 17.891 13.664 1 98.81 405 ILE B O 1
ATOM 6431 N N . LYS B 1 406 ? 14.047 19.969 13.766 1 98.75 406 LYS B N 1
ATOM 6432 C CA . LYS B 1 406 ? 13.695 19.891 15.18 1 98.75 406 LYS B CA 1
ATOM 6433 C C . LYS B 1 406 ? 12.195 20.109 15.383 1 98.75 406 LYS B C 1
ATOM 6435 O O . LYS B 1 406 ? 11.523 20.688 14.523 1 98.75 406 LYS B O 1
ATOM 6440 N N . THR B 1 407 ? 11.695 19.594 16.5 1 98.81 407 THR B N 1
ATOM 6441 C CA . THR B 1 407 ? 10.305 19.844 16.844 1 98.81 407 THR B CA 1
ATOM 6442 C C . THR B 1 407 ? 10.141 20.047 18.344 1 98.81 407 THR B C 1
ATOM 6444 O O . THR B 1 407 ? 11 19.625 19.125 1 98.81 407 THR B O 1
ATOM 6447 N N . TRP B 1 408 ? 9.148 20.719 18.719 1 98.75 408 TRP B N 1
ATOM 6448 C CA . TRP B 1 408 ? 8.648 20.859 20.078 1 98.75 408 TRP B CA 1
ATOM 6449 C C . TRP B 1 408 ? 7.152 21.141 20.078 1 98.75 408 TRP B C 1
ATOM 6451 O O . TRP B 1 408 ? 6.523 21.234 19.031 1 98.75 408 TRP B O 1
ATOM 6461 N N . LYS B 1 409 ? 6.594 21.234 21.281 1 98.75 409 LYS B N 1
ATOM 6462 C CA . LYS B 1 409 ? 5.176 21.562 21.406 1 98.75 409 LYS B CA 1
ATOM 6463 C C . LYS B 1 409 ? 4.969 22.766 22.328 1 98.75 409 LYS B C 1
ATOM 6465 O O . LYS B 1 409 ? 5.746 22.984 23.25 1 98.75 409 LYS B O 1
ATOM 6470 N N . ARG B 1 410 ? 3.979 23.562 22 1 98.75 410 ARG B N 1
ATOM 6471 C CA . ARG B 1 410 ? 3.535 24.656 22.859 1 98.75 410 ARG B CA 1
ATOM 6472 C C . ARG B 1 410 ? 2.217 24.312 23.547 1 98.75 410 ARG B C 1
ATOM 6474 O O . ARG B 1 410 ? 1.251 23.922 22.891 1 98.75 410 ARG B O 1
ATOM 6481 N N . LEU B 1 411 ? 2.203 24.469 24.828 1 98.5 411 LEU B N 1
ATOM 6482 C CA . LEU B 1 411 ? 0.999 24.203 25.609 1 98.5 411 LEU B CA 1
ATOM 6483 C C . LEU B 1 411 ? 0.157 25.469 25.75 1 98.5 411 LEU B C 1
ATOM 6485 O O . LEU B 1 411 ? 0.697 26.562 25.922 1 98.5 411 LEU B O 1
ATOM 6489 N N . ASP B 1 412 ? -1.135 25.297 25.703 1 98.06 412 ASP B N 1
ATOM 6490 C CA . ASP B 1 412 ? -2.008 26.422 26.031 1 98.06 412 ASP B CA 1
ATOM 6491 C C . ASP B 1 412 ? -2.129 26.609 27.547 1 98.06 412 ASP B C 1
ATOM 6493 O O . ASP B 1 412 ? -3.227 26.516 28.094 1 98.06 412 ASP B O 1
ATOM 6497 N N . ASP B 1 413 ? -1.132 26.859 28.203 1 96.44 413 ASP B N 1
ATOM 6498 C CA . ASP B 1 413 ? -1.073 27.281 29.609 1 96.44 413 ASP B CA 1
ATOM 6499 C C . ASP B 1 413 ? -0.639 28.75 29.719 1 96.44 413 ASP B C 1
ATOM 6501 O O . ASP B 1 413 ? -0.35 29.391 28.703 1 96.44 413 ASP B O 1
ATOM 6505 N N . PRO B 1 414 ? -0.703 29.297 30.859 1 95.38 414 PRO B N 1
ATOM 6506 C CA . PRO B 1 414 ? -0.421 30.719 30.984 1 95.38 414 PRO B CA 1
ATOM 6507 C C . PRO B 1 414 ? 0.956 31.109 30.438 1 95.38 414 PRO B C 1
ATOM 6509 O O . PRO B 1 414 ? 1.142 32.219 29.953 1 95.38 414 PRO B O 1
ATOM 6512 N N . HIS B 1 415 ? 1.905 30.266 30.406 1 97.31 415 HIS B N 1
ATOM 6513 C CA . HIS B 1 415 ? 3.273 30.578 30.016 1 97.31 415 HIS B CA 1
ATOM 6514 C C . HIS B 1 415 ? 3.559 30.094 28.594 1 97.31 415 HIS B C 1
ATOM 6516 O O . HIS B 1 415 ? 4.66 30.297 28.062 1 97.31 415 HIS B O 1
ATOM 6522 N N . LEU B 1 416 ? 2.527 29.484 28 1 98.19 416 LEU B N 1
ATOM 6523 C CA . LEU B 1 416 ? 2.758 28.875 26.688 1 98.19 416 LEU B CA 1
ATOM 6524 C C . LEU B 1 416 ? 4.012 28.016 26.703 1 98.19 416 LEU B C 1
ATOM 6526 O O . LEU B 1 416 ? 4.914 28.203 25.891 1 98.19 416 LEU B O 1
ATOM 6530 N N . SER B 1 417 ? 4.086 27.031 27.609 1 98.5 417 SER B N 1
ATOM 6531 C CA . SER B 1 417 ? 5.266 26.219 27.891 1 98.5 417 SER B CA 1
ATOM 6532 C C . SER B 1 417 ? 5.691 25.438 26.656 1 98.5 417 SER B C 1
ATOM 6534 O O . SER B 1 417 ? 4.848 24.953 25.891 1 98.5 417 SER B O 1
ATOM 6536 N N . THR B 1 418 ? 7.008 25.312 26.484 1 98.44 418 THR B N 1
ATOM 6537 C CA . THR B 1 418 ? 7.602 24.453 25.469 1 98.44 418 THR B CA 1
ATOM 6538 C C . THR B 1 418 ? 7.938 23.078 26.062 1 98.44 418 THR B C 1
ATOM 6540 O O . THR B 1 418 ? 8.609 23 27.094 1 98.44 418 THR B O 1
ATOM 6543 N N . ILE B 1 419 ? 7.465 22.016 25.391 1 97.88 419 ILE B N 1
ATOM 6544 C CA . ILE B 1 419 ? 7.773 20.703 25.922 1 97.88 419 ILE B CA 1
ATOM 6545 C C . ILE B 1 419 ? 8.281 19.797 24.797 1 97.88 419 ILE B C 1
ATOM 6547 O O . ILE B 1 419 ? 8.031 20.062 23.625 1 97.88 419 ILE B O 1
ATOM 6551 N N . ASP B 1 420 ? 9.055 18.766 25.141 1 97.44 420 ASP B N 1
ATOM 6552 C CA . ASP B 1 420 ? 9.477 17.656 24.297 1 97.44 420 ASP B CA 1
ATOM 6553 C C . ASP B 1 420 ? 10.273 18.156 23.094 1 97.44 420 ASP B C 1
ATOM 6555 O O . ASP B 1 420 ? 10.023 17.734 21.953 1 97.44 420 ASP B O 1
ATOM 6559 N N . SER B 1 421 ? 11.148 19.125 23.328 1 98.25 421 SER B N 1
ATOM 6560 C CA . SER B 1 421 ? 12.055 19.531 22.266 1 98.25 421 SER B CA 1
ATOM 6561 C C . SER B 1 421 ? 12.961 18.391 21.844 1 98.25 421 SER B C 1
ATOM 6563 O O . SER B 1 421 ? 13.609 17.75 22.672 1 98.25 421 SER B O 1
ATOM 6565 N N . GLU B 1 422 ? 12.969 18.031 20.531 1 97 422 GLU B N 1
ATOM 6566 C CA . GLU B 1 422 ? 13.797 16.938 20.062 1 97 422 GLU B CA 1
ATOM 6567 C C . GLU B 1 422 ? 14.234 17.156 18.609 1 97 422 GLU B C 1
ATOM 6569 O O . GLU B 1 422 ? 13.594 17.906 17.875 1 97 422 GLU B O 1
ATOM 6574 N N . VAL B 1 423 ? 15.367 16.5 18.281 1 97.69 423 VAL B N 1
ATOM 6575 C CA . VAL B 1 423 ? 15.852 16.5 16.906 1 97.69 423 VAL B CA 1
ATOM 6576 C C . VAL B 1 423 ? 15.273 15.289 16.156 1 97.69 423 VAL B C 1
ATOM 6578 O O . VAL B 1 423 ? 15.469 14.148 16.578 1 97.69 423 VAL B O 1
ATOM 6581 N N . LEU B 1 424 ? 14.547 15.578 15.102 1 97.75 424 LEU B N 1
ATOM 6582 C CA . LEU B 1 424 ? 13.945 14.5 14.32 1 97.75 424 LEU B CA 1
ATOM 6583 C C . LEU B 1 424 ? 14.945 13.938 13.312 1 97.75 424 LEU B C 1
ATOM 6585 O O . LEU B 1 424 ? 14.883 12.758 12.961 1 97.75 424 LEU B O 1
ATOM 6589 N N . TRP B 1 425 ? 15.781 14.789 12.82 1 97.19 425 TRP B N 1
ATOM 6590 C CA . TRP B 1 425 ? 16.703 14.375 11.773 1 97.19 425 TRP B CA 1
ATOM 6591 C C . TRP B 1 425 ? 17.922 15.297 11.734 1 97.19 425 TRP B C 1
ATOM 6593 O O . TRP B 1 425 ? 17.797 16.516 11.898 1 97.19 425 TRP B O 1
ATOM 6603 N N . ASN B 1 426 ? 19.109 14.758 11.57 1 96.06 426 ASN B N 1
ATOM 6604 C CA . ASN B 1 426 ? 20.359 15.461 11.312 1 96.06 426 ASN B CA 1
ATOM 6605 C C . ASN B 1 426 ? 21.062 14.906 10.07 1 96.06 426 ASN B C 1
ATOM 6607 O O . ASN B 1 426 ? 21.109 13.695 9.867 1 96.06 426 ASN B O 1
ATOM 6611 N N . ARG B 1 427 ? 21.5 15.922 9.367 1 91.62 427 ARG B N 1
ATOM 6612 C CA . ARG B 1 427 ? 22.266 15.469 8.219 1 91.62 427 ARG B CA 1
ATOM 6613 C C . ARG B 1 427 ? 23.5 14.672 8.664 1 91.62 427 ARG B C 1
ATOM 6615 O O . ARG B 1 427 ? 24.203 15.078 9.586 1 91.62 427 ARG B O 1
ATOM 6622 N N . GLY B 1 428 ? 23.906 13.672 8.039 1 76.69 428 GLY B N 1
ATOM 6623 C CA . GLY B 1 428 ? 25.062 12.852 8.352 1 76.69 428 GLY B CA 1
ATOM 6624 C C . GLY B 1 428 ? 24.797 11.828 9.438 1 76.69 428 GLY B C 1
ATOM 6625 O O . GLY B 1 428 ? 25.641 10.977 9.727 1 76.69 428 GLY B O 1
ATOM 6626 N N . SER B 1 429 ? 23.859 12.016 10.242 1 59.97 429 SER B N 1
ATOM 6627 C CA . SER B 1 429 ? 23.531 11.062 11.305 1 59.97 429 SER B CA 1
ATOM 6628 C C . SER B 1 429 ? 22.984 9.758 10.727 1 59.97 429 SER B C 1
ATOM 6630 O O . SER B 1 429 ? 22.484 8.914 11.469 1 59.97 429 SER B O 1
ATOM 6632 N N . ASN B 1 430 ? 23.219 9.672 9.586 1 49.09 430 ASN B N 1
ATOM 6633 C CA . ASN B 1 430 ? 22.766 8.32 9.266 1 49.09 430 ASN B CA 1
ATOM 6634 C C . ASN B 1 430 ? 23.531 7.27 10.062 1 49.09 430 ASN B C 1
ATOM 6636 O O . ASN B 1 430 ? 24.703 7.457 10.375 1 49.09 430 ASN B O 1
ATOM 6640 N N . GLY B 1 431 ? 22.969 6.434 10.812 1 39.41 431 GLY B N 1
ATOM 6641 C CA . GLY B 1 431 ? 23.453 5.414 11.734 1 39.41 431 GLY B CA 1
ATOM 6642 C C . GLY B 1 431 ? 24.703 4.699 11.234 1 39.41 431 GLY B C 1
ATOM 6643 O O . GLY B 1 431 ? 24.594 3.736 10.469 1 39.41 431 GLY B O 1
ATOM 6644 N N . ARG B 1 432 ? 25.797 5.363 10.945 1 37.28 432 ARG B N 1
ATOM 6645 C CA . ARG B 1 432 ? 26.953 4.461 10.945 1 37.28 432 ARG B CA 1
ATOM 6646 C C . ARG B 1 432 ? 27.031 3.678 12.25 1 37.28 432 ARG B C 1
ATOM 6648 O O . ARG B 1 432 ? 27.062 4.266 13.328 1 37.28 432 ARG B O 1
ATOM 6655 N N . ARG B 1 433 ? 26.641 2.477 12.266 1 32.62 433 ARG B N 1
ATOM 6656 C CA . ARG B 1 433 ? 27.156 1.55 13.266 1 32.62 433 ARG B CA 1
ATOM 6657 C C . ARG B 1 433 ? 28.656 1.731 13.453 1 32.62 433 ARG B C 1
ATOM 6659 O O . ARG B 1 433 ? 29.422 1.68 12.492 1 32.62 433 ARG B O 1
ATOM 6666 N N . LYS B 1 434 ? 29.188 2.398 14.359 1 31.12 434 LYS B N 1
ATOM 6667 C CA . LYS B 1 434 ? 30.578 2.229 14.766 1 31.12 434 LYS B CA 1
ATOM 6668 C C . LYS B 1 434 ? 30.953 0.751 14.859 1 31.12 434 LYS B C 1
ATOM 6670 O O . LYS B 1 434 ? 30.297 -0.01 15.586 1 31.12 434 LYS B O 1
ATOM 6675 N N . LYS B 1 435 ? 31.594 0.153 13.875 1 32.09 435 LYS B N 1
ATOM 6676 C CA . LYS B 1 435 ? 32.375 -1.075 14.07 1 32.09 435 LYS B CA 1
ATOM 6677 C C . LYS B 1 435 ? 33.156 -1.03 15.367 1 32.09 435 LYS B C 1
ATOM 6679 O O . LYS B 1 435 ? 33.906 -0.077 15.617 1 32.09 435 LYS B O 1
ATOM 6684 N N . ASN B 1 436 ? 32.594 -1.579 16.469 1 27.5 436 ASN B N 1
ATOM 6685 C CA . ASN B 1 436 ? 33.438 -1.866 17.625 1 27.5 436 ASN B CA 1
ATOM 6686 C C . ASN B 1 436 ? 34.812 -2.385 17.188 1 27.5 436 ASN B C 1
ATOM 6688 O O . ASN B 1 436 ? 34.906 -3.367 16.453 1 27.5 436 ASN B O 1
ATOM 6692 N N . PRO B 1 437 ? 35.781 -1.589 17.156 1 30.31 437 PRO B N 1
ATOM 6693 C CA . PRO B 1 437 ? 37.125 -2.104 16.922 1 30.31 437 PRO B CA 1
ATOM 6694 C C . PRO B 1 437 ? 37.469 -3.293 17.812 1 30.31 437 PRO B C 1
ATOM 6696 O O . PRO B 1 437 ? 38.562 -3.852 17.719 1 30.31 437 PRO B O 1
ATOM 6699 N N . ASP B 1 438 ? 36.844 -3.283 19.031 1 28.73 438 ASP B N 1
ATOM 6700 C CA . ASP B 1 438 ? 37.469 -4.262 19.906 1 28.73 438 ASP B CA 1
ATOM 6701 C C . ASP B 1 438 ? 37.156 -5.688 19.469 1 28.73 438 ASP B C 1
ATOM 6703 O O . ASP B 1 438 ? 36 -6.137 19.562 1 28.73 438 ASP B O 1
ATOM 6707 N N . GLY B 1 439 ? 37.562 -6.156 18.312 1 26.14 439 GLY B N 1
ATOM 6708 C CA . GLY B 1 439 ? 37.781 -7.535 17.891 1 26.14 439 GLY B CA 1
ATOM 6709 C C . GLY B 1 439 ? 38.469 -8.383 18.953 1 26.14 439 GLY B C 1
ATOM 6710 O O . GLY B 1 439 ? 39.562 -8.891 18.719 1 26.14 439 GLY B O 1
ATOM 6711 N N . SER B 1 440 ? 38.5 -7.941 20.312 1 23.45 440 SER B N 1
ATOM 6712 C CA . SER B 1 440 ? 39.125 -8.984 21.094 1 23.45 440 SER B CA 1
ATOM 6713 C C . SER B 1 440 ? 38.375 -10.305 20.984 1 23.45 440 SER B C 1
ATOM 6715 O O . SER B 1 440 ? 37.156 -10.352 21.156 1 23.45 440 SER B O 1
ATOM 6717 N N . ASN B 1 441 ? 38.875 -11.234 20.141 1 24.5 441 ASN B N 1
ATOM 6718 C CA . ASN B 1 441 ? 38.781 -12.688 20.047 1 24.5 441 ASN B CA 1
ATOM 6719 C C . ASN B 1 441 ? 38.938 -13.336 21.422 1 24.5 441 ASN B C 1
ATOM 6721 O O . ASN B 1 441 ? 40.062 -13.469 21.922 1 24.5 441 ASN B O 1
ATOM 6725 N N . SER B 1 442 ? 38.281 -12.891 22.562 1 20.44 442 SER B N 1
ATOM 6726 C CA . SER B 1 442 ? 38.344 -14.023 23.484 1 20.44 442 SER B CA 1
ATOM 6727 C C . SER B 1 442 ? 37.375 -15.125 23.047 1 20.44 442 SER B C 1
ATOM 6729 O O . SER B 1 442 ? 36.312 -14.852 22.484 1 20.44 442 SER B O 1
#

Solvent-accessible surface area (backbone atoms only — not comparable to full-atom values): 49545 Å² total; per-residue (Å²): 139,84,79,80,76,83,81,83,75,65,68,77,28,59,42,53,75,80,81,84,75,84,79,86,80,85,77,82,74,86,84,83,88,92,86,92,86,88,94,80,90,82,90,86,85,85,87,83,87,80,84,78,84,77,82,80,82,78,83,80,81,82,78,80,80,79,78,75,79,71,75,78,68,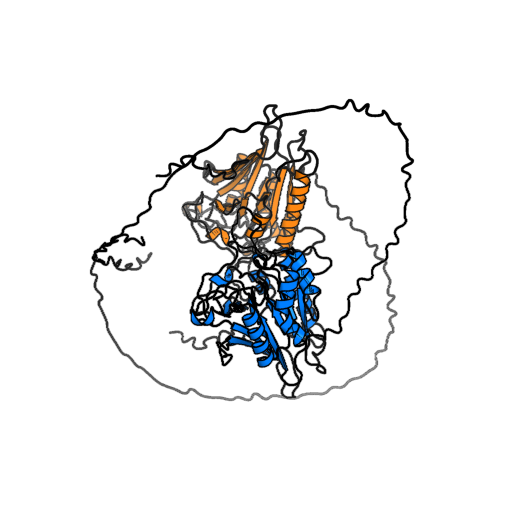75,73,69,76,69,71,72,72,63,80,71,71,78,49,51,30,37,77,87,78,33,35,42,34,35,35,34,44,13,31,31,25,23,28,54,36,78,79,29,58,52,32,49,58,44,80,85,47,53,73,88,34,12,30,51,54,33,53,50,48,50,48,52,51,46,67,73,61,60,48,68,29,38,38,34,26,9,19,50,22,26,7,73,68,18,88,44,33,68,60,17,45,49,59,58,49,37,59,43,48,75,68,68,38,45,30,36,55,36,51,23,64,37,40,38,51,34,79,33,50,60,62,50,45,41,50,51,53,36,70,38,81,62,42,67,34,44,50,56,64,81,96,54,89,56,72,74,48,16,35,38,71,50,60,27,21,27,32,80,91,43,80,43,28,87,34,55,41,33,36,38,39,35,37,32,21,48,43,58,39,87,46,88,80,43,68,62,34,24,58,48,51,44,46,44,45,40,50,50,45,52,50,51,52,51,52,32,48,50,40,24,68,38,85,67,63,37,96,59,58,43,46,27,38,37,38,25,9,56,47,56,58,70,68,64,72,60,47,85,87,49,46,52,70,42,80,72,62,80,77,78,28,24,84,63,56,46,14,57,68,44,48,44,55,67,62,64,34,46,42,34,36,41,27,21,80,48,39,58,27,38,27,36,30,70,55,83,76,24,30,45,30,36,28,19,24,36,17,33,44,23,71,56,44,58,88,54,66,34,26,32,23,37,39,40,36,31,42,32,67,46,96,90,67,47,69,59,57,65,31,38,33,34,35,32,30,37,31,66,50,98,77,48,47,78,44,74,72,44,76,69,44,51,63,82,60,62,79,71,76,74,75,71,78,75,73,72,81,121,137,87,77,80,81,88,64,91,33,69,40,50,77,63,81,79,83,79,77,74,86,78,83,85,90,82,89,79,83,88,82,87,86,82,82,89,85,88,85,86,74,91,75,85,91,80,85,89,81,90,82,86,87,85,76,84,77,76,82,76,77,78,77,77,76,75,77,73,77,71,75,78,68,75,71,67,75,69,72,71,70,62,83,70,72,79,50,52,30,38,75,88,77,33,36,42,34,36,37,36,43,14,30,31,26,24,26,54,37,77,81,30,58,53,33,51,58,44,79,85,46,52,73,87,35,13,31,51,55,33,53,50,48,50,48,52,50,47,68,74,61,61,49,67,31,37,37,34,26,8,17,50,21,27,7,74,68,18,89,43,32,68,60,16,46,50,60,58,49,38,57,44,49,73,66,69,37,45,30,36,54,36,51,23,63,37,40,38,50,34,80,32,50,60,62,48,46,40,51,52,52,37,69,38,79,62,42,67,34,43,51,57,63,81,96,55,86,55,73,75,51,16,35,38,71,50,60,27,21,27,32,79,91,43,82,43,28,88,34,55,43,32,37,39,38,35,37,33,21,47,42,58,38,86,45,90,80,43,67,62,34,22,57,46,49,46,45,45,46,39,51,49,45,52,50,51,50,51,51,32,49,49,38,26,68,37,85,66,65,38,96,58,61,45,48,25,39,38,39,26,11,56,46,56,56,72,70,65,75,61,49,84,87,49,47,52,71,42,79,74,61,81,77,79,27,24,82,64,57,46,14,55,66,45,49,44,56,67,62,64,36,48,40,34,36,42,26,22,80,47,37,59,26,39,27,34,31,70,54,82,77,24,30,44,28,36,27,18,25,35,16,33,44,23,70,56,43,56,85,55,66,33,26,31,23,36,39,39,36,31,41,33,66,45,95,88,67,45,67,58,57,64,33,37,32,32,34,32,30,37,30,69,50,98,78,47,47,78,45,75,72,43,77,68,46,52,62,82,59,62,80,69,74,76,73,71,76,77,72,75,82,121

Sequence (884 aa):
MRKSEASKSPPINKPTTTAPPRPLSQSCPGFPLPINLTPSLRIMGGGGLRRRGADRPVPLALLLILVAAAGKGKQGAHAGSSSSGRLRFRRDSGTFKVVQVADMHYADGRTTGCEDVLPSQVAGCSDLNTTAFLYRVFRAEDPDLVIFTGDNIYGADSTDAAKSMDAAIAPAIDMKLPWAAVIGNHDQEGTLSREGVMRHLVGMKNSLSGLNPEGVEIDGYGNYNLEVSGVEGTSLAEKSVLNLYFLDSGDYSTVPSIKGYGWIKASQQVWFQQTSSSLQRKYMNENPKQKEPAPGLVFFHIPLPEFSSFTAVNFTGVKQEGISSASINSGFFASMVEAGDVRAAFIGHDHINDFCGKLSGIQLCYAGGFGYHAYGKAGWSRRARVVSVQLEKTYNGEWRGVKSIKTWKRLDDPHLSTIDSEVLWNRGSNGRRKKNPDGSNSMRKSEASKSPPINKPTTTAPPRPLSQSCPGFPLPINLTPSLRIMGGGGLRRRGADRPVPLALLLILVAAAGKGKQGAHAGSSSSGRLRFRRDSGTFKVVQVADMHYADGRTTGCEDVLPSQVAGCSDLNTTAFLYRVFRAEDPDLVIFTGDNIYGADSTDAAKSMDAAIAPAIDMKLPWAAVIGNHDQEGTLSREGVMRHLVGMKNSLSGLNPEGVEIDGYGNYNLEVSGVEGTSLAEKSVLNLYFLDSGDYSTVPSIKGYGWIKASQQVWFQQTSSSLQRKYMNENPKQKEPAPGLVFFHIPLPEFSSFTAVNFTGVKQEGISSASINSGFFASMVEAGDVRAAFIGHDHINDFCGKLSGIQLCYAGGFGYHAYGKAGWSRRARVVSVQLEKTYNGEWRGVKSIKTWKRLDDPHLSTIDSEVLWNRGSNGRRKKNPDGSNS

Foldseek 3Di:
DPDPDDDPDDPCPDDDDDDDDDDDDDDDDDDDDDDDDYDDDDDDYDDDDDDPDDPDDDDPDDPDDPPPPPPPPPPPPPPVPPPLDAAAADPPFQKAKEWEDEQQQFADFQVAFFAAADPVCRPRHGSVLLVVVLLVVCVVRVHQEYEYAESLHQAQRHPDLLVRNCSSCVSCVVVPHQYEYEYEQRSCNHDHHQLRSQVSQCPDPNYPWFFDDPPADADGGGWDKGFYFYDPPAQGRPARLEIETEFEQAHFDPDPVFGAGGGHAPSSLVVVLVVLVVSQCCAQPPPPHDPGGRAYEYGHAADAPCVQVDDPVFKFFDDDDDRRHGPDHNCSVVSQLVSPRYLEYEYEHDAQGAMWGDDNRYIYGYQHHRHRSDHDHHVFFHKMKMKMWHFDADPVGGTDHTAWIWMWMFGPDPVRDTDRIDTSDGDPPPDPPPPPVPPPPD/DPDDDDDPDDDDDDDDDDPDDDDYDDDDDDDDDDDDDDDDDDDDDDDDDDDDDDDDDDPPPDPPVPPPPPDPPPPPPPPVPPPLDAAAADPPFQKAKEWEDEQQQFADFQVFFFAAADPVCRPRHGSVLLVVVVLVVCVVRVHQEYEYAENLHQAQRHPDLLVRNCSSCVSCVVVPHQYEYEYEQRSCNHDHHQLRSLVSQCPDPNYPWFFDDPPADADGGGWDKGFYFYDPPAQGRPARLEIETEFEQAHFDPDPVFGAGGGHAPSSLVVVLVVLVVSQCCAQPPPPHDPGGRAYEYGHAADAPCVQVDDPVFKFFDDDDHRRHGPDHNCSVVSQLVSPRYLEYEYEHDAQGAIWGDDNRYIYGYQHHRHRSDHDHHPFFHKMKMKMWHFDADPVGGTDHTAWIWMWMFGPDPVRDTDRIDTSDGPPPPDPPPPPPPPPPD

InterPro domains:
  IPR004843 Calcineurin-like, phosphoesterase domain [PF00149] (96-352)
  IPR011230 Probable inactive purple acid phosphatase 14/16/28/29 [PIRSF030250] (63-425)
  IPR029052 Metallo-dependent phosphatase-like [G3DSA:3.60.21.10] (95-398)
  IPR029052 Metallo-dependent phosphatase-like [SSF56300] (93-413)

Nearest PDB structures (foldseek):
  3ib7-assembly1_A  TM=5.809E-01  e=9.079E-11  Mycobacterium tuberculosis
  6nvo-assembly1_A  TM=4.657E-01  e=7.114E-02  Pseudomonas putida KT2440
  8u2r-assembly1_A  TM=4.547E-01  e=7.750E-01  Leishmania infantum
  2cw6-assembly2_D  TM=3.247E-01  e=3.786E-01  Homo sapiens
  4s3k-assembly1_A  TM=2.609E-01  e=3.248E+00  Priestia megaterium QM B1551